Protein AF-0000000086184237 (afdb_homodimer)

InterPro domains:
  IPR004839 Aminotransferase, class I/classII, large domain [PF00155] (95-454)
  IPR015421 Pyridoxal phosphate-dependent transferase, major domain [G3DSA:3.40.640.10] (57-465)
  IPR015424 Pyridoxal phosphate-dependent transferase [SSF53383] (72-460)
  IPR050596 Aspartate/prephenate aminotransferase-like [PTHR46383] (60-462)

Organism: Rhodotorula mucilaginosa (NCBI:txid5537)

Foldseek 3Di:
DPAFLLLVQQVLQVVLDDPDDPPPPVPVPPPFQNDDPDDDPPDDDDPPDDDNGDFLLRVLVVVLVVLPDDVVDPQFFEQADQFFDQADFPQADHDDDDFDQVVLCVVLVHRLVDAAQQQARQLLLQLVQVLLCVQANPPAPAGDHSLQKGKFLALLRVVLLLLQLDAQFEEEEEPLADLSVQVSQQVHDRYDYDYDYQDVVVLSDDDLVVVLVVCVVVVGQEYEAEAVGPPALHHQADPRLLSVQVVQLVRHAYEYEDAFQLFFAPPDFLHGGDSSNNDRHQARRRYKYKYACCHLVRCVVQSIIMIGGHSVSSVSSSVSSVVPPSHGRRSSSSVCSVCSPNVSSSSSSNSVNVQLNVLQVVLQVLCSVLRFHQPNRRRTRFKGWGFLCSHHPPCLFQVLVQVLLSVLNYHWGQSLSSQRDRVVPDPCPPRVRGRIIMGGSSYDPVSSVSSSVSSSVSSVVSSVCSVVSHNCVVPTPVPVPD/DPAFLLLVQQVLQVVLDDPDDPPPPVPVPVPFQNDDPDDDPPDDDPPPDDDNGDFLLRVLVVVLVVVPDDVVDPQFFEQADQFFDQADFPQADHHDDDFDQVVLCVVLVHRLVDAAQQQARQLLLQLVQVLLCVQANPPAPAGDHSLQKGKFLALLRVVLLLLQLDAQFEEEEEPLADLSVQVSQQVHDRYDYDYDYQDVVVLSDDDLVVVLVVCVVVVGQEYEAEAVGPPALHHDADPRLLSVQVVQLVRHAYEYEDAFQLFFAPPDFLHGGDSSNNDRHQARRRYKYKYACCHLVVCVVQSIIMIGGHSVSSVSSSVSSVVPPSHGRRSSSSVCSVCSPNVSSSSSSNSVNVQLNVLQVVLQVLCSVLRFHQPNRRRTRFKGWGFSCSHHPPCQFQVLVQVLLSVLNYHWGQSQSSQRDRVVPDPCPPRVRGRIIMGGSSYDPVSSVSSSVSSSVSSVVSSVCSVVSHNCVVPTPVPPPD

Structure (mmCIF, N/CA/C/O backbone):
data_AF-0000000086184237-model_v1
#
loop_
_entity.id
_entity.type
_entity.pdbx_description
1 polymer 'Aminotransferase class I/classII large domain-containing protein'
#
loop_
_atom_site.group_PDB
_atom_site.id
_atom_site.type_symbol
_atom_site.label_atom_id
_atom_site.label_alt_id
_atom_site.label_comp_id
_atom_site.label_asym_id
_atom_site.label_entity_id
_atom_site.label_seq_id
_atom_site.pdbx_PDB_ins_code
_atom_site.Cartn_x
_atom_site.Cartn_y
_atom_site.Cartn_z
_atom_site.occupancy
_atom_site.B_iso_or_equiv
_atom_site.auth_seq_id
_atom_site.auth_comp_id
_atom_site.auth_asym_id
_atom_site.auth_atom_id
_atom_site.pdbx_PDB_model_num
ATOM 1 N N . MET A 1 1 ? 4.203 -46.688 -27.906 1 30.36 1 MET A N 1
ATOM 2 C CA . MET A 1 1 ? 3.965 -45.312 -27.484 1 30.36 1 MET A CA 1
ATOM 3 C C . MET A 1 1 ? 2.539 -45.156 -26.969 1 30.36 1 MET A C 1
ATOM 5 O O . MET A 1 1 ? 1.587 -45.156 -27.75 1 30.36 1 MET A O 1
ATOM 9 N N . THR A 1 2 ? 2.268 -45.656 -25.828 1 37.66 2 THR A N 1
ATOM 10 C CA . THR A 1 2 ? 0.937 -45.781 -25.25 1 37.66 2 THR A CA 1
ATOM 11 C C . THR A 1 2 ? 0.27 -44.406 -25.141 1 37.66 2 THR A C 1
ATOM 13 O O . THR A 1 2 ? 0.876 -43.438 -24.656 1 37.66 2 THR A O 1
ATOM 16 N N . GLU A 1 3 ? -0.614 -44.125 -25.891 1 50.34 3 GLU A N 1
ATOM 17 C CA . GLU A 1 3 ? -1.402 -42.906 -25.984 1 50.34 3 GLU A CA 1
ATOM 18 C C . GLU A 1 3 ? -1.898 -42.469 -24.625 1 50.34 3 GLU A C 1
ATOM 20 O O . GLU A 1 3 ? -2.396 -43.281 -23.828 1 50.34 3 GLU A O 1
ATOM 25 N N . SER A 1 4 ? -1.482 -41.344 -24.219 1 60.62 4 SER A N 1
ATOM 26 C CA . SER A 1 4 ? -1.931 -40.781 -22.953 1 60.62 4 SER A CA 1
ATOM 27 C C . SER A 1 4 ? -3.453 -40.75 -22.875 1 60.62 4 SER A C 1
ATOM 29 O O . SER A 1 4 ? -4.129 -40.656 -23.891 1 60.62 4 SER A O 1
ATOM 31 N N . PRO A 1 5 ? -3.969 -41.031 -21.766 1 59.41 5 PRO A N 1
ATOM 32 C CA . PRO A 1 5 ? -5.426 -41 -21.625 1 59.41 5 PRO A CA 1
ATOM 33 C C . PRO A 1 5 ? -6.055 -39.75 -22.203 1 59.41 5 PRO A C 1
ATOM 35 O O . PRO A 1 5 ? -7.109 -39.812 -22.844 1 59.41 5 PRO A O 1
ATOM 38 N N . ALA A 1 6 ? -5.41 -38.688 -22.078 1 67.38 6 ALA A N 1
ATOM 39 C CA . ALA A 1 6 ? -5.938 -37.438 -22.656 1 67.38 6 ALA A CA 1
ATOM 40 C C . ALA A 1 6 ? -5.957 -37.5 -24.172 1 67.38 6 ALA A C 1
ATOM 42 O O . ALA A 1 6 ? -6.941 -37.094 -24.812 1 67.38 6 ALA A O 1
ATOM 43 N N . SER A 1 7 ? -4.895 -38 -24.688 1 68.06 7 SER A N 1
ATOM 44 C CA . SER A 1 7 ? -4.828 -38.156 -26.141 1 68.06 7 SER A CA 1
ATOM 45 C C . SER A 1 7 ? -5.867 -39.156 -26.641 1 68.06 7 SER A C 1
ATOM 47 O O . SER A 1 7 ? -6.453 -38.969 -27.703 1 68.06 7 SER A O 1
ATOM 49 N N . HIS A 1 8 ? -6.023 -40.125 -25.781 1 68.31 8 HIS A N 1
ATOM 50 C CA . HIS A 1 8 ? -7.027 -41.125 -26.109 1 68.31 8 HIS A CA 1
ATOM 51 C C . HIS A 1 8 ? -8.43 -40.531 -26.125 1 68.31 8 HIS A C 1
ATOM 53 O O . HIS A 1 8 ? -9.227 -40.844 -27.016 1 68.31 8 HIS A O 1
ATOM 59 N N . LEU A 1 9 ? -8.57 -39.656 -25.219 1 69.06 9 LEU A N 1
ATOM 60 C CA . LEU A 1 9 ? -9.867 -39 -25.125 1 69.06 9 LEU A CA 1
ATOM 61 C C . LEU A 1 9 ? -10.125 -38.156 -26.359 1 69.06 9 LEU A C 1
ATOM 63 O O . LEU A 1 9 ? -11.234 -38.156 -26.906 1 69.06 9 LEU A O 1
ATOM 67 N N . LYS A 1 10 ? -9.195 -37.531 -26.703 1 72.75 10 LYS A N 1
ATOM 68 C CA . LYS A 1 10 ? -9.312 -36.688 -27.906 1 72.75 10 LYS A CA 1
ATOM 69 C C . LYS A 1 10 ? -9.578 -37.562 -29.141 1 72.75 10 LYS A C 1
ATOM 71 O O . LYS A 1 10 ? -10.438 -37.25 -29.953 1 72.75 10 LYS A O 1
ATOM 76 N N . ALA A 1 11 ? -8.852 -38.594 -29.25 1 68 11 ALA A N 1
ATOM 77 C CA . ALA A 1 11 ? -9.016 -39.5 -30.375 1 68 11 ALA A CA 1
ATOM 78 C C . ALA A 1 11 ? -10.422 -40.094 -30.406 1 68 11 ALA A C 1
ATOM 80 O O . ALA A 1 11 ? -11.031 -40.25 -31.469 1 68 11 ALA A O 1
ATOM 81 N N . LEU A 1 12 ? -10.867 -40.312 -29.312 1 66.12 12 LEU A N 1
ATOM 82 C CA . LEU A 1 12 ? -12.211 -40.875 -29.203 1 66.12 12 LEU A CA 1
ATOM 83 C C . LEU A 1 12 ? -13.258 -39.875 -29.641 1 66.12 12 LEU A C 1
ATOM 85 O O . LEU A 1 12 ? -14.211 -40.219 -30.344 1 66.12 12 LEU A O 1
ATOM 89 N N . ALA A 1 13 ? -13 -38.688 -29.281 1 67.19 13 ALA A N 1
ATOM 90 C CA . ALA A 1 13 ? -13.938 -37.625 -29.625 1 67.19 13 ALA A CA 1
ATOM 91 C C . ALA A 1 13 ? -13.922 -37.344 -31.125 1 67.19 13 ALA A C 1
ATOM 93 O O . ALA A 1 13 ? -14.969 -37.125 -31.734 1 67.19 13 ALA A O 1
ATOM 94 N N . GLU A 1 14 ? -12.773 -37.312 -31.688 1 67 14 GLU A N 1
ATOM 95 C CA . GLU A 1 14 ? -12.625 -37.062 -33.125 1 67 14 GLU A CA 1
ATOM 96 C C . GLU A 1 14 ? -13.273 -38.156 -33.938 1 67 14 GLU A C 1
ATOM 98 O O . GLU A 1 14 ? -13.781 -37.906 -35.031 1 67 14 GLU A O 1
ATOM 103 N N . ARG A 1 15 ? -13.258 -39.219 -33.5 1 58.56 15 ARG A N 1
ATOM 104 C CA . ARG A 1 15 ? -13.875 -40.344 -34.219 1 58.56 15 ARG A CA 1
ATOM 105 C C . ARG A 1 15 ? -15.398 -40.25 -34.156 1 58.56 15 ARG A C 1
ATOM 107 O O . ARG A 1 15 ? -16.078 -40.719 -35.062 1 58.56 15 ARG A O 1
ATOM 114 N N . ALA A 1 16 ? -15.875 -39.594 -33.125 1 54.66 16 ALA A N 1
ATOM 115 C CA . ALA A 1 16 ? -17.312 -39.5 -32.938 1 54.66 16 ALA A CA 1
ATOM 116 C C . ALA A 1 16 ? -17.891 -38.312 -33.75 1 54.66 16 ALA A C 1
ATOM 118 O O . ALA A 1 16 ? -19.109 -38.188 -33.906 1 54.66 16 ALA A O 1
ATOM 119 N N . GLU A 1 17 ? -17.109 -37.344 -34.25 1 52.19 17 GLU A N 1
ATOM 120 C CA . GLU A 1 17 ? -17.625 -36.188 -35 1 52.19 17 GLU A CA 1
ATOM 121 C C . GLU A 1 17 ? -17.938 -36.594 -36.438 1 52.19 17 GLU A C 1
ATOM 123 O O . GLU A 1 17 ? -17.109 -37.156 -37.125 1 52.19 17 GLU A O 1
ATOM 128 N N . PRO A 1 18 ? -19.234 -36.406 -36.938 1 45.25 18 PRO A N 1
ATOM 129 C CA . PRO A 1 18 ? -19.5 -36.562 -38.344 1 45.25 18 PRO A CA 1
ATOM 130 C C . PRO A 1 18 ? -18.797 -35.5 -39.219 1 45.25 18 PRO A C 1
ATOM 132 O O . PRO A 1 18 ? -18.516 -34.406 -38.75 1 45.25 18 PRO A O 1
ATOM 135 N N . LYS A 1 19 ? -18.141 -35.688 -40.438 1 42.28 19 LYS A N 1
ATOM 136 C CA . LYS A 1 19 ? -17.297 -34.938 -41.375 1 42.28 19 LYS A CA 1
ATOM 137 C C . LYS A 1 19 ? -17.938 -33.594 -41.719 1 42.28 19 LYS A C 1
ATOM 139 O O . LYS A 1 19 ? -17.375 -32.812 -42.5 1 42.28 19 LYS A O 1
ATOM 144 N N . GLY A 1 20 ? -19.234 -33.25 -41.688 1 34.75 20 GLY A N 1
ATOM 145 C CA . GLY A 1 20 ? -19.734 -32.156 -42.5 1 34.75 20 GLY A CA 1
ATOM 146 C C . GLY A 1 20 ? -19.328 -30.797 -41.969 1 34.75 20 GLY A C 1
ATOM 147 O O . GLY A 1 20 ? -18.797 -29.969 -42.719 1 34.75 20 GLY A O 1
ATOM 148 N N . SER A 1 21 ? -20.203 -30 -41.156 1 31.36 21 SER A N 1
ATOM 149 C CA . SER A 1 21 ? -20.422 -28.562 -41.125 1 31.36 21 SER A CA 1
ATOM 150 C C . SER A 1 21 ? -19.375 -27.859 -40.281 1 31.36 21 SER A C 1
ATOM 152 O O . SER A 1 21 ? -19.391 -27.938 -39.031 1 31.36 21 SER A O 1
ATOM 154 N N . LYS A 1 22 ? -18.172 -27.672 -40.719 1 33.09 22 LYS A N 1
ATOM 155 C CA . LYS A 1 22 ? -17.141 -26.844 -40.094 1 33.09 22 LYS A CA 1
ATOM 156 C C . LYS A 1 22 ? -17.609 -25.391 -39.969 1 33.09 22 LYS A C 1
ATOM 158 O O . LYS A 1 22 ? -16.984 -24.484 -40.531 1 33.09 22 LYS A O 1
ATOM 163 N N . ARG A 1 23 ? -18.875 -25.047 -40 1 28.34 23 ARG A N 1
ATOM 164 C CA . ARG A 1 23 ? -18.922 -23.594 -39.812 1 28.34 23 ARG A CA 1
ATOM 165 C C . ARG A 1 23 ? -18.391 -23.203 -38.438 1 28.34 23 ARG A C 1
ATOM 167 O O . ARG A 1 23 ? -18.922 -23.625 -37.406 1 28.34 23 ARG A O 1
ATOM 174 N N . ARG A 1 24 ? -17.109 -22.906 -38.406 1 30.88 24 ARG A N 1
ATOM 175 C CA . ARG A 1 24 ? -16.438 -22.188 -37.312 1 30.88 24 ARG A CA 1
ATOM 176 C C . ARG A 1 24 ? -17.266 -20.984 -36.844 1 30.88 24 ARG A C 1
ATOM 178 O O . ARG A 1 24 ? -17.25 -19.938 -37.5 1 30.88 24 ARG A O 1
ATOM 185 N N . GLU A 1 25 ? -18.547 -21.141 -36.594 1 28.45 25 GLU A N 1
ATOM 186 C CA . GLU A 1 25 ? -19.094 -19.953 -35.938 1 28.45 25 GLU A CA 1
ATOM 187 C C . GLU A 1 25 ? -18.25 -19.531 -34.75 1 28.45 25 GLU A C 1
ATOM 189 O O . GLU A 1 25 ? -18.125 -20.281 -33.781 1 28.45 25 GLU A O 1
ATOM 194 N N . GLN A 1 26 ? -17.125 -18.906 -35.031 1 27.17 26 GLN A N 1
ATOM 195 C CA . GLN A 1 26 ? -16.359 -18.094 -34.094 1 27.17 26 GLN A CA 1
ATOM 196 C C . GLN A 1 26 ? -17.297 -17.266 -33.188 1 27.17 26 GLN A C 1
ATOM 198 O O . GLN A 1 26 ? -17.75 -16.188 -33.594 1 27.17 26 GLN A O 1
ATOM 203 N N . ARG A 1 27 ? -18.281 -17.844 -32.531 1 30.69 27 ARG A N 1
ATOM 204 C CA . ARG A 1 27 ? -18.875 -17 -31.516 1 30.69 27 ARG A CA 1
ATOM 205 C C . ARG A 1 27 ? -17.812 -16.359 -30.625 1 30.69 27 ARG A C 1
ATOM 207 O O . ARG A 1 27 ? -16.953 -17.047 -30.078 1 30.69 27 ARG A O 1
ATOM 214 N N . GLY A 1 28 ? -17.453 -15.102 -30.938 1 30.94 28 GLY A N 1
ATOM 215 C CA . GLY A 1 28 ? -16.656 -14.18 -30.141 1 30.94 28 GLY A CA 1
ATOM 216 C C . GLY A 1 28 ? -16.953 -14.281 -28.656 1 30.94 28 GLY A C 1
ATOM 217 O O . GLY A 1 28 ? -17.984 -13.812 -28.188 1 30.94 28 GLY A O 1
ATOM 218 N N . THR A 1 29 ? -16.75 -15.375 -28.156 1 32.03 29 THR A N 1
ATOM 219 C CA . THR A 1 29 ? -16.828 -15.43 -26.703 1 32.03 29 THR A CA 1
ATOM 220 C C . THR A 1 29 ? -16.109 -14.242 -26.062 1 32.03 29 THR A C 1
ATOM 222 O O . THR A 1 29 ? -14.953 -13.977 -26.391 1 32.03 29 THR A O 1
ATOM 225 N N . GLN A 1 30 ? -16.859 -13.234 -25.688 1 36.09 30 GLN A N 1
ATOM 226 C CA . GLN A 1 30 ? -16.328 -12.102 -24.953 1 36.09 30 GLN A CA 1
ATOM 227 C C . GLN A 1 30 ? -15.398 -12.562 -23.828 1 36.09 30 GLN A C 1
ATOM 229 O O . GLN A 1 30 ? -15.805 -13.336 -22.953 1 36.09 30 GLN A O 1
ATOM 234 N N . ILE A 1 31 ? -14.258 -12.727 -24.234 1 38.78 31 ILE A N 1
ATOM 235 C CA . ILE A 1 31 ? -13.219 -13.016 -23.25 1 38.78 31 ILE A CA 1
ATOM 236 C C . ILE A 1 31 ? -13.414 -12.125 -22.031 1 38.78 31 ILE A C 1
ATOM 238 O O . ILE A 1 31 ? -13.461 -10.898 -22.141 1 38.78 31 ILE A O 1
ATOM 242 N N . PRO A 1 32 ? -13.82 -12.609 -20.953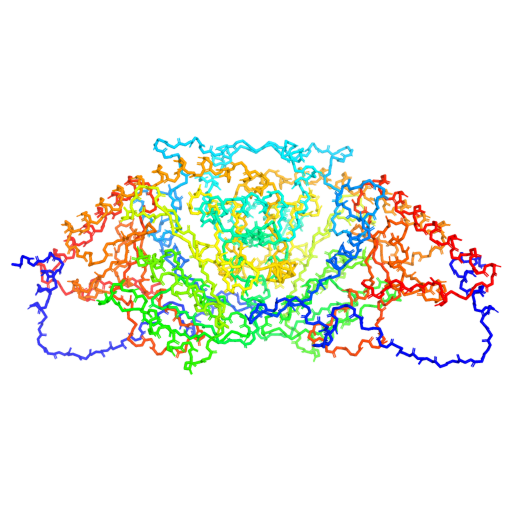 1 36.59 32 PRO A N 1
ATOM 243 C CA . PRO A 1 32 ? -13.906 -11.797 -19.734 1 36.59 32 PRO A CA 1
ATOM 244 C C . PRO A 1 32 ? -12.594 -11.086 -19.406 1 36.59 32 PRO A C 1
ATOM 246 O O . PRO A 1 32 ? -11.516 -11.68 -19.547 1 36.59 32 PRO A O 1
ATOM 249 N N . GLY A 1 33 ? -12.625 -9.672 -19.312 1 40.44 33 GLY A N 1
ATOM 250 C CA . GLY A 1 33 ? -11.531 -8.734 -19.109 1 40.44 33 GLY A CA 1
ATOM 251 C C . GLY A 1 33 ? -11.305 -7.812 -20.297 1 40.44 33 GLY A C 1
ATOM 252 O O . GLY A 1 33 ? -10.586 -6.816 -20.172 1 40.44 33 GLY A O 1
ATOM 253 N N . HIS A 1 34 ? -11.594 -8.445 -21.516 1 37.41 34 HIS A N 1
ATOM 254 C CA . HIS A 1 34 ? -11.57 -7.605 -22.703 1 37.41 34 HIS A CA 1
ATOM 255 C C . HIS A 1 34 ? -12.961 -7.074 -23.031 1 37.41 34 HIS A C 1
ATOM 257 O O . HIS A 1 34 ? -13.297 -6.906 -24.203 1 37.41 34 HIS A O 1
ATOM 263 N N . GLU A 1 35 ? -13.891 -7.117 -22.219 1 35.88 35 GLU A N 1
ATOM 264 C CA . GLU A 1 35 ? -15.227 -6.68 -22.609 1 35.88 35 GLU A CA 1
ATOM 265 C C . GLU A 1 35 ? -15.203 -5.27 -23.188 1 35.88 35 GLU A C 1
ATOM 267 O O . GLU A 1 35 ? -14.5 -4.395 -22.672 1 35.88 35 GLU A O 1
ATOM 272 N N . GLN A 1 36 ? -15.641 -5.246 -24.391 1 31.16 36 GLN A N 1
ATOM 273 C CA . GLN A 1 36 ? -16.109 -3.979 -24.953 1 31.16 36 GLN A CA 1
ATOM 274 C C . GLN A 1 36 ? -17.125 -3.314 -24.031 1 31.16 36 GLN A C 1
ATOM 276 O O . GLN A 1 36 ? -17.828 -3.994 -23.266 1 31.16 36 GLN A O 1
ATOM 281 N N . LYS A 1 37 ? -17.328 -1.988 -24.094 1 34.88 37 LYS A N 1
ATOM 282 C CA . LYS A 1 37 ? -18.141 -1.016 -23.375 1 34.88 37 LYS A CA 1
ATOM 283 C C . LYS A 1 37 ? -19.594 -1.471 -23.281 1 34.88 37 LYS A C 1
ATOM 285 O O . LYS A 1 37 ? -20.453 -0.725 -22.812 1 34.88 37 LYS A O 1
ATOM 290 N N . GLY A 1 38 ? -20.016 -2.539 -23.828 1 30.58 38 GLY A N 1
ATOM 291 C CA . GLY A 1 38 ? -21.453 -2.654 -23.938 1 30.58 38 GLY A CA 1
ATOM 292 C C . GLY A 1 38 ? -22.094 -3.348 -22.75 1 30.58 38 GLY A C 1
ATOM 293 O O . GLY A 1 38 ? -23.234 -3.805 -22.828 1 30.58 38 GLY A O 1
ATOM 294 N N . GLY A 1 39 ? -21.5 -4.016 -21.859 1 32.5 39 GLY A N 1
ATOM 295 C CA . GLY A 1 39 ? -22.375 -4.84 -21.031 1 32.5 39 GLY A CA 1
ATOM 296 C C . GLY A 1 39 ? -23.422 -4.035 -20.281 1 32.5 39 GLY A C 1
ATOM 297 O O . GLY A 1 39 ? -23.297 -2.814 -20.156 1 32.5 39 GLY A O 1
ATOM 298 N N . LYS A 1 40 ? -24.656 -4.73 -19.75 1 33.22 40 LYS A N 1
ATOM 299 C CA . LYS A 1 40 ? -25.891 -4.254 -19.141 1 33.22 40 LYS A CA 1
ATOM 300 C C . LYS A 1 40 ? -25.594 -3.422 -17.891 1 33.22 40 LYS A C 1
ATOM 302 O O . LYS A 1 40 ? -24.812 -3.838 -17.031 1 33.22 40 LYS A O 1
ATOM 307 N N . LYS A 1 41 ? -26.078 -2.242 -17.781 1 37.25 41 LYS A N 1
ATOM 308 C CA . LYS A 1 41 ? -26.25 -1.051 -16.953 1 37.25 41 LYS A CA 1
ATOM 309 C C . LYS A 1 41 ? -26.844 -1.406 -15.594 1 37.25 41 LYS A C 1
ATOM 311 O O . LYS A 1 41 ? -27.562 -0.598 -14.992 1 37.25 41 LYS A O 1
ATOM 316 N N . SER A 1 42 ? -26.844 -2.557 -15.109 1 36.81 42 SER A N 1
ATOM 317 C CA . SER A 1 42 ? -27.75 -2.619 -13.961 1 36.81 42 SER A CA 1
ATOM 318 C C . SER A 1 42 ? -27.203 -1.811 -12.789 1 36.81 42 SER A C 1
ATOM 320 O O . SER A 1 42 ? -27.906 -1.596 -11.797 1 36.81 42 SER A O 1
ATOM 322 N N . GLN A 1 43 ? -25.859 -1.936 -12.5 1 43.84 43 GLN A N 1
ATOM 323 C CA . GLN A 1 43 ? -25.453 -1.345 -11.227 1 43.84 43 GLN A CA 1
ATOM 324 C C . GLN A 1 43 ? -25.172 0.149 -11.375 1 43.84 43 GLN A C 1
ATOM 326 O O . GLN A 1 43 ? -24.812 0.611 -12.461 1 43.84 43 GLN A O 1
ATOM 331 N N . HIS A 1 44 ? -25.672 0.895 -10.43 1 46.97 44 HIS A N 1
ATOM 332 C CA . HIS A 1 44 ? -25.484 2.34 -10.359 1 46.97 44 HIS A CA 1
ATOM 333 C C . HIS A 1 44 ? -24.047 2.729 -10.648 1 46.97 44 HIS A C 1
ATOM 335 O O . HIS A 1 44 ? -23.125 2.232 -10 1 46.97 44 HIS A O 1
ATOM 341 N N . ASP A 1 45 ? -23.828 3.322 -11.766 1 58.62 45 ASP A N 1
ATOM 342 C CA . ASP A 1 45 ? -22.547 3.869 -12.18 1 58.62 45 ASP A CA 1
ATOM 343 C C . ASP A 1 45 ? -22.219 5.148 -11.414 1 58.62 45 ASP A C 1
ATOM 345 O O . ASP A 1 45 ? -22.953 6.129 -11.477 1 58.62 45 ASP A O 1
ATOM 349 N N . VAL A 1 46 ? -21.516 5.004 -10.359 1 60.88 46 VAL A N 1
ATOM 350 C CA . VAL A 1 46 ? -21.031 6.227 -9.727 1 60.88 46 VAL A CA 1
ATOM 351 C C . VAL A 1 46 ? -20.422 7.145 -10.789 1 60.88 46 VAL A C 1
ATOM 353 O O . VAL A 1 46 ? -19.594 6.707 -11.594 1 60.88 46 VAL A O 1
ATOM 356 N N . ALA A 1 47 ? -20.953 8.227 -10.875 1 61.88 47 ALA A N 1
ATOM 357 C CA . ALA A 1 47 ? -20.516 9.195 -11.883 1 61.88 47 ALA A CA 1
ATOM 358 C C . ALA A 1 47 ? -19 9.352 -11.852 1 61.88 47 ALA A C 1
ATOM 360 O O . ALA A 1 47 ? -18.406 9.555 -10.789 1 61.88 47 ALA A O 1
ATOM 361 N N . GLY A 1 48 ? -18.422 9.086 -12.938 1 57.69 48 GLY A N 1
ATOM 362 C CA . GLY A 1 48 ? -17 9.32 -13.102 1 57.69 48 GLY A CA 1
ATOM 363 C C . GLY A 1 48 ? -16.156 8.094 -12.812 1 57.69 48 GLY A C 1
ATOM 364 O O . GLY A 1 48 ? -14.938 8.125 -12.984 1 57.69 48 GLY A O 1
ATOM 365 N N . ILE A 1 49 ? -16.859 7.043 -12.492 1 60.31 49 ILE A N 1
ATOM 366 C CA . ILE A 1 49 ? -16.094 5.859 -12.117 1 60.31 49 ILE A CA 1
ATOM 367 C C . ILE A 1 49 ? -16.125 4.84 -13.25 1 60.31 49 ILE A C 1
ATOM 369 O O . ILE A 1 49 ? -17.172 4.59 -13.844 1 60.31 49 ILE A O 1
ATOM 373 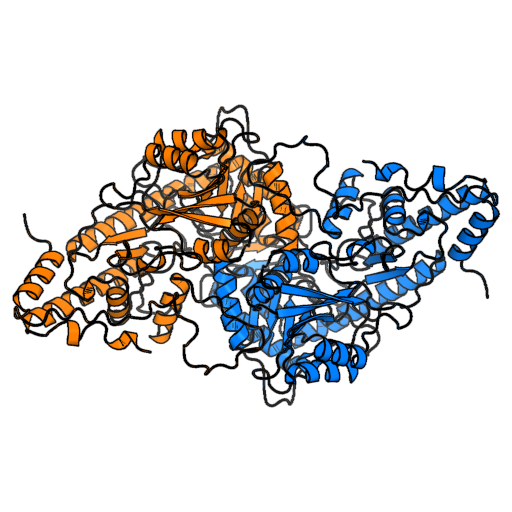N N . SER A 1 50 ? -14.945 4.414 -13.688 1 60.44 50 SER A N 1
ATOM 374 C CA . SER A 1 50 ? -14.781 3.363 -14.688 1 60.44 50 SER A CA 1
ATOM 375 C C . SER A 1 50 ? -14 2.182 -14.125 1 60.44 50 SER A C 1
ATOM 377 O O . SER A 1 50 ? -12.781 2.271 -13.922 1 60.44 50 SER A O 1
ATOM 379 N N . PRO A 1 51 ? -14.664 1.104 -13.891 1 59.75 51 PRO A N 1
ATOM 380 C CA . PRO A 1 51 ? -13.953 -0.056 -13.344 1 59.75 51 PRO A CA 1
ATOM 381 C C . PRO A 1 51 ? -12.93 -0.637 -14.328 1 59.75 51 PRO A C 1
ATOM 383 O O . PRO A 1 51 ? -13.227 -0.777 -15.516 1 59.75 51 PRO A O 1
ATOM 386 N N . PRO A 1 52 ? -11.727 -0.884 -13.898 1 58.12 52 PRO A N 1
ATOM 387 C CA . PRO A 1 52 ? -10.688 -1.372 -14.805 1 58.12 52 PRO A CA 1
ATOM 388 C C . PRO A 1 52 ? -10.883 -2.836 -15.195 1 58.12 52 PRO A C 1
ATOM 390 O O . PRO A 1 52 ? -10.266 -3.309 -16.156 1 58.12 52 PRO A O 1
ATOM 393 N N . GLY A 1 53 ? -11.75 -3.578 -14.664 1 57.88 53 GLY A N 1
ATOM 394 C CA . GLY A 1 53 ? -11.906 -4.992 -14.961 1 57.88 53 GLY A CA 1
ATOM 395 C C . GLY A 1 53 ? -11.148 -5.891 -14.008 1 57.88 53 GLY A C 1
ATOM 396 O O . GLY A 1 53 ? -10.234 -5.438 -13.312 1 57.88 53 GLY A O 1
ATOM 397 N N . ALA A 1 54 ? -11.562 -7.133 -13.938 1 56.41 54 ALA A N 1
ATOM 398 C CA . ALA A 1 54 ? -11 -8.078 -12.977 1 56.41 54 ALA A CA 1
ATOM 399 C C . ALA A 1 54 ? -9.742 -8.75 -13.539 1 56.41 54 ALA A C 1
ATOM 401 O O . ALA A 1 54 ? -9.688 -9.078 -14.727 1 56.41 54 ALA A O 1
ATOM 402 N N . THR A 1 55 ? -8.688 -8.867 -12.656 1 61.88 55 THR A N 1
ATOM 403 C CA . THR A 1 55 ? -7.523 -9.68 -12.984 1 61.88 55 THR A CA 1
ATOM 404 C C . THR A 1 55 ? -7.891 -11.164 -12.992 1 61.88 55 THR A C 1
ATOM 406 O O . THR A 1 55 ? -9 -11.539 -12.609 1 61.88 55 THR A O 1
ATOM 409 N N . GLY A 1 56 ? -6.969 -12.008 -13.531 1 66.69 56 GLY A N 1
ATOM 410 C CA . GLY A 1 56 ? -7.195 -13.438 -13.641 1 66.69 56 GLY A CA 1
ATOM 411 C C . GLY A 1 56 ? -7.582 -14.086 -12.32 1 66.69 56 GLY A C 1
ATOM 412 O O . GLY A 1 56 ? -8.602 -14.766 -12.234 1 66.69 56 GLY A O 1
ATOM 413 N N . VAL A 1 57 ? -6.836 -13.773 -11.25 1 70 57 VAL A N 1
ATOM 414 C CA . VAL A 1 57 ? -7.082 -14.406 -9.961 1 70 57 VAL A CA 1
ATOM 415 C C . VAL A 1 57 ? -8.406 -13.914 -9.383 1 70 57 VAL A C 1
ATOM 417 O O . VAL A 1 57 ? -9.164 -14.695 -8.797 1 70 57 VAL A O 1
ATOM 420 N N . ILE A 1 58 ? -8.656 -12.727 -9.641 1 71.75 58 ILE A N 1
ATOM 421 C CA . ILE A 1 58 ? -9.906 -12.172 -9.141 1 71.75 58 ILE A CA 1
ATOM 422 C C . ILE A 1 58 ? -11.086 -12.789 -9.898 1 71.75 58 ILE A C 1
ATOM 424 O O . ILE A 1 58 ? -12.094 -13.156 -9.289 1 71.75 58 ILE A O 1
ATOM 428 N N . TYR A 1 59 ? -10.906 -12.93 -11.109 1 75.81 59 TYR A N 1
ATOM 429 C CA . TYR A 1 59 ? -11.961 -13.516 -11.93 1 75.81 59 TYR A CA 1
ATOM 430 C C . TYR A 1 59 ? -12.297 -14.93 -11.469 1 75.81 59 TYR A C 1
ATOM 432 O O . TYR A 1 59 ? -13.461 -15.258 -11.25 1 75.81 59 TYR A O 1
ATOM 440 N N . VAL A 1 60 ? -11.289 -15.688 -11.297 1 85.31 60 VAL A N 1
ATOM 441 C CA . VAL A 1 60 ? -11.523 -17.094 -10.992 1 85.31 60 VAL A CA 1
ATOM 442 C C . VAL A 1 60 ? -12.094 -17.234 -9.578 1 85.31 60 VAL A C 1
ATOM 444 O O . VAL A 1 60 ? -12.906 -18.109 -9.312 1 85.31 60 VAL A O 1
ATOM 447 N N . THR A 1 61 ? -11.625 -16.359 -8.703 1 82.06 61 THR A N 1
ATOM 448 C CA . THR A 1 61 ? -12.148 -16.375 -7.34 1 82.06 61 THR A CA 1
ATOM 449 C C . THR A 1 61 ? -13.617 -15.961 -7.316 1 82.06 61 THR A C 1
ATOM 451 O O . THR A 1 61 ? -14.422 -16.562 -6.602 1 82.06 61 THR A O 1
ATOM 454 N N . ASP A 1 62 ? -13.914 -15.016 -8.117 1 77.62 62 ASP A N 1
ATOM 455 C CA . ASP A 1 62 ? -15.297 -14.555 -8.195 1 77.62 62 ASP A CA 1
ATOM 456 C C . ASP A 1 62 ? -16.203 -15.648 -8.75 1 77.62 62 ASP A C 1
ATOM 458 O O . ASP A 1 62 ? -17.312 -15.875 -8.234 1 77.62 62 ASP A O 1
ATOM 462 N N . ARG A 1 63 ? -15.727 -16.25 -9.758 1 84.38 63 ARG A N 1
ATOM 463 C CA . ARG A 1 63 ? -16.5 -17.328 -10.367 1 84.38 63 ARG A CA 1
ATOM 464 C C . ARG A 1 63 ? -16.672 -18.484 -9.391 1 84.38 63 ARG A C 1
ATOM 466 O O . ARG A 1 63 ? -17.75 -19.078 -9.32 1 84.38 63 ARG A O 1
ATOM 473 N N . ALA A 1 64 ? -15.625 -18.797 -8.711 1 89.19 64 ALA A N 1
ATOM 474 C CA . ALA A 1 64 ? -15.688 -19.859 -7.715 1 89.19 64 ALA A CA 1
ATOM 475 C C . ALA A 1 64 ? -16.672 -19.516 -6.598 1 89.19 64 ALA A C 1
ATOM 477 O O . ALA A 1 64 ? -17.438 -20.359 -6.152 1 89.19 64 ALA A O 1
ATOM 478 N N . THR A 1 65 ? -16.609 -18.297 -6.199 1 82.81 65 THR A N 1
ATOM 479 C CA . THR A 1 65 ? -17.5 -17.828 -5.141 1 82.81 65 THR A CA 1
ATOM 480 C C . THR A 1 65 ? -18.969 -17.922 -5.594 1 82.81 65 THR A C 1
ATOM 482 O O . THR A 1 65 ? -19.828 -18.312 -4.82 1 82.81 65 THR A O 1
ATOM 485 N N . ALA A 1 66 ? -19.203 -17.547 -6.797 1 82.31 66 ALA A N 1
ATOM 486 C CA . ALA A 1 66 ? -20.547 -17.641 -7.371 1 82.31 66 ALA A CA 1
ATOM 487 C C . ALA A 1 66 ? -21.031 -19.094 -7.391 1 82.31 66 ALA A C 1
ATOM 489 O O . ALA A 1 66 ? -22.234 -19.344 -7.414 1 82.31 66 ALA A O 1
ATOM 490 N N . ASN A 1 67 ? -20.062 -19.969 -7.289 1 85.69 67 ASN A N 1
ATOM 491 C CA . ASN A 1 67 ? -20.406 -21.391 -7.32 1 85.69 67 ASN A CA 1
ATOM 492 C C . ASN A 1 67 ? -20.297 -22.016 -5.934 1 85.69 67 ASN A C 1
ATOM 494 O O . ASN A 1 67 ? -20.188 -23.234 -5.805 1 85.69 67 ASN A O 1
ATOM 498 N N . GLY A 1 68 ? -20.141 -21.172 -4.898 1 83.62 68 GLY A N 1
ATOM 499 C CA . GLY A 1 68 ? -20.25 -21.672 -3.535 1 83.62 68 GLY A CA 1
ATOM 500 C C . GLY A 1 68 ? -18.906 -21.734 -2.818 1 83.62 68 GLY A C 1
ATOM 501 O O . GLY A 1 68 ? -18.828 -22.188 -1.678 1 83.62 68 GLY A O 1
ATOM 502 N N . PHE A 1 69 ? -17.906 -21.328 -3.408 1 87.81 69 PHE A N 1
ATOM 503 C CA . PHE A 1 69 ? -16.594 -21.328 -2.779 1 87.81 69 PHE A CA 1
ATOM 504 C C . PHE A 1 69 ? -16.531 -20.281 -1.666 1 87.81 69 PHE A C 1
ATOM 506 O O . PHE A 1 69 ? -17 -19.156 -1.829 1 87.81 69 PHE A O 1
ATOM 513 N N . LYS A 1 70 ? -16.031 -20.672 -0.528 1 77.31 70 LYS A N 1
ATOM 514 C CA . LYS A 1 70 ? -15.656 -19.797 0.58 1 77.31 70 LYS A CA 1
ATOM 515 C C . LYS A 1 70 ? -14.25 -20.109 1.08 1 77.31 70 LYS A C 1
ATOM 517 O O . LYS A 1 70 ? -13.883 -21.281 1.204 1 77.31 70 LYS A O 1
ATOM 522 N N . PRO A 1 71 ? -13.57 -18.953 1.244 1 71.81 71 PRO A N 1
ATOM 523 C CA . PRO A 1 71 ? -12.242 -19.234 1.799 1 71.81 71 PRO A CA 1
ATOM 524 C C . PRO A 1 71 ? -12.305 -20.078 3.072 1 71.81 71 PRO A C 1
ATOM 526 O O . PRO A 1 71 ? -13.109 -19.797 3.963 1 71.81 71 PRO A O 1
ATOM 529 N N . GLY A 1 72 ? -11.656 -21.109 3.066 1 65.38 72 GLY A N 1
ATOM 530 C CA . GLY A 1 72 ? -11.656 -21.984 4.227 1 65.38 72 GLY A CA 1
ATOM 531 C C . GLY A 1 72 ? -12.75 -23.047 4.18 1 65.38 72 GLY A C 1
ATOM 532 O O . GLY A 1 72 ? -12.852 -23.875 5.078 1 65.38 72 GLY A O 1
ATOM 533 N N . GLY A 1 73 ? -13.586 -22.906 3.158 1 67.44 73 GLY A N 1
ATOM 534 C CA . GLY A 1 73 ? -14.688 -23.844 3.068 1 67.44 73 GLY A CA 1
ATOM 535 C C . GLY A 1 73 ? -14.242 -25.266 2.746 1 67.44 73 GLY A C 1
ATOM 536 O O . GLY A 1 73 ? -13.211 -25.469 2.109 1 67.44 73 GLY A O 1
ATOM 537 N N . ASP A 1 74 ? -15.047 -26.047 3.299 1 75.44 74 ASP A N 1
ATOM 538 C CA . ASP A 1 74 ? -14.727 -27.469 3.172 1 75.44 74 ASP A CA 1
ATOM 539 C C . ASP A 1 74 ? -15.008 -27.969 1.758 1 75.44 74 ASP A C 1
ATOM 541 O O . ASP A 1 74 ? -15.906 -27.469 1.081 1 75.44 74 ASP A O 1
ATOM 545 N N . GLY A 1 75 ? -14.07 -28.719 1.209 1 88.81 75 GLY A N 1
ATOM 546 C CA . GLY A 1 75 ? -14.32 -29.516 0.02 1 88.81 75 GLY A CA 1
ATOM 547 C C . GLY A 1 75 ? -13.727 -28.906 -1.239 1 88.81 75 GLY A C 1
ATOM 548 O O . GLY A 1 75 ? -13.711 -29.547 -2.293 1 88.81 75 GLY A O 1
ATOM 549 N N . TRP A 1 76 ? -13.32 -27.656 -1.15 1 93.38 76 TRP A N 1
ATOM 550 C CA . TRP A 1 76 ? -12.75 -27.016 -2.334 1 93.38 76 TRP A CA 1
ATOM 551 C C . TRP A 1 76 ? -11.234 -27.141 -2.348 1 93.38 76 TRP A C 1
ATOM 553 O O . TRP A 1 76 ? -10.609 -27.328 -1.299 1 93.38 76 TRP A O 1
ATOM 563 N N . ALA A 1 77 ? -10.695 -27.219 -3.473 1 95.38 77 ALA A N 1
ATOM 564 C CA . ALA A 1 77 ? -9.258 -27.094 -3.691 1 95.38 77 ALA A CA 1
ATOM 565 C C . ALA A 1 77 ? -8.938 -25.859 -4.531 1 95.38 77 ALA A C 1
ATOM 567 O O . ALA A 1 77 ? -9.352 -25.766 -5.688 1 95.38 77 ALA A O 1
ATOM 568 N N . ASN A 1 78 ? -8.219 -24.953 -3.951 1 93.88 78 ASN A N 1
ATOM 569 C CA . ASN A 1 78 ? -7.875 -23.719 -4.645 1 93.88 78 ASN A CA 1
ATOM 570 C C . ASN A 1 78 ? -6.469 -23.766 -5.234 1 93.88 78 ASN A C 1
ATOM 572 O O . ASN A 1 78 ? -5.512 -23.312 -4.605 1 93.88 78 ASN A O 1
ATOM 576 N N . PHE A 1 79 ? -6.367 -24.188 -6.496 1 96 79 PHE A N 1
ATOM 577 C CA . PHE A 1 79 ? -5.098 -24.188 -7.215 1 96 79 PHE A CA 1
ATOM 578 C C . PHE A 1 79 ? -4.879 -22.875 -7.941 1 96 79 PHE A C 1
ATOM 580 O O . PHE A 1 79 ? -3.928 -22.734 -8.711 1 96 79 PHE A O 1
ATOM 587 N N . GLY A 1 80 ? -5.809 -21.984 -7.754 1 91.56 80 GLY A N 1
ATOM 588 C CA . GLY A 1 80 ? -5.727 -20.719 -8.453 1 91.56 80 GLY A CA 1
ATOM 589 C C . GLY A 1 80 ? -4.961 -19.656 -7.676 1 91.56 80 GLY A C 1
ATOM 590 O O . GLY A 1 80 ? -4.484 -18.688 -8.258 1 91.56 80 GLY A O 1
ATOM 591 N N . GLN A 1 81 ? -4.844 -19.891 -6.402 1 83.06 81 GLN A N 1
ATOM 592 C CA . GLN A 1 81 ? -4.184 -18.891 -5.566 1 83.06 81 GLN A CA 1
ATOM 593 C C . GLN A 1 81 ? -2.674 -18.891 -5.793 1 83.06 81 GLN A C 1
ATOM 595 O O . GLN A 1 81 ? -2.061 -19.953 -5.918 1 83.06 81 GLN A O 1
ATOM 600 N N . GLY A 1 82 ? -2.078 -17.75 -5.957 1 85.19 82 GLY A N 1
ATOM 601 C CA . GLY A 1 82 ? -0.639 -17.625 -6.121 1 85.19 82 GLY A CA 1
ATOM 602 C C . GLY A 1 82 ? 0.099 -17.453 -4.809 1 85.19 82 GLY A C 1
ATOM 603 O O . GLY A 1 82 ? 0.973 -16.594 -4.688 1 85.19 82 GLY A O 1
ATOM 604 N N . ALA A 1 83 ? -0.304 -18.234 -3.801 1 89.38 83 ALA A N 1
ATOM 605 C CA . ALA A 1 83 ? 0.364 -18.156 -2.504 1 89.38 83 ALA A CA 1
ATOM 606 C C . ALA A 1 83 ? 0.604 -19.547 -1.921 1 89.38 83 ALA A C 1
ATOM 608 O O . ALA A 1 83 ? -0.233 -20.438 -2.068 1 89.38 83 ALA A O 1
ATOM 609 N N . PRO A 1 84 ? 1.719 -19.734 -1.285 1 95.94 84 PRO A N 1
ATOM 610 C CA . PRO A 1 84 ? 1.986 -21 -0.582 1 95.94 84 PRO A CA 1
ATOM 611 C C . PRO A 1 84 ? 1.208 -21.125 0.726 1 95.94 84 PRO A C 1
ATOM 613 O O . PRO A 1 84 ? 0.678 -20.125 1.228 1 95.94 84 PRO A O 1
ATOM 616 N N . GLU A 1 85 ? 1.067 -22.328 1.177 1 95.38 85 GLU A N 1
ATOM 617 C CA . GLU A 1 85 ? 0.495 -22.5 2.51 1 95.38 85 GLU A CA 1
ATOM 618 C C . GLU A 1 85 ? 1.298 -21.734 3.557 1 95.38 85 GLU A C 1
ATOM 620 O O . GLU A 1 85 ? 2.523 -21.641 3.461 1 95.38 85 GLU A O 1
ATOM 625 N N . THR A 1 86 ? 0.651 -21.203 4.562 1 95.38 86 THR A N 1
ATOM 626 C CA . THR A 1 86 ? 1.292 -20.297 5.508 1 95.38 86 THR A CA 1
ATOM 627 C C . THR A 1 86 ? 1.475 -20.969 6.863 1 95.38 86 THR A C 1
ATOM 629 O O . THR A 1 86 ? 2.125 -20.422 7.754 1 95.38 86 THR A O 1
ATOM 632 N N . GLY A 1 87 ? 0.976 -22.172 7.027 1 93.94 87 GLY A N 1
ATOM 633 C CA . GLY A 1 87 ? 1.098 -22.891 8.289 1 93.94 87 GLY A CA 1
ATOM 634 C C . GLY A 1 87 ? 2.486 -23.453 8.531 1 93.94 87 GLY A C 1
ATOM 635 O O . GLY A 1 87 ? 3.396 -23.219 7.727 1 93.94 87 GLY A O 1
ATOM 636 N N . HIS A 1 88 ? 2.633 -24.078 9.648 1 95.19 88 HIS A N 1
ATOM 637 C CA . HIS A 1 88 ? 3.904 -24.688 10.023 1 95.19 88 HIS A CA 1
ATOM 638 C C . HIS A 1 88 ? 4.297 -25.797 9.055 1 95.19 88 HIS A C 1
ATOM 640 O O . HIS A 1 88 ? 3.451 -26.594 8.641 1 95.19 88 HIS A O 1
ATOM 646 N N . LEU A 1 89 ? 5.543 -25.844 8.609 1 96.56 89 LEU A N 1
ATOM 647 C CA . LEU A 1 89 ? 6.09 -26.938 7.801 1 96.56 89 LEU A CA 1
ATOM 648 C C . LEU A 1 89 ? 6.902 -27.891 8.664 1 96.56 89 LEU A C 1
ATOM 650 O O . LEU A 1 89 ? 7.668 -27.453 9.531 1 96.56 89 LEU A O 1
ATOM 654 N N . PRO A 1 90 ? 6.73 -29.156 8.422 1 95.25 90 PRO A N 1
ATOM 655 C CA . PRO A 1 90 ? 7.535 -30.125 9.18 1 95.25 90 PRO A CA 1
ATOM 656 C C . PRO A 1 90 ? 9.039 -29.891 9.016 1 95.25 90 PRO A C 1
ATOM 658 O O . PRO A 1 90 ? 9.531 -29.797 7.891 1 95.25 90 PRO A O 1
ATOM 661 N N . GLY A 1 91 ? 9.711 -29.875 10.086 1 95.62 91 GLY A N 1
ATOM 662 C CA . GLY A 1 91 ? 11.156 -29.672 10.07 1 95.62 91 GLY A CA 1
ATOM 663 C C . GLY A 1 91 ? 11.555 -28.219 10.094 1 95.62 91 GLY A C 1
ATOM 664 O O . GLY A 1 91 ? 12.742 -27.891 10.203 1 95.62 91 GLY A O 1
ATOM 665 N N . GLY A 1 92 ? 10.578 -27.375 9.977 1 96.19 92 GLY A N 1
ATOM 666 C CA . GLY A 1 92 ? 10.852 -25.953 9.984 1 96.19 92 GLY A CA 1
ATOM 667 C C . GLY A 1 92 ? 10.664 -25.312 11.352 1 96.19 92 GLY A C 1
ATOM 668 O O . GLY A 1 92 ? 10.242 -25.984 12.297 1 96.19 92 GLY A O 1
ATOM 669 N N . ALA A 1 93 ? 11.062 -24.062 11.547 1 95.62 93 ALA A N 1
ATOM 670 C CA . ALA A 1 93 ? 10.852 -23.297 12.766 1 95.62 93 ALA A CA 1
ATOM 671 C C . ALA A 1 93 ? 9.375 -22.984 12.977 1 95.62 93 ALA A C 1
ATOM 673 O O . ALA A 1 93 ? 8.602 -22.953 12.016 1 95.62 93 ALA A O 1
ATOM 674 N N . PRO A 1 94 ? 9.008 -22.797 14.242 1 94.5 94 PRO A N 1
ATOM 675 C CA . PRO A 1 94 ? 7.641 -22.328 14.469 1 94.5 94 PRO A CA 1
ATOM 676 C C . PRO A 1 94 ? 7.34 -21.016 13.758 1 94.5 94 PRO A C 1
ATOM 678 O O . PRO A 1 94 ? 8.211 -20.156 13.656 1 94.5 94 PRO A O 1
ATOM 681 N N . ARG A 1 95 ? 6.09 -20.953 13.266 1 94.75 95 ARG A N 1
ATOM 682 C CA . ARG A 1 95 ? 5.668 -19.703 12.625 1 94.75 95 ARG A CA 1
ATOM 683 C C . ARG A 1 95 ? 5.668 -18.547 13.625 1 94.75 95 ARG A C 1
ATOM 685 O O . ARG A 1 95 ? 5.426 -18.75 14.812 1 94.75 95 ARG A O 1
ATOM 692 N N . PRO A 1 96 ? 5.953 -17.234 13.164 1 93.56 96 PRO A N 1
ATOM 693 C CA . PRO A 1 96 ? 5.812 -16.094 14.078 1 93.56 96 PRO A CA 1
ATOM 694 C C . PRO A 1 96 ? 4.406 -15.992 14.664 1 93.56 96 PRO A C 1
ATOM 696 O O . PRO A 1 96 ? 3.42 -16.25 13.969 1 93.56 96 PRO A O 1
ATOM 699 N N . ASP A 1 97 ? 4.277 -15.641 15.922 1 95 97 ASP A N 1
ATOM 700 C CA . ASP A 1 97 ? 2.947 -15.602 16.516 1 95 97 ASP A CA 1
ATOM 701 C C . ASP A 1 97 ? 2.775 -14.359 17.391 1 95 97 ASP A C 1
ATOM 703 O O . ASP A 1 97 ? 1.818 -13.602 17.219 1 95 97 ASP A O 1
ATOM 707 N N . ASN A 1 98 ? 3.699 -14.086 18.297 1 94.25 98 ASN A N 1
ATOM 708 C CA . ASN A 1 98 ? 3.52 -13.016 19.281 1 94.25 98 ASN A CA 1
ATOM 709 C C . ASN A 1 98 ? 4.266 -11.75 18.859 1 94.25 98 ASN A C 1
ATOM 711 O O . ASN A 1 98 ? 5.488 -11.758 18.734 1 94.25 98 ASN A O 1
ATOM 715 N N . ILE A 1 99 ? 3.504 -10.695 18.734 1 95.12 99 ILE A N 1
ATOM 716 C CA . ILE A 1 99 ? 4.043 -9.383 18.406 1 95.12 99 ILE A CA 1
ATOM 717 C C . ILE A 1 99 ? 3.707 -8.398 19.531 1 95.12 99 ILE A C 1
ATOM 719 O O . ILE A 1 99 ? 2.533 -8.172 19.828 1 95.12 99 ILE A O 1
ATOM 723 N N . SER A 1 100 ? 4.707 -7.91 20.219 1 97 100 SER A N 1
ATOM 724 C CA . SER A 1 100 ? 4.547 -6.844 21.203 1 97 100 SER A CA 1
ATOM 725 C C . SER A 1 100 ? 4.957 -5.496 20.625 1 97 100 SER A C 1
ATOM 727 O O . SER A 1 100 ? 6.129 -5.277 20.312 1 97 100 SER A O 1
ATOM 729 N N . LEU A 1 101 ? 4.027 -4.598 20.547 1 96.81 101 LEU A N 1
ATOM 730 C CA . LEU A 1 101 ? 4.297 -3.297 19.938 1 96.81 101 LEU A CA 1
ATOM 731 C C . LEU A 1 101 ? 5.285 -2.5 20.781 1 96.81 101 LEU A C 1
ATOM 733 O O . LEU A 1 101 ? 6.145 -1.799 20.25 1 96.81 101 LEU A O 1
ATOM 737 N N . SER A 1 102 ? 5.188 -2.613 22.094 1 95.75 102 SER A N 1
ATOM 738 C CA . SER A 1 102 ? 6.125 -1.926 22.984 1 95.75 102 SER A CA 1
ATOM 739 C C . SER A 1 102 ? 7.535 -2.48 22.828 1 95.75 102 SER A C 1
ATOM 741 O O . SER A 1 102 ? 8.508 -1.722 22.812 1 95.75 102 SER A O 1
ATOM 743 N N . GLU A 1 103 ? 7.633 -3.826 22.719 1 95.62 103 GLU A N 1
ATOM 744 C CA . GLU A 1 103 ? 8.945 -4.438 22.516 1 95.62 103 GLU A CA 1
ATOM 745 C C . GLU A 1 103 ? 9.539 -4.059 21.172 1 95.62 103 GLU A C 1
ATOM 747 O O . GLU A 1 103 ? 10.734 -3.793 21.062 1 95.62 103 GLU A O 1
ATOM 752 N N . LEU A 1 104 ? 8.68 -4.074 20.188 1 96.31 104 LEU A N 1
ATOM 753 C CA . LEU A 1 104 ? 9.133 -3.691 18.859 1 96.31 104 LEU A CA 1
ATOM 754 C C . LEU A 1 104 ? 9.602 -2.238 18.844 1 96.31 104 LEU A C 1
ATOM 756 O O . LEU A 1 104 ? 10.602 -1.909 18.203 1 96.31 104 LEU A O 1
ATOM 760 N N . SER A 1 105 ? 8.898 -1.387 19.5 1 94.25 105 SER A N 1
ATOM 761 C CA . SER A 1 105 ? 9.266 0.022 19.594 1 94.25 105 SER A CA 1
ATOM 762 C C . SER A 1 105 ? 10.633 0.193 20.25 1 94.25 105 SER A C 1
ATOM 764 O O . SER A 1 105 ? 11.453 0.99 19.781 1 94.25 105 SER A O 1
ATOM 766 N N . ALA A 1 106 ? 10.859 -0.55 21.281 1 92.25 106 ALA A N 1
ATOM 767 C CA . ALA A 1 106 ? 12.148 -0.517 21.969 1 92.25 106 ALA A CA 1
ATOM 768 C C . ALA A 1 106 ? 13.273 -0.97 21.031 1 92.25 106 ALA A C 1
ATOM 770 O O . ALA A 1 106 ? 14.344 -0.36 21 1 92.25 106 ALA A O 1
ATOM 771 N N . LEU A 1 107 ? 12.984 -1.982 20.281 1 90.06 107 LEU A N 1
ATOM 772 C CA . LEU A 1 107 ? 13.961 -2.529 19.359 1 90.06 107 LEU A CA 1
ATOM 773 C C . LEU A 1 107 ? 14.281 -1.528 18.25 1 90.06 107 LEU A C 1
ATOM 775 O O . LEU A 1 107 ? 15.438 -1.387 17.844 1 90.06 107 LEU A O 1
ATOM 779 N N . ALA A 1 108 ? 13.25 -0.86 17.797 1 88.81 108 ALA A N 1
ATOM 780 C CA . ALA A 1 108 ? 13.398 0.061 16.672 1 88.81 108 ALA A CA 1
ATOM 781 C C . ALA A 1 108 ? 13.969 1.4 17.141 1 88.81 108 ALA A C 1
ATOM 783 O O . ALA A 1 108 ? 14.508 2.158 16.328 1 88.81 108 ALA A O 1
ATOM 784 N N . GLY A 1 109 ? 13.828 1.72 18.438 1 85.62 109 GLY A N 1
ATOM 785 C CA . GLY A 1 109 ? 14.234 3.021 18.953 1 85.62 109 GLY A CA 1
ATOM 786 C C . GLY A 1 109 ? 13.227 4.117 18.641 1 85.62 109 GLY A C 1
ATOM 787 O O . GLY A 1 109 ? 13.539 5.305 18.781 1 85.62 109 GLY A O 1
ATOM 788 N N . GLU A 1 110 ? 12.125 3.742 18.125 1 87.06 110 GLU A N 1
ATOM 789 C CA . GLU A 1 110 ? 11.008 4.641 17.844 1 87.06 110 GLU A CA 1
ATOM 790 C C . GLU A 1 110 ? 9.672 3.92 17.969 1 87.06 110 GLU A C 1
ATOM 792 O O . GLU A 1 110 ? 9.609 2.689 17.906 1 87.06 110 GLU A O 1
ATOM 797 N N . ASP A 1 111 ? 8.609 4.656 18.203 1 92.56 111 ASP A N 1
ATOM 798 C CA . ASP A 1 111 ? 7.281 4.074 18.359 1 92.56 111 ASP A CA 1
ATOM 799 C C . ASP A 1 111 ? 6.773 3.49 17.047 1 92.56 111 ASP A C 1
ATOM 801 O O . ASP A 1 111 ? 6.559 4.223 16.078 1 92.56 111 ASP A O 1
ATOM 805 N N . VAL A 1 112 ? 6.484 2.227 17.016 1 96.06 112 VAL A N 1
ATOM 806 C CA . VAL A 1 112 ? 6.109 1.539 15.781 1 96.06 112 VAL A CA 1
ATOM 807 C C . VAL A 1 112 ? 4.68 1.909 15.398 1 96.06 112 VAL A C 1
ATOM 809 O O . VAL A 1 112 ? 4.23 1.608 14.289 1 96.06 112 VAL A O 1
ATOM 812 N N . ASN A 1 113 ? 3.967 2.518 16.312 1 95.69 113 ASN A N 1
ATOM 813 C CA . ASN A 1 113 ? 2.639 3.014 15.977 1 95.69 113 ASN A CA 1
ATOM 814 C C . ASN A 1 113 ? 2.713 4.246 15.078 1 95.69 113 ASN A C 1
ATOM 816 O O . ASN A 1 113 ? 1.717 4.633 14.461 1 95.69 113 ASN A O 1
ATOM 820 N N . GLU A 1 114 ? 3.844 4.863 14.984 1 94.06 114 GLU A N 1
ATOM 821 C CA . GLU A 1 114 ? 4.066 6.016 14.117 1 94.06 114 GLU A CA 1
ATOM 822 C C . GLU A 1 114 ? 4.398 5.574 12.695 1 94.06 114 GLU A C 1
ATOM 824 O O . GLU A 1 114 ? 4.738 4.414 12.461 1 94.06 114 GLU A O 1
ATOM 829 N N . TYR A 1 115 ? 4.289 6.52 11.82 1 91.69 115 TYR A N 1
ATOM 830 C CA . TYR A 1 115 ? 4.703 6.238 10.445 1 91.69 115 TYR A CA 1
ATOM 831 C C . TYR A 1 115 ? 6.152 5.773 10.398 1 91.69 115 TYR A C 1
ATOM 833 O O . TYR A 1 115 ? 7 6.289 11.133 1 91.69 115 TYR A O 1
ATOM 841 N N . ALA A 1 116 ? 6.418 4.789 9.586 1 92.94 116 ALA A N 1
ATOM 842 C CA . ALA A 1 116 ? 7.789 4.531 9.148 1 92.94 116 ALA A CA 1
ATOM 843 C C . ALA A 1 116 ? 8.148 5.387 7.938 1 92.94 116 ALA A C 1
ATOM 845 O O . ALA A 1 116 ? 7.266 5.902 7.25 1 92.94 116 ALA A O 1
ATOM 846 N N . PRO A 1 117 ? 9.453 5.586 7.754 1 90 117 PRO A N 1
ATOM 847 C CA . PRO A 1 117 ? 9.82 6.246 6.5 1 90 117 PRO A CA 1
ATOM 848 C C . PRO A 1 117 ? 9.227 5.555 5.273 1 90 117 PRO A C 1
ATOM 850 O O . PRO A 1 117 ? 9.008 4.34 5.289 1 90 117 PRO A O 1
ATOM 853 N N . THR A 1 118 ? 9.031 6.293 4.246 1 90.5 118 THR A N 1
ATOM 854 C CA . THR A 1 118 ? 8.43 5.75 3.035 1 90.5 118 THR A CA 1
ATOM 855 C C . THR A 1 118 ? 9.32 4.672 2.424 1 90.5 118 THR A C 1
ATOM 857 O O . THR A 1 118 ? 8.828 3.76 1.753 1 90.5 118 THR A O 1
ATOM 860 N N . THR A 1 119 ? 10.641 4.773 2.654 1 94.44 119 THR A N 1
ATOM 861 C CA . THR A 1 119 ? 11.555 3.762 2.15 1 94.44 119 THR A CA 1
ATOM 862 C C . THR A 1 119 ? 11.641 2.578 3.109 1 94.44 119 THR A C 1
ATOM 864 O O . THR A 1 119 ? 12.219 1.542 2.777 1 94.44 119 THR A O 1
ATOM 867 N N . GLY A 1 120 ? 11.117 2.738 4.27 1 95.88 120 GLY A N 1
ATOM 868 C CA . GLY A 1 120 ? 11.102 1.654 5.238 1 95.88 120 GLY A CA 1
ATOM 869 C C . GLY A 1 120 ? 12.055 1.881 6.398 1 95.88 120 GLY A C 1
ATOM 870 O O . GLY A 1 120 ? 12.922 2.756 6.336 1 95.88 120 GLY A O 1
ATOM 871 N N . VAL A 1 121 ? 11.898 1.115 7.445 1 96.19 121 VAL A N 1
ATOM 872 C CA . VAL A 1 121 ? 12.727 1.143 8.648 1 96.19 121 VAL A CA 1
ATOM 873 C C . VAL A 1 121 ? 14.172 0.816 8.289 1 96.19 121 VAL A C 1
ATOM 875 O O . VAL A 1 121 ? 14.445 -0.176 7.602 1 96.19 121 VAL A O 1
ATOM 878 N N . LYS A 1 122 ? 15.117 1.646 8.711 1 95.31 122 LYS A N 1
ATOM 879 C CA . LYS A 1 122 ? 16.531 1.499 8.352 1 95.31 122 LYS A CA 1
ATOM 880 C C . LYS A 1 122 ? 17.047 0.116 8.727 1 95.31 122 LYS A C 1
ATOM 882 O O . LYS A 1 122 ? 17.75 -0.527 7.941 1 95.31 122 LYS A O 1
ATOM 887 N N . ALA A 1 123 ? 16.719 -0.336 9.922 1 97 123 ALA A N 1
ATOM 888 C CA . ALA A 1 123 ? 17.203 -1.628 10.391 1 97 123 ALA A CA 1
ATOM 889 C C . ALA A 1 123 ? 16.734 -2.76 9.484 1 97 123 ALA A C 1
ATOM 891 O O . ALA A 1 123 ? 17.469 -3.727 9.258 1 97 123 ALA A O 1
ATOM 892 N N . LEU A 1 124 ? 15.492 -2.691 9 1 98.12 124 LEU A N 1
ATOM 893 C CA . LEU A 1 124 ? 15.008 -3.711 8.078 1 98.12 124 LEU A CA 1
ATOM 894 C C . LEU A 1 124 ? 15.734 -3.621 6.742 1 98.12 124 LEU A C 1
ATOM 896 O O . LEU A 1 124 ? 16.078 -4.645 6.145 1 98.12 124 LEU A O 1
ATOM 900 N N . ARG A 1 125 ? 15.906 -2.402 6.254 1 98.56 125 ARG A N 1
ATOM 901 C CA . ARG A 1 125 ? 16.656 -2.203 5.023 1 98.56 125 ARG A CA 1
ATOM 902 C C . ARG A 1 125 ? 18.062 -2.795 5.137 1 98.56 125 ARG A C 1
ATOM 904 O O . ARG A 1 125 ? 18.562 -3.418 4.195 1 98.56 125 ARG A O 1
ATOM 911 N N . GLU A 1 126 ? 18.688 -2.621 6.285 1 98.5 126 GLU A N 1
ATOM 912 C CA . GLU A 1 126 ? 20 -3.203 6.547 1 98.5 126 GLU A CA 1
ATOM 913 C C . GLU A 1 126 ? 19.938 -4.727 6.551 1 98.5 126 GLU A C 1
ATOM 915 O O . GLU A 1 126 ? 20.828 -5.395 6.012 1 98.5 126 GLU A O 1
ATOM 920 N N . ALA A 1 127 ? 18.922 -5.258 7.156 1 98.56 127 ALA A N 1
ATOM 921 C CA . ALA A 1 127 ? 18.766 -6.711 7.215 1 98.56 127 ALA A CA 1
ATOM 922 C C . ALA A 1 127 ? 18.609 -7.301 5.816 1 98.56 127 ALA A C 1
ATOM 924 O O . ALA A 1 127 ? 19.188 -8.352 5.512 1 98.56 127 ALA A O 1
ATOM 925 N N . VAL A 1 128 ? 17.859 -6.625 4.977 1 98.75 128 VAL A N 1
ATOM 926 C CA . VAL A 1 128 ? 17.656 -7.082 3.605 1 98.75 128 VAL A CA 1
ATOM 927 C C . VAL A 1 128 ? 18.984 -7.02 2.846 1 98.75 128 VAL A C 1
ATOM 929 O O . VAL A 1 128 ? 19.344 -7.961 2.141 1 98.75 128 VAL A O 1
ATOM 932 N N . ALA A 1 129 ? 19.672 -5.879 2.975 1 98.75 129 ALA A N 1
ATOM 933 C CA . ALA A 1 129 ? 20.984 -5.75 2.332 1 98.75 129 ALA A CA 1
ATOM 934 C C . ALA A 1 129 ? 21.922 -6.875 2.762 1 98.75 129 ALA A C 1
ATOM 936 O O . ALA A 1 129 ? 22.594 -7.484 1.928 1 98.75 129 ALA A O 1
ATOM 937 N N . LYS A 1 130 ? 21.953 -7.137 4.031 1 98.56 130 LYS A N 1
ATOM 938 C CA . LYS A 1 130 ? 22.797 -8.203 4.574 1 98.56 130 LYS A CA 1
ATOM 939 C C . LYS A 1 130 ? 22.406 -9.555 3.992 1 98.56 130 LYS A C 1
ATOM 941 O O . LYS A 1 130 ? 23.266 -10.359 3.635 1 98.56 130 LYS A O 1
ATOM 946 N N . TYR A 1 131 ? 21.156 -9.82 3.922 1 98 131 TYR A N 1
ATOM 947 C CA . TYR A 1 131 ? 20.656 -11.07 3.346 1 98 131 TYR A CA 1
ATOM 948 C C . TYR A 1 131 ? 21.188 -11.266 1.933 1 98 131 TYR A C 1
ATOM 950 O O . TYR A 1 131 ? 21.719 -12.328 1.604 1 98 131 TYR A O 1
ATOM 958 N N . TYR A 1 132 ? 21.047 -10.242 1.073 1 98.19 132 TYR A N 1
ATOM 959 C CA . TYR A 1 132 ? 21.516 -10.352 -0.308 1 98.19 132 TYR A CA 1
ATOM 960 C C . TYR A 1 132 ? 23.016 -10.508 -0.372 1 98.19 132 TYR A C 1
ATOM 962 O O . TYR A 1 132 ? 23.531 -11.312 -1.155 1 98.19 132 TYR A O 1
ATOM 970 N N . ASN A 1 133 ? 23.75 -9.734 0.459 1 98.31 133 ASN A N 1
ATOM 971 C CA . ASN A 1 133 ? 25.203 -9.781 0.446 1 98.31 133 ASN A CA 1
ATOM 972 C C . ASN A 1 133 ? 25.734 -11.148 0.89 1 98.31 133 ASN A C 1
ATOM 974 O O . ASN A 1 133 ? 26.609 -11.711 0.249 1 98.31 133 ASN A O 1
ATOM 978 N N . GLU A 1 134 ? 25.156 -11.688 1.93 1 97.31 134 GLU A N 1
ATOM 979 C CA . GLU A 1 134 ? 25.625 -12.961 2.48 1 97.31 134 GLU A CA 1
ATOM 980 C C . GLU A 1 134 ? 25.203 -14.125 1.59 1 97.31 134 GLU A C 1
ATOM 982 O O . GLU A 1 134 ? 25.906 -15.141 1.52 1 97.31 134 GLU A O 1
ATOM 987 N N . THR A 1 135 ? 24.172 -13.984 0.927 1 96.19 135 THR A N 1
ATOM 988 C CA . THR A 1 135 ? 23.609 -15.102 0.172 1 96.19 135 THR A CA 1
ATOM 989 C C . THR A 1 135 ? 24.172 -15.133 -1.247 1 96.19 135 THR A C 1
ATOM 991 O O . THR A 1 135 ? 24.453 -16.203 -1.79 1 96.19 135 THR A O 1
ATOM 994 N N . TYR A 1 136 ? 24.344 -13.898 -1.859 1 97 136 TYR A N 1
ATOM 995 C CA . TYR A 1 136 ? 24.594 -13.898 -3.295 1 97 136 TYR A CA 1
ATOM 996 C C . TYR A 1 136 ? 25.906 -13.18 -3.617 1 97 136 TYR A C 1
ATOM 998 O O . TYR A 1 136 ? 26.453 -13.328 -4.715 1 97 136 TYR A O 1
ATOM 1006 N N . ARG A 1 137 ? 26.438 -12.438 -2.672 1 97.62 137 ARG A N 1
ATOM 1007 C CA . ARG A 1 137 ? 27.469 -11.5 -3.119 1 97.62 137 ARG A CA 1
ATOM 1008 C C . ARG A 1 137 ? 28.734 -11.625 -2.266 1 97.62 137 ARG A C 1
ATOM 1010 O O . ARG A 1 137 ? 29.453 -10.641 -2.066 1 97.62 137 ARG A O 1
ATOM 1017 N N . GLN A 1 138 ? 28.891 -12.719 -1.658 1 96.12 138 GLN A N 1
ATOM 1018 C CA . GLN A 1 138 ? 30.125 -12.953 -0.916 1 96.12 138 GLN A CA 1
ATOM 1019 C C . GLN A 1 138 ? 31.344 -12.773 -1.811 1 96.12 138 GLN A C 1
ATOM 1021 O O . GLN A 1 138 ? 31.375 -13.273 -2.939 1 96.12 138 GLN A O 1
ATOM 1026 N N . GLY A 1 139 ? 32.312 -12.016 -1.343 1 95.31 139 GLY A N 1
ATOM 1027 C CA . GLY A 1 139 ? 33.562 -11.844 -2.07 1 95.31 139 GLY A CA 1
ATOM 1028 C C . GLY A 1 139 ? 33.531 -10.695 -3.059 1 95.31 139 GLY A C 1
ATOM 1029 O O . GLY A 1 139 ? 34.562 -10.352 -3.66 1 95.31 139 GLY A O 1
ATOM 1030 N N . LYS A 1 140 ? 32.406 -10.148 -3.242 1 96.75 140 LYS A N 1
ATOM 1031 C CA . LYS A 1 140 ? 32.312 -9.016 -4.156 1 96.75 140 LYS A CA 1
ATOM 1032 C C . LYS A 1 140 ? 32.75 -7.719 -3.477 1 96.75 140 LYS A C 1
ATOM 1034 O O . LYS A 1 140 ? 32.469 -7.52 -2.287 1 96.75 140 LYS A O 1
ATOM 1039 N N . ASP A 1 141 ? 33.281 -6.773 -4.258 1 96.81 141 ASP A N 1
ATOM 1040 C CA . ASP A 1 141 ? 33.781 -5.508 -3.732 1 96.81 141 ASP A CA 1
ATOM 1041 C C . ASP A 1 141 ? 32.625 -4.559 -3.406 1 96.81 141 ASP A C 1
ATOM 1043 O O . ASP A 1 141 ? 32.656 -3.867 -2.387 1 96.81 141 ASP A O 1
ATOM 1047 N N . SER A 1 142 ? 31.719 -4.531 -4.305 1 97.75 142 SER A N 1
ATOM 1048 C CA . SER A 1 142 ? 30.547 -3.668 -4.141 1 97.75 142 SER A CA 1
ATOM 1049 C C . SER A 1 142 ? 29.406 -4.41 -3.455 1 97.75 142 SER A C 1
ATOM 1051 O O . SER A 1 142 ? 28.922 -5.414 -3.975 1 97.75 142 SER A O 1
ATOM 1053 N N . GLN A 1 143 ? 29 -3.9 -2.275 1 98.5 143 GLN A N 1
ATOM 1054 C CA . GLN A 1 143 ? 27.969 -4.551 -1.478 1 98.5 143 GLN A CA 1
ATOM 1055 C C . GLN A 1 143 ? 26.734 -3.658 -1.331 1 98.5 143 GLN A C 1
ATOM 1057 O O . GLN A 1 143 ? 26.844 -2.432 -1.385 1 98.5 143 GLN A O 1
ATOM 1062 N N . TYR A 1 144 ? 25.625 -4.281 -1.238 1 98.69 144 TYR A N 1
ATOM 1063 C CA . TYR A 1 144 ? 24.406 -3.52 -0.956 1 98.69 144 TYR A CA 1
ATOM 1064 C C . TYR A 1 144 ? 24.438 -2.943 0.455 1 98.69 144 TYR A C 1
ATOM 1066 O O . TYR A 1 144 ? 24.969 -3.568 1.375 1 98.69 144 TYR A O 1
ATOM 1074 N N . THR A 1 145 ? 23.938 -1.786 0.646 1 98.62 145 THR A N 1
ATOM 1075 C CA . THR A 1 145 ? 23.672 -1.155 1.934 1 98.62 145 THR A CA 1
ATOM 1076 C C . THR A 1 145 ? 22.188 -0.807 2.066 1 98.62 145 THR A C 1
ATOM 1078 O O . THR A 1 145 ? 21.406 -1.048 1.148 1 98.62 145 THR A O 1
ATOM 1081 N N . TYR A 1 146 ? 21.844 -0.3 3.242 1 98.12 146 TYR A N 1
ATOM 1082 C CA . TYR A 1 146 ? 20.453 0.096 3.434 1 98.12 146 TYR A CA 1
ATOM 1083 C C . TYR A 1 146 ? 20.031 1.111 2.381 1 98.12 146 TYR A C 1
ATOM 1085 O O . TYR A 1 146 ? 18.844 1.202 2.043 1 98.12 146 TYR A O 1
ATOM 1093 N N . ARG A 1 147 ? 20.938 1.835 1.741 1 97.44 147 ARG A N 1
ATOM 1094 C CA . ARG A 1 147 ? 20.656 2.865 0.747 1 97.44 147 ARG A CA 1
ATOM 1095 C C . ARG A 1 147 ? 20.234 2.246 -0.58 1 97.44 147 ARG A C 1
ATOM 1097 O O . ARG A 1 147 ? 19.688 2.936 -1.448 1 97.44 147 ARG A O 1
ATOM 1104 N N . ASN A 1 148 ? 20.391 0.929 -0.701 1 98.5 148 ASN A N 1
ATOM 1105 C CA . ASN A 1 148 ? 20.031 0.216 -1.921 1 98.5 148 ASN A CA 1
ATOM 1106 C C . ASN A 1 148 ? 18.719 -0.544 -1.758 1 98.5 148 ASN A C 1
ATOM 1108 O O . ASN A 1 148 ? 18.344 -1.34 -2.621 1 98.5 148 ASN A O 1
ATOM 1112 N N . VAL A 1 149 ? 18.094 -0.336 -0.628 1 98.81 149 VAL A N 1
ATOM 1113 C CA . VAL A 1 149 ? 16.906 -1.13 -0.321 1 98.81 149 VAL A CA 1
ATOM 1114 C C . VAL A 1 149 ? 15.734 -0.207 -0.021 1 98.81 149 VAL A C 1
ATOM 1116 O O . VAL A 1 149 ? 15.852 0.727 0.776 1 98.81 149 VAL A O 1
ATOM 1119 N N . CYS A 1 150 ? 14.609 -0.434 -0.663 1 98.38 150 CYS A N 1
ATOM 1120 C CA . CYS A 1 150 ? 13.344 0.224 -0.363 1 98.38 150 CYS A CA 1
ATOM 1121 C C . CYS A 1 150 ? 12.297 -0.787 0.091 1 98.38 150 CYS A C 1
ATOM 1123 O O . CYS A 1 150 ? 11.914 -1.68 -0.669 1 98.38 150 CYS A O 1
ATOM 1125 N N . ILE A 1 151 ? 11.875 -0.659 1.345 1 98.69 151 ILE A N 1
ATOM 1126 C CA . ILE A 1 151 ? 10.789 -1.504 1.826 1 98.69 151 ILE A CA 1
ATOM 1127 C C . ILE A 1 151 ? 9.461 -1.016 1.252 1 98.69 151 ILE A C 1
ATOM 1129 O O . ILE A 1 151 ? 9.188 0.187 1.234 1 98.69 151 ILE A O 1
ATOM 1133 N N . VAL A 1 152 ? 8.641 -1.926 0.746 1 97.62 152 VAL A N 1
ATOM 1134 C CA . VAL A 1 152 ? 7.387 -1.57 0.095 1 97.62 152 VAL A CA 1
ATOM 1135 C C . VAL A 1 152 ? 6.254 -2.424 0.659 1 97.62 152 VAL A C 1
ATOM 1137 O O . VAL A 1 152 ? 6.48 -3.543 1.122 1 97.62 152 VAL A O 1
ATOM 1140 N N . PRO A 1 153 ? 5.039 -1.916 0.642 1 97.19 153 PRO A N 1
ATOM 1141 C CA . PRO A 1 153 ? 3.902 -2.65 1.206 1 97.19 153 PRO A CA 1
ATOM 1142 C C . PRO A 1 153 ? 3.348 -3.703 0.249 1 97.19 153 PRO A C 1
ATOM 1144 O O . PRO A 1 153 ? 2.16 -3.672 -0.087 1 97.19 153 PRO A O 1
ATOM 1147 N N . GLY A 1 154 ? 4.109 -4.695 -0.096 1 95.69 154 GLY A N 1
ATOM 1148 C CA . GLY A 1 154 ? 3.748 -5.738 -1.046 1 95.69 154 GLY A CA 1
ATOM 1149 C C . GLY A 1 154 ? 4.5 -5.633 -2.359 1 95.69 154 GLY A C 1
ATOM 1150 O O . GLY A 1 154 ? 4.965 -4.555 -2.73 1 95.69 154 GLY A O 1
ATOM 1151 N N . GLY A 1 155 ? 4.566 -6.719 -3.033 1 92.5 155 GLY A N 1
ATOM 1152 C CA . GLY A 1 155 ? 5.273 -6.758 -4.305 1 92.5 155 GLY A CA 1
ATOM 1153 C C . GLY A 1 155 ? 4.621 -5.902 -5.375 1 92.5 155 GLY A C 1
ATOM 1154 O O . GLY A 1 155 ? 5.309 -5.25 -6.16 1 92.5 155 GLY A O 1
ATOM 1155 N N . ARG A 1 156 ? 3.35 -5.898 -5.414 1 87.75 156 ARG A N 1
ATOM 1156 C CA . ARG A 1 156 ? 2.609 -5.102 -6.391 1 87.75 156 ARG A CA 1
ATOM 1157 C C . ARG A 1 156 ? 2.865 -3.613 -6.191 1 87.75 156 ARG A C 1
ATOM 1159 O O . ARG A 1 156 ? 3.035 -2.871 -7.164 1 87.75 156 ARG A O 1
ATOM 1166 N N . ALA A 1 157 ? 2.83 -3.236 -4.93 1 91.81 157 ALA A N 1
ATOM 1167 C CA . ALA A 1 157 ? 3.141 -1.839 -4.637 1 91.81 157 ALA A CA 1
ATOM 1168 C C . ALA A 1 157 ? 4.555 -1.484 -5.09 1 91.81 157 ALA A C 1
ATOM 1170 O O . ALA A 1 157 ? 4.793 -0.38 -5.586 1 91.81 157 ALA A O 1
ATOM 1171 N N . GLY A 1 158 ? 5.492 -2.375 -4.867 1 92.56 158 GLY A N 1
ATOM 1172 C CA . GLY A 1 158 ? 6.844 -2.17 -5.355 1 92.56 158 GLY A CA 1
ATOM 1173 C C . GLY A 1 158 ? 6.914 -1.993 -6.863 1 92.56 158 GLY A C 1
ATOM 1174 O O . GLY A 1 158 ? 7.574 -1.077 -7.355 1 92.56 158 GLY A O 1
ATOM 1175 N N . LEU A 1 159 ? 6.23 -2.844 -7.547 1 86.31 159 LEU A N 1
ATOM 1176 C CA . LEU A 1 159 ? 6.18 -2.768 -9 1 86.31 159 LEU A CA 1
ATOM 1177 C C . LEU A 1 159 ? 5.547 -1.457 -9.453 1 86.31 159 LEU A C 1
ATOM 1179 O O . LEU A 1 159 ? 6.012 -0.839 -10.414 1 86.31 159 LEU A O 1
ATOM 1183 N N . THR A 1 160 ? 4.516 -1.099 -8.797 1 84.06 160 THR A N 1
ATOM 1184 C CA . THR A 1 160 ? 3.832 0.149 -9.117 1 84.06 160 THR A CA 1
ATOM 1185 C C . THR A 1 160 ? 4.762 1.343 -8.914 1 84.06 160 THR A C 1
ATOM 1187 O O . THR A 1 160 ? 4.785 2.26 -9.742 1 84.06 160 THR A O 1
ATOM 1190 N N . ARG A 1 161 ? 5.469 1.39 -7.785 1 87.38 161 ARG A N 1
ATOM 1191 C CA . ARG A 1 161 ? 6.422 2.469 -7.559 1 87.38 161 ARG A CA 1
ATOM 1192 C C . ARG A 1 161 ? 7.465 2.52 -8.672 1 87.38 161 ARG A C 1
ATOM 1194 O O . ARG A 1 161 ? 7.812 3.6 -9.156 1 87.38 161 ARG A O 1
ATOM 1201 N N . VAL A 1 162 ? 7.98 1.362 -9.039 1 86 162 VAL A N 1
ATOM 1202 C CA . VAL A 1 162 ? 9 1.288 -10.086 1 86 162 VAL A CA 1
ATOM 1203 C C . VAL A 1 162 ? 8.422 1.813 -11.398 1 86 162 VAL A C 1
ATOM 1205 O O . VAL A 1 162 ? 9.062 2.611 -12.086 1 86 162 VAL A O 1
ATOM 1208 N N . ALA A 1 163 ? 7.242 1.391 -11.703 1 77.44 163 ALA A N 1
ATOM 1209 C CA . ALA A 1 163 ? 6.594 1.828 -12.938 1 77.44 163 ALA A CA 1
ATOM 1210 C C . ALA A 1 163 ? 6.398 3.342 -12.953 1 77.44 163 ALA A C 1
ATOM 1212 O O . ALA A 1 163 ? 6.5 3.98 -14 1 77.44 163 ALA A O 1
ATOM 1213 N N . ALA A 1 164 ? 6.117 3.887 -11.836 1 77.06 164 ALA A N 1
ATOM 1214 C CA . ALA A 1 164 ? 5.832 5.312 -11.719 1 77.06 164 ALA A CA 1
ATOM 1215 C C . ALA A 1 164 ? 7.086 6.148 -11.961 1 77.06 164 ALA A C 1
ATOM 1217 O O . ALA A 1 164 ? 6.996 7.332 -12.297 1 77.06 164 ALA A O 1
ATOM 1218 N N . VAL A 1 165 ? 8.195 5.566 -11.781 1 77.44 165 VAL A N 1
ATOM 1219 C CA . VAL A 1 165 ? 9.414 6.363 -11.883 1 77.44 165 VAL A CA 1
ATOM 1220 C C . VAL A 1 165 ? 10.117 6.062 -13.211 1 77.44 165 VAL A C 1
ATOM 1222 O O . VAL A 1 165 ? 11.148 6.652 -13.516 1 77.44 165 VAL A O 1
ATOM 1225 N N . ILE A 1 166 ? 9.602 5.121 -13.914 1 71.44 166 ILE A N 1
ATOM 1226 C CA . ILE A 1 166 ? 10.148 4.84 -15.242 1 71.44 166 ILE A CA 1
ATOM 1227 C C . ILE A 1 166 ? 9.68 5.914 -16.219 1 71.44 166 ILE A C 1
ATOM 1229 O O . ILE A 1 166 ? 8.492 6.25 -16.266 1 71.44 166 ILE A O 1
ATOM 1233 N N . GLY A 1 167 ? 10.539 6.637 -16.812 1 61.94 167 GLY A N 1
ATOM 1234 C CA . GLY A 1 167 ? 10.242 7.68 -17.781 1 61.94 167 GLY A CA 1
ATOM 1235 C C . GLY A 1 167 ? 9.562 7.156 -19.031 1 61.94 167 GLY A C 1
ATOM 1236 O O . GLY A 1 167 ? 8.977 6.074 -19.031 1 61.94 167 GLY A O 1
ATOM 1237 N N . ASP A 1 168 ? 9.414 7.918 -19.953 1 56.91 168 ASP A N 1
ATOM 1238 C CA . ASP A 1 168 ? 8.859 7.574 -21.266 1 56.91 168 ASP A CA 1
ATOM 1239 C C . ASP A 1 168 ? 9.742 6.57 -21.984 1 56.91 168 ASP A C 1
ATOM 1241 O O . ASP A 1 168 ? 10.742 6.949 -22.609 1 56.91 168 ASP A O 1
ATOM 1245 N N . VAL A 1 169 ? 9.484 5.281 -21.594 1 53.72 169 VAL A N 1
ATOM 1246 C CA . VAL A 1 169 ? 10.398 4.297 -22.172 1 53.72 169 VAL A CA 1
ATOM 1247 C C . VAL A 1 169 ? 9.602 3.098 -22.672 1 53.72 169 VAL A C 1
ATOM 1249 O O . VAL A 1 169 ? 8.453 2.891 -22.281 1 53.72 169 VAL A O 1
ATOM 1252 N N . PHE A 1 170 ? 10.164 2.441 -23.609 1 46.75 170 PHE A N 1
ATOM 1253 C CA . PHE A 1 170 ? 9.672 1.131 -24.031 1 46.75 170 PHE A CA 1
ATOM 1254 C C . PHE A 1 170 ? 10.023 0.072 -22.984 1 46.75 170 PHE A C 1
ATOM 1256 O O . PHE A 1 170 ? 11.156 0.011 -22.516 1 46.75 170 PHE A O 1
ATOM 1263 N N . VAL A 1 171 ? 8.938 -0.548 -22.516 1 48.59 171 VAL A N 1
ATOM 1264 C CA . VAL A 1 171 ? 9.125 -1.602 -21.531 1 48.59 171 VAL A CA 1
ATOM 1265 C C . VAL A 1 171 ? 8.742 -2.951 -22.125 1 48.59 171 VAL A C 1
ATOM 1267 O O . VAL A 1 171 ? 7.625 -3.123 -22.625 1 48.59 171 VAL A O 1
ATOM 1270 N N . ALA A 1 172 ? 9.648 -3.859 -22.219 1 54.72 172 ALA A N 1
ATOM 1271 C CA . ALA A 1 172 ? 9.359 -5.203 -22.719 1 54.72 172 ALA A CA 1
ATOM 1272 C C . ALA A 1 172 ? 8.938 -6.133 -21.578 1 54.72 172 ALA A C 1
ATOM 1274 O O . ALA A 1 172 ? 9.352 -5.949 -20.438 1 54.72 172 ALA A O 1
ATOM 1275 N N . TYR A 1 173 ? 7.965 -6.945 -21.984 1 50.75 173 TYR A N 1
ATOM 1276 C CA . TYR A 1 173 ? 7.547 -7.996 -21.062 1 50.75 173 TYR A CA 1
ATOM 1277 C C . TYR A 1 173 ? 7.355 -9.32 -21.797 1 50.75 173 TYR A C 1
ATOM 1279 O O . TYR A 1 173 ? 7.348 -9.352 -23.031 1 50.75 173 TYR A O 1
ATOM 1287 N N . THR A 1 174 ? 7.332 -10.367 -21.062 1 50.81 174 THR A N 1
ATOM 1288 C CA . THR A 1 174 ? 7.191 -11.68 -21.688 1 50.81 174 THR A CA 1
ATOM 1289 C C . THR A 1 174 ? 5.738 -12.148 -21.625 1 50.81 174 THR A C 1
ATOM 1291 O O . THR A 1 174 ? 4.953 -11.672 -20.812 1 50.81 174 THR A O 1
ATOM 1294 N N . ILE A 1 175 ? 5.277 -12.93 -22.609 1 45.28 175 ILE A N 1
ATOM 1295 C CA . ILE A 1 175 ? 4.02 -13.672 -22.609 1 45.28 175 ILE A CA 1
ATOM 1296 C C . ILE A 1 175 ? 4.305 -15.172 -22.609 1 45.28 175 ILE A C 1
ATOM 1298 O O . ILE A 1 175 ? 5.094 -15.664 -23.422 1 45.28 175 ILE A O 1
ATOM 1302 N N . PRO A 1 176 ? 3.859 -15.836 -21.641 1 59.81 176 PRO A N 1
ATOM 1303 C CA . PRO A 1 176 ? 2.939 -15.438 -20.578 1 59.81 176 PRO A CA 1
ATOM 1304 C C . PRO A 1 176 ? 3.65 -14.75 -19.406 1 59.81 176 PRO A C 1
ATOM 1306 O O . PRO A 1 176 ? 4.867 -14.875 -19.266 1 59.81 176 PRO A O 1
ATOM 1309 N N . GLU A 1 177 ? 2.908 -13.914 -18.828 1 50.28 177 GLU A N 1
ATOM 1310 C CA . GLU A 1 177 ? 3.477 -13.195 -17.703 1 50.28 177 GLU A CA 1
ATOM 1311 C C . GLU A 1 177 ? 2.408 -12.883 -16.656 1 50.28 177 GLU A C 1
ATOM 1313 O O . GLU A 1 177 ? 1.212 -13.008 -16.922 1 50.28 177 GLU A O 1
ATOM 1318 N N . TYR A 1 178 ? 2.893 -12.516 -15.508 1 50.78 178 TYR A N 1
ATOM 1319 C CA . TYR A 1 178 ? 2.064 -12.211 -14.344 1 50.78 178 TYR A CA 1
ATOM 1320 C C . TYR A 1 178 ? 1.023 -11.148 -14.68 1 50.78 178 TYR A C 1
ATOM 1322 O O . TYR A 1 178 ? 1.362 -10.078 -15.188 1 50.78 178 TYR A O 1
ATOM 1330 N N . THR A 1 179 ? -0.285 -11.398 -14.438 1 42.88 179 THR A N 1
ATOM 1331 C CA . THR A 1 179 ? -1.474 -10.672 -14.875 1 42.88 179 THR A CA 1
ATOM 1332 C C . THR A 1 179 ? -1.451 -9.234 -14.359 1 42.88 179 THR A C 1
ATOM 1334 O O . THR A 1 179 ? -1.92 -8.32 -15.047 1 42.88 179 THR A O 1
ATOM 1337 N N . SER A 1 180 ? -0.93 -9.023 -13.227 1 45.12 180 SER A N 1
ATOM 1338 C CA . SER A 1 180 ? -1.022 -7.711 -12.602 1 45.12 180 SER A CA 1
ATOM 1339 C C . SER A 1 180 ? -0.174 -6.684 -13.344 1 45.12 180 SER A C 1
ATOM 1341 O O . SER A 1 180 ? -0.42 -5.48 -13.242 1 45.12 180 SER A O 1
ATOM 1343 N N . TYR A 1 181 ? 0.755 -7.203 -14.156 1 44.91 181 TYR A N 1
ATOM 1344 C CA . TYR A 1 181 ? 1.591 -6.277 -14.914 1 44.91 181 TYR A CA 1
ATOM 1345 C C . TYR A 1 181 ? 0.761 -5.492 -15.922 1 44.91 181 TYR A C 1
ATOM 1347 O O . TYR A 1 181 ? 1.026 -4.316 -16.172 1 44.91 181 TYR A O 1
ATOM 1355 N N . ASP A 1 182 ? -0.265 -6.16 -16.375 1 45.78 182 ASP A N 1
ATOM 1356 C CA . ASP A 1 182 ? -1.068 -5.57 -17.438 1 45.78 182 ASP A CA 1
ATOM 1357 C C . ASP A 1 182 ? -1.719 -4.266 -16.984 1 45.78 182 ASP A C 1
ATOM 1359 O O . ASP A 1 182 ? -1.548 -3.225 -17.609 1 45.78 182 ASP A O 1
ATOM 1363 N N . GLN A 1 183 ? -2.291 -4.34 -15.914 1 51 183 GLN A N 1
ATOM 1364 C CA . GLN A 1 183 ? -3.051 -3.188 -15.43 1 51 183 GLN A CA 1
ATOM 1365 C C . GLN A 1 183 ? -2.121 -2.074 -14.961 1 51 183 GLN A C 1
ATOM 1367 O O . GLN A 1 183 ? -2.391 -0.893 -15.188 1 51 183 GLN A O 1
ATOM 1372 N N . MET A 1 184 ? -1.062 -2.492 -14.352 1 50.09 184 MET A N 1
ATOM 1373 C CA . MET A 1 184 ? -0.087 -1.512 -13.883 1 50.09 184 MET A CA 1
ATOM 1374 C C . MET A 1 184 ? 0.53 -0.756 -15.055 1 50.09 184 MET A C 1
ATOM 1376 O O . MET A 1 184 ? 0.615 0.473 -15.031 1 50.09 184 MET A O 1
ATOM 1380 N N . LEU A 1 185 ? 0.871 -1.524 -16.109 1 49.47 185 LEU A N 1
ATOM 1381 C CA . LEU A 1 185 ? 1.528 -0.938 -17.281 1 49.47 185 LEU A CA 1
ATOM 1382 C C . LEU A 1 185 ? 0.574 -0.025 -18.031 1 49.47 185 LEU A C 1
ATOM 1384 O O . LEU A 1 185 ? 1.005 0.941 -18.672 1 49.47 185 LEU A O 1
ATOM 1388 N N . ALA A 1 186 ? -0.707 -0.341 -17.797 1 51.19 186 ALA A N 1
ATOM 1389 C CA . ALA A 1 186 ? -1.718 0.449 -18.484 1 51.19 186 ALA A CA 1
ATOM 1390 C C . ALA A 1 186 ? -2.027 1.737 -17.734 1 51.19 186 ALA A C 1
ATOM 1392 O O . ALA A 1 186 ? -2.518 2.707 -18.312 1 51.19 186 ALA A O 1
ATOM 1393 N N . ALA A 1 187 ? -1.771 1.727 -16.547 1 56.28 187 ALA A N 1
ATOM 1394 C CA . ALA A 1 187 ? -2.225 2.816 -15.68 1 56.28 187 ALA A CA 1
ATOM 1395 C C . ALA A 1 187 ? -1.311 4.031 -15.805 1 56.28 187 ALA A C 1
ATOM 1397 O O . ALA A 1 187 ? -1.747 5.168 -15.609 1 56.28 187 ALA A O 1
ATOM 1398 N N . PHE A 1 188 ? -0.128 3.75 -16.234 1 57.53 188 PHE A N 1
ATOM 1399 C CA . PHE A 1 188 ? 0.819 4.859 -16.219 1 57.53 188 PHE A CA 1
ATOM 1400 C C . PHE A 1 188 ? 1.087 5.363 -17.641 1 57.53 188 PHE A C 1
ATOM 1402 O O . PHE A 1 188 ? 1.321 4.566 -18.547 1 57.53 188 PHE A O 1
ATOM 1409 N N . LYS A 1 189 ? 1.021 6.52 -17.859 1 52.97 189 LYS A N 1
ATOM 1410 C CA . LYS A 1 189 ? 1.058 7.195 -19.156 1 52.97 189 LYS A CA 1
ATOM 1411 C C . LYS A 1 189 ? 2.379 6.941 -19.875 1 52.97 189 LYS A C 1
ATOM 1413 O O . LYS A 1 189 ? 2.408 6.789 -21.094 1 52.97 189 LYS A O 1
ATOM 1418 N N . ARG A 1 190 ? 3.398 6.715 -19.219 1 51.34 190 ARG A N 1
ATOM 1419 C CA . ARG A 1 190 ? 4.707 6.848 -19.844 1 51.34 190 ARG A CA 1
ATOM 1420 C C . ARG A 1 190 ? 5.258 5.484 -20.266 1 51.34 190 ARG A C 1
ATOM 1422 O O . ARG A 1 190 ? 6.363 5.395 -20.797 1 51.34 190 ARG A O 1
ATOM 1429 N N . ILE A 1 191 ? 4.492 4.383 -20.172 1 50.53 191 ILE A N 1
ATOM 1430 C CA . ILE A 1 191 ? 5.008 3.047 -20.453 1 50.53 191 ILE A CA 1
ATOM 1431 C C . ILE A 1 191 ? 4.402 2.523 -21.75 1 50.53 191 ILE A C 1
ATOM 1433 O O . ILE A 1 191 ? 3.18 2.535 -21.922 1 50.53 191 ILE A O 1
ATOM 1437 N N . VAL A 1 192 ? 5.328 2.205 -22.75 1 49.78 192 VAL A N 1
ATOM 1438 C CA . VAL A 1 192 ? 4.906 1.496 -23.953 1 49.78 192 VAL A CA 1
ATOM 1439 C C . VAL A 1 192 ? 5.289 0.022 -23.859 1 49.78 192 VAL A C 1
ATOM 1441 O O . VAL A 1 192 ? 6.465 -0.332 -23.984 1 49.78 192 VAL A O 1
ATOM 1444 N N . PRO A 1 193 ? 4.367 -0.872 -23.562 1 49.66 193 PRO A N 1
ATOM 1445 C CA . PRO A 1 193 ? 4.684 -2.289 -23.375 1 49.66 193 PRO A CA 1
ATOM 1446 C C . PRO A 1 193 ? 4.945 -3.021 -24.688 1 49.66 193 PRO A C 1
ATOM 1448 O O . PRO A 1 193 ? 4.23 -2.812 -25.672 1 49.66 193 PRO A O 1
ATOM 1451 N N . VAL A 1 194 ? 6.094 -3.791 -24.766 1 55.19 194 VAL A N 1
ATOM 1452 C CA . VAL A 1 194 ? 6.461 -4.617 -25.922 1 55.19 194 VAL A CA 1
ATOM 1453 C C . VAL A 1 194 ? 6.508 -6.086 -25.5 1 55.19 194 VAL A C 1
ATOM 1455 O O . VAL A 1 194 ? 7.355 -6.484 -24.703 1 55.19 194 VAL A O 1
ATOM 1458 N N . PRO A 1 195 ? 5.582 -6.895 -26.047 1 54.91 195 PRO A N 1
ATOM 1459 C CA . PRO A 1 195 ? 5.535 -8.297 -25.625 1 54.91 195 PRO A CA 1
ATOM 1460 C C . PRO A 1 195 ? 6.617 -9.148 -26.297 1 54.91 195 PRO A C 1
ATOM 1462 O O . PRO A 1 195 ? 7 -8.875 -27.438 1 54.91 195 PRO A O 1
ATOM 1465 N N . SER A 1 196 ? 7.23 -10.039 -25.516 1 59.25 196 SER A N 1
ATOM 1466 C CA . SER A 1 196 ? 8.062 -11.117 -26.031 1 59.25 196 SER A CA 1
ATOM 1467 C C . SER A 1 196 ? 7.453 -12.484 -25.719 1 59.25 196 SER A C 1
ATOM 1469 O O . SER A 1 196 ? 7.375 -12.883 -24.562 1 59.25 196 SER A O 1
ATOM 1471 N N . VAL A 1 197 ? 7.07 -13.164 -26.75 1 54.91 197 VAL A N 1
ATOM 1472 C CA . VAL A 1 197 ? 6.355 -14.422 -26.547 1 54.91 197 VAL A CA 1
ATOM 1473 C C . VAL A 1 197 ? 7.348 -15.555 -26.312 1 54.91 197 VAL A C 1
ATOM 1475 O O . VAL A 1 197 ? 8.289 -15.742 -27.078 1 54.91 197 VAL A O 1
ATOM 1478 N N . LEU A 1 198 ? 7.168 -16.203 -25.188 1 61.66 198 LEU A N 1
ATOM 1479 C CA . LEU A 1 198 ? 7.934 -17.406 -24.891 1 61.66 198 LEU A CA 1
ATOM 1480 C C . LEU A 1 198 ? 7.25 -18.641 -25.469 1 61.66 198 LEU A C 1
ATOM 1482 O O . LEU A 1 198 ? 6.023 -18.75 -25.422 1 61.66 198 LEU A O 1
ATOM 1486 N N . LYS A 1 199 ? 8.039 -19.453 -26.094 1 62.31 199 LYS A N 1
ATOM 1487 C CA . LYS A 1 199 ? 7.469 -20.594 -26.797 1 62.31 199 LYS A CA 1
ATOM 1488 C C . LYS A 1 199 ? 7.672 -21.875 -25.984 1 62.31 199 LYS A C 1
ATOM 1490 O O . LYS A 1 199 ? 8.734 -22.094 -25.391 1 62.31 199 LYS A O 1
ATOM 1495 N N . PRO A 1 200 ? 6.645 -22.672 -25.953 1 61.75 200 PRO A N 1
ATOM 1496 C CA . PRO A 1 200 ? 6.742 -23.953 -25.234 1 61.75 200 PRO A CA 1
ATOM 1497 C C . PRO A 1 200 ? 7.824 -24.859 -25.797 1 61.75 200 PRO A C 1
ATOM 1499 O O . PRO A 1 200 ? 8.477 -25.594 -25.062 1 61.75 200 PRO A O 1
ATOM 1502 N N . GLU A 1 201 ? 8 -24.859 -27.031 1 65.81 201 GLU A N 1
ATOM 1503 C CA . GLU A 1 201 ? 8.945 -25.75 -27.703 1 65.81 201 GLU A CA 1
ATOM 1504 C C . GLU A 1 201 ? 10.367 -25.547 -27.172 1 65.81 201 GLU A C 1
ATOM 1506 O O . GLU A 1 201 ? 11.188 -26.469 -27.234 1 65.81 201 GLU A O 1
ATOM 1511 N N . HIS A 1 202 ? 10.531 -24.422 -26.641 1 63.41 202 HIS A N 1
ATOM 1512 C CA . HIS A 1 202 ? 11.852 -24.141 -26.078 1 63.41 202 HIS A CA 1
ATOM 1513 C C . HIS A 1 202 ? 11.812 -24.109 -24.562 1 63.41 202 HIS A C 1
ATOM 1515 O O . HIS A 1 202 ? 12.664 -23.484 -23.922 1 63.41 202 HIS A O 1
ATOM 1521 N N . GLY A 1 203 ? 10.734 -24.703 -24.031 1 60.16 203 GLY A N 1
ATOM 1522 C CA . GLY A 1 203 ? 10.609 -24.781 -22.594 1 60.16 203 GLY A CA 1
ATOM 1523 C C . GLY A 1 203 ? 10.352 -23.422 -21.953 1 60.16 203 GLY A C 1
ATOM 1524 O O . GLY A 1 203 ? 10.742 -23.188 -20.797 1 60.16 203 GLY A O 1
ATOM 1525 N N . TYR A 1 204 ? 9.906 -22.578 -22.859 1 59.84 204 TYR A N 1
ATOM 1526 C CA . TYR A 1 204 ? 9.609 -21.219 -22.422 1 59.84 204 TYR A CA 1
ATOM 1527 C C . TYR A 1 204 ? 10.883 -20.484 -22 1 59.84 204 TYR A C 1
ATOM 1529 O O . TYR A 1 204 ? 10.844 -19.562 -21.188 1 59.84 204 TYR A O 1
ATOM 1537 N N . HIS A 1 205 ? 11.938 -20.984 -22.453 1 65.94 205 HIS A N 1
ATOM 1538 C CA . HIS A 1 205 ? 13.203 -20.328 -22.141 1 65.94 205 HIS A CA 1
ATOM 1539 C C . HIS A 1 205 ? 13.414 -19.094 -23 1 65.94 205 HIS A C 1
ATOM 1541 O O . HIS A 1 205 ? 13.094 -19.094 -24.188 1 65.94 205 HIS A O 1
ATOM 1547 N N . LEU A 1 206 ? 13.703 -18.078 -22.266 1 63.31 206 LEU A N 1
ATOM 1548 C CA . LEU A 1 206 ? 14.055 -16.844 -22.953 1 63.31 206 LEU A CA 1
ATOM 1549 C C . LEU A 1 206 ? 15.445 -16.922 -23.562 1 63.31 206 LEU A C 1
ATOM 1551 O O . LEU A 1 206 ? 16.422 -17.234 -22.859 1 63.31 206 LEU A O 1
ATOM 1555 N N . SER A 1 207 ? 15.453 -16.906 -24.875 1 69.12 207 SER A N 1
ATOM 1556 C CA . SER A 1 207 ? 16.766 -16.812 -25.516 1 69.12 207 SER A CA 1
ATOM 1557 C C . SER A 1 207 ? 17.391 -15.438 -25.266 1 69.12 207 SER A C 1
ATOM 1559 O O . SER A 1 207 ? 16.859 -14.414 -25.703 1 69.12 207 SER A O 1
ATOM 1561 N N . VAL A 1 208 ? 18.484 -15.469 -24.578 1 74.06 208 VAL A N 1
ATOM 1562 C CA . VAL A 1 208 ? 19.172 -14.227 -24.25 1 74.06 208 VAL A CA 1
ATOM 1563 C C . VAL A 1 208 ? 19.594 -13.5 -25.516 1 74.06 208 VAL A C 1
ATOM 1565 O O . VAL A 1 208 ? 19.5 -12.273 -25.609 1 74.06 208 VAL A O 1
ATOM 1568 N N . ASP A 1 209 ? 19.969 -14.344 -26.469 1 71.5 209 ASP A N 1
ATOM 1569 C CA . ASP A 1 209 ? 20.375 -13.75 -27.75 1 71.5 209 ASP A CA 1
ATOM 1570 C C . ASP A 1 209 ? 19.188 -13.062 -28.422 1 71.5 209 ASP A C 1
ATOM 1572 O O . ASP A 1 209 ? 19.344 -11.969 -28.969 1 71.5 209 ASP A O 1
ATOM 1576 N N . GLY A 1 210 ? 18.188 -13.758 -28.359 1 72.19 210 GLY A N 1
ATOM 1577 C CA . GLY A 1 210 ? 16.984 -13.156 -28.938 1 72.19 210 GLY A CA 1
ATOM 1578 C C . GLY A 1 210 ? 16.547 -11.898 -28.203 1 72.19 210 GLY A C 1
ATOM 1579 O O . GLY A 1 210 ? 16.125 -10.93 -28.844 1 72.19 210 GLY A O 1
ATOM 1580 N N . LEU A 1 211 ? 16.766 -11.93 -27.016 1 75.81 211 LEU A N 1
ATOM 1581 C CA . LEU A 1 211 ? 16.406 -10.781 -26.188 1 75.81 211 LEU A CA 1
ATOM 1582 C C . LEU A 1 211 ? 17.312 -9.602 -26.484 1 75.81 211 LEU A C 1
ATOM 1584 O O . LEU A 1 211 ? 16.859 -8.461 -26.578 1 75.81 211 LEU A O 1
ATOM 1588 N N . GLU A 1 212 ? 18.562 -9.828 -26.562 1 77.88 212 GLU A N 1
ATOM 1589 C CA . GLU A 1 212 ? 19.516 -8.766 -26.844 1 77.88 212 GLU A CA 1
ATOM 1590 C C . GLU A 1 212 ? 19.203 -8.086 -28.172 1 77.88 212 GLU A C 1
ATOM 1592 O O . GLU A 1 212 ? 19.281 -6.859 -28.281 1 77.88 212 GLU A O 1
ATOM 1597 N N . GLN A 1 213 ? 18.859 -8.914 -29.078 1 74.31 213 GLN A N 1
ATOM 1598 C CA . GLN A 1 213 ? 18.531 -8.383 -30.406 1 74.31 213 GLN A CA 1
ATOM 1599 C C . GLN A 1 213 ? 17.266 -7.512 -30.344 1 74.31 213 GLN A C 1
ATOM 1601 O O . GLN A 1 213 ? 17.219 -6.445 -30.953 1 74.31 213 GLN A O 1
ATOM 1606 N N . MET A 1 214 ? 16.391 -8 -29.625 1 70.88 214 MET A N 1
ATOM 1607 C CA . MET A 1 214 ? 15.148 -7.258 -29.484 1 70.88 214 MET A CA 1
ATOM 1608 C C . MET A 1 214 ? 15.383 -5.918 -28.797 1 70.88 214 MET A C 1
ATOM 1610 O O . MET A 1 214 ? 14.828 -4.898 -29.203 1 70.88 214 MET A O 1
ATOM 1614 N N . ILE A 1 215 ? 16.156 -5.898 -27.797 1 75.31 215 ILE A N 1
ATOM 1615 C CA . ILE A 1 215 ? 16.469 -4.695 -27.031 1 75.31 215 ILE A CA 1
ATOM 1616 C C . ILE A 1 215 ? 17.141 -3.674 -27.953 1 75.31 215 ILE A C 1
ATOM 1618 O O . ILE A 1 215 ? 16.781 -2.494 -27.938 1 75.31 215 ILE A O 1
ATOM 1622 N N . HIS A 1 216 ? 18 -4.156 -28.719 1 71.31 216 HIS A N 1
ATOM 1623 C CA . HIS A 1 216 ? 18.734 -3.285 -29.625 1 71.31 216 HIS A CA 1
ATOM 1624 C C . HIS A 1 216 ? 17.828 -2.748 -30.719 1 71.31 216 HIS A C 1
ATOM 1626 O O . HIS A 1 216 ? 17.828 -1.547 -31 1 71.31 216 HIS A O 1
ATOM 1632 N N . ASP A 1 217 ? 17.062 -3.629 -31.266 1 67.56 217 ASP A N 1
ATOM 1633 C CA . ASP A 1 217 ? 16.25 -3.285 -32.438 1 67.56 217 ASP A CA 1
ATOM 1634 C C . ASP A 1 217 ? 15.117 -2.336 -32.062 1 67.56 217 ASP A C 1
ATOM 1636 O O . ASP A 1 217 ? 14.758 -1.447 -32.844 1 67.56 217 ASP A O 1
ATOM 1640 N N . MET A 1 218 ? 14.68 -2.508 -30.875 1 68.06 218 MET A N 1
ATOM 1641 C CA . MET A 1 218 ? 13.484 -1.76 -30.5 1 68.06 218 MET A CA 1
ATOM 1642 C C . MET A 1 218 ? 13.836 -0.625 -29.547 1 68.06 218 MET A C 1
ATOM 1644 O O . MET A 1 218 ? 12.984 0.199 -29.203 1 68.06 218 MET A O 1
ATOM 1648 N N . GLY A 1 219 ? 15.047 -0.559 -29.125 1 70.75 219 GLY A N 1
ATOM 1649 C CA . GLY A 1 219 ? 15.445 0.49 -28.203 1 70.75 219 GLY A CA 1
ATOM 1650 C C . GLY A 1 219 ? 14.789 0.371 -26.844 1 70.75 219 GLY A C 1
ATOM 1651 O O . GLY A 1 219 ? 14.289 1.359 -26.297 1 70.75 219 GLY A O 1
ATOM 1652 N N . ILE A 1 220 ? 14.719 -0.874 -26.359 1 72.88 220 ILE A N 1
ATOM 1653 C CA . ILE A 1 220 ? 14.086 -1.147 -25.078 1 72.88 220 ILE A CA 1
ATOM 1654 C C . ILE A 1 220 ? 14.977 -0.625 -23.938 1 72.88 220 ILE A C 1
ATOM 1656 O O . ILE A 1 220 ? 16.172 -0.937 -23.891 1 72.88 220 ILE A O 1
ATOM 1660 N N . SER A 1 221 ? 14.375 0.179 -23.078 1 75.44 221 SER A N 1
ATOM 1661 C CA . SER A 1 221 ? 15.148 0.776 -22 1 75.44 221 SER A CA 1
ATOM 1662 C C . SER A 1 221 ? 14.914 0.043 -20.672 1 75.44 221 SER A C 1
ATOM 1664 O O . SER A 1 221 ? 15.688 0.192 -19.734 1 75.44 221 SER A O 1
ATOM 1666 N N . ALA A 1 222 ? 13.875 -0.746 -20.641 1 79.06 222 ALA A N 1
ATOM 1667 C CA . ALA A 1 222 ? 13.594 -1.5 -19.422 1 79.06 222 ALA A CA 1
ATOM 1668 C C . ALA A 1 222 ? 12.938 -2.84 -19.734 1 79.06 222 ALA A C 1
ATOM 1670 O O . ALA A 1 222 ? 12.141 -2.938 -20.672 1 79.06 222 ALA A O 1
ATOM 1671 N N . LEU A 1 223 ? 13.328 -3.834 -18.984 1 77.06 223 LEU A N 1
ATOM 1672 C CA . LEU A 1 223 ? 12.781 -5.18 -19.156 1 77.06 223 LEU A CA 1
ATOM 1673 C C . LEU A 1 223 ? 12.234 -5.703 -17.828 1 77.06 223 LEU A C 1
ATOM 1675 O O . LEU A 1 223 ? 12.922 -5.656 -16.797 1 77.06 223 LEU A O 1
ATOM 1679 N N . PHE A 1 224 ? 10.945 -6.148 -17.875 1 78.62 224 PHE A N 1
ATOM 1680 C CA . PHE A 1 224 ? 10.32 -6.793 -16.734 1 78.62 224 PHE A CA 1
ATOM 1681 C C . PHE A 1 224 ? 10.305 -8.305 -16.906 1 78.62 224 PHE A C 1
ATOM 1683 O O . PHE A 1 224 ? 9.836 -8.812 -17.922 1 78.62 224 PHE A O 1
ATOM 1690 N N . LEU A 1 225 ? 10.828 -9 -15.906 1 79.94 225 LEU A N 1
ATOM 1691 C CA . LEU A 1 225 ? 10.828 -10.461 -15.953 1 79.94 225 LEU A CA 1
ATOM 1692 C C . LEU A 1 225 ? 10.625 -11.047 -14.562 1 79.94 225 LEU A C 1
ATOM 1694 O O . LEU A 1 225 ? 11.195 -10.547 -13.586 1 79.94 225 LEU A O 1
ATOM 1698 N N . SER A 1 226 ? 9.789 -12 -14.523 1 86.69 226 SER A N 1
ATOM 1699 C CA . SER A 1 226 ? 9.766 -12.812 -13.312 1 86.69 226 SER A CA 1
ATOM 1700 C C . SER A 1 226 ? 10.742 -13.984 -13.414 1 86.69 226 SER A C 1
ATOM 1702 O O . SER A 1 226 ? 10.711 -14.734 -14.391 1 86.69 226 SER A O 1
ATOM 1704 N N . ASN A 1 227 ? 11.578 -14.086 -12.5 1 89.62 227 ASN A N 1
ATOM 1705 C CA . ASN A 1 227 ? 12.555 -15.164 -12.461 1 89.62 227 ASN A CA 1
ATOM 1706 C C . ASN A 1 227 ? 12.875 -15.578 -11.031 1 89.62 227 ASN A C 1
ATOM 1708 O O . ASN A 1 227 ? 13.578 -14.859 -10.312 1 89.62 227 ASN A O 1
ATOM 1712 N N . PRO A 1 228 ? 12.508 -16.719 -10.602 1 92.94 228 PRO A N 1
ATOM 1713 C CA . PRO A 1 228 ? 11.812 -17.797 -11.312 1 92.94 228 PRO A CA 1
ATOM 1714 C C . PRO A 1 228 ? 10.469 -17.344 -11.883 1 92.94 228 PRO A C 1
ATOM 1716 O O . PRO A 1 228 ? 9.844 -16.422 -11.352 1 92.94 228 PRO A O 1
ATOM 1719 N N . HIS A 1 229 ? 10.055 -18.062 -12.898 1 87.12 229 HIS A N 1
ATOM 1720 C CA . HIS A 1 229 ? 9.023 -17.547 -13.781 1 87.12 229 HIS A CA 1
ATOM 1721 C C . HIS A 1 229 ? 7.648 -18.078 -13.406 1 87.12 229 HIS A C 1
ATOM 1723 O O . HIS A 1 229 ? 7.43 -19.281 -13.383 1 87.12 229 HIS A O 1
ATOM 1729 N N . ASN A 1 230 ? 6.73 -17.297 -13.016 1 86.62 230 ASN A N 1
ATOM 1730 C CA . ASN A 1 230 ? 5.289 -17.516 -12.969 1 86.62 230 ASN A CA 1
ATOM 1731 C C . ASN A 1 230 ? 4.621 -17.156 -14.289 1 86.62 230 ASN A C 1
ATOM 1733 O O . ASN A 1 230 ? 4.73 -16.031 -14.758 1 86.62 230 ASN A O 1
ATOM 1737 N N . PRO A 1 231 ? 4.066 -18.047 -15.031 1 87.75 231 PRO A N 1
ATOM 1738 C CA . PRO A 1 231 ? 3.4 -19.234 -14.5 1 87.75 231 PRO A CA 1
ATOM 1739 C C . PRO A 1 231 ? 4.129 -20.531 -14.859 1 87.75 231 PRO A C 1
ATOM 1741 O O . PRO A 1 231 ? 3.742 -21.609 -14.406 1 87.75 231 PRO A O 1
ATOM 1744 N N . THR A 1 232 ? 5.219 -20.5 -15.539 1 86.69 232 THR A N 1
ATOM 1745 C CA . THR A 1 232 ? 5.719 -21.688 -16.203 1 86.69 232 THR A CA 1
ATOM 1746 C C . THR A 1 232 ? 6.512 -22.562 -15.234 1 86.69 232 THR A C 1
ATOM 1748 O O . THR A 1 232 ? 6.754 -23.734 -15.508 1 86.69 232 THR A O 1
ATOM 1751 N N . GLY A 1 233 ? 6.965 -21.938 -14.172 1 91 233 GLY A N 1
ATOM 1752 C CA . GLY A 1 233 ? 7.746 -22.688 -13.203 1 91 233 GLY A CA 1
ATOM 1753 C C . GLY A 1 233 ? 9.18 -22.906 -13.641 1 91 233 GLY A C 1
ATOM 1754 O O . GLY A 1 233 ? 9.906 -23.703 -13.023 1 91 233 GLY A O 1
ATOM 1755 N N . GLN A 1 234 ? 9.555 -22.234 -14.672 1 88.94 234 GLN A N 1
ATOM 1756 C CA . GLN A 1 234 ? 10.938 -22.328 -15.133 1 88.94 234 GLN A CA 1
ATOM 1757 C C . GLN A 1 234 ? 11.812 -21.266 -14.477 1 88.94 234 GLN A C 1
ATOM 1759 O O . GLN A 1 234 ? 11.297 -20.344 -13.828 1 88.94 234 GLN A O 1
ATOM 1764 N N . VAL A 1 235 ? 13.156 -21.438 -14.609 1 91.69 235 VAL A N 1
ATOM 1765 C CA . VAL A 1 235 ? 14.07 -20.484 -13.961 1 91.69 235 VAL A CA 1
ATOM 1766 C C . VAL A 1 235 ? 15.297 -20.266 -14.844 1 91.69 235 VAL A C 1
ATOM 1768 O O . VAL A 1 235 ? 15.82 -21.219 -15.438 1 91.69 235 VAL A O 1
ATOM 1771 N N . ILE A 1 236 ? 15.602 -19.047 -15.117 1 89 236 ILE A N 1
ATOM 1772 C CA . ILE A 1 236 ? 16.859 -18.672 -15.75 1 89 236 ILE A CA 1
ATOM 1773 C C . ILE A 1 236 ? 17.969 -18.609 -14.711 1 89 236 ILE A C 1
ATOM 1775 O O . ILE A 1 236 ? 17.844 -17.938 -13.688 1 89 236 ILE A O 1
ATOM 1779 N N . HIS A 1 237 ? 19.062 -19.359 -14.875 1 93.19 237 HIS A N 1
ATOM 1780 C CA . HIS A 1 237 ? 20.141 -19.422 -13.891 1 93.19 237 HIS A CA 1
ATOM 1781 C C . HIS A 1 237 ? 21.5 -19.578 -14.57 1 93.19 237 HIS A C 1
ATOM 1783 O O . HIS A 1 237 ? 21.578 -19.703 -15.797 1 93.19 237 HIS A O 1
ATOM 1789 N N . GLY A 1 238 ? 22.562 -19.484 -13.789 1 93.75 238 GLY A N 1
ATOM 1790 C CA . GLY A 1 238 ? 23.906 -19.703 -14.297 1 93.75 238 GLY A CA 1
ATOM 1791 C C . GLY A 1 238 ? 24.328 -18.688 -15.344 1 93.75 238 GLY A C 1
ATOM 1792 O O . GLY A 1 238 ? 24.094 -17.484 -15.188 1 93.75 238 GLY A O 1
ATOM 1793 N N . GLU A 1 239 ? 24.891 -19.203 -16.438 1 93.19 239 GLU A N 1
ATOM 1794 C CA . GLU A 1 239 ? 25.469 -18.359 -17.484 1 93.19 239 GLU A CA 1
ATOM 1795 C C . GLU A 1 239 ? 24.391 -17.516 -18.172 1 93.19 239 GLU A C 1
ATOM 1797 O O . GLU A 1 239 ? 24.641 -16.375 -18.547 1 93.19 239 GLU A O 1
ATOM 1802 N N . ASP A 1 240 ? 23.25 -18.109 -18.312 1 88.88 240 ASP A N 1
ATOM 1803 C CA . ASP A 1 240 ? 22.156 -17.391 -18.953 1 88.88 240 ASP A CA 1
ATOM 1804 C C . ASP A 1 240 ? 21.75 -16.172 -18.125 1 88.88 240 ASP A C 1
ATOM 1806 O O . ASP A 1 240 ? 21.484 -15.094 -18.672 1 88.88 240 ASP A O 1
ATOM 1810 N N . LEU A 1 241 ? 21.641 -16.344 -16.859 1 93.69 241 LEU A N 1
ATOM 1811 C CA . LEU A 1 241 ? 21.312 -15.227 -15.977 1 93.69 241 LEU A CA 1
ATOM 1812 C C . LEU A 1 241 ? 22.422 -14.188 -15.953 1 93.69 241 LEU A C 1
ATOM 1814 O O . LEU A 1 241 ? 22.156 -12.984 -15.914 1 93.69 241 LEU A O 1
ATOM 1818 N N . LYS A 1 242 ? 23.641 -14.633 -15.969 1 95.12 242 LYS A N 1
ATOM 1819 C CA . LYS A 1 242 ? 24.781 -13.734 -16.047 1 95.12 242 LYS A CA 1
ATOM 1820 C C . LYS A 1 242 ? 24.719 -12.844 -17.281 1 95.12 242 LYS A C 1
ATOM 1822 O O . LYS A 1 242 ? 24.938 -11.633 -17.188 1 95.12 242 LYS A O 1
ATOM 1827 N N . LEU A 1 243 ? 24.391 -13.438 -18.391 1 89.12 243 LEU A N 1
ATOM 1828 C CA . LEU A 1 243 ? 24.297 -12.703 -19.641 1 89.12 243 LEU A CA 1
ATOM 1829 C C . LEU A 1 243 ? 23.172 -11.664 -19.578 1 89.12 243 LEU A C 1
ATOM 1831 O O . LEU A 1 243 ? 23.312 -10.562 -20.109 1 89.12 243 LEU A O 1
ATOM 1835 N N . LEU A 1 244 ? 22.109 -12.078 -18.938 1 85.62 244 LEU A N 1
ATOM 1836 C CA . LEU A 1 244 ? 21.016 -11.133 -18.75 1 85.62 244 LEU A CA 1
ATOM 1837 C C . LEU A 1 244 ? 21.484 -9.922 -17.953 1 85.62 244 LEU A C 1
ATOM 1839 O O . LEU A 1 244 ? 21.156 -8.781 -18.297 1 85.62 244 LEU A O 1
ATOM 1843 N N . VAL A 1 245 ? 22.188 -10.094 -16.859 1 93.31 245 VAL A N 1
ATOM 1844 C CA . VAL A 1 245 ? 22.672 -9.023 -16 1 93.31 245 VAL A CA 1
ATOM 1845 C C . VAL A 1 245 ? 23.672 -8.148 -16.781 1 93.31 245 VAL A C 1
ATOM 1847 O O . VAL A 1 245 ? 23.719 -6.934 -16.578 1 93.31 245 VAL A O 1
ATOM 1850 N N . GLU A 1 246 ? 24.422 -8.734 -17.656 1 91.81 246 GLU A N 1
ATOM 1851 C CA . GLU A 1 246 ? 25.375 -7.988 -18.469 1 91.81 246 GLU A CA 1
ATOM 1852 C C . GLU A 1 246 ? 24.656 -6.984 -19.375 1 91.81 246 GLU A C 1
ATOM 1854 O O . GLU A 1 246 ? 25.203 -5.906 -19.656 1 91.81 246 GLU A O 1
ATOM 1859 N N . LEU A 1 247 ? 23.5 -7.379 -19.812 1 84.62 247 LEU A N 1
ATOM 1860 C CA . LEU A 1 247 ? 22.703 -6.465 -20.625 1 84.62 247 LEU A CA 1
ATOM 1861 C C . LEU A 1 247 ? 22.375 -5.195 -19.859 1 84.62 247 LEU A C 1
ATOM 1863 O O . LEU A 1 247 ? 22.188 -4.129 -20.453 1 84.62 247 LEU A O 1
ATOM 1867 N N . SER A 1 248 ? 22.266 -5.281 -18.547 1 87.38 248 SER A N 1
ATOM 1868 C CA . SER A 1 248 ? 21.953 -4.129 -17.703 1 87.38 248 SER A CA 1
ATOM 1869 C C . SER A 1 248 ? 23.078 -3.098 -17.734 1 87.38 248 SER A C 1
ATOM 1871 O O . SER A 1 248 ? 22.844 -1.925 -17.422 1 87.38 248 SER A O 1
ATOM 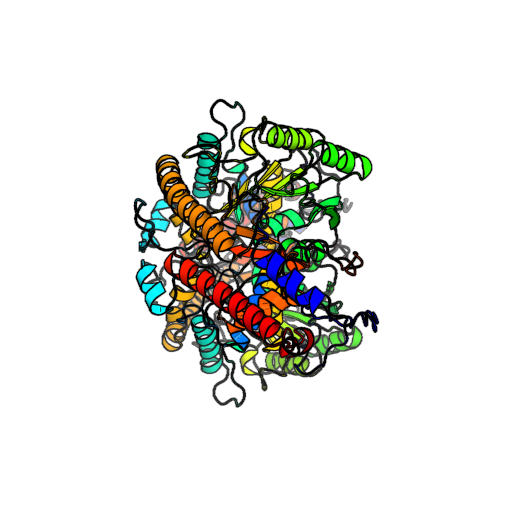1873 N N . ARG A 1 249 ? 24.234 -3.49 -18.109 1 90.44 249 ARG A N 1
ATOM 1874 C CA . ARG A 1 249 ? 25.375 -2.598 -18.172 1 90.44 249 ARG A CA 1
ATOM 1875 C C . ARG A 1 249 ? 25.438 -1.874 -19.516 1 90.44 249 ARG A C 1
ATOM 1877 O O . ARG A 1 249 ? 26.188 -0.921 -19.688 1 90.44 249 ARG A O 1
ATOM 1884 N N . LYS A 1 250 ? 24.578 -2.322 -20.391 1 84.75 250 LYS A N 1
ATOM 1885 C CA . LYS A 1 250 ? 24.562 -1.74 -21.734 1 84.75 250 LYS A CA 1
ATOM 1886 C C . LYS A 1 250 ? 23.391 -0.779 -21.891 1 84.75 250 LYS A C 1
ATOM 1888 O O . LYS A 1 250 ? 22.891 -0.577 -23 1 84.75 250 LYS A O 1
ATOM 1893 N N . GLY A 1 251 ? 22.797 -0.314 -20.781 1 79.75 251 GLY A N 1
ATOM 1894 C CA . GLY A 1 251 ? 21.828 0.763 -20.859 1 79.75 251 GLY A CA 1
ATOM 1895 C C . GLY A 1 251 ? 20.391 0.288 -20.688 1 79.75 251 GLY A C 1
ATOM 1896 O O . GLY A 1 251 ? 19.453 1.064 -20.859 1 79.75 251 GLY A O 1
ATOM 1897 N N . THR A 1 252 ? 20.188 -0.941 -20.453 1 81.44 252 THR A N 1
ATOM 1898 C CA . THR A 1 252 ? 18.844 -1.461 -20.219 1 81.44 252 THR A CA 1
ATOM 1899 C C . THR A 1 252 ? 18.656 -1.792 -18.734 1 81.44 252 THR A C 1
ATOM 1901 O O . THR A 1 252 ? 19.453 -2.512 -18.141 1 81.44 252 THR A O 1
ATOM 1904 N N . THR A 1 253 ? 17.625 -1.206 -18.156 1 86.69 253 THR A N 1
ATOM 1905 C CA . THR A 1 253 ? 17.312 -1.537 -16.781 1 86.69 253 THR A CA 1
ATOM 1906 C C . THR A 1 253 ? 16.578 -2.873 -16.688 1 86.69 253 THR A C 1
ATOM 1908 O O . THR A 1 253 ? 15.547 -3.066 -17.344 1 86.69 253 THR A O 1
ATOM 1911 N N . MET A 1 254 ? 17.172 -3.758 -15.977 1 87.62 254 MET A N 1
ATOM 1912 C CA . MET A 1 254 ? 16.547 -5.066 -15.773 1 87.62 254 MET A CA 1
ATOM 1913 C C . MET A 1 254 ? 15.742 -5.09 -14.477 1 87.62 254 MET A C 1
ATOM 1915 O O . MET A 1 254 ? 16.297 -4.938 -13.391 1 87.62 254 MET A O 1
ATOM 1919 N N . ILE A 1 255 ? 14.453 -5.281 -14.586 1 88.75 255 ILE A N 1
ATOM 1920 C CA . ILE A 1 255 ? 13.57 -5.387 -13.43 1 88.75 255 ILE A CA 1
ATOM 1921 C C . ILE A 1 255 ? 13.141 -6.84 -13.234 1 88.75 255 ILE A C 1
ATOM 1923 O O . ILE A 1 255 ? 12.359 -7.371 -14.031 1 88.75 255 ILE A O 1
ATOM 1927 N N . LEU A 1 256 ? 13.609 -7.434 -12.203 1 91.38 256 LEU A N 1
ATOM 1928 C CA . LEU A 1 256 ? 13.383 -8.859 -11.984 1 91.38 256 LEU A CA 1
ATOM 1929 C C . LEU A 1 256 ? 12.516 -9.094 -10.75 1 91.38 256 LEU A C 1
ATOM 1931 O O . LEU A 1 256 ? 12.883 -8.688 -9.648 1 91.38 256 LEU A O 1
ATOM 1935 N N . ASP A 1 257 ? 11.352 -9.648 -11 1 91.62 257 ASP A N 1
ATOM 1936 C CA . ASP A 1 257 ? 10.523 -10.172 -9.922 1 91.62 257 ASP A CA 1
ATOM 1937 C C . ASP A 1 257 ? 11.039 -11.523 -9.438 1 91.62 257 ASP A C 1
ATOM 1939 O O . ASP A 1 257 ? 10.875 -12.531 -10.125 1 91.62 257 ASP A O 1
ATOM 1943 N N . GLU A 1 258 ? 11.594 -11.539 -8.172 1 97 258 GLU A N 1
ATOM 1944 C CA . GLU A 1 258 ? 12.297 -12.734 -7.723 1 97 258 GLU A CA 1
ATOM 1945 C C . GLU A 1 258 ? 11.656 -13.312 -6.465 1 97 258 GLU A C 1
ATOM 1947 O O . GLU A 1 258 ? 12.359 -13.789 -5.566 1 97 258 GLU A O 1
ATOM 1952 N N . PHE A 1 259 ? 10.359 -13.281 -6.398 1 95.81 259 PHE A N 1
ATOM 1953 C CA . PHE A 1 259 ? 9.625 -13.727 -5.223 1 95.81 259 PHE A CA 1
ATOM 1954 C C . PHE A 1 259 ? 9.828 -15.219 -4.992 1 95.81 259 PHE A C 1
ATOM 1956 O O . PHE A 1 259 ? 9.633 -15.719 -3.883 1 95.81 259 PHE A O 1
ATOM 1963 N N . TYR A 1 260 ? 10.25 -15.945 -6.008 1 97.06 260 TYR A N 1
ATOM 1964 C CA . TYR A 1 260 ? 10.352 -17.391 -5.895 1 97.06 260 TYR A CA 1
ATOM 1965 C C . TYR A 1 260 ? 11.812 -17.844 -5.855 1 97.06 260 TYR A C 1
ATOM 1967 O O . TYR A 1 260 ? 12.125 -19 -6.16 1 97.06 260 TYR A O 1
ATOM 1975 N N . GLU A 1 261 ? 12.719 -17 -5.445 1 97.69 261 GLU A N 1
ATOM 1976 C CA . GLU A 1 261 ? 14.156 -17.219 -5.535 1 97.69 261 GLU A CA 1
ATOM 1977 C C . GLU A 1 261 ? 14.586 -18.453 -4.754 1 97.69 261 GLU A C 1
ATOM 1979 O O . GLU A 1 261 ? 15.602 -19.078 -5.07 1 97.69 261 GLU A O 1
ATOM 1984 N N . GLN A 1 262 ? 13.781 -18.875 -3.756 1 98 262 GLN A N 1
ATOM 1985 C CA . GLN A 1 262 ? 14.172 -20 -2.914 1 98 262 GLN A CA 1
ATOM 1986 C C . GLN A 1 262 ? 13.469 -21.281 -3.35 1 98 262 GLN A C 1
ATOM 1988 O O . GLN A 1 262 ? 13.828 -22.375 -2.908 1 98 262 GLN A O 1
ATOM 1993 N N . TYR A 1 263 ? 12.461 -21.109 -4.152 1 98.06 263 TYR A N 1
ATOM 1994 C CA . TYR A 1 263 ? 11.727 -22.266 -4.641 1 98.06 263 TYR A CA 1
ATOM 1995 C C . TYR A 1 263 ? 12.445 -22.922 -5.824 1 98.06 263 TYR A C 1
ATOM 1997 O O . TYR A 1 263 ? 11.93 -22.906 -6.945 1 98.06 263 TYR A O 1
ATOM 2005 N N . ILE A 1 264 ? 13.586 -23.531 -5.531 1 97.75 264 ILE A N 1
ATOM 2006 C CA . ILE A 1 264 ? 14.422 -24.188 -6.539 1 97.75 264 ILE A CA 1
ATOM 2007 C C . ILE A 1 264 ? 14.531 -25.672 -6.238 1 97.75 264 ILE A C 1
ATOM 2009 O O . ILE A 1 264 ? 14.883 -26.062 -5.125 1 97.75 264 ILE A O 1
ATOM 2013 N N . TYR A 1 265 ? 14.352 -26.516 -7.254 1 96.38 265 TYR A N 1
ATOM 2014 C CA . TYR A 1 265 ? 14.195 -27.938 -6.938 1 96.38 265 TYR A CA 1
ATOM 2015 C C . TYR A 1 265 ? 15.312 -28.766 -7.566 1 96.38 265 TYR A C 1
ATOM 2017 O O . TYR A 1 265 ? 15.641 -29.844 -7.078 1 96.38 265 TYR A O 1
ATOM 2025 N N . ASP A 1 266 ? 15.922 -28.266 -8.617 1 93.88 266 ASP A N 1
ATOM 2026 C CA . ASP A 1 266 ? 16.766 -29.156 -9.398 1 93.88 266 ASP A CA 1
ATOM 2027 C C . ASP A 1 266 ? 18.188 -28.609 -9.516 1 93.88 266 ASP A C 1
ATOM 2029 O O . ASP A 1 266 ? 18.953 -29.031 -10.398 1 93.88 266 ASP A O 1
ATOM 2033 N N . LEU A 1 267 ? 18.578 -27.688 -8.758 1 94.75 267 LEU A N 1
ATOM 2034 C CA . LEU A 1 267 ? 19.922 -27.109 -8.828 1 94.75 267 LEU A CA 1
ATOM 2035 C C . LEU A 1 267 ? 20.734 -27.469 -7.582 1 94.75 267 LEU A C 1
ATOM 2037 O O . LEU A 1 267 ? 21.766 -26.859 -7.316 1 94.75 267 LEU A O 1
ATOM 2041 N N . GLY A 1 268 ? 20.234 -28.406 -6.809 1 93.19 268 GLY A N 1
ATOM 2042 C CA . GLY A 1 268 ? 20.906 -28.812 -5.582 1 93.19 268 GLY A CA 1
ATOM 2043 C C . GLY A 1 268 ? 20.219 -28.312 -4.332 1 93.19 268 GLY A C 1
ATOM 2044 O O . GLY A 1 268 ? 19.484 -27.312 -4.379 1 93.19 268 GLY A O 1
ATOM 2045 N N . GLU A 1 269 ? 20.516 -29 -3.283 1 92.25 269 GLU A N 1
ATOM 2046 C CA . GLU A 1 269 ? 19.891 -28.656 -2.014 1 92.25 269 GLU A CA 1
ATOM 2047 C C . GLU A 1 269 ? 20.328 -27.281 -1.536 1 92.25 269 GLU A C 1
ATOM 2049 O O . GLU A 1 269 ? 21.531 -27 -1.471 1 92.25 269 GLU A O 1
ATOM 2054 N N . GLY A 1 270 ? 19.359 -26.5 -1.223 1 93.81 270 GLY A N 1
ATOM 2055 C CA . GLY A 1 270 ? 19.656 -25.188 -0.685 1 93.81 270 GLY A CA 1
ATOM 2056 C C . GLY A 1 270 ? 19.953 -24.156 -1.759 1 93.81 270 GLY A C 1
ATOM 2057 O O . GLY A 1 270 ? 20.203 -23 -1.456 1 93.81 270 GLY A O 1
ATOM 2058 N N . ALA A 1 271 ? 19.891 -24.562 -2.979 1 95.06 271 ALA A N 1
ATOM 2059 C CA . ALA A 1 271 ? 20.203 -23.641 -4.07 1 95.06 271 ALA A CA 1
ATOM 2060 C C . ALA A 1 271 ? 19.172 -22.516 -4.141 1 95.06 271 ALA A C 1
ATOM 2062 O O . ALA A 1 271 ? 18 -22.719 -3.83 1 95.06 271 ALA A O 1
ATOM 2063 N N . GLN A 1 272 ? 19.609 -21.344 -4.445 1 96.12 272 GLN A N 1
ATOM 2064 C CA . GLN A 1 272 ? 18.766 -20.188 -4.727 1 96.12 272 GLN A CA 1
ATOM 2065 C C . GLN A 1 272 ? 19.312 -19.406 -5.914 1 96.12 272 GLN A C 1
ATOM 2067 O O . GLN A 1 272 ? 20.469 -19.531 -6.285 1 96.12 272 GLN A O 1
ATOM 2072 N N . VAL A 1 273 ? 18.422 -18.688 -6.594 1 96.81 273 VAL A N 1
ATOM 2073 C CA . VAL A 1 273 ? 18.797 -17.984 -7.816 1 96.81 273 VAL A CA 1
ATOM 2074 C C . VAL A 1 273 ? 18.391 -16.516 -7.711 1 96.81 273 VAL A C 1
ATOM 2076 O O . VAL A 1 273 ? 17.25 -16.203 -7.363 1 96.81 273 VAL A O 1
ATOM 2079 N N . SER A 1 274 ? 19.297 -15.602 -7.949 1 98.06 274 SER A N 1
ATOM 2080 C CA . SER A 1 274 ? 19.062 -14.156 -8.031 1 98.06 274 SER A CA 1
ATOM 2081 C C . SER A 1 274 ? 20.062 -13.492 -8.961 1 98.06 274 SER A C 1
ATOM 2083 O O . SER A 1 274 ? 21.234 -13.898 -9.023 1 98.06 274 SER A O 1
ATOM 2085 N N . ALA A 1 275 ? 19.656 -12.516 -9.656 1 97.62 275 ALA A N 1
ATOM 2086 C CA . ALA A 1 275 ? 20.547 -11.711 -10.484 1 97.62 275 ALA A CA 1
ATOM 2087 C C . ALA A 1 275 ? 21.625 -11.023 -9.641 1 97.62 275 ALA A C 1
ATOM 2089 O O . ALA A 1 275 ? 22.672 -10.641 -10.156 1 97.62 275 ALA A O 1
ATOM 2090 N N . ALA A 1 276 ? 21.359 -10.852 -8.328 1 98.31 276 ALA A N 1
ATOM 2091 C CA . ALA A 1 276 ? 22.297 -10.203 -7.422 1 98.31 276 ALA A CA 1
ATOM 2092 C C . ALA A 1 276 ? 23.656 -10.891 -7.457 1 98.31 276 ALA A C 1
ATOM 2094 O O . ALA A 1 276 ? 24.688 -10.258 -7.234 1 98.31 276 ALA A O 1
ATOM 2095 N N . GLU A 1 277 ? 23.641 -12.148 -7.734 1 97.81 277 GLU A N 1
ATOM 2096 C CA . GLU A 1 277 ? 24.859 -12.945 -7.797 1 97.81 277 GLU A CA 1
ATOM 2097 C C . GLU A 1 277 ? 25.828 -12.398 -8.844 1 97.81 277 GLU A C 1
ATOM 2099 O O . GLU A 1 277 ? 27.047 -12.484 -8.688 1 97.81 277 GLU A O 1
ATOM 2104 N N . PHE A 1 278 ? 25.297 -11.789 -9.859 1 97.75 278 PHE A N 1
ATOM 2105 C CA . PHE A 1 278 ? 26.125 -11.43 -11 1 97.75 278 PHE A CA 1
ATOM 2106 C C . PHE A 1 278 ? 26.281 -9.914 -11.102 1 97.75 278 PHE A C 1
ATOM 2108 O O . PHE A 1 278 ? 26.953 -9.414 -12.016 1 97.75 278 PHE A O 1
ATOM 2115 N N . VAL A 1 279 ? 25.609 -9.195 -10.242 1 97.81 279 VAL A N 1
ATOM 2116 C CA . VAL A 1 279 ? 25.828 -7.754 -10.18 1 97.81 279 VAL A CA 1
ATOM 2117 C C . VAL A 1 279 ? 27.266 -7.465 -9.75 1 97.81 279 VAL A C 1
ATOM 2119 O O . VAL A 1 279 ? 27.75 -8.039 -8.773 1 97.81 279 VAL A O 1
ATOM 2122 N N . GLU A 1 280 ? 27.969 -6.66 -10.461 1 97.12 280 GLU A N 1
ATOM 2123 C CA . GLU A 1 280 ? 29.344 -6.309 -10.109 1 97.12 280 GLU A CA 1
ATOM 2124 C C . GLU A 1 280 ? 29.391 -5.043 -9.266 1 97.12 280 GLU A C 1
ATOM 2126 O O . GLU A 1 280 ? 30.031 -5.02 -8.211 1 97.12 280 GLU A O 1
ATOM 2131 N N . ASP A 1 281 ? 28.766 -4.051 -9.719 1 97.56 281 ASP A N 1
ATOM 2132 C CA . ASP A 1 281 ? 28.641 -2.795 -8.984 1 97.56 281 ASP A CA 1
ATOM 2133 C C . ASP A 1 281 ? 27.188 -2.469 -8.695 1 97.56 281 ASP A C 1
ATOM 2135 O O . ASP A 1 281 ? 26.391 -2.238 -9.609 1 97.56 281 ASP A O 1
ATOM 2139 N N . VAL A 1 282 ? 26.828 -2.34 -7.402 1 97.69 282 VAL A N 1
ATOM 2140 C CA . VAL A 1 282 ? 25.438 -2.227 -6.984 1 97.69 282 VAL A CA 1
ATOM 2141 C C . VAL A 1 282 ? 24.891 -0.851 -7.363 1 97.69 282 VAL A C 1
ATOM 2143 O O . VAL A 1 282 ? 23.672 -0.636 -7.371 1 97.69 282 VAL A O 1
ATOM 2146 N N . GLU A 1 283 ? 25.766 0.124 -7.703 1 95.75 283 GLU A N 1
ATOM 2147 C CA . GLU A 1 283 ? 25.328 1.476 -8.039 1 95.75 283 GLU A CA 1
ATOM 2148 C C . GLU A 1 283 ? 25.25 1.666 -9.555 1 95.75 283 GLU A C 1
ATOM 2150 O O . GLU A 1 283 ? 24.422 2.441 -10.047 1 95.75 283 GLU A O 1
ATOM 2155 N N . SER A 1 284 ? 26.094 0.97 -10.32 1 93.94 284 SER A N 1
ATOM 2156 C CA . SER A 1 284 ? 26.203 1.275 -11.742 1 93.94 284 SER A CA 1
ATOM 2157 C C . SER A 1 284 ? 25.484 0.236 -12.594 1 93.94 284 SER A C 1
ATOM 2159 O O . SER A 1 284 ? 25.078 0.523 -13.719 1 93.94 284 SER A O 1
ATOM 2161 N N . ASP A 1 285 ? 25.375 -1.051 -12.117 1 94.88 285 ASP A N 1
ATOM 2162 C CA . ASP A 1 285 ? 24.578 -2.035 -12.836 1 94.88 285 ASP A CA 1
ATOM 2163 C C . ASP A 1 285 ? 23.078 -1.741 -12.688 1 94.88 285 ASP A C 1
ATOM 2165 O O . ASP A 1 285 ? 22.562 -1.689 -11.57 1 94.88 285 ASP A O 1
ATOM 2169 N N . ASN A 1 286 ? 22.359 -1.575 -13.781 1 92.5 286 ASN A N 1
ATOM 2170 C CA . ASN A 1 286 ? 20.953 -1.222 -13.766 1 92.5 286 ASN A CA 1
ATOM 2171 C C . ASN A 1 286 ? 20.062 -2.443 -13.516 1 92.5 286 ASN A C 1
ATOM 2173 O O . ASN A 1 286 ? 19.266 -2.811 -14.367 1 92.5 286 ASN A O 1
ATOM 2177 N N . VAL A 1 287 ? 20.203 -3.021 -12.375 1 95.12 287 VAL A N 1
ATOM 2178 C CA . VAL A 1 287 ? 19.422 -4.195 -11.984 1 95.12 287 VAL A CA 1
ATOM 2179 C C . VAL A 1 287 ? 18.516 -3.85 -10.812 1 95.12 287 VAL A C 1
ATOM 2181 O O . VAL A 1 287 ? 18.969 -3.324 -9.797 1 95.12 287 VAL A O 1
ATOM 2184 N N . VAL A 1 288 ? 17.266 -4.066 -10.984 1 95.12 288 VAL A N 1
ATOM 2185 C CA . VAL A 1 288 ? 16.25 -3.857 -9.961 1 95.12 288 VAL A CA 1
ATOM 2186 C C . VAL A 1 288 ? 15.633 -5.195 -9.562 1 95.12 288 VAL A C 1
ATOM 2188 O O . VAL A 1 288 ? 15.109 -5.926 -10.406 1 95.12 288 VAL A O 1
ATOM 2191 N N . LEU A 1 289 ? 15.75 -5.551 -8.305 1 97.94 289 LEU A N 1
ATOM 2192 C CA . LEU A 1 289 ? 15.234 -6.816 -7.793 1 97.94 289 LEU A CA 1
ATOM 2193 C C . LEU A 1 289 ? 14.031 -6.586 -6.879 1 97.94 289 LEU A C 1
ATOM 2195 O O . LEU A 1 289 ? 14.078 -5.734 -5.992 1 97.94 289 LEU A O 1
ATOM 2199 N N . ILE A 1 290 ? 12.969 -7.285 -7.125 1 96.31 290 ILE A N 1
ATOM 2200 C CA . ILE A 1 290 ? 11.789 -7.203 -6.277 1 96.31 290 ILE A CA 1
ATOM 2201 C C . ILE A 1 290 ? 11.578 -8.531 -5.551 1 96.31 290 ILE A C 1
ATOM 2203 O O . ILE A 1 290 ? 11.547 -9.586 -6.18 1 96.31 290 ILE A O 1
ATOM 2207 N N . GLY A 1 291 ? 11.492 -8.516 -4.242 1 97.44 291 GLY A N 1
ATOM 2208 C CA . GLY A 1 291 ? 11.258 -9.664 -3.385 1 97.44 291 GLY A CA 1
ATOM 2209 C C . GLY A 1 291 ? 10.5 -9.312 -2.119 1 97.44 291 GLY A C 1
ATOM 2210 O O . GLY A 1 291 ? 9.945 -8.219 -2 1 97.44 291 GLY A O 1
ATOM 2211 N N . GLY A 1 292 ? 10.422 -10.297 -1.257 1 98 292 GLY A N 1
ATOM 2212 C CA . GLY A 1 292 ? 9.703 -10.008 -0.023 1 98 292 GLY A CA 1
ATOM 2213 C C . GLY A 1 292 ? 9.359 -11.25 0.771 1 98 292 GLY A C 1
ATOM 2214 O O . GLY A 1 292 ? 9.766 -12.352 0.414 1 98 292 GLY A O 1
ATOM 2215 N N . LEU A 1 293 ? 8.625 -11.031 1.86 1 98.25 293 LEU A N 1
ATOM 2216 C CA . LEU A 1 293 ? 8.305 -12.102 2.805 1 98.25 293 LEU A CA 1
ATOM 2217 C C . LEU A 1 293 ? 7.141 -12.945 2.299 1 98.25 293 LEU A C 1
ATOM 2219 O O . LEU A 1 293 ? 6.812 -13.977 2.893 1 98.25 293 LEU A O 1
ATOM 2223 N N . THR A 1 294 ? 6.562 -12.633 1.193 1 96.88 294 THR A N 1
ATOM 2224 C CA . THR A 1 294 ? 5.273 -13.148 0.75 1 96.88 294 THR A CA 1
ATOM 2225 C C . THR A 1 294 ? 5.371 -14.633 0.405 1 96.88 294 THR A C 1
ATOM 2227 O O . THR A 1 294 ? 4.453 -15.406 0.695 1 96.88 294 THR A O 1
ATOM 2230 N N . LYS A 1 295 ? 6.457 -14.984 -0.312 1 97.19 295 LYS A N 1
ATOM 2231 C CA . LYS A 1 295 ? 6.496 -16.344 -0.832 1 97.19 295 LYS A CA 1
ATOM 2232 C C . LYS A 1 295 ? 7.516 -17.203 -0.076 1 97.19 295 LYS A C 1
ATOM 2234 O O . LYS A 1 295 ? 7.148 -18.125 0.639 1 97.19 295 LYS A O 1
ATOM 2239 N N . CYS A 1 296 ? 8.75 -16.781 -0.02 1 97.69 296 CYS A N 1
ATOM 2240 C CA . CYS A 1 296 ? 9.82 -17.578 0.583 1 97.69 296 CYS A CA 1
ATOM 2241 C C . CYS A 1 296 ? 9.617 -17.703 2.088 1 97.69 296 CYS A C 1
ATOM 2243 O O . CYS A 1 296 ? 9.875 -18.766 2.666 1 97.69 296 CYS A O 1
ATOM 2245 N N . TRP A 1 297 ? 9.211 -16.672 2.766 1 98.06 297 TRP A N 1
ATOM 2246 C CA . TRP A 1 297 ? 8.938 -16.688 4.199 1 98.06 297 TRP A CA 1
ATOM 2247 C C . TRP A 1 297 ? 7.477 -17.047 4.465 1 98.06 297 TRP A C 1
ATOM 2249 O O . TRP A 1 297 ? 7.09 -17.281 5.613 1 98.06 297 TRP A O 1
ATOM 2259 N N . ARG A 1 298 ? 6.668 -17.062 3.42 1 97.75 298 ARG A N 1
ATOM 2260 C CA . ARG A 1 298 ? 5.27 -17.484 3.439 1 97.75 298 ARG A CA 1
ATOM 2261 C C . ARG A 1 298 ? 4.457 -16.625 4.402 1 97.75 298 ARG A C 1
ATOM 2263 O O . ARG A 1 298 ? 3.721 -17.156 5.238 1 97.75 298 ARG A O 1
ATOM 2270 N N . LEU A 1 299 ? 4.652 -15.352 4.32 1 97.81 299 LEU A N 1
ATOM 2271 C CA . LEU A 1 299 ? 3.918 -14.352 5.094 1 97.81 299 LEU A CA 1
ATOM 2272 C C . LEU A 1 299 ? 3.295 -13.305 4.18 1 97.81 299 LEU A C 1
ATOM 2274 O O . LEU A 1 299 ? 3.52 -12.109 4.355 1 97.81 299 LEU A O 1
ATOM 2278 N N . PRO A 1 300 ? 2.439 -13.742 3.238 1 96.75 300 PRO A N 1
ATOM 2279 C CA . PRO A 1 300 ? 1.852 -12.781 2.301 1 96.75 300 PRO A CA 1
ATOM 2280 C C . PRO A 1 300 ? 0.972 -11.75 2.992 1 96.75 300 PRO A C 1
ATOM 2282 O O . PRO A 1 300 ? 0.896 -10.602 2.545 1 96.75 300 PRO A O 1
ATOM 2285 N N . GLY A 1 301 ? 0.35 -12.086 4.086 1 96.94 301 GLY A N 1
ATOM 2286 C CA . GLY A 1 301 ? -0.559 -11.188 4.777 1 96.94 301 GLY A CA 1
ATOM 2287 C C . GLY A 1 301 ? 0.146 -10.016 5.434 1 96.94 301 GLY A C 1
ATOM 2288 O O . GLY A 1 301 ? -0.491 -9.023 5.793 1 96.94 301 GLY A O 1
ATOM 2289 N N . TRP A 1 302 ? 1.441 -10.086 5.629 1 98.06 302 TRP A N 1
ATOM 2290 C CA . TRP A 1 302 ? 2.191 -9.055 6.332 1 98.06 302 TRP A CA 1
ATOM 2291 C C . TRP A 1 302 ? 2.406 -7.836 5.438 1 98.06 302 TRP A C 1
ATOM 2293 O O . TRP A 1 302 ? 2.656 -6.734 5.93 1 98.06 302 TRP A O 1
ATOM 2303 N N . ARG A 1 303 ? 2.418 -8.078 4.145 1 97.75 303 ARG A N 1
ATOM 2304 C CA . ARG A 1 303 ? 2.609 -7.031 3.146 1 97.75 303 ARG A CA 1
ATOM 2305 C C . ARG A 1 303 ? 3.947 -6.324 3.344 1 97.75 303 ARG A C 1
ATOM 2307 O O . ARG A 1 303 ? 4.027 -5.102 3.242 1 97.75 303 ARG A O 1
ATOM 2314 N N . VAL A 1 304 ? 4.945 -7.062 3.699 1 98.62 304 VAL A N 1
ATOM 2315 C CA . VAL A 1 304 ? 6.301 -6.535 3.826 1 98.62 304 VAL A CA 1
ATOM 2316 C C . VAL A 1 304 ? 7.184 -7.109 2.721 1 98.62 304 VAL A C 1
ATOM 2318 O O . VAL A 1 304 ? 7.488 -8.305 2.719 1 98.62 304 VAL A O 1
ATOM 2321 N N . CYS A 1 305 ? 7.523 -6.305 1.771 1 98.56 305 CYS A N 1
ATOM 2322 C CA . CYS A 1 305 ? 8.352 -6.645 0.618 1 98.56 305 CYS A CA 1
ATOM 2323 C C . CYS A 1 305 ? 9.438 -5.602 0.401 1 98.56 305 CYS A C 1
ATOM 2325 O O . CYS A 1 305 ? 9.586 -4.676 1.201 1 98.56 305 CYS A O 1
ATOM 2327 N N . TRP A 1 306 ? 10.305 -5.762 -0.603 1 98.81 306 TRP A N 1
ATOM 2328 C CA . TRP A 1 306 ? 11.375 -4.797 -0.823 1 98.81 306 TRP A CA 1
ATOM 2329 C C . TRP A 1 306 ? 11.742 -4.723 -2.301 1 98.81 306 TRP A C 1
ATOM 2331 O O . TRP A 1 306 ? 11.453 -5.645 -3.066 1 98.81 306 TRP A O 1
ATOM 2341 N N . VAL A 1 307 ? 12.281 -3.645 -2.695 1 98.19 307 VAL A N 1
ATOM 2342 C CA . VAL A 1 307 ? 12.969 -3.414 -3.963 1 98.19 307 VAL A CA 1
ATOM 2343 C C . VAL A 1 307 ? 14.453 -3.129 -3.703 1 98.19 307 VAL A C 1
ATOM 2345 O O . VAL A 1 307 ? 14.789 -2.303 -2.854 1 98.19 307 VAL A O 1
ATOM 2348 N N . VAL A 1 308 ? 15.305 -3.826 -4.328 1 98.62 308 VAL A N 1
ATOM 2349 C CA . VAL A 1 308 ? 16.75 -3.648 -4.215 1 98.62 308 VAL A CA 1
ATOM 2350 C C . VAL A 1 308 ? 17.312 -3.119 -5.531 1 98.62 308 VAL A C 1
ATOM 2352 O O . VAL A 1 308 ? 16.969 -3.623 -6.605 1 98.62 308 VAL A O 1
ATOM 2355 N N . GLY A 1 309 ? 18.094 -2.111 -5.52 1 97.75 309 GLY A N 1
ATOM 2356 C CA . GLY A 1 309 ? 18.703 -1.503 -6.691 1 97.75 309 GLY A CA 1
ATOM 2357 C C . GLY A 1 309 ? 19.625 -0.342 -6.355 1 97.75 309 GLY A C 1
ATOM 2358 O O . GLY A 1 309 ? 19.969 -0.14 -5.191 1 97.75 309 GLY A O 1
ATOM 2359 N N . PRO A 1 310 ? 20.078 0.368 -7.332 1 96.38 310 PRO A N 1
ATOM 2360 C CA . PRO A 1 310 ? 20.969 1.513 -7.098 1 96.38 310 PRO A CA 1
ATOM 2361 C C . PRO A 1 310 ? 20.328 2.574 -6.203 1 96.38 310 PRO A C 1
ATOM 2363 O O . PRO A 1 310 ? 19.109 2.723 -6.188 1 96.38 310 PRO A O 1
ATOM 2366 N N . GLU A 1 311 ? 21.172 3.291 -5.531 1 95.5 311 GLU A N 1
ATOM 2367 C CA . GLU A 1 311 ? 20.734 4.289 -4.555 1 95.5 311 GLU A CA 1
ATOM 2368 C C . GLU A 1 311 ? 19.828 5.336 -5.207 1 95.5 311 GLU A C 1
ATOM 2370 O O . GLU A 1 311 ? 18.859 5.789 -4.605 1 95.5 311 GLU A O 1
ATOM 2375 N N . SER A 1 312 ? 20.125 5.738 -6.355 1 90.38 312 SER A N 1
ATOM 2376 C CA . SER A 1 312 ? 19.344 6.75 -7.051 1 90.38 312 SER A CA 1
ATOM 2377 C C . SER A 1 312 ? 17.922 6.273 -7.289 1 90.38 312 SER A C 1
ATOM 2379 O O . SER A 1 312 ? 16.969 7.055 -7.188 1 90.38 312 SER A O 1
ATOM 2381 N N . LEU A 1 313 ? 17.766 5.008 -7.629 1 91.31 313 LEU A N 1
ATOM 2382 C CA . LEU A 1 313 ? 16.438 4.426 -7.785 1 91.31 313 LEU A CA 1
ATOM 2383 C C . LEU A 1 313 ? 15.672 4.449 -6.469 1 91.31 313 LEU A C 1
ATOM 2385 O O . LEU A 1 313 ? 14.484 4.777 -6.438 1 91.31 313 LEU A O 1
ATOM 2389 N N . ILE A 1 314 ? 16.391 4.113 -5.414 1 94.25 314 ILE A N 1
ATOM 2390 C CA . ILE A 1 314 ? 15.75 4.031 -4.102 1 94.25 314 ILE A CA 1
ATOM 2391 C C . ILE A 1 314 ? 15.234 5.41 -3.691 1 94.25 314 ILE A C 1
ATOM 2393 O O . ILE A 1 314 ? 14.133 5.527 -3.145 1 94.25 314 ILE A O 1
ATOM 2397 N N . THR A 1 315 ? 15.977 6.402 -3.969 1 88 315 THR A N 1
ATOM 2398 C CA . THR A 1 315 ? 15.547 7.773 -3.701 1 88 315 THR A CA 1
ATOM 2399 C C . THR A 1 315 ? 14.273 8.102 -4.469 1 88 315 THR A C 1
ATOM 2401 O O . THR A 1 315 ? 13.32 8.648 -3.906 1 88 315 THR A O 1
ATOM 2404 N N . ALA A 1 316 ? 14.234 7.703 -5.691 1 86 316 ALA A N 1
ATOM 2405 C CA . ALA A 1 316 ? 13.062 7.934 -6.527 1 86 316 ALA A CA 1
ATOM 2406 C C . ALA A 1 316 ? 11.852 7.156 -6.008 1 86 316 ALA A C 1
ATOM 2408 O O . ALA A 1 316 ? 10.727 7.66 -6.016 1 86 316 ALA A O 1
ATOM 2409 N N . LEU A 1 317 ? 12.148 5.965 -5.551 1 90.88 317 LEU A N 1
ATOM 2410 C CA . LEU A 1 317 ? 11.07 5.137 -5.02 1 90.88 317 LEU A CA 1
ATOM 2411 C C . LEU A 1 317 ? 10.508 5.734 -3.734 1 90.88 317 LEU A C 1
ATOM 2413 O O . LEU A 1 317 ? 9.305 5.625 -3.469 1 90.88 317 LEU A O 1
ATOM 2417 N N . GLY A 1 318 ? 11.375 6.246 -2.939 1 89.12 318 GLY A N 1
ATOM 2418 C CA . GLY A 1 318 ? 10.914 6.949 -1.751 1 89.12 318 GLY A CA 1
ATOM 2419 C C . GLY A 1 318 ? 9.961 8.086 -2.062 1 89.12 318 GLY A C 1
ATOM 2420 O O . GLY A 1 318 ? 8.938 8.242 -1.398 1 89.12 318 GLY A O 1
ATOM 2421 N N . GLN A 1 319 ? 10.258 8.797 -3.037 1 80.88 319 GLN A N 1
ATOM 2422 C CA . GLN A 1 319 ? 9.43 9.922 -3.459 1 80.88 319 GLN A CA 1
ATOM 2423 C C . GLN A 1 319 ? 8.078 9.438 -3.99 1 80.88 319 GLN A C 1
ATOM 2425 O O . GLN A 1 319 ? 7.035 9.977 -3.621 1 80.88 319 GLN A O 1
ATOM 2430 N N . SER A 1 320 ? 8.094 8.43 -4.801 1 81.88 320 SER A N 1
ATOM 2431 C CA . SER A 1 320 ? 6.848 7.906 -5.352 1 81.88 320 SER A CA 1
ATOM 2432 C C . SER A 1 320 ? 5.996 7.258 -4.27 1 81.88 320 SER A C 1
ATOM 2434 O O . SER A 1 320 ? 4.766 7.363 -4.289 1 81.88 320 SER A O 1
ATOM 2436 N N . GLY A 1 321 ? 6.637 6.59 -3.4 1 87 321 GLY A N 1
ATOM 2437 C CA . GLY A 1 321 ? 5.914 5.988 -2.289 1 87 321 GLY A CA 1
ATOM 2438 C C . GLY A 1 321 ? 5.188 7.008 -1.432 1 87 321 GLY A C 1
ATOM 2439 O O . GLY A 1 321 ? 4.133 6.711 -0.866 1 87 321 GLY A O 1
ATOM 2440 N N . SER A 1 322 ? 5.703 8.141 -1.385 1 82 322 SER A N 1
ATOM 2441 C CA . SER A 1 322 ? 5.129 9.195 -0.554 1 82 322 SER A CA 1
ATOM 2442 C C . SER A 1 322 ? 3.76 9.625 -1.071 1 82 322 SER A C 1
ATOM 2444 O O . SER A 1 322 ? 2.896 10.031 -0.293 1 82 322 SER A O 1
ATOM 2446 N N . PHE A 1 323 ? 3.521 9.461 -2.326 1 75.12 323 PHE A N 1
ATOM 2447 C CA . PHE A 1 323 ? 2.236 9.945 -2.814 1 75.12 323 PHE A CA 1
ATOM 2448 C C . PHE A 1 323 ? 1.36 8.781 -3.27 1 75.12 323 PHE A C 1
ATOM 2450 O O . PHE A 1 323 ? 0.144 8.93 -3.402 1 75.12 323 PHE A O 1
ATOM 2457 N N . LEU A 1 324 ? 1.957 7.598 -3.451 1 80.5 324 LEU A N 1
ATOM 2458 C CA . LEU A 1 324 ? 1.177 6.477 -3.961 1 80.5 324 LEU A CA 1
ATOM 2459 C C . LEU A 1 324 ? 0.567 5.672 -2.816 1 80.5 324 LEU A C 1
ATOM 2461 O O . LEU A 1 324 ? -0.573 5.211 -2.914 1 80.5 324 LEU A O 1
ATOM 2465 N N . ASP A 1 325 ? 1.374 5.492 -1.765 1 88.94 325 ASP A N 1
ATOM 2466 C CA . ASP A 1 325 ? 0.853 4.551 -0.778 1 88.94 325 ASP A CA 1
ATOM 2467 C C . ASP A 1 325 ? 1.27 4.949 0.636 1 88.94 325 ASP A C 1
ATOM 2469 O O . ASP A 1 325 ? 0.648 4.527 1.613 1 88.94 325 ASP A O 1
ATOM 2473 N N . GLY A 1 326 ? 2.303 5.602 0.781 1 88.62 326 GLY A N 1
ATOM 2474 C CA . GLY A 1 326 ? 2.686 6.086 2.098 1 88.62 326 GLY A CA 1
ATOM 2475 C C . GLY A 1 326 ? 3.602 5.137 2.842 1 88.62 326 GLY A C 1
ATOM 2476 O O . GLY A 1 326 ? 4.07 5.445 3.939 1 88.62 326 GLY A O 1
ATOM 2477 N N . GLY A 1 327 ? 3.857 3.93 2.352 1 93.81 327 GLY A N 1
ATOM 2478 C CA . GLY A 1 327 ? 4.848 3.043 2.943 1 93.81 327 GLY A CA 1
ATOM 2479 C C . GLY A 1 327 ? 4.238 1.794 3.553 1 93.81 327 GLY A C 1
ATOM 2480 O O . GLY A 1 327 ? 3.016 1.671 3.641 1 93.81 327 GLY A O 1
ATOM 2481 N N . ALA A 1 328 ? 5.105 0.875 4.012 1 97.5 328 ALA A N 1
ATOM 2482 C CA . ALA A 1 328 ? 4.719 -0.414 4.578 1 97.5 328 ALA A CA 1
ATOM 2483 C C . ALA A 1 328 ? 4.375 -0.283 6.059 1 97.5 328 ALA A C 1
ATOM 2485 O O . ALA A 1 328 ? 4.801 0.667 6.719 1 97.5 328 ALA A O 1
ATOM 2486 N N . PRO A 1 329 ? 3.588 -1.21 6.59 1 98 329 PRO A N 1
ATOM 2487 C CA . PRO A 1 329 ? 3.223 -1.131 8.008 1 98 329 PRO A CA 1
ATOM 2488 C C . PRO A 1 329 ? 4.434 -1.193 8.93 1 98 329 PRO A C 1
ATOM 2490 O O . PRO A 1 329 ? 5.23 -2.133 8.852 1 98 329 PRO A O 1
ATOM 2493 N N . HIS A 1 330 ? 4.531 -0.271 9.82 1 97.69 330 HIS A N 1
ATOM 2494 C CA . HIS A 1 330 ? 5.707 -0.057 10.656 1 97.69 330 HIS A CA 1
ATOM 2495 C C . HIS A 1 330 ? 5.934 -1.231 11.602 1 97.69 330 HIS A C 1
ATOM 2497 O O . HIS A 1 330 ? 7.035 -1.778 11.672 1 97.69 330 HIS A O 1
ATOM 2503 N N . PRO A 1 331 ? 4.914 -1.729 12.367 1 98 331 PRO A N 1
ATOM 2504 C CA . PRO A 1 331 ? 5.168 -2.812 13.32 1 98 331 PRO A CA 1
ATOM 2505 C C . PRO A 1 331 ? 5.648 -4.094 12.641 1 98 331 PRO A C 1
ATOM 2507 O O . PRO A 1 331 ? 6.539 -4.773 13.156 1 98 331 PRO A O 1
ATOM 2510 N N . LEU A 1 332 ? 5.047 -4.391 11.484 1 98.31 332 LEU A N 1
ATOM 2511 C CA . LEU A 1 332 ? 5.375 -5.652 10.828 1 98.31 332 LEU A CA 1
ATOM 2512 C C . LEU A 1 332 ? 6.754 -5.586 10.18 1 98.31 332 LEU A C 1
ATOM 2514 O O . LEU A 1 332 ? 7.414 -6.613 10.016 1 98.31 332 LEU A O 1
ATOM 2518 N N . GLN A 1 333 ? 7.195 -4.348 9.758 1 98.5 333 GLN A N 1
ATOM 2519 C CA . GLN A 1 333 ? 8.57 -4.188 9.297 1 98.5 333 GLN A CA 1
ATOM 2520 C C . GLN A 1 333 ? 9.57 -4.582 10.383 1 98.5 333 GLN A C 1
ATOM 2522 O O . GLN A 1 333 ? 10.5 -5.352 10.133 1 98.5 333 GLN A O 1
ATOM 2527 N N . VAL A 1 334 ? 9.352 -4.043 11.586 1 98.19 334 VAL A N 1
ATOM 2528 C CA . VAL A 1 334 ? 10.281 -4.305 12.68 1 98.19 334 VAL A CA 1
ATOM 2529 C C . VAL A 1 334 ? 10.195 -5.773 13.094 1 98.19 334 VAL A C 1
ATOM 2531 O O . VAL A 1 334 ? 11.219 -6.406 13.367 1 98.19 334 VAL A O 1
ATOM 2534 N N . ALA A 1 335 ? 9.008 -6.309 13.094 1 97.88 335 ALA A N 1
ATOM 2535 C CA . ALA A 1 335 ? 8.82 -7.715 13.445 1 97.88 335 ALA A CA 1
ATOM 2536 C C . ALA A 1 335 ? 9.523 -8.633 12.453 1 97.88 335 ALA A C 1
ATOM 2538 O O . ALA A 1 335 ? 9.852 -9.773 12.773 1 97.88 335 ALA A O 1
ATOM 2539 N N . ALA A 1 336 ? 9.75 -8.156 11.242 1 98.06 336 ALA A N 1
ATOM 2540 C CA . ALA A 1 336 ? 10.305 -8.969 10.164 1 98.06 336 ALA A CA 1
ATOM 2541 C C . ALA A 1 336 ? 11.82 -9.086 10.289 1 98.06 336 ALA A C 1
ATOM 2543 O O . ALA A 1 336 ? 12.438 -9.961 9.688 1 98.06 336 ALA A O 1
ATOM 2544 N N . ILE A 1 337 ? 12.477 -8.211 11.039 1 97.75 337 ILE A N 1
ATOM 2545 C CA . ILE A 1 337 ? 13.93 -8.062 11.062 1 97.75 337 ILE A CA 1
ATOM 2546 C C . ILE A 1 337 ? 14.578 -9.391 11.445 1 97.75 337 ILE A C 1
ATOM 2548 O O . ILE A 1 337 ? 15.453 -9.891 10.734 1 97.75 337 ILE A O 1
ATOM 2552 N N . PRO A 1 338 ? 14.102 -10.117 12.516 1 96.19 338 PRO A N 1
ATOM 2553 C CA . PRO A 1 338 ? 14.758 -11.367 12.891 1 96.19 338 PRO A CA 1
ATOM 2554 C C . PRO A 1 338 ? 14.562 -12.469 11.852 1 96.19 338 PRO A C 1
ATOM 2556 O O . PRO A 1 338 ? 15.359 -13.406 11.781 1 96.19 338 PRO A O 1
ATOM 2559 N N . LEU A 1 339 ? 13.547 -12.398 11.062 1 97.5 339 LEU A N 1
ATOM 2560 C CA . LEU A 1 339 ? 13.242 -13.422 10.062 1 97.5 339 LEU A CA 1
ATOM 2561 C C . LEU A 1 339 ? 14.25 -13.383 8.922 1 97.5 339 LEU A C 1
ATOM 2563 O O . LEU A 1 339 ? 14.32 -14.312 8.117 1 97.5 339 LEU A O 1
ATOM 2567 N N . LEU A 1 340 ? 15.062 -12.305 8.852 1 98.12 340 LEU A N 1
ATOM 2568 C CA . LEU A 1 340 ? 16 -12.141 7.746 1 98.12 340 LEU A CA 1
ATOM 2569 C C . LEU A 1 340 ? 17.406 -12.516 8.172 1 98.12 340 LEU A C 1
ATOM 2571 O O . LEU A 1 340 ? 18.359 -12.359 7.402 1 98.12 340 LEU A O 1
ATOM 2575 N N . ASP A 1 341 ? 17.516 -13.008 9.375 1 96.38 341 ASP A N 1
ATOM 2576 C CA . ASP A 1 341 ? 18.828 -13.539 9.781 1 96.38 341 ASP A CA 1
ATOM 2577 C C . ASP A 1 341 ? 19.297 -14.617 8.812 1 96.38 341 ASP A C 1
ATOM 2579 O O . ASP A 1 341 ? 18.578 -15.586 8.547 1 96.38 341 ASP A O 1
ATOM 2583 N N . PRO A 1 342 ? 20.484 -14.477 8.312 1 93.56 342 PRO A N 1
ATOM 2584 C CA . PRO A 1 342 ? 20.938 -15.375 7.25 1 93.56 342 PRO A CA 1
ATOM 2585 C C . PRO A 1 342 ? 20.906 -16.844 7.664 1 93.56 342 PRO A C 1
ATOM 2587 O O . PRO A 1 342 ? 20.547 -17.703 6.855 1 93.56 342 PRO A O 1
ATOM 2590 N N . SER A 1 343 ? 21.312 -17.156 8.875 1 94.69 343 SER A N 1
ATOM 2591 C CA . SER A 1 343 ? 21.281 -18.547 9.328 1 94.69 343 SER A CA 1
ATOM 2592 C C . SER A 1 343 ? 19.859 -19.078 9.398 1 94.69 343 SER A C 1
ATOM 2594 O O . SER A 1 343 ? 19.609 -20.234 9.055 1 94.69 343 SER A O 1
ATOM 2596 N N . PHE A 1 344 ? 19 -18.266 9.875 1 96.19 344 PHE A N 1
ATOM 2597 C CA . PHE A 1 344 ? 17.578 -18.641 9.914 1 96.19 344 PHE A CA 1
ATOM 2598 C C . PHE A 1 344 ? 17.031 -18.875 8.516 1 96.19 344 PHE A C 1
ATOM 2600 O O . PHE A 1 344 ? 16.359 -19.875 8.258 1 96.19 344 PHE A O 1
ATOM 2607 N N . VAL A 1 345 ? 17.359 -17.984 7.594 1 96.88 345 VAL A N 1
ATOM 2608 C CA . VAL A 1 345 ? 16.859 -18.062 6.223 1 96.88 345 VAL A CA 1
ATOM 2609 C C . VAL A 1 345 ? 17.375 -19.328 5.555 1 96.88 345 VAL A C 1
ATOM 2611 O O . VAL A 1 345 ? 16.625 -20.016 4.844 1 96.88 345 VAL A O 1
ATOM 2614 N N . HIS A 1 346 ? 18.594 -19.625 5.781 1 96.06 346 HIS A N 1
ATOM 2615 C CA . HIS A 1 346 ? 19.188 -20.828 5.184 1 96.06 346 HIS A CA 1
ATOM 2616 C C . HIS A 1 346 ? 18.484 -22.094 5.66 1 96.06 346 HIS A C 1
ATOM 2618 O O . HIS A 1 346 ? 18.125 -22.953 4.848 1 96.06 346 HIS A O 1
ATOM 2624 N N . SER A 1 347 ? 18.266 -22.234 6.938 1 97.06 347 SER A N 1
ATOM 2625 C CA . SER A 1 347 ? 17.609 -23.406 7.5 1 97.06 347 SER A CA 1
ATOM 2626 C C . SER A 1 347 ? 16.172 -23.531 6.988 1 97.06 347 SER A C 1
ATOM 2628 O O . SER A 1 347 ? 15.734 -24.625 6.645 1 97.06 347 SER A O 1
ATOM 2630 N N . GLU A 1 348 ? 15.484 -22.438 6.965 1 97.38 348 GLU A N 1
ATOM 2631 C CA . GLU A 1 348 ? 14.102 -22.453 6.512 1 97.38 348 GLU A CA 1
ATOM 2632 C C . GLU A 1 348 ? 14.008 -22.766 5.02 1 97.38 348 GLU A C 1
ATOM 2634 O O . GLU A 1 348 ? 13.055 -23.391 4.566 1 97.38 348 GLU A O 1
ATOM 2639 N N . ARG A 1 349 ? 14.992 -22.312 4.254 1 97.5 349 ARG A N 1
ATOM 2640 C CA . ARG A 1 349 ? 15.039 -22.594 2.822 1 97.5 349 ARG A CA 1
ATOM 2641 C C . ARG A 1 349 ? 15.141 -24.094 2.561 1 97.5 349 ARG A C 1
ATOM 2643 O O . ARG A 1 349 ? 14.469 -24.609 1.665 1 97.5 349 ARG A O 1
ATOM 2650 N N . LEU A 1 350 ? 15.969 -24.766 3.273 1 97.88 350 LEU A N 1
ATOM 2651 C CA . LEU A 1 350 ? 16.125 -26.203 3.113 1 97.88 350 LEU A CA 1
ATOM 2652 C C . LEU A 1 350 ? 14.789 -26.922 3.346 1 97.88 350 LEU A C 1
ATOM 2654 O O . LEU A 1 350 ? 14.422 -27.812 2.584 1 97.88 350 LEU A O 1
ATOM 2658 N N . VAL A 1 351 ? 14.094 -26.531 4.383 1 97.81 351 VAL A N 1
ATOM 2659 C CA . VAL A 1 351 ? 12.797 -27.109 4.715 1 97.81 351 VAL A CA 1
ATOM 2660 C C . VAL A 1 351 ? 11.797 -26.812 3.594 1 97.81 351 VAL A C 1
ATOM 2662 O O . VAL A 1 351 ? 11.078 -27.719 3.146 1 97.81 351 VAL A O 1
ATOM 2665 N N . LEU A 1 352 ? 11.812 -25.578 3.191 1 98.12 352 LEU A N 1
ATOM 2666 C CA . LEU A 1 352 ? 10.914 -25.125 2.135 1 98.12 352 LEU A CA 1
ATOM 2667 C C . LEU A 1 352 ? 11.109 -25.953 0.868 1 98.12 352 LEU A C 1
ATOM 2669 O O . LEU A 1 352 ? 10.141 -26.438 0.287 1 98.12 352 LEU A O 1
ATOM 2673 N N . GLN A 1 353 ? 12.312 -26.109 0.434 1 97.94 353 GLN A N 1
ATOM 2674 C CA . GLN A 1 353 ? 12.633 -26.828 -0.798 1 97.94 353 GLN A CA 1
ATOM 2675 C C . GLN A 1 353 ? 12.273 -28.297 -0.688 1 97.94 353 GLN A C 1
ATOM 2677 O O . GLN A 1 353 ? 11.766 -28.891 -1.646 1 97.94 353 GLN A O 1
ATOM 2682 N N . ARG A 1 354 ? 12.5 -28.875 0.42 1 97.38 354 ARG A N 1
ATOM 2683 C CA . ARG A 1 354 ? 12.156 -30.266 0.617 1 97.38 354 ARG A CA 1
ATOM 2684 C C . ARG A 1 354 ? 10.648 -30.484 0.499 1 97.38 354 ARG A C 1
ATOM 2686 O O . ARG A 1 354 ? 10.195 -31.375 -0.232 1 97.38 354 ARG A O 1
ATOM 2693 N N . VAL A 1 355 ? 9.883 -29.688 1.204 1 97.81 355 VAL A N 1
ATOM 2694 C CA . VAL A 1 355 ? 8.43 -29.844 1.254 1 97.81 355 VAL A CA 1
ATOM 2695 C C . VAL A 1 355 ? 7.832 -29.578 -0.126 1 97.81 355 VAL A C 1
ATOM 2697 O O . VAL A 1 355 ? 7 -30.344 -0.608 1 97.81 355 VAL A O 1
ATOM 2700 N N . PHE A 1 356 ? 8.25 -28.547 -0.796 1 98.19 356 PHE A N 1
ATOM 2701 C CA . PHE A 1 356 ? 7.629 -28.172 -2.055 1 98.19 356 PHE A CA 1
ATOM 2702 C C . PHE A 1 356 ? 8.141 -29.031 -3.203 1 98.19 356 PHE A C 1
ATOM 2704 O O . PHE A 1 356 ? 7.453 -29.203 -4.207 1 98.19 356 PHE A O 1
ATOM 2711 N N . ARG A 1 357 ? 9.367 -29.578 -3.074 1 97.75 357 ARG A N 1
ATOM 2712 C CA . ARG A 1 357 ? 9.812 -30.578 -4.039 1 97.75 357 ARG A CA 1
ATOM 2713 C C . ARG A 1 357 ? 8.938 -31.828 -3.98 1 97.75 357 ARG A C 1
ATOM 2715 O O . ARG A 1 357 ? 8.578 -32.375 -5.016 1 97.75 357 ARG A O 1
ATOM 2722 N N . GLU A 1 358 ? 8.641 -32.25 -2.803 1 97.75 358 GLU A N 1
ATOM 2723 C CA . GLU A 1 358 ? 7.754 -33.375 -2.627 1 97.75 358 GLU A CA 1
ATOM 2724 C C . GLU A 1 358 ? 6.387 -33.125 -3.252 1 97.75 358 GLU A C 1
ATOM 2726 O O . GLU A 1 358 ? 5.82 -34 -3.918 1 97.75 358 GLU A O 1
ATOM 2731 N N . LYS A 1 359 ? 5.848 -31.953 -2.982 1 98.19 359 LYS A N 1
ATOM 2732 C CA . LYS A 1 359 ? 4.566 -31.578 -3.574 1 98.19 359 LYS A CA 1
ATOM 2733 C C . LYS A 1 359 ? 4.641 -31.578 -5.098 1 98.19 359 LYS A C 1
ATOM 2735 O O . LYS A 1 359 ? 3.748 -32.094 -5.766 1 98.19 359 LYS A O 1
ATOM 2740 N N . ARG A 1 360 ? 5.707 -30.938 -5.598 1 97.94 360 ARG A N 1
ATOM 2741 C CA . ARG A 1 360 ? 5.926 -30.891 -7.039 1 97.94 360 ARG A CA 1
ATOM 2742 C C . ARG A 1 360 ? 5.941 -32.281 -7.645 1 97.94 360 ARG A C 1
ATOM 2744 O O . ARG A 1 360 ? 5.23 -32.562 -8.617 1 97.94 360 ARG A O 1
ATOM 2751 N N . ASP A 1 361 ? 6.711 -33.156 -7.102 1 98 361 ASP A N 1
ATOM 2752 C CA . ASP A 1 361 ? 6.844 -34.531 -7.613 1 98 361 ASP A CA 1
ATOM 2753 C C . ASP A 1 361 ? 5.512 -35.281 -7.555 1 98 361 ASP A C 1
ATOM 2755 O O . ASP A 1 361 ? 5.148 -35.969 -8.492 1 98 361 ASP A O 1
ATOM 2759 N N . PHE A 1 362 ? 4.828 -35.125 -6.492 1 98.38 362 PHE A N 1
ATOM 2760 C CA . PHE A 1 362 ? 3.525 -35.75 -6.324 1 98.38 362 PHE A CA 1
ATOM 2761 C C . PHE A 1 362 ? 2.547 -35.281 -7.387 1 98.38 362 PHE A C 1
ATOM 2763 O O . PHE A 1 362 ? 1.861 -36.094 -8.016 1 98.38 362 PHE A O 1
ATOM 2770 N N . VAL A 1 363 ? 2.424 -33.938 -7.57 1 98.44 363 VAL A N 1
ATOM 2771 C CA . VAL A 1 363 ? 1.469 -33.344 -8.5 1 98.44 363 VAL A CA 1
ATOM 2772 C C . VAL A 1 363 ? 1.788 -33.781 -9.93 1 98.44 363 VAL A C 1
ATOM 2774 O O . VAL A 1 363 ? 0.89 -34.188 -10.68 1 98.44 363 VAL A O 1
ATOM 2777 N N . VAL A 1 364 ? 3.047 -33.75 -10.336 1 97.75 364 VAL A N 1
ATOM 2778 C CA . VAL A 1 364 ? 3.457 -34.125 -11.68 1 97.75 364 VAL A CA 1
ATOM 2779 C C . VAL A 1 364 ? 3.127 -35.594 -11.922 1 97.75 364 VAL A C 1
ATOM 2781 O O . VAL A 1 364 ? 2.592 -35.938 -12.977 1 97.75 364 VAL A O 1
ATOM 2784 N N . GLN A 1 365 ? 3.426 -36.406 -10.961 1 97.94 365 GLN A N 1
ATOM 2785 C CA . GLN A 1 365 ? 3.145 -37.812 -11.078 1 97.94 365 GLN A CA 1
ATOM 2786 C C . GLN A 1 365 ? 1.643 -38.094 -11.172 1 97.94 365 GLN A C 1
ATOM 2788 O O . GLN A 1 365 ? 1.196 -38.875 -12.008 1 97.94 365 GLN A O 1
ATOM 2793 N N . ARG A 1 366 ? 0.887 -37.469 -10.305 1 98.19 366 ARG A N 1
ATOM 2794 C CA . ARG A 1 366 ? -0.56 -37.656 -10.289 1 98.19 366 ARG A CA 1
ATOM 2795 C C . ARG A 1 366 ? -1.188 -37.188 -11.594 1 98.19 366 ARG A C 1
ATOM 2797 O O . ARG A 1 366 ? -2.131 -37.781 -12.094 1 98.19 366 ARG A O 1
ATOM 2804 N N . LEU A 1 367 ? -0.729 -36.031 -12.086 1 97.81 367 LEU A N 1
ATOM 2805 C CA . LEU A 1 367 ? -1.229 -35.531 -13.359 1 97.81 367 LEU A CA 1
ATOM 2806 C C . LEU A 1 367 ? -0.956 -36.531 -14.477 1 97.81 367 LEU A C 1
ATOM 2808 O O . LEU A 1 367 ? -1.812 -36.781 -15.336 1 97.81 367 LEU A O 1
ATOM 2812 N N . LYS A 1 368 ? 0.194 -37.156 -14.484 1 96.06 368 LYS A N 1
ATOM 2813 C CA . LYS A 1 368 ? 0.527 -38.188 -15.461 1 96.06 368 LYS A CA 1
ATOM 2814 C C . LYS A 1 368 ? -0.43 -39.375 -15.352 1 96.06 368 LYS A C 1
ATOM 2816 O O . LYS A 1 368 ? -0.899 -39.906 -16.359 1 96.06 368 LYS A O 1
ATOM 2821 N N . GLU A 1 369 ? -0.711 -39.719 -14.172 1 96.25 369 GLU A N 1
ATOM 2822 C CA . GLU A 1 369 ? -1.623 -40.844 -13.93 1 96.25 369 GLU A CA 1
ATOM 2823 C C . GLU A 1 369 ? -3.027 -40.531 -14.438 1 96.25 369 GLU A C 1
ATOM 2825 O O . GLU A 1 369 ? -3.742 -41.438 -14.898 1 96.25 369 GLU A O 1
ATOM 2830 N N . ILE A 1 370 ? -3.426 -39.312 -14.289 1 95.56 370 ILE A N 1
ATOM 2831 C CA . ILE A 1 370 ? -4.742 -38.875 -14.742 1 95.56 370 ILE A CA 1
ATOM 2832 C C . ILE A 1 370 ? -4.789 -38.875 -16.266 1 95.56 370 ILE A C 1
ATOM 2834 O O . ILE A 1 370 ? -5.855 -39.031 -16.859 1 95.56 370 ILE A O 1
ATOM 2838 N N . GLY A 1 371 ? -3.602 -38.594 -16.891 1 93.12 371 GLY A N 1
ATOM 2839 C CA . GLY A 1 371 ? -3.564 -38.625 -18.344 1 93.12 371 GLY A CA 1
ATOM 2840 C C . GLY A 1 371 ? -2.955 -37.406 -18.953 1 93.12 371 GLY A C 1
ATOM 2841 O O . GLY A 1 371 ? -2.979 -37.219 -20.188 1 93.12 371 GLY A O 1
ATOM 2842 N N . PHE A 1 372 ? -2.473 -36.562 -18.125 1 94.5 372 PHE A N 1
ATOM 2843 C CA . PHE A 1 372 ? -1.83 -35.375 -18.641 1 94.5 372 PHE A CA 1
ATOM 2844 C C . PHE A 1 372 ? -0.331 -35.594 -18.812 1 94.5 372 PHE A C 1
ATOM 2846 O O . PHE A 1 372 ? 0.29 -36.312 -18.031 1 94.5 372 PHE A O 1
ATOM 2853 N N . GLU A 1 373 ? 0.195 -35 -19.844 1 89.56 373 GLU A N 1
ATOM 2854 C CA . GLU A 1 373 ? 1.646 -34.906 -19.984 1 89.56 373 GLU A CA 1
ATOM 2855 C C . GLU A 1 373 ? 2.168 -33.531 -19.594 1 89.56 373 GLU A C 1
ATOM 2857 O O . GLU A 1 373 ? 1.745 -32.531 -20.156 1 89.56 373 GLU A O 1
ATOM 2862 N N . VAL A 1 374 ? 2.943 -33.562 -18.625 1 91.44 374 VAL A N 1
ATOM 2863 C CA . VAL A 1 374 ? 3.609 -32.344 -18.234 1 91.44 374 VAL A CA 1
ATOM 2864 C C . VAL A 1 374 ? 4.953 -32.219 -18.953 1 91.44 374 VAL A C 1
ATOM 2866 O O . VAL A 1 374 ? 5.973 -32.688 -18.453 1 91.44 374 VAL A O 1
ATOM 2869 N N . TRP A 1 375 ? 5.039 -31.531 -20.047 1 86.75 375 TRP A N 1
ATOM 2870 C CA . TRP A 1 375 ? 6.211 -31.484 -20.922 1 86.75 375 TRP A CA 1
ATOM 2871 C C . TRP A 1 375 ? 7.367 -30.766 -20.234 1 86.75 375 TRP A C 1
ATOM 2873 O O . TRP A 1 375 ? 8.531 -31.125 -20.422 1 86.75 375 TRP A O 1
ATOM 2883 N N . ASN A 1 376 ? 7.043 -29.766 -19.484 1 88.25 376 ASN A N 1
ATOM 2884 C CA . ASN A 1 376 ? 8.039 -28.984 -18.75 1 88.25 376 ASN A CA 1
ATOM 2885 C C . ASN A 1 376 ? 7.734 -28.938 -17.266 1 88.25 376 ASN A C 1
ATOM 2887 O O . ASN A 1 376 ? 7.203 -27.938 -16.766 1 88.25 376 ASN A O 1
ATOM 2891 N N . PRO A 1 377 ? 8.086 -30.016 -16.594 1 94 377 PRO A N 1
ATOM 2892 C CA . PRO A 1 377 ? 7.848 -29.969 -15.141 1 94 377 PRO A CA 1
ATOM 2893 C C . PRO A 1 377 ? 8.492 -28.766 -14.469 1 94 377 PRO A C 1
ATOM 2895 O O . PRO A 1 377 ? 9.594 -28.344 -14.859 1 94 377 PRO A O 1
ATOM 2898 N N . PRO A 1 378 ? 7.844 -28.234 -13.5 1 95.25 378 PRO A N 1
ATOM 2899 C CA . PRO A 1 378 ? 8.406 -27.047 -12.844 1 95.25 378 PRO A CA 1
ATOM 2900 C C . PRO A 1 378 ? 9.766 -27.312 -12.203 1 95.25 378 PRO A C 1
ATOM 2902 O O . PRO A 1 378 ? 9.93 -28.312 -11.492 1 95.25 378 PRO A O 1
ATOM 2905 N N . GLN A 1 379 ? 10.688 -26.438 -12.484 1 95.38 379 GLN A N 1
ATOM 2906 C CA . GLN A 1 379 ? 12.008 -26.469 -11.867 1 95.38 379 GLN A CA 1
ATOM 2907 C C . GLN A 1 379 ? 12.086 -25.516 -10.68 1 95.38 379 GLN A C 1
ATOM 2909 O O . GLN A 1 379 ? 13.008 -25.594 -9.867 1 95.38 379 GLN A O 1
ATOM 2914 N N . ALA A 1 380 ? 11.133 -24.641 -10.625 1 96.19 380 ALA A N 1
ATOM 2915 C CA . ALA A 1 380 ? 11.078 -23.594 -9.602 1 96.19 380 ALA A CA 1
ATOM 2916 C C . ALA A 1 380 ? 9.641 -23.156 -9.359 1 96.19 380 ALA A C 1
ATOM 2918 O O . ALA A 1 380 ? 8.703 -23.703 -9.953 1 96.19 380 ALA A O 1
ATOM 2919 N N . THR A 1 381 ? 9.406 -22.203 -8.445 1 96.38 381 THR A N 1
ATOM 2920 C CA . THR A 1 381 ? 8.102 -21.703 -8.031 1 96.38 381 THR A CA 1
ATOM 2921 C C . THR A 1 381 ? 7.25 -22.828 -7.449 1 96.38 381 THR A C 1
ATOM 2923 O O . THR A 1 381 ? 7.777 -23.75 -6.828 1 96.38 381 THR A O 1
ATOM 2926 N N . PHE A 1 382 ? 6 -22.797 -7.434 1 98.19 382 PHE A N 1
ATOM 2927 C CA . PHE A 1 382 ? 5.078 -23.844 -7.031 1 98.19 382 PHE A CA 1
ATOM 2928 C C . PHE A 1 382 ? 3.881 -23.906 -7.977 1 98.19 382 PHE A C 1
ATOM 2930 O O . PHE A 1 382 ? 2.74 -24.047 -7.531 1 98.19 382 PHE A O 1
ATOM 2937 N N . TYR A 1 383 ? 4.176 -23.75 -9.32 1 95.88 383 TYR A N 1
ATOM 2938 C CA . TYR A 1 383 ? 3.131 -23.766 -10.336 1 95.88 383 TYR A CA 1
ATOM 2939 C C . TYR A 1 383 ? 3.412 -24.828 -11.391 1 95.88 383 TYR A C 1
ATOM 2941 O O . TYR A 1 383 ? 4.566 -25.062 -11.758 1 95.88 383 TYR A O 1
ATOM 2949 N N . VAL A 1 384 ? 2.379 -25.438 -11.883 1 96.44 384 VAL A N 1
ATOM 2950 C CA . VAL A 1 384 ? 2.424 -26.266 -13.078 1 96.44 384 VAL A CA 1
ATOM 2951 C C . VAL A 1 384 ? 1.675 -25.562 -14.219 1 96.44 384 VAL A C 1
ATOM 2953 O O . VAL A 1 384 ? 0.516 -25.172 -14.055 1 96.44 384 VAL A O 1
ATOM 2956 N N . TRP A 1 385 ? 2.414 -25.281 -15.25 1 93.12 385 TRP A N 1
ATOM 2957 C CA . TRP A 1 385 ? 1.809 -24.781 -16.484 1 93.12 385 TRP A CA 1
ATOM 2958 C C . TRP A 1 385 ? 1.332 -25.922 -17.359 1 93.12 385 TRP A C 1
ATOM 2960 O O . TRP A 1 385 ? 2.115 -26.5 -18.125 1 93.12 385 TRP A O 1
ATOM 2970 N N . LEU A 1 386 ? 0.066 -26.266 -17.25 1 95.5 386 LEU A N 1
ATOM 2971 C CA . LEU A 1 386 ? -0.458 -27.5 -17.812 1 95.5 386 LEU A CA 1
ATOM 2972 C C . LEU A 1 386 ? -1.061 -27.281 -19.188 1 95.5 386 LEU A C 1
ATOM 2974 O O . LEU A 1 386 ? -1.953 -26.438 -19.344 1 95.5 386 LEU A O 1
ATOM 2978 N N . ASP A 1 387 ? -0.581 -27.938 -20.156 1 92.38 387 ASP A N 1
ATOM 2979 C CA . ASP A 1 387 ? -1.097 -27.922 -21.516 1 92.38 387 ASP A CA 1
ATOM 2980 C C . ASP A 1 387 ? -2.297 -28.859 -21.672 1 92.38 387 ASP A C 1
ATOM 2982 O O . ASP A 1 387 ? -2.197 -30.047 -21.391 1 92.38 387 ASP A O 1
ATOM 2986 N N . LEU A 1 388 ? -3.402 -28.344 -22.156 1 94.31 388 LEU A N 1
ATOM 2987 C CA . LEU A 1 388 ? -4.645 -29.094 -22.25 1 94.31 388 LEU A CA 1
ATOM 2988 C C . LEU A 1 388 ? -4.879 -29.562 -23.688 1 94.31 388 LEU A C 1
ATOM 2990 O O . LEU A 1 388 ? -5.918 -30.141 -24 1 94.31 388 LEU A O 1
ATOM 2994 N N . SER A 1 389 ? -3.984 -29.359 -24.562 1 90.25 389 SER A N 1
ATOM 2995 C CA . SER A 1 389 ? -4.168 -29.594 -26 1 90.25 389 SER A CA 1
ATOM 2996 C C . SER A 1 389 ? -4.527 -31.047 -26.281 1 90.25 389 SER A C 1
ATOM 2998 O O . SER A 1 389 ? -5.176 -31.359 -27.281 1 90.25 389 SER A O 1
ATOM 3000 N N . ALA A 1 390 ? -4.195 -31.922 -25.406 1 89.56 390 ALA A N 1
ATOM 3001 C CA . ALA A 1 390 ? -4.438 -33.344 -25.609 1 89.56 390 ALA A CA 1
ATOM 3002 C C . ALA A 1 390 ? -5.895 -33.719 -25.312 1 89.56 390 ALA A C 1
ATOM 3004 O O . ALA A 1 390 ? -6.363 -34.781 -25.672 1 89.56 390 ALA A O 1
ATOM 3005 N N . LEU A 1 391 ? -6.609 -32.812 -24.703 1 93.12 391 LEU A N 1
ATOM 3006 C CA . LEU A 1 391 ? -8.008 -33.062 -24.375 1 93.12 391 LEU A CA 1
ATOM 3007 C C . LEU A 1 391 ? -8.906 -32.75 -25.562 1 93.12 391 LEU A C 1
ATOM 3009 O O . LEU A 1 391 ? -8.531 -31.953 -26.438 1 93.12 391 LEU A O 1
ATOM 3013 N N . PRO A 1 392 ? -10.031 -33.344 -25.594 1 91.62 392 PRO A N 1
ATOM 3014 C CA . PRO A 1 392 ? -10.969 -33.031 -26.672 1 91.62 392 PRO A CA 1
ATOM 3015 C C . PRO A 1 392 ? -11.602 -31.641 -26.516 1 91.62 392 PRO A C 1
ATOM 3017 O O . PRO A 1 392 ? -11.859 -31.203 -25.391 1 91.62 392 PRO A O 1
ATOM 3020 N N . ALA A 1 393 ? -11.898 -31.031 -27.641 1 89.38 393 ALA A N 1
ATOM 3021 C CA . ALA A 1 393 ? -12.656 -29.781 -27.625 1 89.38 393 ALA A CA 1
ATOM 3022 C C . ALA A 1 393 ? -14.086 -30.016 -27.141 1 89.38 393 ALA A C 1
ATOM 3024 O O . ALA A 1 393 ? -14.68 -31.047 -27.406 1 89.38 393 ALA A O 1
ATOM 3025 N N . PRO A 1 394 ? -14.523 -29.094 -26.438 1 91.06 394 PRO A N 1
ATOM 3026 C CA . PRO A 1 394 ? -13.992 -27.781 -26.078 1 91.06 394 PRO A CA 1
ATOM 3027 C C . PRO A 1 394 ? -13.203 -27.797 -24.766 1 91.06 394 PRO A C 1
ATOM 3029 O O . PRO A 1 394 ? -12.789 -26.75 -24.281 1 91.06 394 PRO A O 1
ATOM 3032 N N . LEU A 1 395 ? -12.992 -28.938 -24.188 1 93.06 395 LEU A N 1
ATOM 3033 C CA . LEU A 1 395 ? -12.359 -29.078 -22.875 1 93.06 395 LEU A CA 1
ATOM 3034 C C . LEU A 1 395 ? -10.891 -28.688 -22.938 1 93.06 395 LEU A C 1
ATOM 3036 O O . LEU A 1 395 ? -10.25 -28.484 -21.906 1 93.06 395 LEU A O 1
ATOM 3040 N N . ASN A 1 396 ? -10.375 -28.562 -24.172 1 92.62 396 ASN A N 1
ATOM 3041 C CA . ASN A 1 396 ? -8.977 -28.188 -24.359 1 92.62 396 ASN A CA 1
ATOM 3042 C C . ASN A 1 396 ? -8.781 -26.688 -24.234 1 92.62 396 ASN A C 1
ATOM 3044 O O . ASN A 1 396 ? -7.656 -26.188 -24.344 1 92.62 396 ASN A O 1
ATOM 3048 N N . SER A 1 397 ? -9.812 -25.969 -23.984 1 90.62 397 SER A N 1
ATOM 3049 C CA . SER A 1 397 ? -9.742 -24.547 -23.656 1 90.62 397 SER A CA 1
ATOM 3050 C C . SER A 1 397 ? -9.555 -24.328 -22.172 1 90.62 397 SER A C 1
ATOM 3052 O O . SER A 1 397 ? -10.266 -24.922 -21.359 1 90.62 397 SER A O 1
ATOM 3054 N N . GLY A 1 398 ? -8.594 -23.438 -21.859 1 92.75 398 GLY A N 1
ATOM 3055 C CA . GLY A 1 398 ? -8.344 -23.156 -20.453 1 92.75 398 GLY A CA 1
ATOM 3056 C C . GLY A 1 398 ? -9.578 -22.672 -19.719 1 92.75 398 GLY A C 1
ATOM 3057 O O . GLY A 1 398 ? -9.82 -23.062 -18.562 1 92.75 398 GLY A O 1
ATOM 3058 N N . LEU A 1 399 ? -10.336 -21.859 -20.375 1 89.94 399 LEU A N 1
ATOM 3059 C CA . LEU A 1 399 ? -11.539 -21.297 -19.766 1 89.94 399 LEU A CA 1
ATOM 3060 C C . LEU A 1 399 ? -12.594 -22.375 -19.531 1 89.94 399 LEU A C 1
ATOM 3062 O O . LEU A 1 399 ? -13.234 -22.406 -18.484 1 89.94 399 LEU A O 1
ATOM 3066 N N . VAL A 1 400 ? -12.797 -23.219 -20.531 1 92.12 400 VAL A N 1
ATOM 3067 C CA . VAL A 1 400 ? -13.789 -24.281 -20.438 1 92.12 400 VAL A CA 1
ATOM 3068 C C . VAL A 1 400 ? -13.367 -25.281 -19.359 1 92.12 400 VAL A C 1
ATOM 3070 O O . VAL A 1 400 ? -14.195 -25.719 -18.547 1 92.12 400 VAL A O 1
ATOM 3073 N N . PHE A 1 401 ? -12.148 -25.625 -19.406 1 95 401 PHE A N 1
ATOM 3074 C CA . PHE A 1 401 ? -11.625 -26.547 -18.391 1 95 401 PHE A CA 1
ATOM 3075 C C . PHE A 1 401 ? -11.844 -26 -17 1 95 401 PHE A C 1
ATOM 3077 O O . PHE A 1 401 ? -12.258 -26.734 -16.094 1 95 401 PHE A O 1
ATOM 3084 N N . PHE A 1 402 ? -11.57 -24.734 -16.797 1 95.31 402 PHE A N 1
ATOM 3085 C CA . PHE A 1 402 ? -11.758 -24.062 -15.523 1 95.31 402 PHE A CA 1
ATOM 3086 C C . PHE A 1 402 ? -13.211 -24.172 -15.062 1 95.31 402 PHE A C 1
ATOM 3088 O O . PHE A 1 402 ? -13.469 -24.562 -13.914 1 95.31 402 PHE A O 1
ATOM 3095 N N . GLU A 1 403 ? -14.086 -23.875 -15.883 1 93 403 GLU A N 1
ATOM 3096 C CA . GLU A 1 403 ? -15.508 -23.938 -15.539 1 93 403 GLU A CA 1
ATOM 3097 C C . GLU A 1 403 ? -15.922 -25.344 -15.141 1 93 403 GLU A C 1
ATOM 3099 O O . GLU A 1 403 ? -16.672 -25.531 -14.188 1 93 403 GLU A O 1
ATOM 3104 N N . GLU A 1 404 ? -15.469 -26.281 -15.922 1 94.56 404 GLU A N 1
ATOM 3105 C CA . GLU A 1 404 ? -15.812 -27.672 -15.617 1 94.56 404 GLU A CA 1
ATOM 3106 C C . GLU A 1 404 ? -15.156 -28.125 -14.32 1 94.56 404 GLU A C 1
ATOM 3108 O O . GLU A 1 404 ? -15.734 -28.938 -13.578 1 94.56 404 GLU A O 1
ATOM 3113 N N . ALA A 1 405 ? -13.945 -27.672 -14.086 1 96.25 405 ALA A N 1
ATOM 3114 C CA . ALA A 1 405 ? -13.25 -28.016 -12.852 1 96.25 405 ALA A CA 1
ATOM 3115 C C . ALA A 1 405 ? -13.984 -27.453 -11.633 1 96.25 405 ALA A C 1
ATOM 3117 O O . ALA A 1 405 ? -13.992 -28.062 -10.562 1 96.25 405 ALA A O 1
ATOM 3118 N N . LEU A 1 406 ? -14.609 -26.297 -11.789 1 94.31 406 LEU A N 1
ATOM 3119 C CA . LEU A 1 406 ? -15.375 -25.688 -10.703 1 94.31 406 LEU A CA 1
ATOM 3120 C C . LEU A 1 406 ? -16.484 -26.625 -10.234 1 94.31 406 LEU A C 1
ATOM 3122 O O . LEU A 1 406 ? -16.797 -26.672 -9.039 1 94.31 406 LEU A O 1
ATOM 3126 N N . LYS A 1 407 ? -17.031 -27.312 -11.188 1 92.5 407 LYS A N 1
ATOM 3127 C CA . LYS A 1 407 ? -18.094 -28.25 -10.852 1 92.5 407 LYS A CA 1
ATOM 3128 C C . LYS A 1 407 ? -17.578 -29.375 -9.969 1 92.5 407 LYS A C 1
ATOM 3130 O O . LYS A 1 407 ? -18.359 -30.047 -9.273 1 92.5 407 LYS A O 1
ATOM 3135 N N . GLU A 1 408 ? -16.297 -29.609 -10.078 1 95.38 408 GLU A N 1
ATOM 3136 C CA . GLU A 1 408 ? -15.641 -30.609 -9.227 1 95.38 408 GLU A CA 1
ATOM 3137 C C . GLU A 1 408 ? -14.953 -29.938 -8.031 1 95.38 408 GLU A C 1
ATOM 3139 O O . GLU A 1 408 ? -14.094 -30.531 -7.391 1 95.38 408 GLU A O 1
ATOM 3144 N N . LYS A 1 409 ? -15.203 -28.625 -7.812 1 95.06 409 LYS A N 1
ATOM 3145 C CA . LYS A 1 409 ? -14.727 -27.828 -6.672 1 95.06 409 LYS A CA 1
ATOM 3146 C C . LYS A 1 409 ? -13.219 -27.641 -6.727 1 95.06 409 LYS A C 1
ATOM 3148 O O . LYS A 1 409 ? -12.539 -27.719 -5.699 1 95.06 409 LYS A O 1
ATOM 3153 N N . VAL A 1 410 ? -12.766 -27.484 -7.906 1 96.69 410 VAL A N 1
ATOM 3154 C CA . VAL A 1 410 ? -11.352 -27.203 -8.117 1 96.69 410 VAL A CA 1
ATOM 3155 C C . VAL A 1 410 ? -11.195 -25.875 -8.844 1 96.69 410 VAL A C 1
ATOM 3157 O O . VAL A 1 410 ? -11.812 -25.656 -9.891 1 96.69 410 VAL A O 1
ATOM 3160 N N . ILE A 1 411 ? -10.391 -25.031 -8.266 1 95.62 411 ILE A N 1
ATOM 3161 C CA . ILE A 1 411 ? -10.133 -23.734 -8.883 1 95.62 411 ILE A CA 1
ATOM 3162 C C . ILE A 1 411 ? -8.766 -23.75 -9.57 1 95.62 411 ILE A C 1
ATOM 3164 O O . ILE A 1 411 ? -7.762 -24.109 -8.961 1 95.62 411 ILE A O 1
ATOM 3168 N N . VAL A 1 412 ? -8.711 -23.438 -10.82 1 96.19 412 VAL A N 1
ATOM 3169 C CA . VAL A 1 412 ? -7.477 -23.25 -11.578 1 96.19 412 VAL A CA 1
ATOM 3170 C C . VAL A 1 412 ? -7.512 -21.922 -12.312 1 96.19 412 VAL A C 1
ATOM 3172 O O . VAL A 1 412 ? -8.547 -21.25 -12.352 1 96.19 412 VAL A O 1
ATOM 3175 N N . VAL A 1 413 ? -6.395 -21.484 -12.867 1 91.62 413 VAL A N 1
ATOM 3176 C CA . VAL A 1 413 ? -6.371 -20.203 -13.578 1 91.62 413 VAL A CA 1
ATOM 3177 C C . VAL A 1 413 ? -6.16 -20.453 -15.07 1 91.62 413 VAL A C 1
ATOM 3179 O O . VAL A 1 413 ? -5.145 -21.031 -15.477 1 91.62 413 VAL A O 1
ATOM 3182 N N . PRO A 1 414 ? -7.094 -20 -15.906 1 90.56 414 PRO A N 1
ATOM 3183 C CA . PRO A 1 414 ? -6.938 -20.172 -17.359 1 90.56 414 PRO A CA 1
ATOM 3184 C C . PRO A 1 414 ? -5.707 -19.438 -17.906 1 90.56 414 PRO A C 1
ATOM 3186 O O . PRO A 1 414 ? -5.391 -18.328 -17.453 1 90.56 414 PRO A O 1
ATOM 3189 N N . GLY A 1 415 ? -5.066 -20.031 -18.844 1 86.31 415 GLY A N 1
ATOM 3190 C CA . GLY A 1 415 ? -3.85 -19.484 -19.422 1 86.31 415 GLY A CA 1
ATOM 3191 C C . GLY A 1 415 ? -4.059 -18.141 -20.094 1 86.31 415 GLY A C 1
ATOM 3192 O O . GLY A 1 415 ? -3.139 -17.328 -20.156 1 86.31 415 GLY A O 1
ATOM 3193 N N . GLN A 1 416 ? -5.211 -17.875 -20.516 1 77.75 416 GLN A N 1
ATOM 3194 C CA . GLN A 1 416 ? -5.527 -16.641 -21.219 1 77.75 416 GLN A CA 1
ATOM 3195 C C . GLN A 1 416 ? -5.238 -15.422 -20.344 1 77.75 416 GLN A C 1
ATOM 3197 O O . GLN A 1 416 ? -4.914 -14.344 -20.844 1 77.75 416 GLN A O 1
ATOM 3202 N N . PHE A 1 417 ? -5.281 -15.57 -19.062 1 77.31 417 PHE A N 1
ATOM 3203 C CA . PHE A 1 417 ? -5.055 -14.461 -18.156 1 77.31 417 PHE A CA 1
ATOM 3204 C C . PHE A 1 417 ? -3.574 -14.117 -18.062 1 77.31 417 PHE A C 1
ATOM 3206 O O . PHE A 1 417 ? -3.205 -13.047 -17.578 1 77.31 417 PHE A O 1
ATOM 3213 N N . PHE A 1 418 ? -2.82 -15.023 -18.516 1 78.31 418 PHE A N 1
ATOM 3214 C CA . PHE A 1 418 ? -1.38 -14.789 -18.5 1 78.31 418 PHE A CA 1
ATOM 3215 C C . PHE A 1 418 ? -0.907 -14.289 -19.859 1 78.31 418 PHE A C 1
ATOM 3217 O O . PHE A 1 418 ? 0.282 -14.023 -20.047 1 78.31 418 PHE A O 1
ATOM 3224 N N . ASP A 1 419 ? -1.817 -14.242 -20.75 1 69.69 419 ASP A N 1
ATOM 3225 C CA . ASP A 1 419 ? -1.554 -13.664 -22.062 1 69.69 419 ASP A CA 1
ATOM 3226 C C . ASP A 1 419 ? -1.745 -12.148 -22.047 1 69.69 419 ASP A C 1
ATOM 3228 O O . ASP A 1 419 ? -2.785 -11.648 -22.469 1 69.69 419 ASP A O 1
ATOM 3232 N N . LEU A 1 420 ? -0.782 -11.406 -21.609 1 58.81 420 LEU A N 1
ATOM 3233 C CA . LEU A 1 420 ? -0.871 -9.977 -21.328 1 58.81 420 LEU A CA 1
ATOM 3234 C C . LEU A 1 420 ? -1.108 -9.195 -22.625 1 58.81 420 LEU A C 1
ATOM 3236 O O . LEU A 1 420 ? -0.5 -9.492 -23.656 1 58.81 420 LEU A O 1
ATOM 3240 N N . ASN A 1 421 ? -2.115 -8.453 -22.578 1 54.72 421 ASN A N 1
ATOM 3241 C CA . ASN A 1 421 ? -2.436 -7.551 -23.672 1 54.72 421 ASN A CA 1
ATOM 3242 C C . ASN A 1 421 ? -2.789 -6.152 -23.172 1 54.72 421 ASN A C 1
ATOM 3244 O O . ASN A 1 421 ? -3.914 -5.688 -23.375 1 54.72 421 ASN A O 1
ATOM 3248 N N . PRO A 1 422 ? -1.675 -5.621 -22.609 1 48.41 422 PRO A N 1
ATOM 3249 C CA . PRO A 1 422 ? -1.975 -4.281 -22.109 1 48.41 422 PRO A CA 1
ATOM 3250 C C . PRO A 1 422 ? -2.463 -3.334 -23.203 1 48.41 422 PRO A C 1
ATOM 3252 O O . PRO A 1 422 ? -1.983 -3.396 -24.344 1 48.41 422 PRO A O 1
ATOM 3255 N N . SER A 1 423 ? -3.467 -2.582 -22.906 1 46.44 423 SER A N 1
ATOM 3256 C CA . SER A 1 423 ? -4.059 -1.575 -23.781 1 46.44 423 SER A CA 1
ATOM 3257 C C . SER A 1 423 ? -4.738 -2.221 -24.984 1 46.44 423 SER A C 1
ATOM 3259 O O . SER A 1 423 ? -5.035 -1.545 -25.969 1 46.44 423 SER A O 1
ATOM 3261 N N . HIS A 1 424 ? -4.891 -3.654 -24.906 1 48.47 424 HIS A N 1
ATOM 3262 C CA . HIS A 1 424 ? -5.645 -4.41 -25.891 1 48.47 424 HIS A CA 1
ATOM 3263 C C . HIS A 1 424 ? -5.059 -4.223 -27.297 1 48.47 424 HIS A C 1
ATOM 3265 O O . HIS A 1 424 ? -5.793 -3.949 -28.25 1 48.47 424 HIS A O 1
ATOM 3271 N N . ARG A 1 425 ? -3.896 -4.277 -27.328 1 44.53 425 ARG A N 1
ATOM 3272 C CA . ARG A 1 425 ? -3.236 -3.967 -28.594 1 44.53 425 ARG A CA 1
ATOM 3273 C C . ARG A 1 425 ? -3.105 -5.211 -29.469 1 44.53 425 ARG A C 1
ATOM 3275 O O . ARG A 1 425 ? -2.965 -5.113 -30.688 1 44.53 425 ARG A O 1
ATOM 3282 N N . ARG A 1 426 ? -3.225 -6.359 -28.859 1 50.81 426 ARG A N 1
ATOM 3283 C CA . ARG A 1 426 ? -3.012 -7.574 -29.641 1 50.81 426 ARG A CA 1
ATOM 3284 C C . ARG A 1 426 ? -4.34 -8.203 -30.062 1 50.81 426 ARG A C 1
ATOM 3286 O O . ARG A 1 426 ? -5.34 -8.07 -29.344 1 50.81 426 ARG A O 1
ATOM 3293 N N . ASN A 1 427 ? -4.426 -8.523 -31.406 1 42.91 427 ASN A N 1
ATOM 3294 C CA . ASN A 1 427 ? -5.562 -9.328 -31.859 1 42.91 427 ASN A CA 1
ATOM 3295 C C . ASN A 1 427 ? -5.586 -10.695 -31.172 1 42.91 427 ASN A C 1
ATOM 3297 O O . ASN A 1 427 ? -4.617 -11.453 -31.266 1 42.91 427 ASN A O 1
ATOM 3301 N N . LEU A 1 428 ? -6.434 -10.859 -30.234 1 45.5 428 LEU A N 1
ATOM 3302 C CA . LEU A 1 428 ? -6.488 -12.055 -29.406 1 45.5 428 LEU A CA 1
ATOM 3303 C C . LEU A 1 428 ? -7.004 -13.25 -30.203 1 45.5 428 LEU A C 1
ATOM 3305 O O . LEU A 1 428 ? -7.328 -14.289 -29.625 1 45.5 428 LEU A O 1
ATOM 3309 N N . LEU A 1 429 ? -7.258 -13.305 -31.469 1 44.41 429 LEU A N 1
ATOM 3310 C CA . LEU A 1 429 ? -7.824 -14.453 -32.188 1 44.41 429 LEU A CA 1
ATOM 3311 C C . LEU A 1 429 ? -7.008 -15.711 -31.891 1 44.41 429 LEU A C 1
ATOM 3313 O O . LEU A 1 429 ? -7.57 -16.812 -31.797 1 44.41 429 LEU A O 1
ATOM 3317 N N . ASP A 1 430 ? -5.766 -15.625 -31.859 1 53.25 430 ASP A N 1
ATOM 3318 C CA . ASP A 1 430 ? -4.957 -16.812 -31.562 1 53.25 430 ASP A CA 1
ATOM 3319 C C . ASP A 1 430 ? -4.145 -16.625 -30.297 1 53.25 430 ASP A C 1
ATOM 3321 O O . ASP A 1 430 ? -2.967 -16.25 -30.344 1 53.25 430 ASP A O 1
ATOM 3325 N N . ALA A 1 431 ? -4.863 -16.75 -29.156 1 62.09 431 ALA A N 1
ATOM 3326 C CA . ALA A 1 431 ? -4.172 -16.562 -27.875 1 62.09 431 ALA A CA 1
ATOM 3327 C C . ALA A 1 431 ? -3.309 -17.781 -27.547 1 62.09 431 ALA A C 1
ATOM 3329 O O . ALA A 1 431 ? -3.824 -18.891 -27.375 1 62.09 431 ALA A O 1
ATOM 3330 N N . PRO A 1 432 ? -1.915 -17.609 -27.625 1 71.75 432 PRO A N 1
ATOM 3331 C CA . PRO A 1 432 ? -0.989 -18.734 -27.453 1 71.75 432 PRO A CA 1
ATOM 3332 C C . PRO A 1 432 ? -1.188 -19.469 -26.125 1 71.75 432 PRO A C 1
ATOM 3334 O O . PRO A 1 432 ? -0.77 -20.625 -26 1 71.75 432 PRO A O 1
ATOM 3337 N N . CYS A 1 433 ? -1.949 -18.938 -25.234 1 81.19 433 CYS A N 1
ATOM 3338 C CA . CYS A 1 433 ? -2.039 -19.547 -23.922 1 81.19 433 CYS A CA 1
ATOM 3339 C C . CYS A 1 433 ? -3.449 -20.062 -23.656 1 81.19 433 CYS A C 1
ATOM 3341 O O . CYS A 1 433 ? -3.752 -20.5 -22.547 1 81.19 433 CYS A O 1
ATOM 3343 N N . ASP A 1 434 ? -4.285 -20.172 -24.672 1 83.06 434 ASP A N 1
ATOM 3344 C CA . ASP A 1 434 ? -5.691 -20.531 -24.516 1 83.06 434 ASP A CA 1
ATOM 3345 C C . ASP A 1 434 ? -5.844 -21.969 -24.047 1 83.06 434 ASP A C 1
ATOM 3347 O O . ASP A 1 434 ? -6.801 -22.312 -23.344 1 83.06 434 ASP A O 1
ATOM 3351 N N . HIS A 1 435 ? -4.949 -22.797 -24.469 1 90.81 435 HIS A N 1
ATOM 3352 C CA . HIS A 1 435 ? -5.066 -24.219 -24.141 1 90.81 435 HIS A CA 1
ATOM 3353 C C . HIS A 1 435 ? -4.234 -24.578 -22.922 1 90.81 435 HIS A C 1
ATOM 3355 O O . HIS A 1 435 ? -3.818 -25.734 -22.766 1 90.81 435 HIS A O 1
ATOM 3361 N N . PHE A 1 436 ? -3.986 -23.609 -22.078 1 90.31 436 PHE A N 1
ATOM 3362 C CA . PHE A 1 436 ? -3.227 -23.844 -20.859 1 90.31 436 PHE A CA 1
ATOM 3363 C C . PHE A 1 436 ? -4.043 -23.469 -19.625 1 90.31 436 PHE A C 1
ATOM 3365 O O . PHE A 1 436 ? -4.969 -22.672 -19.703 1 90.31 436 PHE A O 1
ATOM 3372 N N . VAL A 1 437 ? -3.703 -24.062 -18.516 1 94.25 437 VAL A N 1
ATOM 3373 C CA . VAL A 1 437 ? -4.094 -23.609 -17.188 1 94.25 437 VAL A CA 1
ATOM 3374 C C . VAL A 1 437 ? -2.883 -23.625 -16.25 1 94.25 437 VAL A C 1
ATOM 3376 O O . VAL A 1 437 ? -1.957 -24.422 -16.438 1 94.25 437 VAL A O 1
ATOM 3379 N N . ARG A 1 438 ? -2.859 -22.719 -15.312 1 93.75 438 ARG A N 1
ATOM 3380 C CA . ARG A 1 438 ? -1.874 -22.766 -14.234 1 93.75 438 ARG A CA 1
ATOM 3381 C C . ARG A 1 438 ? -2.455 -23.438 -12.992 1 93.75 438 ARG A C 1
ATOM 3383 O O . ARG A 1 438 ? -3.525 -23.047 -12.516 1 93.75 438 ARG A O 1
ATOM 3390 N N . LEU A 1 439 ? -1.775 -24.422 -12.492 1 96.69 439 LEU A N 1
ATOM 3391 C CA . LEU A 1 439 ? -2.109 -25.078 -11.234 1 96.69 439 LEU A CA 1
ATOM 3392 C C . LEU A 1 439 ? -1.059 -24.781 -10.172 1 96.69 439 LEU A C 1
ATOM 3394 O O . LEU A 1 439 ? 0.135 -25 -10.391 1 96.69 439 LEU A O 1
ATOM 3398 N N . SER A 1 440 ? -1.522 -24.328 -9.07 1 97.12 440 SER A N 1
ATOM 3399 C CA . SER A 1 440 ? -0.611 -24.078 -7.957 1 97.12 440 SER A CA 1
ATOM 3400 C C . SER A 1 440 ? -0.556 -25.266 -7.004 1 97.12 440 SER A C 1
ATOM 3402 O O . SER A 1 440 ? -1.592 -25.828 -6.648 1 97.12 440 SER A O 1
ATOM 3404 N N . PHE A 1 441 ? 0.61 -25.672 -6.609 1 98.06 441 PHE A N 1
ATOM 3405 C CA . PHE A 1 441 ? 0.735 -26.641 -5.535 1 98.06 441 PHE A CA 1
ATOM 3406 C C . PHE A 1 441 ? 1.207 -25.969 -4.25 1 98.06 441 PHE A C 1
ATOM 3408 O O . PHE A 1 441 ? 1.932 -26.578 -3.457 1 98.06 441 PHE A O 1
ATOM 3415 N N . GLY A 1 442 ? 0.873 -24.75 -4.078 1 97 442 GLY A N 1
ATOM 3416 C CA . GLY A 1 442 ? 1.121 -23.953 -2.887 1 97 442 GLY A CA 1
ATOM 3417 C C . GLY A 1 442 ? 0.309 -24.406 -1.688 1 97 442 GLY A C 1
ATOM 3418 O O . GLY A 1 442 ? 0.764 -24.312 -0.547 1 97 442 GLY A O 1
ATOM 3419 N N . PRO A 1 443 ? -0.903 -24.906 -1.887 1 95.5 443 PRO A N 1
ATOM 3420 C CA . PRO A 1 443 ? -1.751 -25.328 -0.772 1 95.5 443 PRO A CA 1
ATOM 3421 C C . PRO A 1 443 ? -1.19 -26.547 -0.039 1 95.5 443 PRO A C 1
ATOM 3423 O O . PRO A 1 443 ? -0.251 -27.188 -0.522 1 95.5 443 PRO A O 1
ATOM 3426 N N . PRO A 1 444 ? -1.745 -26.828 1.13 1 94.88 444 PRO A N 1
ATOM 3427 C CA . PRO A 1 444 ? -1.329 -28.031 1.858 1 94.88 444 PRO A CA 1
ATOM 3428 C C . PRO A 1 444 ? -1.562 -29.312 1.062 1 94.88 444 PRO A C 1
ATOM 3430 O O . PRO A 1 444 ? -2.455 -29.375 0.213 1 94.88 444 PRO A O 1
ATOM 3433 N N . MET A 1 445 ? -0.846 -30.328 1.381 1 97.06 445 MET A N 1
ATOM 3434 C CA . MET A 1 445 ? -0.848 -31.594 0.64 1 97.06 445 MET A CA 1
ATOM 3435 C C . MET A 1 445 ? -2.252 -32.188 0.575 1 97.06 445 MET A C 1
ATOM 3437 O O . MET A 1 445 ? -2.662 -32.719 -0.461 1 97.06 445 MET A O 1
ATOM 3441 N N . GLU A 1 446 ? -3.014 -32.094 1.637 1 95.81 446 GLU A N 1
ATOM 3442 C CA . GLU A 1 446 ? -4.371 -32.625 1.66 1 95.81 446 GLU A CA 1
ATOM 3443 C C . GLU A 1 446 ? -5.254 -31.938 0.622 1 95.81 446 GLU A C 1
ATOM 3445 O O . GLU A 1 446 ? -6.07 -32.594 -0.032 1 95.81 446 GLU A O 1
ATOM 3450 N N . GLU A 1 447 ? -5.082 -30.672 0.527 1 95.44 447 GLU A N 1
ATOM 3451 C CA . GLU A 1 447 ? -5.844 -29.922 -0.46 1 95.44 447 GLU A CA 1
ATOM 3452 C C . GLU A 1 447 ? -5.383 -30.25 -1.879 1 95.44 447 GLU A C 1
ATOM 3454 O O . GLU A 1 447 ? -6.199 -30.312 -2.799 1 95.44 447 GLU A O 1
ATOM 3459 N N . ILE A 1 448 ? -4.105 -30.422 -2.062 1 97.56 448 ILE A N 1
ATOM 3460 C CA . ILE A 1 448 ? -3.551 -30.812 -3.355 1 97.56 448 ILE A CA 1
ATOM 3461 C C . ILE A 1 448 ? -4.152 -32.125 -3.801 1 97.56 448 ILE A C 1
ATOM 3463 O O . ILE A 1 448 ? -4.613 -32.281 -4.938 1 97.56 448 ILE A O 1
ATOM 3467 N N . LYS A 1 449 ? -4.18 -33.094 -2.928 1 98.19 449 LYS A N 1
ATOM 3468 C CA . LYS A 1 449 ? -4.75 -34.406 -3.227 1 98.19 449 LYS A CA 1
ATOM 3469 C C . LYS A 1 449 ? -6.223 -34.281 -3.605 1 98.19 449 LYS A C 1
ATOM 3471 O O . LYS A 1 449 ? -6.66 -34.875 -4.598 1 98.19 449 LYS A O 1
ATOM 3476 N N . ARG A 1 450 ? -6.934 -33.5 -2.836 1 97.31 450 ARG A N 1
ATOM 3477 C CA . ARG A 1 450 ? -8.359 -33.312 -3.094 1 97.31 450 ARG A CA 1
ATOM 3478 C C . ARG A 1 450 ? -8.586 -32.688 -4.465 1 97.31 450 ARG A C 1
ATOM 3480 O O . ARG A 1 450 ? -9.5 -33.094 -5.191 1 97.31 450 ARG A O 1
ATOM 3487 N N . GLY A 1 451 ? -7.777 -31.688 -4.781 1 97.81 451 GLY A N 1
ATOM 3488 C CA . GLY A 1 451 ? -7.914 -31.031 -6.07 1 97.81 451 GLY A CA 1
ATOM 3489 C C . GLY A 1 451 ? -7.625 -31.938 -7.246 1 97.81 451 GLY A C 1
ATOM 3490 O O . GLY A 1 451 ? -8.352 -31.938 -8.242 1 97.81 451 GLY A O 1
ATOM 3491 N N . LEU A 1 452 ? -6.582 -32.719 -7.172 1 98.44 452 LEU A N 1
ATOM 3492 C CA . LEU A 1 452 ? -6.223 -33.625 -8.242 1 98.44 452 LEU A CA 1
ATOM 3493 C C . LEU A 1 452 ? -7.27 -34.719 -8.398 1 98.44 452 LEU A C 1
ATOM 3495 O O . LEU A 1 452 ? -7.551 -35.188 -9.508 1 98.44 452 LEU A O 1
ATOM 3499 N N . ASP A 1 453 ? -7.848 -35.156 -7.273 1 98.44 453 ASP A N 1
ATOM 3500 C CA . ASP A 1 453 ? -8.969 -36.094 -7.348 1 98.44 453 ASP A CA 1
ATOM 3501 C C . ASP A 1 453 ? -10.141 -35.469 -8.117 1 98.44 453 ASP A C 1
ATOM 3503 O O . ASP A 1 453 ? -10.812 -36.156 -8.883 1 98.44 453 ASP A O 1
ATOM 3507 N N . GLY A 1 454 ? -10.391 -34.219 -7.844 1 97.88 454 GLY A N 1
ATOM 3508 C CA . GLY A 1 454 ? -11.438 -33.531 -8.57 1 97.88 454 GLY A CA 1
ATOM 3509 C C . GLY A 1 454 ? -11.18 -33.438 -10.07 1 97.88 454 GLY A C 1
ATOM 3510 O O . GLY A 1 454 ? -12.094 -33.656 -10.867 1 97.88 454 GLY A O 1
ATOM 3511 N N . ILE A 1 455 ? -10.008 -33.188 -10.43 1 98 455 ILE A N 1
ATOM 3512 C CA . ILE A 1 455 ? -9.625 -33.156 -11.836 1 98 455 ILE A CA 1
ATOM 3513 C C . ILE A 1 455 ? -9.797 -34.531 -12.461 1 98 455 ILE A C 1
ATOM 3515 O O . ILE A 1 455 ? -10.281 -34.656 -13.586 1 98 455 ILE A O 1
ATOM 3519 N N . GLU A 1 456 ? -9.383 -35.531 -11.734 1 98.06 456 GLU A N 1
ATOM 3520 C CA . GLU A 1 456 ? -9.562 -36.906 -12.211 1 98.06 456 GLU A CA 1
ATOM 3521 C C . GLU A 1 456 ? -11.039 -37.219 -12.453 1 98.06 456 GLU A C 1
ATOM 3523 O O . GLU A 1 456 ? -11.391 -37.844 -13.453 1 98.06 456 GLU A O 1
ATOM 3528 N N . ARG A 1 457 ? -11.875 -36.844 -11.523 1 97.69 457 ARG A N 1
ATOM 3529 C CA . ARG A 1 457 ? -13.305 -37.062 -11.688 1 97.69 457 ARG A CA 1
ATOM 3530 C C . ARG A 1 457 ? -13.828 -36.375 -12.938 1 97.69 457 ARG A C 1
ATOM 3532 O O . ARG A 1 457 ? -14.672 -36.906 -13.648 1 97.69 457 ARG A O 1
ATOM 3539 N N . LEU A 1 458 ? -13.336 -35.188 -13.148 1 96.38 458 LEU A N 1
ATOM 3540 C CA . LEU A 1 458 ? -13.727 -34.438 -14.344 1 96.38 458 LEU A CA 1
ATOM 3541 C C . LEU A 1 458 ? -13.375 -35.219 -15.602 1 96.38 458 LEU A C 1
ATOM 3543 O O . LEU A 1 458 ? -14.219 -35.375 -16.5 1 96.38 458 LEU A O 1
ATOM 3547 N N . ILE A 1 459 ? -12.18 -35.719 -15.688 1 96 459 ILE A N 1
ATOM 3548 C CA . ILE A 1 459 ? -11.711 -36.438 -16.859 1 96 459 ILE A CA 1
ATOM 3549 C C . ILE A 1 459 ? -12.516 -37.719 -17.031 1 96 459 ILE A C 1
ATOM 3551 O O . ILE A 1 459 ? -12.898 -38.094 -18.141 1 96 459 ILE A O 1
ATOM 3555 N N . LYS A 1 460 ? -12.805 -38.375 -15.984 1 95.5 460 LYS A N 1
ATOM 3556 C CA . LYS A 1 460 ? -13.602 -39.594 -16.031 1 95.5 460 LYS A CA 1
ATOM 3557 C C . LYS A 1 460 ? -15.023 -39.312 -16.5 1 95.5 460 LYS A C 1
ATOM 3559 O O . LYS A 1 460 ? -15.594 -40.094 -17.266 1 95.5 460 LYS A O 1
ATOM 3564 N N . ARG A 1 461 ? -15.523 -38.25 -15.977 1 93.5 461 ARG A N 1
ATOM 3565 C CA . ARG A 1 461 ? -16.859 -37.875 -16.391 1 93.5 461 ARG A CA 1
ATOM 3566 C C . ARG A 1 461 ? -16.922 -37.625 -17.891 1 93.5 461 ARG A C 1
ATOM 3568 O O . ARG A 1 461 ? -17.844 -38.094 -18.562 1 93.5 461 ARG A O 1
ATOM 3575 N N . VAL A 1 462 ? -16.016 -36.906 -18.391 1 92.31 462 VAL A N 1
ATOM 3576 C CA . VAL A 1 462 ? -15.984 -36.594 -19.812 1 92.31 462 VAL A CA 1
ATOM 3577 C C . VAL A 1 462 ? -15.75 -37.875 -20.625 1 92.31 462 VAL A C 1
ATOM 3579 O O . VAL A 1 462 ? -16.359 -38.031 -21.688 1 92.31 462 VAL A O 1
ATOM 3582 N N . SER A 1 463 ? -14.891 -38.719 -20.172 1 91.38 463 SER A N 1
ATOM 3583 C CA . SER A 1 463 ? -14.641 -40 -20.828 1 91.38 463 SER A CA 1
ATOM 3584 C C . SER A 1 463 ? -15.914 -40.844 -20.938 1 91.38 463 SER A C 1
ATOM 3586 O O . SER A 1 463 ? -16.172 -41.469 -21.969 1 91.38 463 SER A O 1
ATOM 3588 N N . LYS A 1 464 ? -16.672 -40.812 -19.938 1 91.81 464 LYS A N 1
ATOM 3589 C CA . LYS A 1 464 ? -17.938 -41.531 -19.922 1 91.81 464 LYS A CA 1
ATOM 3590 C C . LYS A 1 464 ? -18.922 -40.938 -20.938 1 91.81 464 LYS A C 1
ATOM 3592 O O . LYS A 1 464 ? -19.609 -41.688 -21.641 1 91.81 464 LYS A O 1
ATOM 3597 N N . LEU A 1 465 ? -18.969 -39.688 -20.969 1 90.12 465 LEU A N 1
ATOM 3598 C CA . LEU A 1 465 ? -19.844 -39 -21.906 1 90.12 465 LEU A CA 1
ATOM 3599 C C . LEU A 1 465 ? -19.484 -39.375 -23.344 1 90.12 465 LEU A C 1
ATOM 3601 O O . LEU A 1 465 ? -20.359 -39.594 -24.172 1 90.12 465 LEU A O 1
ATOM 3605 N N . ILE A 1 466 ? -18.234 -39.375 -23.609 1 88.69 466 ILE A N 1
ATOM 3606 C CA . ILE A 1 466 ? -17.75 -39.719 -24.953 1 88.69 466 ILE A CA 1
ATOM 3607 C C . ILE A 1 466 ? -18.094 -41.156 -25.266 1 88.69 466 ILE A C 1
ATOM 3609 O O . ILE A 1 466 ? -18.562 -41.469 -26.375 1 88.69 466 ILE A O 1
ATOM 3613 N N . ALA A 1 467 ? -17.891 -42.062 -24.312 1 88.56 467 ALA A N 1
ATOM 3614 C CA . ALA A 1 467 ? -18.188 -43.469 -24.484 1 88.56 467 ALA A CA 1
ATOM 3615 C C . ALA A 1 467 ? -19.672 -43.688 -24.75 1 88.56 467 ALA A C 1
ATOM 3617 O O . ALA A 1 467 ? -20.047 -44.625 -25.484 1 88.56 467 ALA A O 1
ATOM 3618 N N . GLU A 1 468 ? -20.453 -42.844 -24.219 1 90.44 468 GLU A N 1
ATOM 3619 C CA . GLU A 1 468 ? -21.906 -42.938 -24.391 1 90.44 468 GLU A CA 1
ATOM 3620 C C . GLU A 1 468 ? -22.375 -42.25 -25.672 1 90.44 468 GLU A C 1
ATOM 3622 O O . GLU A 1 468 ? -23.562 -42.281 -26 1 90.44 468 GLU A O 1
ATOM 3627 N N . GLY A 1 469 ? -21.531 -41.625 -26.406 1 85.81 469 GLY A N 1
ATOM 3628 C CA . GLY A 1 469 ? -21.844 -41.031 -27.703 1 85.81 469 GLY A CA 1
ATOM 3629 C C . GLY A 1 469 ? -22.344 -39.594 -27.578 1 85.81 469 GLY A C 1
ATOM 3630 O O . GLY A 1 469 ? -22.922 -39.062 -28.531 1 85.81 469 GLY A O 1
ATOM 3631 N N . THR A 1 470 ? -22.156 -39.031 -26.438 1 86 470 THR A N 1
ATOM 3632 C CA . THR A 1 470 ? -22.609 -37.656 -26.219 1 86 470 THR A CA 1
ATOM 3633 C C . THR A 1 470 ? -21.672 -36.656 -26.906 1 86 470 THR A C 1
ATOM 3635 O O . THR A 1 470 ? -20.453 -36.812 -26.828 1 86 470 THR A O 1
ATOM 3638 N N . ARG A 1 471 ? -22.234 -35.656 -27.594 1 82.88 471 ARG A N 1
ATOM 3639 C CA . ARG A 1 471 ? -21.438 -34.562 -28.156 1 82.88 471 ARG A CA 1
ATOM 3640 C C . ARG A 1 471 ? -21.047 -33.562 -27.062 1 82.88 471 ARG A C 1
ATOM 3642 O O . ARG A 1 471 ? -21.891 -32.906 -26.469 1 82.88 471 ARG A O 1
ATOM 3649 N N . LEU A 1 472 ? -19.766 -33.5 -26.859 1 86.56 472 LEU A N 1
ATOM 3650 C CA . LEU A 1 472 ? -19.25 -32.719 -25.734 1 86.56 472 LEU A CA 1
ATOM 3651 C C . LEU A 1 472 ? -19.672 -31.25 -25.875 1 86.56 472 LEU A C 1
ATOM 3653 O O . LEU A 1 472 ? -19.922 -30.578 -24.859 1 86.56 472 LEU A O 1
ATOM 3657 N N . GLU A 1 473 ? -19.75 -30.734 -27.078 1 84 473 GLU A N 1
ATOM 3658 C CA . GLU A 1 473 ? -20.109 -29.344 -27.328 1 84 473 GLU A CA 1
ATOM 3659 C C . GLU A 1 473 ? -21.5 -29.031 -26.75 1 84 473 GLU A C 1
ATOM 3661 O O . GLU A 1 473 ? -21.797 -27.859 -26.469 1 84 473 GLU A O 1
ATOM 3666 N N . GLU A 1 474 ? -22.266 -30.062 -26.531 1 79.69 474 GLU A N 1
ATOM 3667 C CA . GLU A 1 474 ? -23.625 -29.875 -26.062 1 79.69 474 GLU A CA 1
ATOM 3668 C C . GLU A 1 474 ? -23.703 -29.859 -24.547 1 79.69 474 GLU A C 1
ATOM 3670 O O . GLU A 1 474 ? -24.672 -29.344 -23.969 1 79.69 474 GLU A O 1
ATOM 3675 N N . VAL A 1 475 ? -22.688 -30.375 -23.969 1 80.31 475 VAL A N 1
ATOM 3676 C CA . VAL A 1 475 ? -22.828 -30.594 -22.531 1 80.31 475 VAL A CA 1
ATOM 3677 C C . VAL A 1 475 ? -21.719 -29.844 -21.797 1 80.31 475 VAL A C 1
ATOM 3679 O O . VAL A 1 475 ? -21.859 -29.516 -20.609 1 80.31 475 VAL A O 1
ATOM 3682 N N . ILE A 1 476 ? -20.688 -29.578 -22.422 1 81.94 476 ILE A N 1
ATOM 3683 C CA . ILE A 1 476 ? -19.516 -28.969 -21.797 1 81.94 476 ILE A CA 1
ATOM 3684 C C . ILE A 1 476 ? -19.469 -27.484 -22.141 1 81.94 476 ILE A C 1
ATOM 3686 O O . ILE A 1 476 ? -19.766 -27.094 -23.266 1 81.94 476 ILE A O 1
ATOM 3690 N N . GLY A 1 477 ? -19.156 -26.578 -21.188 1 68.5 477 GLY A N 1
ATOM 3691 C CA . GLY A 1 477 ? -18.969 -25.156 -21.406 1 68.5 477 GLY A CA 1
ATOM 3692 C C . GLY A 1 477 ? -20.266 -24.359 -21.281 1 68.5 477 GLY A C 1
ATOM 3693 O O . GLY A 1 477 ? -20.297 -23.156 -21.578 1 68.5 477 GLY A O 1
ATOM 3694 N N . ARG A 1 478 ? -21.5 -24.875 -21.141 1 59.66 478 ARG A N 1
ATOM 3695 C CA . ARG A 1 478 ? -22.797 -24.203 -21.078 1 59.66 478 ARG A CA 1
ATOM 3696 C C . ARG A 1 478 ? -22.828 -23.172 -19.953 1 59.66 478 ARG A C 1
ATOM 3698 O O . ARG A 1 478 ? -23.516 -22.156 -20.062 1 59.66 478 ARG A O 1
ATOM 3705 N N . ASP A 1 479 ? -22.406 -23.062 -18.891 1 54.19 479 ASP A N 1
ATOM 3706 C CA . ASP A 1 479 ? -22.516 -22.047 -17.859 1 54.19 479 ASP A CA 1
ATOM 3707 C C . ASP A 1 479 ? -21.562 -20.891 -18.109 1 54.19 479 ASP A C 1
ATOM 3709 O O . ASP A 1 479 ? -21.375 -20.016 -17.266 1 54.19 479 ASP A O 1
ATOM 3713 N N . LEU A 1 480 ? -20.828 -20.922 -19.031 1 46.19 480 LEU A N 1
ATOM 3714 C CA . LEU A 1 480 ? -20.016 -19.734 -19.297 1 46.19 480 LEU A CA 1
ATOM 3715 C C . LEU A 1 480 ? -20.906 -18.516 -19.547 1 46.19 480 LEU A C 1
ATOM 3717 O O . LEU A 1 480 ? -20.391 -17.391 -19.672 1 46.19 480 LEU A O 1
ATOM 3721 N N . LYS A 1 481 ? -22.188 -18.531 -19.766 1 36.88 481 LYS A N 1
ATOM 3722 C CA . LYS A 1 481 ? -23.062 -17.391 -20.016 1 36.88 481 LYS A CA 1
ATOM 3723 C C . LYS A 1 481 ? -23.234 -16.547 -18.75 1 36.88 481 LYS A C 1
ATOM 3725 O O . LYS A 1 481 ? -23.688 -15.406 -18.828 1 36.88 481 LYS A O 1
ATOM 3730 N N . ARG A 1 482 ? -23.359 -17.078 -17.5 1 33.84 482 ARG A N 1
ATOM 3731 C CA . ARG A 1 482 ? -23.688 -16.109 -16.453 1 33.84 482 ARG A CA 1
ATOM 3732 C C . ARG A 1 482 ? -22.438 -15.414 -15.938 1 33.84 482 ARG A C 1
ATOM 3734 O O . ARG A 1 482 ? -21.359 -16.031 -15.859 1 33.84 482 ARG A O 1
ATOM 3741 N N . MET B 1 1 ? -4.613 50.438 19.453 1 30.77 1 MET B N 1
ATOM 3742 C CA . MET B 1 1 ? -4.414 49.25 18.625 1 30.77 1 MET B CA 1
ATOM 3743 C C . MET B 1 1 ? -2.961 48.781 18.688 1 30.77 1 MET B C 1
ATOM 3745 O O . MET B 1 1 ? -2.084 49.438 18.094 1 30.77 1 MET B O 1
ATOM 3749 N N . THR B 1 2 ? -2.586 48.219 19.734 1 38.22 2 THR B N 1
ATOM 3750 C CA . THR B 1 2 ? -1.205 47.875 20.062 1 38.22 2 THR B CA 1
ATOM 3751 C C . THR B 1 2 ? -0.605 46.969 18.984 1 38.22 2 THR B C 1
ATOM 3753 O O . THR B 1 2 ? -1.208 45.969 18.594 1 38.22 2 THR B O 1
ATOM 3756 N N . GLU B 1 3 ? 0.178 47.438 18.219 1 50.94 3 GLU B N 1
ATOM 3757 C CA . GLU B 1 3 ? 0.889 46.781 17.109 1 50.94 3 GLU B CA 1
ATOM 3758 C C . GLU B 1 3 ? 1.529 45.5 17.562 1 50.94 3 GLU B C 1
ATOM 3760 O O . GLU B 1 3 ? 2.156 45.438 18.625 1 50.94 3 GLU B O 1
ATOM 3765 N N . SER B 1 4 ? 1.116 44.438 16.984 1 61.12 4 SER B N 1
ATOM 3766 C CA . SER B 1 4 ? 1.697 43.156 17.312 1 61.12 4 SER B CA 1
ATOM 3767 C C . SER B 1 4 ? 3.213 43.156 17.141 1 61.12 4 SER B C 1
ATOM 3769 O O . SER B 1 4 ? 3.746 43.938 16.344 1 61.12 4 SER B O 1
ATOM 3771 N N . PRO B 1 5 ? 3.877 42.5 17.969 1 60.19 5 PRO B N 1
ATOM 3772 C CA . PRO B 1 5 ? 5.336 42.469 17.859 1 60.19 5 PRO B CA 1
ATOM 3773 C C . PRO B 1 5 ? 5.816 42.188 16.438 1 60.19 5 PRO B C 1
ATOM 3775 O O . PRO B 1 5 ? 6.785 42.781 15.969 1 60.19 5 PRO B O 1
ATOM 3778 N N . ALA B 1 6 ? 5.105 41.375 15.773 1 67.69 6 ALA B N 1
ATOM 3779 C CA . ALA B 1 6 ? 5.484 41.062 14.398 1 67.69 6 ALA B CA 1
ATOM 3780 C C . ALA B 1 6 ? 5.316 42.281 13.5 1 67.69 6 ALA B C 1
ATOM 3782 O O . ALA B 1 6 ? 6.191 42.594 12.68 1 67.69 6 ALA B O 1
ATOM 3783 N N . SER B 1 7 ? 4.242 42.938 13.703 1 68.56 7 SER B N 1
ATOM 3784 C CA . SER B 1 7 ? 4.004 44.156 12.938 1 68.56 7 SER B CA 1
ATOM 3785 C C . SER B 1 7 ? 5.031 45.25 13.289 1 68.56 7 SER B C 1
ATOM 3787 O O . SER B 1 7 ? 5.473 46 12.414 1 68.56 7 SER B O 1
ATOM 3789 N N . HIS B 1 8 ? 5.348 45.219 14.547 1 69 8 HIS B N 1
ATOM 3790 C CA . HIS B 1 8 ? 6.355 46.156 15.016 1 69 8 HIS B CA 1
ATOM 3791 C C . HIS B 1 8 ? 7.707 45.875 14.359 1 69 8 HIS B C 1
ATOM 3793 O O . HIS B 1 8 ? 8.398 46.812 13.945 1 69 8 HIS B O 1
ATOM 3799 N N . LEU B 1 9 ? 7.902 44.625 14.25 1 69.56 9 LEU B N 1
ATOM 3800 C CA . LEU B 1 9 ? 9.164 44.219 13.633 1 69.56 9 LEU B CA 1
ATOM 3801 C C . LEU B 1 9 ? 9.219 44.656 12.172 1 69.56 9 LEU B C 1
ATOM 3803 O O . LEU B 1 9 ? 10.25 45.156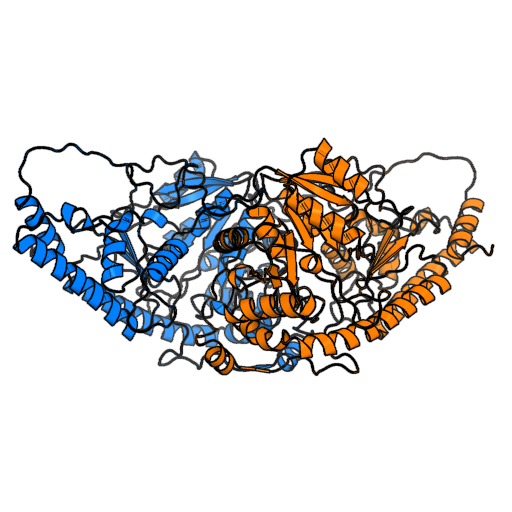 11.711 1 69.56 9 LEU B O 1
ATOM 3807 N N . LYS B 1 10 ? 8.219 44.5 11.562 1 73.19 10 LYS B N 1
ATOM 3808 C CA . LYS B 1 10 ? 8.141 44.906 10.172 1 73.19 10 LYS B CA 1
ATOM 3809 C C . LYS B 1 10 ? 8.297 46.438 10.047 1 73.19 10 LYS B C 1
ATOM 3811 O O . LYS B 1 10 ? 9.023 46.906 9.18 1 73.19 10 LYS B O 1
ATOM 3816 N N . ALA B 1 11 ? 7.621 47.125 10.867 1 68.31 11 ALA B N 1
ATOM 3817 C CA . ALA B 1 11 ? 7.699 48.562 10.867 1 68.31 11 ALA B CA 1
ATOM 3818 C C . ALA B 1 11 ? 9.125 49.062 11.141 1 68.31 11 ALA B C 1
ATOM 3820 O O . ALA B 1 11 ? 9.602 50 10.516 1 68.31 11 ALA B O 1
ATOM 3821 N N . LEU B 1 12 ? 9.703 48.375 11.945 1 66.31 12 LEU B N 1
ATOM 3822 C CA . LEU B 1 12 ? 11.078 48.719 12.273 1 66.31 12 LEU B CA 1
ATOM 3823 C C . LEU B 1 12 ? 12 48.5 11.086 1 66.31 12 LEU B C 1
ATOM 3825 O O . LEU B 1 12 ? 12.883 49.312 10.805 1 66.31 12 LEU B O 1
ATOM 3829 N N . ALA B 1 13 ? 11.734 47.469 10.438 1 67.19 13 ALA B N 1
ATOM 3830 C CA . ALA B 1 13 ? 12.555 47.125 9.281 1 67.19 13 ALA B CA 1
ATOM 3831 C C . ALA B 1 13 ? 12.328 48.125 8.141 1 67.19 13 ALA B C 1
ATOM 3833 O O . ALA B 1 13 ? 13.281 48.5 7.457 1 67.19 13 ALA B O 1
ATOM 3834 N N . GLU B 1 14 ? 11.125 48.438 7.891 1 67.38 14 GLU B N 1
ATOM 3835 C CA . GLU B 1 14 ? 10.773 49.406 6.836 1 67.38 14 GLU B CA 1
ATOM 3836 C C . GLU B 1 14 ? 11.383 50.781 7.109 1 67.38 14 GLU B C 1
ATOM 3838 O O . GLU B 1 14 ? 11.734 51.5 6.176 1 67.38 14 GLU B O 1
ATOM 3843 N N . ARG B 1 15 ? 11.477 51.094 8.211 1 58.28 15 ARG B N 1
ATOM 3844 C CA . ARG B 1 15 ? 12.055 52.375 8.586 1 58.28 15 ARG B CA 1
ATOM 3845 C C . ARG B 1 15 ? 13.57 52.375 8.375 1 58.28 15 ARG B C 1
ATOM 3847 O O . ARG B 1 15 ? 14.164 53.406 8.102 1 58.28 15 ARG B O 1
ATOM 3854 N N . ALA B 1 16 ? 14.133 51.188 8.438 1 54.69 16 ALA B N 1
ATOM 3855 C CA . ALA B 1 16 ? 15.586 51.062 8.297 1 54.69 16 ALA B CA 1
ATOM 3856 C C . ALA B 1 16 ? 15.992 51 6.832 1 54.69 16 ALA B C 1
ATOM 3858 O O . ALA B 1 16 ? 17.172 51.125 6.504 1 54.69 16 ALA B O 1
ATOM 3859 N N . GLU B 1 17 ? 15.102 50.688 5.867 1 52.12 17 GLU B N 1
ATOM 3860 C CA . GLU B 1 17 ? 15.438 50.625 4.449 1 52.12 17 GLU B CA 1
ATOM 3861 C C . GLU B 1 17 ? 15.602 52 3.84 1 52.12 17 GLU B C 1
ATOM 3863 O O . GLU B 1 17 ? 14.719 52.844 3.969 1 52.12 17 GLU B O 1
ATOM 3868 N N . PRO B 1 18 ? 16.812 52.375 3.287 1 45.03 18 PRO B N 1
ATOM 3869 C CA . PRO B 1 18 ? 16.906 53.594 2.514 1 45.03 18 PRO B CA 1
ATOM 3870 C C . PRO B 1 18 ? 16.031 53.594 1.262 1 45.03 18 PRO B C 1
ATOM 3872 O O . PRO B 1 18 ? 15.75 52.531 0.713 1 45.03 18 PRO B O 1
ATOM 3875 N N . LYS B 1 19 ? 15.203 54.625 0.708 1 40.88 19 LYS B N 1
ATOM 3876 C CA . LYS B 1 19 ? 14.227 54.844 -0.35 1 40.88 19 LYS B CA 1
ATOM 3877 C C . LYS B 1 19 ? 14.727 54.344 -1.691 1 40.88 19 LYS B C 1
ATOM 3879 O O . LYS B 1 19 ? 14.031 54.406 -2.701 1 40.88 19 LYS B O 1
ATOM 3884 N N . GLY B 1 20 ? 16 54.156 -2.068 1 35.22 20 GLY B N 1
ATOM 3885 C CA . GLY B 1 20 ? 16.344 54.156 -3.48 1 35.22 20 GLY B CA 1
ATOM 3886 C C . GLY B 1 20 ? 15.977 52.875 -4.188 1 35.22 20 GLY B C 1
ATOM 3887 O O . GLY B 1 20 ? 15.367 52.906 -5.262 1 35.22 20 GLY B O 1
ATOM 3888 N N . SER B 1 21 ? 16.797 51.719 -4.242 1 32.47 21 SER B N 1
ATOM 3889 C CA . SER B 1 21 ? 17 50.781 -5.332 1 32.47 21 SER B CA 1
ATOM 3890 C C . SER B 1 21 ? 15.961 49.656 -5.273 1 32.47 21 SER B C 1
ATOM 3892 O O . SER B 1 21 ? 16.047 48.781 -4.422 1 32.47 21 SER B O 1
ATOM 3894 N N . LYS B 1 22 ? 14.719 49.875 -5.668 1 33.31 22 LYS B N 1
ATOM 3895 C CA . LYS B 1 22 ? 13.648 48.906 -5.871 1 33.31 22 LYS B CA 1
ATOM 3896 C C . LYS B 1 22 ? 14.031 47.875 -6.938 1 33.31 22 LYS B C 1
ATOM 3898 O O . LYS B 1 22 ? 13.234 47.562 -7.824 1 33.31 22 LYS B O 1
ATOM 3903 N N . ARG B 1 23 ? 15.297 47.625 -7.332 1 28.75 23 ARG B N 1
ATOM 3904 C CA . ARG B 1 23 ? 15.352 46.562 -8.352 1 28.75 23 ARG B CA 1
ATOM 3905 C C . ARG B 1 23 ? 14.922 45.219 -7.773 1 28.75 23 ARG B C 1
ATOM 3907 O O . ARG B 1 23 ? 15.562 44.719 -6.863 1 28.75 23 ARG B O 1
ATOM 3914 N N . ARG B 1 24 ? 13.578 44.938 -7.926 1 30.66 24 ARG B N 1
ATOM 3915 C CA . ARG B 1 24 ? 13.008 43.594 -7.773 1 30.66 24 ARG B CA 1
ATOM 3916 C C . ARG B 1 24 ? 13.859 42.562 -8.477 1 30.66 24 ARG B C 1
ATOM 3918 O O . ARG B 1 24 ? 13.758 42.375 -9.695 1 30.66 24 ARG B O 1
ATOM 3925 N N . GLU B 1 25 ? 15.133 42.531 -8.32 1 28.48 25 GLU B N 1
ATOM 3926 C CA . GLU B 1 25 ? 15.727 41.312 -8.891 1 28.48 25 GLU B CA 1
ATOM 3927 C C . GLU B 1 25 ? 15.023 40.062 -8.391 1 28.48 25 GLU B C 1
ATOM 3929 O O . GLU B 1 25 ? 15.078 39.75 -7.203 1 28.48 25 GLU B O 1
ATOM 3934 N N . GLN B 1 26 ? 13.859 39.781 -8.969 1 26.98 26 GLN B N 1
ATOM 3935 C CA . GLN B 1 26 ? 13.203 38.5 -8.93 1 26.98 26 GLN B CA 1
ATOM 3936 C C . GLN B 1 26 ? 14.211 37.375 -9.133 1 26.98 26 GLN B C 1
ATOM 3938 O O . GLN B 1 26 ? 14.562 37.031 -10.266 1 26.98 26 GLN B O 1
ATOM 3943 N N . ARG B 1 27 ? 15.281 37.281 -8.398 1 31.17 27 ARG B N 1
ATOM 3944 C CA . ARG B 1 27 ? 15.977 36 -8.5 1 31.17 27 ARG B CA 1
ATOM 3945 C C . ARG B 1 27 ? 15 34.812 -8.359 1 31.17 27 ARG B C 1
ATOM 3947 O O . ARG B 1 27 ? 14.25 34.75 -7.387 1 31.17 27 ARG B O 1
ATOM 3954 N N . GLY B 1 28 ? 14.555 34.312 -9.5 1 30.91 28 GLY B N 1
ATOM 3955 C CA . GLY B 1 28 ? 13.836 33.031 -9.641 1 30.91 28 GLY B CA 1
ATOM 3956 C C . GLY B 1 28 ? 14.305 31.969 -8.672 1 30.91 28 GLY B C 1
ATOM 3957 O O . GLY B 1 28 ? 15.359 31.359 -8.867 1 30.91 28 GLY B O 1
ATOM 3958 N N . THR B 1 29 ? 14.227 32.281 -7.48 1 32.22 29 THR B N 1
ATOM 3959 C CA . THR B 1 29 ? 14.492 31.188 -6.566 1 32.22 29 THR B CA 1
ATOM 3960 C C . THR B 1 29 ? 13.758 29.922 -7.02 1 32.22 29 THR B C 1
ATOM 3962 O O . THR B 1 29 ? 12.547 29.953 -7.246 1 32.22 29 THR B O 1
ATOM 3965 N N . GLN B 1 30 ? 14.453 29.062 -7.703 1 36.56 30 GLN B N 1
ATOM 3966 C CA . GLN B 1 30 ? 13.93 27.75 -8.062 1 36.56 30 GLN B CA 1
ATOM 3967 C C . GLN B 1 30 ? 13.188 27.109 -6.895 1 36.56 30 GLN B C 1
ATOM 3969 O O . GLN B 1 30 ? 13.758 26.938 -5.812 1 36.56 30 GLN B O 1
ATOM 3974 N N . ILE B 1 31 ? 12.023 27.484 -6.848 1 38.66 31 ILE B N 1
ATOM 3975 C CA . ILE B 1 31 ? 11.148 26.828 -5.875 1 38.66 31 ILE B CA 1
ATOM 3976 C C . ILE B 1 31 ? 11.422 25.328 -5.852 1 38.66 31 ILE B C 1
ATOM 3978 O O . ILE B 1 31 ? 11.367 24.672 -6.891 1 38.66 31 ILE B O 1
ATOM 3982 N N . PRO B 1 32 ? 11.977 24.812 -4.871 1 36.41 32 PRO B N 1
ATOM 3983 C CA . PRO B 1 32 ? 12.141 23.359 -4.77 1 36.41 32 PRO B CA 1
ATOM 3984 C C . PRO B 1 32 ? 10.828 22.594 -4.938 1 36.41 32 PRO B C 1
ATOM 3986 O O . PRO B 1 32 ? 9.797 23.016 -4.402 1 36.41 32 PRO B O 1
ATOM 3989 N N . GLY B 1 33 ? 10.758 21.656 -6.012 1 40.66 33 GLY B N 1
ATOM 3990 C CA . GLY B 1 33 ? 9.625 20.859 -6.453 1 40.66 33 GLY B CA 1
ATOM 3991 C C . GLY B 1 33 ? 9.18 21.188 -7.863 1 40.66 33 GLY B C 1
ATOM 3992 O O . GLY B 1 33 ? 8.406 20.438 -8.461 1 40.66 33 GLY B O 1
ATOM 3993 N N . HIS B 1 34 ? 9.391 22.547 -8.195 1 37.56 34 HIS B N 1
ATOM 3994 C CA . HIS B 1 34 ? 9.148 22.953 -9.578 1 37.56 34 HIS B CA 1
ATOM 3995 C C . HIS B 1 34 ? 10.445 22.953 -10.383 1 37.56 34 HIS B C 1
ATOM 3997 O O . HIS B 1 34 ? 10.648 23.812 -11.242 1 37.56 34 HIS B O 1
ATOM 4003 N N . GLU B 1 35 ? 11.484 22.359 -10.008 1 35.59 35 GLU B N 1
ATOM 4004 C CA . GLU B 1 35 ? 12.734 22.453 -10.758 1 35.59 35 GLU B CA 1
ATOM 4005 C C . GLU B 1 35 ? 12.523 22.062 -12.227 1 35.59 35 GLU B C 1
ATOM 4007 O O . GLU B 1 35 ? 11.812 21.094 -12.523 1 35.59 35 GLU B O 1
ATOM 4012 N N . GLN B 1 36 ? 12.805 23.016 -13.039 1 30.73 36 GLN B N 1
ATOM 4013 C CA . GLN B 1 36 ? 13.109 22.703 -14.43 1 30.73 36 GLN B CA 1
ATOM 4014 C C . GLN B 1 36 ? 14.188 21.625 -14.531 1 30.73 36 GLN B C 1
ATOM 4016 O O . GLN B 1 36 ? 15.016 21.484 -13.633 1 30.73 36 GLN B O 1
ATOM 4021 N N . LYS B 1 37 ? 14.25 20.844 -15.625 1 36.22 37 LYS B N 1
ATOM 4022 C CA . LYS B 1 37 ? 15.055 19.703 -16.047 1 36.22 37 LYS B CA 1
ATOM 4023 C C . LYS B 1 37 ? 16.547 19.969 -15.859 1 36.22 37 LYS B C 1
ATOM 4025 O O . LYS B 1 37 ? 17.391 19.156 -16.25 1 36.22 37 LYS B O 1
ATOM 4030 N N . GLY B 1 38 ? 17.016 21.109 -15.461 1 29.91 38 GLY B N 1
ATOM 4031 C CA . GLY B 1 38 ? 18.438 21.328 -15.664 1 29.91 38 GLY B CA 1
ATOM 4032 C C . GLY B 1 38 ? 19.281 20.906 -14.484 1 29.91 38 GLY B C 1
ATOM 4033 O O . GLY B 1 38 ? 20.453 21.312 -14.375 1 29.91 38 GLY B O 1
ATOM 4034 N N . GLY B 1 39 ? 18.875 20.734 -13.266 1 32.81 39 GLY B N 1
ATOM 4035 C CA . GLY B 1 39 ? 19.922 20.703 -12.258 1 32.81 39 GLY B CA 1
ATOM 4036 C C . GLY B 1 39 ? 20.969 19.641 -12.508 1 32.81 39 GLY B C 1
ATOM 4037 O O . GLY B 1 39 ? 20.75 18.719 -13.305 1 32.81 39 GLY B O 1
ATOM 4038 N N . LYS B 1 40 ? 22.328 19.781 -11.773 1 34.59 40 LYS B N 1
ATOM 4039 C CA . LYS B 1 40 ? 23.578 19.031 -11.883 1 34.59 40 LYS B CA 1
ATOM 4040 C C . LYS B 1 40 ? 23.328 17.547 -11.695 1 34.59 40 LYS B C 1
ATOM 4042 O O . LYS B 1 40 ? 22.734 17.125 -10.711 1 34.59 40 LYS B O 1
ATOM 4047 N N . LYS B 1 41 ? 23.641 16.656 -12.602 1 38.22 41 LYS B N 1
ATOM 4048 C CA . LYS B 1 41 ? 23.75 15.266 -13.008 1 38.22 41 LYS B CA 1
ATOM 4049 C C . LYS B 1 41 ? 24.594 14.461 -12.008 1 38.22 41 LYS B C 1
ATOM 4051 O O . LYS B 1 41 ? 25.297 13.531 -12.391 1 38.22 41 LYS B O 1
ATOM 4056 N N . SER B 1 42 ? 24.766 14.82 -10.828 1 36.06 42 SER B N 1
ATOM 4057 C CA . SER B 1 42 ? 25.828 14.031 -10.203 1 36.06 42 SER B CA 1
ATOM 4058 C C . SER B 1 42 ? 25.422 12.57 -10.055 1 36.06 42 SER B C 1
ATOM 4060 O O . SER B 1 42 ? 26.25 11.719 -9.742 1 36.06 42 SER B O 1
ATOM 4062 N N . GLN B 1 43 ? 24.188 12.281 -9.602 1 42.59 43 GLN B N 1
ATOM 4063 C CA . GLN B 1 43 ? 23.953 10.898 -9.219 1 42.59 43 GLN B CA 1
ATOM 4064 C C . GLN B 1 43 ? 23.578 10.047 -10.43 1 42.59 43 GLN B C 1
ATOM 4066 O O . GLN B 1 43 ? 23.016 10.562 -11.406 1 42.59 43 GLN B O 1
ATOM 4071 N N . HIS B 1 44 ? 24.172 8.906 -10.477 1 46.53 44 HIS B N 1
ATOM 4072 C CA . HIS B 1 44 ? 23.938 7.926 -11.531 1 46.53 44 HIS B CA 1
ATOM 4073 C C . HIS B 1 44 ? 22.438 7.809 -11.844 1 46.53 44 HIS B C 1
ATOM 4075 O O . HIS B 1 44 ? 21.641 7.555 -10.945 1 46.53 44 HIS B O 1
ATOM 4081 N N . ASP B 1 45 ? 22.047 8.312 -12.969 1 58.88 45 ASP B N 1
ATOM 4082 C CA . ASP B 1 45 ? 20.688 8.211 -13.5 1 58.88 45 ASP B CA 1
ATOM 4083 C C . ASP B 1 45 ? 20.391 6.789 -13.969 1 58.88 45 ASP B C 1
ATOM 4085 O O . ASP B 1 45 ? 21.062 6.27 -14.859 1 58.88 45 ASP B O 1
ATOM 4089 N N . VAL B 1 46 ? 19.875 6.035 -13.102 1 60.91 46 VAL B N 1
ATOM 4090 C CA . VAL B 1 46 ? 19.406 4.754 -13.609 1 60.91 46 VAL B CA 1
ATOM 4091 C C . VAL B 1 46 ? 18.609 4.969 -14.891 1 60.91 46 VAL B C 1
ATOM 4093 O O . VAL B 1 46 ? 17.719 5.82 -14.945 1 60.91 46 VAL B O 1
ATOM 4096 N N . ALA B 1 47 ? 19.062 4.402 -15.867 1 61.72 47 ALA B N 1
ATOM 4097 C CA . ALA B 1 47 ? 18.453 4.562 -17.188 1 61.72 47 ALA B CA 1
ATOM 4098 C C . ALA B 1 47 ? 16.938 4.359 -17.109 1 61.72 47 ALA B C 1
ATOM 4100 O O . ALA B 1 47 ? 16.469 3.367 -16.547 1 61.72 47 ALA B O 1
ATOM 4101 N N . GLY B 1 48 ? 16.266 5.328 -17.5 1 57.97 48 GLY B N 1
ATOM 4102 C CA . GLY B 1 48 ? 14.82 5.23 -17.609 1 57.97 48 GLY B CA 1
ATOM 4103 C C . GLY B 1 48 ? 14.094 5.711 -16.359 1 57.97 48 GLY B C 1
ATOM 4104 O O . GLY B 1 48 ? 12.859 5.754 -16.344 1 57.97 48 GLY B O 1
ATOM 4105 N N . ILE B 1 49 ? 14.883 6.148 -15.43 1 60.59 49 ILE B N 1
ATOM 4106 C CA . ILE B 1 49 ? 14.234 6.539 -14.18 1 60.59 49 ILE B CA 1
ATOM 4107 C C . ILE B 1 49 ? 14.188 8.062 -14.078 1 60.59 49 ILE B C 1
ATOM 4109 O O . ILE B 1 49 ? 15.172 8.742 -14.375 1 60.59 49 ILE B O 1
ATOM 4113 N N . SER B 1 50 ? 12.984 8.602 -13.859 1 60.81 50 SER B N 1
ATOM 4114 C CA . SER B 1 50 ? 12.758 10.023 -13.633 1 60.81 50 SER B CA 1
ATOM 4115 C C . SER B 1 50 ? 12.133 10.273 -12.266 1 60.81 50 SER B C 1
ATOM 4117 O O . SER B 1 50 ? 10.953 9.977 -12.055 1 60.81 50 SER B O 1
ATOM 4119 N N . PRO B 1 51 ? 12.891 10.805 -11.375 1 59.97 51 PRO B N 1
ATOM 4120 C CA . PRO B 1 51 ? 12.328 11.062 -10.047 1 59.97 51 PRO B CA 1
ATOM 4121 C C . PRO B 1 51 ? 11.227 12.125 -10.07 1 59.97 51 PRO B C 1
ATOM 4123 O O . PRO B 1 51 ? 11.367 13.148 -10.734 1 59.97 51 PRO B O 1
ATOM 4126 N N . PRO B 1 52 ? 10.094 11.867 -9.469 1 58.59 52 PRO B N 1
ATOM 4127 C CA . PRO B 1 52 ? 8.977 12.805 -9.516 1 58.59 52 PRO B CA 1
ATOM 4128 C C . PRO B 1 52 ? 9.203 14.039 -8.641 1 58.59 52 PRO B C 1
ATOM 4130 O O . PRO B 1 52 ? 8.508 15.047 -8.789 1 58.59 52 PRO B O 1
ATOM 4133 N N . GLY B 1 53 ? 10.172 14.133 -7.816 1 57.84 53 GLY B N 1
ATOM 4134 C CA . GLY B 1 53 ? 10.375 15.258 -6.914 1 57.84 53 GLY B CA 1
ATOM 4135 C C . GLY B 1 53 ? 9.789 15.031 -5.535 1 57.84 53 GLY B C 1
ATOM 4136 O O . GLY B 1 53 ? 8.93 14.156 -5.355 1 57.84 53 GLY B O 1
ATOM 4137 N N . ALA B 1 54 ? 10.281 15.758 -4.574 1 56.44 54 ALA B N 1
ATOM 4138 C CA . ALA B 1 54 ? 9.906 15.562 -3.18 1 56.44 54 ALA B CA 1
ATOM 4139 C C . ALA B 1 54 ? 8.633 16.344 -2.842 1 56.44 54 ALA B C 1
ATOM 4141 O O . ALA B 1 54 ? 8.453 17.469 -3.299 1 56.44 54 ALA B O 1
ATOM 4142 N N . THR B 1 55 ? 7.703 15.664 -2.082 1 62.22 55 THR B N 1
ATOM 4143 C CA . THR B 1 55 ? 6.562 16.359 -1.494 1 62.22 55 THR B CA 1
ATOM 4144 C C . THR B 1 55 ? 7.023 17.312 -0.395 1 62.22 55 THR B C 1
ATOM 4146 O O . THR B 1 55 ? 8.195 17.312 -0.01 1 62.22 55 THR B O 1
ATOM 4149 N N . GLY B 1 56 ? 6.102 18.203 0.054 1 66.81 56 GLY B N 1
ATOM 4150 C CA . GLY B 1 56 ? 6.41 19.188 1.076 1 66.81 56 GLY B CA 1
ATOM 4151 C C . GLY B 1 56 ? 7 18.594 2.334 1 66.81 56 GLY B C 1
ATOM 4152 O O . GLY B 1 56 ? 8.07 19 2.789 1 66.81 56 GLY B O 1
ATOM 4153 N N . VAL B 1 57 ? 6.363 17.516 2.836 1 70.38 57 VAL B N 1
ATOM 4154 C CA . VAL B 1 57 ? 6.812 16.922 4.09 1 70.38 57 VAL B CA 1
ATOM 4155 C C . VAL B 1 57 ? 8.164 16.234 3.885 1 70.38 57 VAL B C 1
ATOM 4157 O O . VAL B 1 57 ? 9.039 16.312 4.75 1 70.38 57 VAL B O 1
ATOM 4160 N N . ILE B 1 58 ? 8.297 15.719 2.768 1 72.12 58 ILE B N 1
ATOM 4161 C CA . ILE B 1 58 ? 9.562 15.055 2.475 1 72.12 58 ILE B CA 1
ATOM 4162 C C . ILE B 1 58 ? 10.68 16.094 2.342 1 72.12 58 ILE B C 1
ATOM 4164 O O . ILE B 1 58 ? 11.773 15.914 2.875 1 72.12 58 ILE B O 1
ATOM 4168 N N . TYR B 1 59 ? 10.367 17.125 1.733 1 76 59 TYR B N 1
ATOM 4169 C CA . TYR B 1 59 ? 11.344 18.188 1.549 1 76 59 TYR B CA 1
ATOM 4170 C C . TYR B 1 59 ? 11.82 18.719 2.891 1 76 59 TYR B C 1
ATOM 4172 O O . TYR B 1 59 ? 13.031 18.828 3.135 1 76 59 TYR B O 1
ATOM 4180 N N . VAL B 1 60 ? 10.898 19 3.725 1 85.56 60 VAL B N 1
ATOM 4181 C CA . VAL B 1 60 ? 11.266 19.641 4.98 1 85.56 60 VAL B CA 1
ATOM 4182 C C . VAL B 1 60 ? 12.008 18.656 5.879 1 85.56 60 VAL B C 1
ATOM 4184 O O . VAL B 1 60 ? 12.906 19.047 6.625 1 85.56 60 VAL B O 1
ATOM 4187 N N . THR B 1 61 ? 11.594 17.406 5.789 1 82.38 61 THR B N 1
ATOM 4188 C CA . THR B 1 61 ? 12.281 16.391 6.574 1 82.38 61 THR B CA 1
ATOM 4189 C C . THR B 1 61 ? 13.711 16.203 6.078 1 82.38 61 THR B C 1
ATOM 4191 O O . THR B 1 61 ? 14.641 16.062 6.879 1 82.38 61 THR B O 1
ATOM 4194 N N . ASP B 1 62 ? 13.852 16.25 4.812 1 77.81 62 ASP B N 1
ATOM 4195 C CA . ASP B 1 62 ? 15.18 16.109 4.227 1 77.81 62 ASP B CA 1
ATOM 4196 C C . ASP B 1 62 ? 16.078 17.266 4.621 1 77.81 62 ASP B C 1
ATOM 4198 O O . ASP B 1 62 ? 17.25 17.062 4.977 1 77.81 62 ASP B O 1
ATOM 4202 N N . ARG B 1 63 ? 15.523 18.406 4.535 1 84.44 63 ARG B N 1
ATOM 4203 C CA . ARG B 1 63 ? 16.281 19.594 4.91 1 84.44 63 ARG B CA 1
ATOM 4204 C C . ARG B 1 63 ? 16.656 19.562 6.387 1 84.44 63 ARG B C 1
ATOM 4206 O O . ARG B 1 63 ? 17.766 19.938 6.754 1 84.44 63 ARG B O 1
ATOM 4213 N N . ALA B 1 64 ? 15.719 19.172 7.18 1 89.38 64 ALA B N 1
ATOM 4214 C CA . ALA B 1 64 ? 15.969 19.062 8.609 1 89.38 64 ALA B CA 1
ATOM 4215 C C . ALA B 1 64 ? 17.062 18.031 8.898 1 89.38 64 ALA B C 1
ATOM 4217 O O . ALA B 1 64 ? 17.938 18.25 9.734 1 89.38 64 ALA B O 1
ATOM 4218 N N . THR B 1 65 ? 16.969 16.953 8.195 1 83.12 65 THR B N 1
ATOM 4219 C CA . THR B 1 65 ? 17.953 15.898 8.375 1 83.12 65 THR B CA 1
ATOM 4220 C C . THR B 1 65 ? 19.344 16.375 7.977 1 83.12 65 THR B C 1
ATOM 4222 O O . THR B 1 65 ? 20.344 16.078 8.648 1 83.12 65 THR B O 1
ATOM 4225 N N . ALA B 1 66 ? 19.406 17.078 6.91 1 82.69 66 ALA B N 1
ATOM 4226 C CA . ALA B 1 66 ? 20.672 17.672 6.457 1 82.69 66 ALA B CA 1
ATOM 4227 C C . ALA B 1 66 ? 21.234 18.609 7.508 1 82.69 66 ALA B C 1
ATOM 4229 O O . ALA B 1 66 ? 22.453 18.859 7.527 1 82.69 66 ALA B O 1
ATOM 4230 N N . ASN B 1 67 ? 20.359 19.016 8.391 1 85.81 67 ASN B N 1
ATOM 4231 C CA . ASN B 1 67 ? 20.797 19.953 9.43 1 85.81 67 ASN B CA 1
ATOM 4232 C C . ASN B 1 67 ? 20.891 19.266 10.789 1 85.81 67 ASN B C 1
ATOM 4234 O O . ASN B 1 67 ? 20.844 19.922 11.828 1 85.81 67 ASN B O 1
ATOM 4238 N N . GLY B 1 68 ? 20.812 17.938 10.797 1 83.38 68 GLY B N 1
ATOM 4239 C CA . GLY B 1 68 ? 21.125 17.188 12.008 1 83.38 68 GLY B CA 1
ATOM 4240 C C . GLY B 1 68 ? 19.891 16.594 12.672 1 83.38 68 GLY B C 1
ATOM 4241 O O . GLY B 1 68 ? 19.984 15.992 13.742 1 83.38 68 GLY B O 1
ATOM 4242 N N . PHE B 1 69 ? 18.797 16.734 12.109 1 87.94 69 PHE B N 1
ATOM 4243 C CA . PHE B 1 69 ? 17.578 16.172 12.664 1 87.94 69 PHE B CA 1
ATOM 4244 C C . PHE B 1 69 ? 17.578 14.656 12.547 1 87.94 69 PHE B C 1
ATOM 4246 O O . PHE B 1 69 ? 17.953 14.109 11.508 1 87.94 69 PHE B O 1
ATOM 4253 N N . LYS B 1 70 ? 17.266 13.977 13.617 1 77.31 70 LYS B N 1
ATOM 4254 C CA . LYS B 1 70 ? 16.984 12.547 13.656 1 77.31 70 LYS B CA 1
ATOM 4255 C C . LYS B 1 70 ? 15.672 12.273 14.391 1 77.31 70 LYS B C 1
ATOM 4257 O O . LYS B 1 70 ? 15.398 12.875 15.43 1 77.31 70 LYS B O 1
ATOM 4262 N N . PRO B 1 71 ? 14.938 11.383 13.672 1 71.94 71 PRO B N 1
ATOM 4263 C CA . PRO B 1 71 ? 13.719 11.047 14.406 1 71.94 71 PRO B CA 1
ATOM 4264 C C . PRO B 1 71 ? 13.992 10.57 15.828 1 71.94 71 PRO B C 1
ATOM 4266 O O . PRO B 1 71 ? 14.891 9.758 16.047 1 71.94 71 PRO B O 1
ATOM 4269 N N . GLY B 1 72 ? 13.43 11.18 16.734 1 65.19 72 GLY B N 1
ATOM 4270 C CA . GLY B 1 72 ? 13.633 10.812 18.125 1 65.19 72 GLY B CA 1
ATOM 4271 C C . GLY B 1 72 ? 14.773 11.57 18.781 1 65.19 72 GLY B C 1
ATOM 4272 O O . GLY B 1 72 ? 15.039 11.391 19.969 1 65.19 72 GLY B O 1
ATOM 4273 N N . GLY B 1 73 ? 15.461 12.336 17.938 1 67.25 73 GLY B N 1
ATOM 4274 C CA . GLY B 1 73 ? 16.609 13.055 18.484 1 67.25 73 GLY B CA 1
ATOM 4275 C C . GLY B 1 73 ? 16.203 14.164 19.438 1 67.25 73 GLY B C 1
ATOM 4276 O O . GLY B 1 73 ? 15.109 14.719 19.344 1 67.25 73 GLY B O 1
ATOM 4277 N N . ASP B 1 74 ? 17.141 14.281 20.281 1 75.19 74 ASP B N 1
ATOM 4278 C CA . ASP B 1 74 ? 16.891 15.242 21.344 1 75.19 74 ASP B CA 1
ATOM 4279 C C . ASP B 1 74 ? 17.016 16.672 20.844 1 75.19 74 ASP B C 1
ATOM 4281 O O . ASP B 1 74 ? 17.781 16.953 19.922 1 75.19 74 ASP B O 1
ATOM 4285 N N . GLY B 1 75 ? 16.062 17.516 21.203 1 88.38 75 GLY B N 1
ATOM 4286 C CA . GLY B 1 75 ? 16.203 18.969 21.078 1 88.38 75 GLY B CA 1
ATOM 4287 C C . GLY B 1 75 ? 15.422 19.531 19.906 1 88.38 75 GLY B C 1
ATOM 4288 O O . GLY B 1 75 ? 15.305 20.75 19.766 1 88.38 75 GLY B O 1
ATOM 4289 N N . TRP B 1 76 ? 14.938 18.656 19.016 1 93.25 76 TRP B N 1
ATOM 4290 C CA . TRP B 1 76 ? 14.188 19.156 17.875 1 93.25 76 TRP B CA 1
ATOM 4291 C C . TRP B 1 76 ? 12.688 19.156 18.156 1 93.25 76 TRP B C 1
ATOM 4293 O O . TRP B 1 76 ? 12.219 18.422 19.016 1 93.25 76 TRP B O 1
ATOM 4303 N N . ALA B 1 77 ? 12.031 20.062 17.594 1 95.38 77 ALA B N 1
ATOM 4304 C CA . ALA B 1 77 ? 10.57 20.062 17.547 1 95.38 77 ALA B CA 1
ATOM 4305 C C . ALA B 1 77 ? 10.07 19.938 16.109 1 95.38 77 ALA B C 1
ATOM 4307 O O . ALA B 1 77 ? 10.328 20.797 15.273 1 95.38 77 ALA B O 1
ATOM 4308 N N . ASN B 1 78 ? 9.367 18.859 15.852 1 93.94 78 ASN B N 1
ATOM 4309 C CA . ASN B 1 78 ? 8.867 18.609 14.508 1 93.94 78 ASN B CA 1
ATOM 4310 C C . ASN B 1 78 ? 7.402 19.016 14.367 1 93.94 78 ASN B C 1
ATOM 4312 O O . ASN B 1 78 ? 6.508 18.188 14.531 1 93.94 78 ASN B O 1
ATOM 4316 N N . PHE B 1 79 ? 7.172 20.266 13.93 1 96.06 79 PHE B N 1
ATOM 4317 C CA . PHE B 1 79 ? 5.824 20.75 13.656 1 96.06 79 PHE B CA 1
ATOM 4318 C C . PHE B 1 79 ? 5.434 20.469 12.211 1 96.06 79 PHE B C 1
ATOM 4320 O O . PHE B 1 79 ? 4.387 20.938 11.75 1 96.06 79 PHE B O 1
ATOM 4327 N N . GLY B 1 80 ? 6.316 19.828 11.516 1 91.62 80 GLY B N 1
ATOM 4328 C CA . GLY B 1 80 ? 6.066 19.578 10.102 1 91.62 80 GLY B CA 1
ATOM 4329 C C . GLY B 1 80 ? 5.336 18.266 9.852 1 91.62 80 GLY B C 1
ATOM 4330 O O . GLY B 1 80 ? 4.723 18.078 8.797 1 91.62 80 GLY B O 1
ATOM 4331 N N . GLN B 1 81 ? 5.402 17.422 10.828 1 83.06 81 GLN B N 1
ATOM 4332 C CA . GLN B 1 81 ? 4.793 16.109 10.648 1 83.06 81 GLN B CA 1
ATOM 4333 C C . GLN B 1 81 ? 3.27 16.188 10.711 1 83.06 81 GLN B C 1
ATOM 4335 O O . GLN B 1 81 ? 2.717 16.922 11.539 1 83.06 81 GLN B O 1
ATOM 4340 N N . GLY B 1 82 ? 2.586 15.57 9.797 1 85.19 82 GLY B N 1
ATOM 4341 C CA . GLY B 1 82 ? 1.133 15.531 9.781 1 85.19 82 GLY B CA 1
ATOM 4342 C C . GLY B 1 82 ? 0.561 14.352 10.555 1 85.19 82 GLY B C 1
ATOM 4343 O O . GLY B 1 82 ? -0.35 13.68 10.07 1 85.19 82 GLY B O 1
ATOM 4344 N N . ALA B 1 83 ? 1.142 14.078 11.727 1 89.38 83 ALA B N 1
ATOM 4345 C CA . ALA B 1 83 ? 0.641 12.977 12.547 1 89.38 83 ALA B CA 1
ATOM 4346 C C . ALA B 1 83 ? 0.559 13.375 14.016 1 89.38 83 ALA B C 1
ATOM 4348 O O . ALA B 1 83 ? 1.42 14.102 14.516 1 89.38 83 ALA B O 1
ATOM 4349 N N . PRO B 1 84 ? -0.447 12.93 14.703 1 95.94 84 PRO B N 1
ATOM 4350 C CA . PRO B 1 84 ? -0.546 13.148 16.141 1 95.94 84 PRO B CA 1
ATOM 4351 C C . PRO B 1 84 ? 0.396 12.25 16.938 1 95.94 84 PRO B C 1
ATOM 4353 O O . PRO B 1 84 ? 0.92 11.266 16.406 1 95.94 84 PRO B O 1
ATOM 4356 N N . GLU B 1 85 ? 0.666 12.664 18.156 1 95.38 85 GLU B N 1
ATOM 4357 C CA . GLU B 1 85 ? 1.412 11.758 19.031 1 95.38 85 GLU B CA 1
ATOM 4358 C C . GLU B 1 85 ? 0.701 10.422 19.172 1 95.38 85 GLU B C 1
ATOM 4360 O O . GLU B 1 85 ? -0.53 10.359 19.203 1 95.38 85 GLU B O 1
ATOM 4365 N N . THR B 1 86 ? 1.44 9.344 19.297 1 95.38 86 THR B N 1
ATOM 4366 C CA . THR B 1 86 ? 0.869 8 19.25 1 95.38 86 THR B CA 1
ATOM 4367 C C . THR B 1 86 ? 0.902 7.352 20.625 1 95.38 86 THR B C 1
ATOM 4369 O O . THR B 1 86 ? 0.334 6.273 20.828 1 95.38 86 THR B O 1
ATOM 4372 N N . GLY B 1 87 ? 1.486 8.008 21.594 1 94 87 GLY B N 1
ATOM 4373 C CA . GLY B 1 87 ? 1.57 7.457 22.938 1 94 87 GLY B CA 1
ATOM 4374 C C . GLY B 1 87 ? 0.261 7.539 23.703 1 94 87 GLY B C 1
ATOM 4375 O O . GLY B 1 87 ? -0.754 7.977 23.156 1 94 87 GLY B O 1
ATOM 4376 N N . HIS B 1 88 ? 0.302 7.035 24.891 1 95.25 88 HIS B N 1
ATOM 4377 C CA . HIS B 1 88 ? -0.871 7.047 25.766 1 95.25 88 HIS B CA 1
ATOM 4378 C C . HIS B 1 88 ? -1.314 8.469 26.078 1 95.25 88 HIS B C 1
ATOM 4380 O O . HIS B 1 88 ? -0.481 9.344 26.344 1 95.25 88 HIS B O 1
ATOM 4386 N N . LEU B 1 89 ? -2.607 8.766 26 1 96.56 89 LEU B N 1
ATOM 4387 C CA . LEU B 1 89 ? -3.184 10.039 26.438 1 96.56 89 LEU B CA 1
ATOM 4388 C C . LEU B 1 89 ? -3.822 9.914 27.812 1 96.56 89 LEU B C 1
ATOM 4390 O O . LEU B 1 89 ? -4.492 8.922 28.094 1 96.56 89 LEU B O 1
ATOM 4394 N N . PRO B 1 90 ? -3.594 10.906 28.625 1 95.19 90 PRO B N 1
ATOM 4395 C CA . PRO B 1 90 ? -4.234 10.867 29.938 1 95.19 90 PRO B CA 1
ATOM 4396 C C . PRO B 1 90 ? -5.754 10.758 29.859 1 95.19 90 PRO B C 1
ATOM 4398 O O . PRO B 1 90 ? -6.395 11.547 29.156 1 95.19 90 PRO B O 1
ATOM 4401 N N . GLY B 1 91 ? -6.301 9.867 30.578 1 95.5 91 GLY B N 1
ATOM 4402 C CA . GLY B 1 91 ? -7.738 9.672 30.594 1 95.5 91 GLY B CA 1
ATOM 4403 C C . GLY B 1 91 ? -8.227 8.719 29.516 1 95.5 91 GLY B C 1
ATOM 4404 O O . GLY B 1 91 ? -9.406 8.359 29.484 1 95.5 91 GLY B O 1
ATOM 4405 N N . GLY B 1 92 ? -7.316 8.352 28.672 1 96.12 92 GLY B N 1
ATOM 4406 C CA . GLY B 1 92 ? -7.672 7.441 27.609 1 96.12 92 GLY B CA 1
ATOM 4407 C C . GLY B 1 92 ? -7.355 5.992 27.922 1 96.12 92 GLY B C 1
ATOM 4408 O O . GLY B 1 92 ? -6.762 5.695 28.969 1 96.12 92 GLY B O 1
ATOM 4409 N N . ALA B 1 93 ? -7.793 5.039 27.125 1 95.69 93 ALA B N 1
ATOM 4410 C CA . ALA B 1 93 ? -7.484 3.615 27.25 1 95.69 93 ALA B CA 1
ATOM 4411 C C . ALA B 1 93 ? -6.016 3.346 26.922 1 95.69 93 ALA B C 1
ATOM 4413 O O . ALA B 1 93 ? -5.371 4.125 26.219 1 95.69 93 ALA B O 1
ATOM 4414 N N . PRO B 1 94 ? -5.5 2.268 27.516 1 94.44 94 PRO B N 1
ATOM 4415 C CA . PRO B 1 94 ? -4.145 1.884 27.125 1 94.44 94 PRO B CA 1
ATOM 4416 C C . PRO B 1 94 ? -4.02 1.638 25.609 1 94.44 94 PRO B C 1
ATOM 4418 O O . PRO B 1 94 ? -4.949 1.129 24.984 1 94.44 94 PRO B O 1
ATOM 4421 N N . ARG B 1 95 ? -2.852 2.062 25.109 1 94.75 95 ARG B N 1
ATOM 4422 C CA . ARG B 1 95 ? -2.592 1.808 23.688 1 94.75 95 ARG B CA 1
ATOM 4423 C C . ARG B 1 95 ? -2.537 0.311 23.406 1 94.75 95 ARG B C 1
ATOM 4425 O O . ARG B 1 95 ? -2.133 -0.476 24.266 1 94.75 95 ARG B O 1
ATOM 4432 N N . PRO B 1 96 ? -2.957 -0.161 22.141 1 93.62 96 PRO B N 1
ATOM 4433 C CA . PRO B 1 96 ? -2.77 -1.572 21.797 1 93.62 96 PRO B CA 1
ATOM 4434 C C . PRO B 1 96 ? -1.311 -2.012 21.891 1 93.62 96 PRO B C 1
ATOM 4436 O O . PRO B 1 96 ? -0.408 -1.249 21.531 1 93.62 96 PRO B O 1
ATOM 4439 N N . ASP B 1 97 ? -1.049 -3.205 22.375 1 95 97 ASP B N 1
ATOM 4440 C CA . ASP B 1 97 ? 0.341 -3.617 22.547 1 95 97 ASP B CA 1
ATOM 4441 C C . ASP B 1 97 ? 0.547 -5.059 22.078 1 95 97 ASP B C 1
ATOM 4443 O O . ASP B 1 97 ? 1.428 -5.336 21.266 1 95 97 ASP B O 1
ATOM 4447 N N . ASN B 1 98 ? -0.275 -5.992 22.547 1 94.38 98 ASN B N 1
ATOM 4448 C CA . ASN B 1 98 ? -0.039 -7.41 22.281 1 94.38 98 ASN B CA 1
ATOM 4449 C C . ASN B 1 98 ? -0.914 -7.922 21.141 1 94.38 98 ASN B C 1
ATOM 4451 O O . ASN B 1 98 ? -2.143 -7.887 21.234 1 94.38 98 ASN B O 1
ATOM 4455 N N . ILE B 1 99 ? -0.242 -8.438 20.141 1 95.12 99 ILE B N 1
ATOM 4456 C CA . ILE B 1 99 ? -0.903 -9.039 18.984 1 95.12 99 ILE B CA 1
ATOM 4457 C C . ILE B 1 99 ? -0.485 -10.508 18.859 1 95.12 99 ILE B C 1
ATOM 4459 O O . ILE B 1 99 ? 0.702 -10.812 18.719 1 95.12 99 ILE B O 1
ATOM 4463 N N . SER B 1 100 ? -1.412 -11.406 19.031 1 97.06 100 SER B N 1
ATOM 4464 C CA . SER B 1 100 ? -1.192 -12.828 18.781 1 97.06 100 SER B CA 1
ATOM 4465 C C . SER B 1 100 ? -1.756 -13.234 17.422 1 97.06 100 SER B C 1
ATOM 4467 O O . SER B 1 100 ? -2.969 -13.195 17.203 1 97.06 100 SER B O 1
ATOM 4469 N N . LEU B 1 101 ? -0.896 -13.68 16.547 1 96.88 101 LEU B N 1
ATOM 4470 C CA . LEU B 1 101 ? -1.322 -14.031 15.203 1 96.88 101 LEU B CA 1
ATOM 4471 C C . LEU B 1 101 ? -2.242 -15.25 15.219 1 96.88 101 LEU B C 1
ATOM 4473 O O . LEU B 1 101 ? -3.203 -15.32 14.453 1 96.88 101 LEU B O 1
ATOM 4477 N N . SER B 1 102 ? -1.978 -16.188 16.109 1 95.88 102 SER B N 1
ATOM 4478 C CA . SER B 1 102 ? -2.832 -17.359 16.234 1 95.88 102 SER B CA 1
ATOM 4479 C C . SER B 1 102 ? -4.219 -16.984 16.75 1 95.88 102 SER B C 1
ATOM 4481 O O . SER B 1 102 ? -5.227 -17.516 16.266 1 95.88 102 SER B O 1
ATOM 4483 N N . GLU B 1 103 ? -4.246 -16.062 17.734 1 95.75 103 GLU B N 1
ATOM 4484 C CA . GLU B 1 103 ? -5.535 -15.617 18.266 1 95.75 103 GLU B CA 1
ATOM 4485 C C . GLU B 1 103 ? -6.312 -14.828 17.203 1 95.75 103 GLU B C 1
ATOM 4487 O O . GLU B 1 103 ? -7.531 -14.992 17.078 1 95.75 103 GLU B O 1
ATOM 4492 N N . LEU B 1 104 ? -5.594 -14.008 16.516 1 96.44 104 LEU B N 1
ATOM 4493 C CA . LEU B 1 104 ? -6.242 -13.234 15.453 1 96.44 104 LEU B CA 1
ATOM 4494 C C . LEU B 1 104 ? -6.793 -14.156 14.375 1 96.44 104 LEU B C 1
ATOM 4496 O O . LEU B 1 104 ? -7.879 -13.914 13.836 1 96.44 104 LEU B O 1
ATOM 4500 N N . SER B 1 105 ? -6.047 -15.148 14.023 1 94.38 105 SER B N 1
ATOM 4501 C CA . SER B 1 105 ? -6.492 -16.109 13.023 1 94.38 105 SER B CA 1
ATOM 4502 C C . SER B 1 105 ? -7.77 -16.828 13.469 1 94.38 105 SER B C 1
ATOM 4504 O O . SER B 1 105 ? -8.688 -17.016 12.664 1 94.38 105 SER B O 1
ATOM 4506 N N . ALA B 1 106 ? -7.816 -17.188 14.711 1 92.38 106 ALA B N 1
ATOM 4507 C CA . ALA B 1 106 ? -9.008 -17.812 15.266 1 92.38 106 ALA B CA 1
ATOM 4508 C C . ALA B 1 106 ? -10.211 -16.875 15.188 1 92.38 106 ALA B C 1
ATOM 4510 O O . ALA B 1 106 ? -11.312 -17.297 14.828 1 92.38 106 ALA B O 1
ATOM 4511 N N . LEU B 1 107 ? -9.961 -15.648 15.484 1 90.19 107 LEU B N 1
ATOM 4512 C CA . LEU B 1 107 ? -11.016 -14.641 15.461 1 90.19 107 LEU B CA 1
ATOM 4513 C C . LEU B 1 107 ? -11.523 -14.422 14.047 1 90.19 107 LEU B C 1
ATOM 4515 O O . LEU B 1 107 ? -12.734 -14.266 13.828 1 90.19 107 LEU B O 1
ATOM 4519 N N . ALA B 1 108 ? -10.602 -14.43 13.117 1 89.06 108 ALA B N 1
ATOM 4520 C CA . ALA B 1 108 ? -10.938 -14.133 11.734 1 89.06 108 ALA B CA 1
ATOM 4521 C C . ALA B 1 108 ? -11.531 -15.352 11.039 1 89.06 108 ALA B C 1
ATOM 4523 O O . ALA B 1 108 ? -12.219 -15.227 10.016 1 89.06 108 ALA B O 1
ATOM 4524 N N . GLY B 1 109 ? -11.266 -16.562 11.578 1 85.94 109 GLY B N 1
ATOM 4525 C CA . GLY B 1 109 ? -11.68 -17.797 10.922 1 85.94 109 GLY B CA 1
ATOM 4526 C C . GLY B 1 109 ? -10.789 -18.172 9.758 1 85.94 109 GLY B C 1
ATOM 4527 O O . GLY B 1 109 ? -11.148 -19.031 8.945 1 85.94 109 GLY B O 1
ATOM 4528 N N . GLU B 1 110 ? -9.734 -17.484 9.594 1 87.38 110 GLU B N 1
ATOM 4529 C CA . GLU B 1 110 ? -8.727 -17.75 8.578 1 87.38 110 GLU B CA 1
ATOM 4530 C C . GLU B 1 110 ? -7.34 -17.312 9.047 1 87.38 110 GLU B C 1
ATOM 4532 O O . GLU B 1 110 ? -7.215 -16.5 9.961 1 87.38 110 GLU B O 1
ATOM 4537 N N . ASP B 1 111 ? -6.301 -17.891 8.484 1 92.81 111 ASP B N 1
ATOM 4538 C CA . ASP B 1 111 ? -4.93 -17.562 8.867 1 92.81 111 ASP B CA 1
ATOM 4539 C C . ASP B 1 111 ? -4.555 -16.141 8.445 1 92.81 111 ASP B C 1
ATOM 4541 O O . ASP B 1 111 ? -4.508 -15.836 7.254 1 92.81 111 ASP B O 1
ATOM 4545 N N . VAL B 1 112 ? -4.203 -15.32 9.375 1 96.25 112 VAL B N 1
ATOM 4546 C CA . VAL B 1 112 ? -3.947 -13.906 9.109 1 96.25 112 VAL B CA 1
ATOM 4547 C C . VAL B 1 112 ? -2.6 -13.75 8.406 1 96.25 112 VAL B C 1
ATOM 4549 O O . VAL B 1 112 ? -2.275 -12.672 7.898 1 96.25 112 VAL B O 1
ATOM 4552 N N . ASN B 1 113 ? -1.81 -14.805 8.398 1 95.88 113 ASN B N 1
ATOM 4553 C CA . ASN B 1 113 ? -0.568 -14.766 7.633 1 95.88 113 ASN B CA 1
ATOM 4554 C C . ASN B 1 113 ? -0.832 -14.844 6.133 1 95.88 113 ASN B C 1
ATOM 4556 O O . ASN B 1 113 ? 0.051 -14.539 5.328 1 95.88 113 ASN B O 1
ATOM 4560 N N . GLU B 1 114 ? -2.008 -15.219 5.742 1 94.19 114 GLU B N 1
ATOM 4561 C CA . GLU B 1 114 ? -2.412 -15.273 4.34 1 94.19 114 GLU B CA 1
ATOM 4562 C C . GLU B 1 114 ? -2.895 -13.906 3.854 1 94.19 114 GLU B C 1
ATOM 4564 O O . GLU B 1 114 ? -3.195 -13.023 4.66 1 94.19 114 GLU B O 1
ATOM 4569 N N . TYR B 1 115 ? -2.953 -13.805 2.557 1 91.81 115 TYR B N 1
ATOM 4570 C CA . TYR B 1 115 ? -3.521 -12.594 1.987 1 91.81 115 TYR B CA 1
ATOM 4571 C C . TYR B 1 115 ? -4.934 -12.352 2.506 1 91.81 115 TYR B C 1
ATOM 4573 O O . TYR B 1 115 ? -5.711 -13.297 2.658 1 91.81 115 TYR B O 1
ATOM 4581 N N . ALA B 1 116 ? -5.242 -11.117 2.809 1 93 116 ALA B N 1
ATOM 4582 C CA . ALA B 1 116 ? -6.637 -10.711 2.918 1 93 116 ALA B CA 1
ATOM 4583 C C . ALA B 1 116 ? -7.199 -10.312 1.555 1 93 116 ALA B C 1
ATOM 4585 O O . ALA B 1 116 ? -6.445 -10.039 0.619 1 93 116 ALA B O 1
ATOM 4586 N N . PRO B 1 117 ? -8.523 -10.375 1.451 1 90.12 117 PRO B N 1
ATOM 4587 C CA . PRO B 1 117 ? -9.094 -9.828 0.215 1 90.12 117 PRO B CA 1
ATOM 4588 C C . PRO B 1 117 ? -8.617 -8.398 -0.068 1 90.12 117 PRO B C 1
ATOM 4590 O O . PRO B 1 117 ? -8.328 -7.645 0.864 1 90.12 117 PRO B O 1
ATOM 4593 N N . THR B 1 118 ? -8.594 -8.047 -1.3 1 90.56 118 THR B N 1
ATOM 4594 C CA . THR B 1 118 ? -8.109 -6.727 -1.692 1 90.56 118 THR B CA 1
ATOM 4595 C C . THR B 1 118 ? -9 -5.633 -1.114 1 90.56 118 THR B C 1
ATOM 4597 O O . THR B 1 118 ? -8.547 -4.512 -0.879 1 90.56 118 THR B O 1
ATOM 4600 N N . THR B 1 119 ? -10.297 -5.953 -0.887 1 94.5 119 THR B N 1
ATOM 4601 C CA . THR B 1 119 ? -11.211 -4.988 -0.292 1 94.5 119 THR B CA 1
ATOM 4602 C C . THR B 1 119 ? -11.102 -5 1.229 1 94.5 119 THR B C 1
ATOM 4604 O O . THR B 1 119 ? -11.656 -4.133 1.905 1 94.5 119 THR B O 1
ATOM 4607 N N . GLY B 1 120 ? -10.445 -5.98 1.747 1 95.88 120 GLY B N 1
ATOM 4608 C CA . GLY B 1 120 ? -10.242 -6.059 3.186 1 95.88 120 GLY B CA 1
ATOM 4609 C C . GLY B 1 120 ? -11.047 -7.168 3.84 1 95.88 120 GLY B C 1
ATOM 4610 O O . GLY B 1 120 ? -11.961 -7.727 3.227 1 95.88 120 GLY B O 1
ATOM 4611 N N . VAL B 1 121 ? -10.711 -7.488 5.062 1 96.25 121 VAL B N 1
ATOM 4612 C CA . VAL B 1 121 ? -11.375 -8.492 5.883 1 96.25 121 VAL B CA 1
ATOM 4613 C C . VAL B 1 121 ? -12.836 -8.102 6.098 1 96.25 121 VAL B C 1
ATOM 4615 O O . VAL B 1 121 ? -13.125 -6.969 6.488 1 96.25 121 VAL B O 1
ATOM 4618 N N . LYS B 1 122 ? -13.758 -9.008 5.832 1 95.38 122 LYS B N 1
ATOM 4619 C CA . LYS B 1 122 ? -15.188 -8.719 5.902 1 95.38 122 LYS B CA 1
ATOM 4620 C C . LYS B 1 122 ? -15.578 -8.188 7.277 1 95.38 122 LYS B C 1
ATOM 4622 O O . LYS B 1 122 ? -16.328 -7.211 7.383 1 95.38 122 LYS B O 1
ATOM 4627 N N . ALA B 1 123 ? -15.07 -8.812 8.32 1 97.06 123 ALA B N 1
ATOM 4628 C CA . ALA B 1 123 ? -15.422 -8.406 9.68 1 97.06 123 ALA B CA 1
ATOM 4629 C C . ALA B 1 123 ? -15 -6.965 9.945 1 97.06 123 ALA B C 1
ATOM 4631 O O . ALA B 1 123 ? -15.695 -6.227 10.648 1 97.06 123 ALA B O 1
ATOM 4632 N N . LEU B 1 124 ? -13.836 -6.559 9.445 1 98.12 124 LEU B N 1
ATOM 4633 C CA . LEU B 1 124 ? -13.414 -5.172 9.609 1 98.12 124 LEU B CA 1
ATOM 4634 C C . LEU B 1 124 ? -14.305 -4.227 8.812 1 98.12 124 LEU B C 1
ATOM 4636 O O . LEU B 1 124 ? -14.656 -3.146 9.289 1 98.12 124 LEU B O 1
ATOM 4640 N N . ARG B 1 125 ? -14.617 -4.621 7.586 1 98.56 125 ARG B N 1
ATOM 4641 C CA . ARG B 1 125 ? -15.531 -3.828 6.773 1 98.56 125 ARG B CA 1
ATOM 4642 C C . ARG B 1 125 ? -16.875 -3.635 7.48 1 98.56 125 ARG B C 1
ATOM 4644 O O . ARG B 1 125 ? -17.438 -2.543 7.453 1 98.56 125 ARG B O 1
ATOM 4651 N N . GLU B 1 126 ? -17.344 -4.672 8.133 1 98.5 126 GLU B N 1
ATOM 4652 C CA . GLU B 1 126 ? -18.578 -4.594 8.914 1 98.5 126 GLU B CA 1
ATOM 4653 C C . GLU B 1 126 ? -18.422 -3.645 10.102 1 98.5 126 GLU B C 1
ATOM 4655 O O . GLU B 1 126 ? -19.328 -2.863 10.398 1 98.5 126 GLU B O 1
ATOM 4660 N N . ALA B 1 127 ? -17.312 -3.732 10.758 1 98.56 127 ALA B N 1
ATOM 4661 C CA . ALA B 1 127 ? -17.062 -2.865 11.906 1 98.56 127 ALA B CA 1
ATOM 4662 C C . ALA B 1 127 ? -17.047 -1.396 11.492 1 98.56 127 ALA B C 1
ATOM 4664 O O . ALA B 1 127 ? -17.578 -0.542 12.195 1 98.56 127 ALA B O 1
ATOM 4665 N N . VAL B 1 128 ? -16.453 -1.114 10.344 1 98.75 128 VAL B N 1
ATOM 4666 C CA . VAL B 1 128 ? -16.406 0.252 9.836 1 98.75 128 VAL B CA 1
ATOM 4667 C C . VAL B 1 128 ? -17.812 0.726 9.492 1 98.75 128 VAL B C 1
ATOM 4669 O O . VAL B 1 128 ? -18.203 1.842 9.844 1 98.75 128 VAL B O 1
ATOM 4672 N N . ALA B 1 129 ? -18.547 -0.127 8.781 1 98.75 129 ALA B N 1
ATOM 4673 C CA . ALA B 1 129 ? -19.938 0.215 8.453 1 98.75 129 ALA B CA 1
ATOM 4674 C C . ALA B 1 129 ? -20.734 0.519 9.711 1 98.75 129 ALA B C 1
ATOM 4676 O O . ALA B 1 129 ? -21.469 1.506 9.766 1 98.75 129 ALA B O 1
ATOM 4677 N N . LYS B 1 130 ? -20.594 -0.311 10.703 1 98.56 130 LYS B N 1
ATOM 4678 C CA . LYS B 1 130 ? -21.281 -0.124 11.969 1 98.56 130 LYS B CA 1
ATOM 4679 C C . LYS B 1 130 ? -20.891 1.2 12.617 1 98.56 130 LYS B C 1
ATOM 4681 O O . LYS B 1 130 ? -21.75 1.921 13.133 1 98.56 130 LYS B O 1
ATOM 4686 N N . TYR B 1 131 ? -19.656 1.504 12.633 1 98 131 TYR B N 1
ATOM 4687 C CA . TYR B 1 131 ? -19.156 2.76 13.188 1 98 131 TYR B CA 1
ATOM 4688 C C . TYR B 1 131 ? -19.859 3.951 12.539 1 98 131 TYR B C 1
ATOM 4690 O O . TYR B 1 131 ? -20.359 4.84 13.234 1 98 131 TYR B O 1
ATOM 4698 N N . TYR B 1 132 ? -19.891 3.984 11.195 1 98.19 132 TYR B N 1
ATOM 4699 C CA . TYR B 1 132 ? -20.5 5.105 10.492 1 98.19 132 TYR B CA 1
ATOM 4700 C C . TYR B 1 132 ? -22 5.16 10.773 1 98.19 132 TYR B C 1
ATOM 4702 O O . TYR B 1 132 ? -22.562 6.238 10.984 1 98.19 132 TYR B O 1
ATOM 4710 N N . ASN B 1 133 ? -22.656 3.992 10.773 1 98.25 133 ASN B N 1
ATOM 4711 C CA . ASN B 1 133 ? -24.109 3.943 10.977 1 98.25 133 ASN B CA 1
ATOM 4712 C C . ASN B 1 133 ? -24.484 4.41 12.383 1 98.25 133 ASN B C 1
ATOM 4714 O O . ASN B 1 133 ? -25.406 5.207 12.547 1 98.25 133 ASN B O 1
ATOM 4718 N N . GLU B 1 134 ? -23.766 3.967 13.367 1 97.25 134 GLU B N 1
ATOM 4719 C CA . GLU B 1 134 ? -24.078 4.301 14.758 1 97.25 134 GLU B CA 1
ATOM 4720 C C . GLU B 1 134 ? -23.703 5.746 15.07 1 97.25 134 GLU B C 1
ATOM 4722 O O . GLU B 1 134 ? -24.344 6.387 15.906 1 97.25 134 GLU B O 1
ATOM 4727 N N . THR B 1 135 ? -22.766 6.246 14.43 1 96.19 135 THR B N 1
ATOM 4728 C CA . THR B 1 135 ? -22.25 7.562 14.766 1 96.19 135 THR B CA 1
ATOM 4729 C C . THR B 1 135 ? -22.984 8.648 13.992 1 96.19 135 THR B C 1
ATOM 4731 O O . THR B 1 135 ? -23.266 9.727 14.531 1 96.19 135 THR B O 1
ATOM 4734 N N . TYR B 1 136 ? -23.297 8.359 12.672 1 97 136 TYR B N 1
ATOM 4735 C CA . TYR B 1 136 ? -23.734 9.461 11.828 1 97 136 TYR B CA 1
ATOM 4736 C C . TYR B 1 136 ? -25.109 9.188 11.234 1 97 136 TYR B C 1
ATOM 4738 O O . TYR B 1 136 ? -25.781 10.102 10.75 1 97 136 TYR B O 1
ATOM 4746 N N . ARG B 1 137 ? -25.562 7.945 11.305 1 97.62 137 ARG B N 1
ATOM 4747 C CA . ARG B 1 137 ? -26.703 7.645 10.43 1 97.62 137 ARG B CA 1
ATOM 4748 C C . ARG B 1 137 ? -27.828 6.973 11.211 1 97.62 137 ARG B C 1
ATOM 4750 O O . ARG B 1 137 ? -28.562 6.164 10.656 1 97.62 137 ARG B O 1
ATOM 4757 N N . GLN B 1 138 ? -27.844 7.172 12.453 1 96.12 138 GLN B N 1
ATOM 4758 C CA . GLN B 1 138 ? -28.953 6.664 13.25 1 96.12 138 GLN B CA 1
ATOM 4759 C C . GLN B 1 138 ? -30.281 7.176 12.719 1 96.12 138 GLN B C 1
ATOM 4761 O O . GLN B 1 138 ? -30.422 8.367 12.422 1 96.12 138 GLN B O 1
ATOM 4766 N N . GLY B 1 139 ? -31.234 6.281 12.531 1 95.19 139 GLY B N 1
ATOM 4767 C CA . GLY B 1 139 ? -32.594 6.664 12.117 1 95.19 139 GLY B CA 1
ATOM 4768 C C . GLY B 1 139 ? -32.75 6.723 10.609 1 95.19 139 GLY B C 1
ATOM 4769 O O . GLY B 1 139 ? -33.844 6.918 10.102 1 95.19 139 GLY B O 1
ATOM 4770 N N . LYS B 1 140 ? -31.688 6.586 9.914 1 96.75 140 LYS B N 1
ATOM 4771 C CA . LYS B 1 140 ? -31.766 6.605 8.461 1 96.75 140 LYS B CA 1
ATOM 4772 C C . LYS B 1 140 ? -32.188 5.242 7.918 1 96.75 140 LYS B C 1
ATOM 4774 O O . LYS B 1 140 ? -31.797 4.203 8.461 1 96.75 140 LYS B O 1
ATOM 4779 N N . ASP B 1 141 ? -32.906 5.223 6.781 1 96.81 141 ASP B N 1
ATOM 4780 C CA . ASP B 1 141 ? -33.406 3.994 6.176 1 96.81 141 ASP B CA 1
ATOM 4781 C C . ASP B 1 141 ? -32.281 3.225 5.484 1 96.81 141 ASP B C 1
ATOM 4783 O O . ASP B 1 141 ? -32.219 1.996 5.574 1 96.81 141 ASP B O 1
ATOM 4787 N N . SER B 1 142 ? -31.484 3.967 4.793 1 97.75 142 SER B N 1
ATOM 4788 C CA . SER B 1 142 ? -30.359 3.375 4.074 1 97.75 142 SER B CA 1
ATOM 4789 C C . SER B 1 142 ? -29.109 3.373 4.93 1 97.75 142 SER B C 1
ATOM 4791 O O . SER B 1 142 ? -28.625 4.434 5.332 1 97.75 142 SER B O 1
ATOM 4793 N N . GLN B 1 143 ? -28.578 2.168 5.191 1 98.5 143 GLN B N 1
ATOM 4794 C CA . GLN B 1 143 ? -27.406 2.016 6.059 1 98.5 143 GLN B CA 1
ATOM 4795 C C . GLN B 1 143 ? -26.234 1.421 5.297 1 98.5 143 GLN B C 1
ATOM 4797 O O . GLN B 1 143 ? -26.422 0.688 4.324 1 98.5 143 GLN B O 1
ATOM 4802 N N . TYR B 1 144 ? -25.062 1.802 5.707 1 98.69 144 TYR B N 1
ATOM 4803 C CA . TYR B 1 144 ? -23.875 1.184 5.133 1 98.69 144 TYR B CA 1
ATOM 4804 C C . TYR B 1 144 ? -23.766 -0.278 5.555 1 98.69 144 TYR B C 1
ATOM 4806 O O . TYR B 1 144 ? -24.141 -0.637 6.676 1 98.69 144 TYR B O 1
ATOM 4814 N N . THR B 1 145 ? -23.328 -1.106 4.699 1 98.62 145 THR B N 1
ATOM 4815 C CA . THR B 1 145 ? -22.938 -2.486 4.965 1 98.62 145 THR B CA 1
ATOM 4816 C C . THR B 1 145 ? -21.469 -2.719 4.586 1 98.62 145 THR B C 1
ATOM 4818 O O . THR B 1 145 ? -20.797 -1.803 4.109 1 98.62 145 THR B O 1
ATOM 4821 N N . TYR B 1 146 ? -21 -3.936 4.863 1 98.12 146 TYR B N 1
ATOM 4822 C CA . TYR B 1 146 ? -19.625 -4.246 4.492 1 98.12 146 TYR B CA 1
ATOM 4823 C C . TYR B 1 146 ? -19.406 -4.035 3 1 98.12 146 TYR B C 1
ATOM 4825 O O . TYR B 1 146 ? -18.281 -3.76 2.568 1 98.12 146 TYR B O 1
ATOM 4833 N N . ARG B 1 147 ? -20.438 -4.035 2.158 1 97.5 147 ARG B N 1
ATOM 4834 C CA . ARG B 1 147 ? -20.344 -3.883 0.71 1 97.5 147 ARG B CA 1
ATOM 4835 C C . ARG B 1 147 ? -20.047 -2.436 0.327 1 97.5 147 ARG B C 1
ATOM 4837 O O . ARG B 1 147 ? -19.672 -2.154 -0.812 1 97.5 147 ARG B O 1
ATOM 4844 N N . ASN B 1 148 ? -20.141 -1.535 1.305 1 98.5 148 ASN B N 1
ATOM 4845 C CA . ASN B 1 148 ? -19.891 -0.117 1.068 1 98.5 148 ASN B CA 1
ATOM 4846 C C . ASN B 1 148 ? -18.531 0.309 1.595 1 98.5 148 ASN B C 1
ATOM 4848 O O . ASN B 1 148 ? -18.219 1.501 1.641 1 98.5 148 ASN B O 1
ATOM 4852 N N . VAL B 1 149 ? -17.781 -0.662 2.043 1 98.81 149 VAL B N 1
ATOM 4853 C CA . VAL B 1 149 ? -16.531 -0.335 2.701 1 98.81 149 VAL B CA 1
ATOM 4854 C C . VAL B 1 149 ? -15.375 -1.072 2.016 1 98.81 149 VAL B C 1
ATOM 4856 O O . VAL B 1 149 ? -15.453 -2.281 1.789 1 98.81 149 VAL B O 1
ATOM 4859 N N . CYS B 1 150 ? -14.336 -0.367 1.655 1 98.44 150 CYS B N 1
ATOM 4860 C CA . CYS B 1 150 ? -13.086 -0.932 1.161 1 98.44 150 CYS B CA 1
ATOM 4861 C C . CYS B 1 150 ? -11.93 -0.592 2.094 1 98.44 150 CYS B C 1
ATOM 4863 O O . CYS B 1 150 ? -11.594 0.581 2.275 1 98.44 150 CYS B O 1
ATOM 4865 N N . ILE B 1 151 ? -11.352 -1.628 2.705 1 98.69 151 ILE B N 1
ATOM 4866 C CA . ILE B 1 151 ? -10.164 -1.411 3.523 1 98.69 151 ILE B CA 1
ATOM 4867 C C . ILE B 1 151 ? -8.953 -1.185 2.621 1 98.69 151 ILE B C 1
ATOM 4869 O O . ILE B 1 151 ? -8.758 -1.903 1.638 1 98.69 151 ILE B O 1
ATOM 4873 N N . VAL B 1 152 ? -8.156 -0.172 2.914 1 97.69 152 VAL B N 1
ATOM 4874 C CA . VAL B 1 152 ? -7.016 0.191 2.078 1 97.69 152 VAL B CA 1
ATOM 4875 C C . VAL B 1 152 ? -5.77 0.354 2.947 1 97.69 152 VAL B C 1
ATOM 4877 O O . VAL B 1 152 ? -5.871 0.678 4.133 1 97.69 152 VAL B O 1
ATOM 4880 N N . PRO B 1 153 ? -4.59 0.127 2.387 1 97.25 153 PRO B N 1
ATOM 4881 C CA . PRO B 1 153 ? -3.35 0.215 3.162 1 97.25 153 PRO B CA 1
ATOM 4882 C C . PRO B 1 153 ? -2.857 1.65 3.326 1 97.25 153 PRO B C 1
ATOM 4884 O O . PRO B 1 153 ? -1.725 1.965 2.955 1 97.25 153 PRO B O 1
ATOM 4887 N N . GLY B 1 154 ? -3.598 2.494 3.977 1 95.62 154 GLY B N 1
ATOM 4888 C CA . GLY B 1 154 ? -3.295 3.904 4.164 1 95.62 154 GLY B CA 1
ATOM 4889 C C . GLY B 1 154 ? -4.211 4.82 3.377 1 95.62 154 GLY B C 1
ATOM 4890 O O . GLY B 1 154 ? -4.793 4.41 2.371 1 95.62 154 GLY B O 1
ATOM 4891 N N . GLY B 1 155 ? -4.297 6.016 3.826 1 92.44 155 GLY B N 1
ATOM 4892 C CA . GLY B 1 155 ? -5.152 6.992 3.17 1 92.44 155 GLY B CA 1
ATOM 4893 C C . GLY B 1 155 ? -4.699 7.332 1.764 1 92.44 155 GLY B C 1
ATOM 4894 O O . GLY B 1 155 ? -5.523 7.492 0.862 1 92.44 155 GLY B O 1
ATOM 4895 N N . ARG B 1 156 ? -3.445 7.445 1.562 1 87.75 156 ARG B N 1
ATOM 4896 C CA . ARG B 1 156 ? -2.893 7.754 0.248 1 87.75 156 ARG B CA 1
ATOM 4897 C C . ARG B 1 156 ? -3.213 6.652 -0.756 1 87.75 156 ARG B C 1
ATOM 4899 O O . ARG B 1 156 ? -3.551 6.934 -1.908 1 87.75 156 ARG B O 1
ATOM 4906 N N . ALA B 1 157 ? -3.041 5.434 -0.279 1 91.81 157 ALA B N 1
ATOM 4907 C CA . ALA B 1 157 ? -3.398 4.316 -1.148 1 91.81 157 ALA B CA 1
ATOM 4908 C C . ALA B 1 157 ? -4.875 4.363 -1.524 1 91.81 157 ALA B C 1
ATOM 4910 O O . ALA B 1 157 ? -5.246 4.047 -2.658 1 91.81 157 ALA B O 1
ATOM 4911 N N . GLY B 1 158 ? -5.727 4.688 -0.567 1 92.56 158 GLY B N 1
ATOM 4912 C CA . GLY B 1 158 ? -7.141 4.863 -0.854 1 92.56 158 GLY B CA 1
ATOM 4913 C C . GLY B 1 158 ? -7.41 5.922 -1.908 1 92.56 158 GLY B C 1
ATOM 4914 O O . GLY B 1 158 ? -8.18 5.691 -2.842 1 92.56 158 GLY B O 1
ATOM 4915 N N . LEU B 1 159 ? -6.766 7.027 -1.749 1 86.31 159 LEU B N 1
ATOM 4916 C CA . LEU B 1 159 ? -6.902 8.117 -2.707 1 86.31 159 LEU B CA 1
ATOM 4917 C C . LEU B 1 159 ? -6.418 7.691 -4.09 1 86.31 159 LEU B C 1
ATOM 4919 O O . LEU B 1 159 ? -7.035 8.023 -5.102 1 86.31 159 LEU B O 1
ATOM 4923 N N . THR B 1 160 ? -5.336 7.016 -4.102 1 84 160 THR B N 1
ATOM 4924 C CA . THR B 1 160 ? -4.773 6.523 -5.355 1 84 160 THR B CA 1
ATOM 4925 C C . THR B 1 160 ? -5.746 5.57 -6.043 1 84 160 THR B C 1
ATOM 4927 O O . THR B 1 160 ? -5.93 5.641 -7.262 1 84 160 THR B O 1
ATOM 4930 N N . ARG B 1 161 ? -6.301 4.613 -5.297 1 87.31 161 ARG B N 1
ATOM 4931 C CA . ARG B 1 161 ? -7.281 3.705 -5.879 1 87.31 161 ARG B CA 1
ATOM 4932 C C . ARG B 1 161 ? -8.461 4.473 -6.465 1 87.31 161 ARG B C 1
ATOM 4934 O O . ARG B 1 161 ? -8.93 4.156 -7.559 1 87.31 161 ARG B O 1
ATOM 4941 N N . VAL B 1 162 ? -8.945 5.457 -5.723 1 85.88 162 VAL B N 1
ATOM 4942 C CA . VAL B 1 162 ? -10.086 6.258 -6.18 1 85.88 162 VAL B CA 1
ATOM 4943 C C . VAL B 1 162 ? -9.719 6.988 -7.469 1 85.88 162 VAL B C 1
ATOM 4945 O O . VAL B 1 162 ? -10.484 6.992 -8.43 1 85.88 162 VAL B O 1
ATOM 4948 N N . ALA B 1 163 ? -8.562 7.566 -7.477 1 77.38 163 ALA B N 1
ATOM 4949 C CA . ALA B 1 163 ? -8.102 8.297 -8.656 1 77.38 163 ALA B CA 1
ATOM 4950 C C . ALA B 1 163 ? -8.008 7.371 -9.867 1 77.38 163 ALA B C 1
ATOM 4952 O O . ALA B 1 163 ? -8.281 7.789 -11 1 77.38 163 ALA B O 1
ATOM 4953 N N . ALA B 1 164 ? -7.613 6.172 -9.648 1 76.94 164 ALA B N 1
ATOM 4954 C CA . ALA B 1 164 ? -7.402 5.211 -10.727 1 76.94 164 ALA B CA 1
ATOM 4955 C C . ALA B 1 164 ? -8.727 4.801 -11.359 1 76.94 164 ALA B C 1
ATOM 4957 O O . ALA B 1 164 ? -8.758 4.324 -12.5 1 76.94 164 ALA B O 1
ATOM 4958 N N . VAL B 1 165 ? -9.766 4.957 -10.656 1 77.38 165 VAL B N 1
ATOM 4959 C CA . VAL B 1 165 ? -11.031 4.469 -11.18 1 77.38 165 VAL B CA 1
ATOM 4960 C C . VAL B 1 165 ? -11.875 5.645 -11.672 1 77.38 165 VAL B C 1
ATOM 4962 O O . VAL B 1 165 ? -12.984 5.453 -12.18 1 77.38 165 VAL B O 1
ATOM 4965 N N . ILE B 1 166 ? -11.391 6.82 -11.445 1 70.81 166 ILE B N 1
ATOM 4966 C CA . ILE B 1 166 ? -12.078 7.992 -11.977 1 70.81 166 ILE B CA 1
ATOM 4967 C C . ILE B 1 166 ? -11.82 8.117 -13.469 1 70.81 166 ILE B C 1
ATOM 4969 O O . ILE B 1 166 ? -10.672 8.008 -13.922 1 70.81 166 ILE B O 1
ATOM 4973 N N . GLY B 1 167 ? -12.797 8.062 -14.281 1 61.91 167 GLY B N 1
ATOM 4974 C CA . GLY B 1 167 ? -12.695 8.195 -15.727 1 61.91 167 GLY B CA 1
ATOM 4975 C C . GLY B 1 167 ? -12.148 9.539 -16.172 1 61.91 167 GLY B C 1
ATOM 4976 O O . GLY B 1 167 ? -11.492 10.234 -15.391 1 61.91 167 GLY B O 1
ATOM 4977 N N . ASP B 1 168 ? -12.156 9.789 -17.359 1 56.25 168 ASP B N 1
ATOM 4978 C CA . ASP B 1 168 ? -11.75 11.055 -17.953 1 56.25 168 ASP B CA 1
ATOM 4979 C C . ASP B 1 168 ? -12.656 12.195 -17.5 1 56.25 168 ASP B C 1
ATOM 4981 O O . ASP B 1 168 ? -13.758 12.367 -18.031 1 56.25 168 ASP B O 1
ATOM 4985 N N . VAL B 1 169 ? -12.266 12.695 -16.281 1 52.91 169 VAL B N 1
ATOM 4986 C CA . VAL B 1 169 ? -13.18 13.703 -15.742 1 52.91 169 VAL B CA 1
ATOM 4987 C C . VAL B 1 169 ? -12.383 14.906 -15.227 1 52.91 169 VAL B C 1
ATOM 4989 O O . VAL B 1 169 ? -11.18 14.797 -14.969 1 52.91 169 VAL B O 1
ATOM 4992 N N . PHE B 1 170 ? -13.008 16.016 -15.227 1 45.97 170 PHE B N 1
ATOM 4993 C CA . PHE B 1 170 ? -12.5 17.188 -14.523 1 45.97 170 PHE B CA 1
ATOM 4994 C C . PHE B 1 170 ? -12.641 17.016 -13.016 1 45.97 170 PHE B C 1
ATOM 4996 O O . PHE B 1 170 ? -13.703 16.609 -12.531 1 45.97 170 PHE B O 1
ATOM 5003 N N . VAL B 1 171 ? -11.461 17.078 -12.383 1 47.03 171 VAL B N 1
ATOM 5004 C CA . VAL B 1 171 ? -11.453 16.953 -10.93 1 47.03 171 VAL B CA 1
ATOM 5005 C C . VAL B 1 171 ? -11.062 18.281 -10.297 1 47.03 171 VAL B C 1
ATOM 5007 O O . VAL B 1 171 ? -10.008 18.844 -10.609 1 47.03 171 VAL B O 1
ATOM 5010 N N . ALA B 1 172 ? -11.93 18.891 -9.523 1 53.47 172 ALA B N 1
ATOM 5011 C CA . ALA B 1 172 ? -11.617 20.125 -8.82 1 53.47 172 ALA B CA 1
ATOM 5012 C C . ALA B 1 172 ? -11 19.844 -7.453 1 53.47 172 ALA B C 1
ATOM 5014 O O . ALA B 1 172 ? -11.281 18.812 -6.84 1 53.47 172 ALA B O 1
ATOM 5015 N N . TYR B 1 173 ? -10.031 20.703 -7.191 1 49.66 173 TYR B N 1
ATOM 5016 C CA . TYR B 1 173 ? -9.438 20.672 -5.859 1 49.66 173 TYR B CA 1
ATOM 5017 C C . TYR B 1 173 ? -9.258 22.078 -5.301 1 49.66 173 TYR B C 1
ATOM 5019 O O . TYR B 1 173 ? -9.406 23.062 -6.027 1 49.66 173 TYR B O 1
ATOM 5027 N N . THR B 1 174 ? -9.086 22.172 -4.035 1 48.97 174 THR B N 1
ATOM 5028 C CA . THR B 1 174 ? -8.945 23.469 -3.406 1 48.97 174 THR B CA 1
ATOM 5029 C C . THR B 1 174 ? -7.469 23.812 -3.191 1 48.97 174 THR B C 1
ATOM 5031 O O . THR B 1 174 ? -6.617 22.922 -3.166 1 48.97 174 THR B O 1
ATOM 5034 N N . ILE B 1 175 ? -7.09 25.078 -3.24 1 44.31 175 ILE B N 1
ATOM 5035 C CA . ILE B 1 175 ? -5.801 25.609 -2.812 1 44.31 175 ILE B CA 1
ATOM 5036 C C . ILE B 1 175 ? -5.996 26.531 -1.605 1 44.31 175 ILE B C 1
ATOM 5038 O O . ILE B 1 175 ? -6.852 27.422 -1.623 1 44.31 175 ILE B O 1
ATOM 5042 N N . PRO B 1 176 ? -5.387 26.219 -0.554 1 58.09 176 PRO B N 1
ATOM 5043 C CA . PRO B 1 176 ? -4.363 25.203 -0.33 1 58.09 176 PRO B CA 1
ATOM 5044 C C . PRO B 1 176 ? -4.957 23.812 -0.064 1 58.09 176 PRO B C 1
ATOM 5046 O O . PRO B 1 176 ? -6.137 23.703 0.277 1 58.09 176 PRO B O 1
ATOM 5049 N N . GLU B 1 177 ? -4.211 22.891 -0.474 1 48.94 177 GLU B N 1
ATOM 5050 C CA . GLU B 1 177 ? -4.672 21.516 -0.267 1 48.94 177 GLU B CA 1
ATOM 5051 C C . GLU B 1 177 ? -3.502 20.578 -0.012 1 48.94 177 GLU B C 1
ATOM 5053 O O . GLU B 1 177 ? -2.344 20.938 -0.235 1 48.94 177 GLU B O 1
ATOM 5058 N N . TYR B 1 178 ? -3.865 19.422 0.469 1 50.38 178 TYR B N 1
ATOM 5059 C CA . TYR B 1 178 ? -2.918 18.375 0.835 1 50.38 178 TYR B CA 1
ATOM 5060 C C . TYR B 1 178 ? -1.997 18.047 -0.331 1 50.38 178 TYR B C 1
ATOM 5062 O O . TYR B 1 178 ? -2.463 17.75 -1.435 1 50.38 178 TYR B O 1
ATOM 5070 N N . THR B 1 179 ? -0.653 18.094 -0.148 1 42.25 179 THR B N 1
ATOM 5071 C CA . THR B 1 179 ? 0.423 18.062 -1.132 1 42.25 179 THR B CA 1
ATOM 5072 C C . THR B 1 179 ? 0.38 16.766 -1.935 1 42.25 179 THR B C 1
ATOM 5074 O O . THR B 1 179 ? 0.708 16.75 -3.123 1 42.25 179 THR B O 1
ATOM 5077 N N . SER B 1 180 ? -0.004 15.711 -1.335 1 44.62 180 SER B N 1
ATOM 5078 C CA . SER B 1 180 ? 0.094 14.406 -1.985 1 44.62 180 SER B CA 1
ATOM 5079 C C . SER B 1 180 ? -0.904 14.289 -3.133 1 44.62 180 SER B C 1
ATOM 5081 O O . SER B 1 180 ? -0.717 13.477 -4.039 1 44.62 180 SER B O 1
ATOM 5083 N N . TYR B 1 181 ? -1.903 15.188 -3.113 1 44.34 181 TYR B N 1
ATOM 5084 C CA . TYR B 1 181 ? -2.885 15.148 -4.191 1 44.34 181 TYR B CA 1
ATOM 5085 C C . TYR B 1 181 ? -2.24 15.5 -5.527 1 44.34 181 TYR B C 1
ATOM 5087 O O . TYR B 1 181 ? -2.611 14.945 -6.566 1 44.34 181 TYR B O 1
ATOM 5095 N N . ASP B 1 182 ? -1.243 16.344 -5.414 1 45.53 182 ASP B N 1
ATOM 5096 C CA . ASP B 1 182 ? -0.622 16.859 -6.629 1 45.53 182 ASP B CA 1
ATOM 5097 C C . ASP B 1 182 ? 0.001 15.727 -7.449 1 45.53 182 ASP B C 1
ATOM 5099 O O . ASP B 1 182 ? -0.311 15.562 -8.633 1 45.53 182 ASP B O 1
ATOM 5103 N N . GLN B 1 183 ? 0.711 14.977 -6.824 1 50.44 183 GLN B N 1
ATOM 5104 C CA . GLN B 1 183 ? 1.452 13.938 -7.527 1 50.44 183 GLN B CA 1
ATOM 5105 C C . GLN B 1 183 ? 0.525 12.812 -7.98 1 50.44 183 GLN B C 1
ATOM 5107 O O . GLN B 1 183 ? 0.687 12.273 -9.078 1 50.44 183 GLN B O 1
ATOM 5112 N N . MET B 1 184 ? -0.417 12.547 -7.137 1 49.25 184 MET B N 1
ATOM 5113 C CA . MET B 1 184 ? -1.381 11.508 -7.488 1 49.25 184 MET B CA 1
ATOM 5114 C C . MET B 1 184 ? -2.188 11.906 -8.719 1 49.25 184 MET B C 1
ATOM 5116 O O . MET B 1 184 ? -2.342 11.109 -9.648 1 49.25 184 MET B O 1
ATOM 5120 N N . LEU B 1 185 ? -2.613 13.18 -8.734 1 48.81 185 LEU B N 1
ATOM 5121 C CA . LEU B 1 185 ? -3.451 13.68 -9.82 1 48.81 185 LEU B CA 1
ATOM 5122 C C . LEU B 1 185 ? -2.658 13.766 -11.117 1 48.81 185 LEU B C 1
ATOM 5124 O O . LEU B 1 185 ? -3.227 13.641 -12.211 1 48.81 185 LEU B O 1
ATOM 5128 N N . ALA B 1 186 ? -1.339 13.844 -10.891 1 50.34 186 ALA B N 1
ATOM 5129 C CA . ALA B 1 186 ? -0.48 13.961 -12.062 1 50.34 186 ALA B CA 1
ATOM 5130 C C . ALA B 1 186 ? -0.154 12.586 -12.648 1 50.34 186 ALA B C 1
ATOM 5132 O O . ALA B 1 186 ? 0.207 12.469 -13.82 1 50.34 186 ALA B O 1
ATOM 5133 N N . ALA B 1 187 ? -0.249 11.648 -11.875 1 55.81 187 ALA B N 1
ATOM 5134 C CA . ALA B 1 187 ? 0.243 10.32 -12.258 1 55.81 187 ALA B CA 1
ATOM 5135 C C . ALA B 1 187 ? -0.751 9.609 -13.164 1 55.81 187 ALA B C 1
ATOM 5137 O O . ALA B 1 187 ? -0.363 8.773 -13.984 1 55.81 187 ALA B O 1
ATOM 5138 N N . PHE B 1 188 ? -1.969 10.055 -13.055 1 57.25 188 PHE B N 1
ATOM 5139 C CA . PHE B 1 188 ? -2.971 9.297 -13.789 1 57.25 188 PHE B CA 1
ATOM 5140 C C . PHE B 1 188 ? -3.451 10.07 -15.016 1 57.25 188 PHE B C 1
ATOM 5142 O O . PHE B 1 188 ? -3.75 11.258 -14.922 1 57.25 188 PHE B O 1
ATOM 5149 N N . LYS B 1 189 ? -3.486 9.539 -16.062 1 52.75 189 LYS B N 1
ATOM 5150 C CA . LYS B 1 189 ? -3.727 10.125 -17.391 1 52.75 189 LYS B CA 1
ATOM 5151 C C . LYS B 1 189 ? -5.105 10.781 -17.453 1 52.75 189 LYS B C 1
ATOM 5153 O O . LYS B 1 189 ? -5.273 11.828 -18.078 1 52.75 189 LYS B O 1
ATOM 5158 N N . ARG B 1 190 ? -6.027 10.344 -16.734 1 51.16 190 ARG B N 1
ATOM 5159 C CA . ARG B 1 190 ? -7.406 10.688 -17.062 1 51.16 190 ARG B CA 1
ATOM 5160 C C . ARG B 1 190 ? -7.914 11.82 -16.172 1 51.16 190 ARG B C 1
ATOM 5162 O O . ARG B 1 190 ? -9.07 12.242 -16.297 1 51.16 190 ARG B O 1
ATOM 5169 N N . ILE B 1 191 ? -7.078 12.484 -15.359 1 50.28 191 ILE B N 1
ATOM 5170 C CA . ILE B 1 191 ? -7.539 13.5 -14.422 1 50.28 191 ILE B CA 1
ATOM 5171 C C . ILE B 1 191 ? -7.078 14.875 -14.891 1 50.28 191 ILE B C 1
ATOM 5173 O O . ILE B 1 191 ? -5.895 15.086 -15.164 1 50.28 191 ILE B O 1
ATOM 5177 N N . VAL B 1 192 ? -8.109 15.82 -15.133 1 49.34 192 VAL B N 1
ATOM 5178 C CA . VAL B 1 192 ? -7.801 17.219 -15.367 1 49.34 192 VAL B CA 1
ATOM 5179 C C . VAL B 1 192 ? -8.07 18.031 -14.102 1 49.34 192 VAL B C 1
ATOM 5181 O O . VAL B 1 192 ? -9.227 18.266 -13.75 1 49.34 192 VAL B O 1
ATOM 5184 N N . PRO B 1 193 ? -7.066 18.422 -13.344 1 49.44 193 PRO B N 1
ATOM 5185 C CA . PRO B 1 193 ? -7.266 19.125 -12.078 1 49.44 193 PRO B CA 1
ATOM 5186 C C . PRO B 1 193 ? -7.648 20.594 -12.281 1 49.44 193 PRO B C 1
ATOM 5188 O O . PRO B 1 193 ? -7.078 21.281 -13.133 1 49.44 193 PRO B O 1
ATOM 5191 N N . VAL B 1 194 ? -8.75 21.062 -11.594 1 54.66 194 VAL B N 1
ATOM 5192 C CA . VAL B 1 194 ? -9.203 22.453 -11.602 1 54.66 194 VAL B CA 1
ATOM 5193 C C . VAL B 1 194 ? -9.102 23.031 -10.195 1 54.66 194 VAL B C 1
ATOM 5195 O O . VAL B 1 194 ? -9.82 22.609 -9.289 1 54.66 194 VAL B O 1
ATOM 5198 N N . PRO B 1 195 ? -8.203 24 -10.016 1 54.28 195 PRO B N 1
ATOM 5199 C CA . PRO B 1 195 ? -8.016 24.562 -8.672 1 54.28 195 PRO B CA 1
ATOM 5200 C C . PRO B 1 195 ? -9.117 25.547 -8.281 1 54.28 195 PRO B C 1
ATOM 5202 O O . PRO B 1 195 ? -9.656 26.25 -9.141 1 54.28 195 PRO B O 1
ATOM 5205 N N . SER B 1 196 ? -9.57 25.453 -7.027 1 58.56 196 SER B N 1
ATOM 5206 C CA . SER B 1 196 ? -10.391 26.469 -6.395 1 58.56 196 SER B CA 1
ATOM 5207 C C . SER B 1 196 ? -9.664 27.109 -5.219 1 58.56 196 SER B C 1
ATOM 5209 O O . SER B 1 196 ? -9.414 26.453 -4.207 1 58.56 196 SER B O 1
ATOM 5211 N N . VAL B 1 197 ? -9.383 28.375 -5.348 1 54.03 197 VAL B N 1
ATOM 5212 C CA . V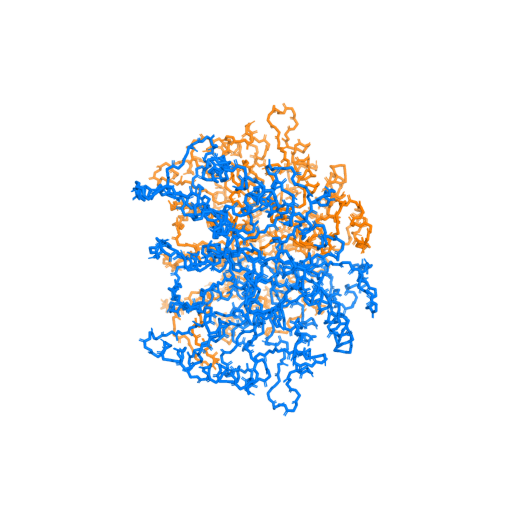AL B 1 197 ? -8.57 29.047 -4.344 1 54.03 197 VAL B CA 1
ATOM 5213 C C . VAL B 1 197 ? -9.453 29.5 -3.182 1 54.03 197 VAL B C 1
ATOM 5215 O O . VAL B 1 197 ? -10.477 30.156 -3.391 1 54.03 197 VAL B O 1
ATOM 5218 N N . LEU B 1 198 ? -9.086 29.031 -2.008 1 61.31 198 LEU B N 1
ATOM 5219 C CA . LEU B 1 198 ? -9.734 29.5 -0.789 1 61.31 198 LEU B CA 1
ATOM 5220 C C . LEU B 1 198 ? -9.062 30.781 -0.277 1 61.31 198 LEU B C 1
ATOM 5222 O O . LEU B 1 198 ? -7.836 30.891 -0.311 1 61.31 198 LEU B O 1
ATOM 5226 N N . LYS B 1 199 ? -9.867 31.734 0.058 1 61.44 199 LYS B N 1
ATOM 5227 C CA . LYS B 1 199 ? -9.328 33.031 0.459 1 61.44 199 LYS B CA 1
ATOM 5228 C C . LYS B 1 199 ? -9.344 33.188 1.977 1 61.44 199 LYS B C 1
ATOM 5230 O O . LYS B 1 199 ? -10.312 32.781 2.635 1 61.44 199 LYS B O 1
ATOM 5235 N N . PRO B 1 200 ? -8.281 33.719 2.494 1 61.03 200 PRO B N 1
ATOM 5236 C CA . PRO B 1 200 ? -8.211 33.938 3.938 1 61.03 200 PRO B CA 1
ATOM 5237 C C . PRO B 1 200 ? -9.305 34.875 4.438 1 61.03 200 PRO B C 1
ATOM 5239 O O . PRO B 1 200 ? -9.805 34.719 5.551 1 61.03 200 PRO B O 1
ATOM 5242 N N . GLU B 1 201 ? -9.633 35.812 3.711 1 65.19 201 GLU B N 1
ATOM 5243 C CA . GLU B 1 201 ? -10.602 36.844 4.109 1 65.19 201 GLU B CA 1
ATOM 5244 C C . GLU B 1 201 ? -11.953 36.219 4.465 1 65.19 201 GLU B C 1
ATOM 5246 O O . GLU B 1 201 ? -12.719 36.781 5.246 1 65.19 201 GLU B O 1
ATOM 5251 N N . HIS B 1 202 ? -12.109 35.094 3.934 1 62.78 202 HIS B N 1
ATOM 5252 C CA . HIS B 1 202 ? -13.359 34.375 4.223 1 62.78 202 HIS B CA 1
ATOM 5253 C C . HIS B 1 202 ? -13.125 33.188 5.129 1 62.78 202 HIS B C 1
ATOM 5255 O O . HIS B 1 202 ? -13.922 32.25 5.133 1 62.78 202 HIS B O 1
ATOM 5261 N N . GLY B 1 203 ? -11.961 33.219 5.777 1 59.41 203 GLY B N 1
ATOM 5262 C CA . GLY B 1 203 ? -11.648 32.156 6.703 1 59.41 203 GLY B CA 1
ATOM 5263 C C . GLY B 1 203 ? -11.383 30.828 6.008 1 59.41 203 GLY B C 1
ATOM 5264 O O . GLY B 1 203 ? -11.633 29.75 6.578 1 59.41 203 GLY B O 1
ATOM 5265 N N . TYR B 1 204 ? -11.102 31.016 4.738 1 59 204 TYR B N 1
ATOM 5266 C CA . TYR B 1 204 ? -10.836 29.859 3.908 1 59 204 TYR B CA 1
ATOM 5267 C C . TYR B 1 204 ? -12.078 29 3.756 1 59 204 TYR B C 1
ATOM 5269 O O . TYR B 1 204 ? -11.984 27.781 3.525 1 59 204 TYR B O 1
ATOM 5277 N N . HIS B 1 205 ? -13.148 29.594 3.998 1 65.12 205 HIS B N 1
ATOM 5278 C CA . HIS B 1 205 ? -14.398 28.859 3.846 1 65.12 205 HIS B CA 1
ATOM 5279 C C . HIS B 1 205 ? -14.797 28.75 2.377 1 65.12 205 HIS B C 1
ATOM 5281 O O . HIS B 1 205 ? -14.641 29.719 1.616 1 65.12 205 HIS B O 1
ATOM 5287 N N . LEU B 1 206 ? -15.062 27.547 2.057 1 62.97 206 LEU B N 1
ATOM 5288 C CA . LEU B 1 206 ? -15.586 27.281 0.719 1 62.97 206 LEU B CA 1
ATOM 5289 C C . LEU B 1 206 ? -17.031 27.734 0.603 1 62.97 206 LEU B C 1
ATOM 5291 O O . LEU B 1 206 ? -17.875 27.312 1.397 1 62.97 206 LEU B O 1
ATOM 5295 N N . SER B 1 207 ? -17.203 28.75 -0.203 1 69.06 207 SER B N 1
ATOM 5296 C CA . SER B 1 207 ? -18.594 29.109 -0.493 1 69.06 207 SER B CA 1
ATOM 5297 C C . SER B 1 207 ? -19.266 28.031 -1.333 1 69.06 207 SER B C 1
ATOM 5299 O O . SER B 1 207 ? -18.859 27.766 -2.463 1 69.06 207 SER B O 1
ATOM 5301 N N . VAL B 1 208 ? -20.266 27.422 -0.745 1 73.5 208 VAL B N 1
ATOM 5302 C CA . VAL B 1 208 ? -20.969 26.344 -1.424 1 73.5 208 VAL B CA 1
ATOM 5303 C C . VAL B 1 208 ? -21.594 26.875 -2.713 1 73.5 208 VAL B C 1
ATOM 5305 O O . VAL B 1 208 ? -21.609 26.188 -3.734 1 73.5 208 VAL B O 1
ATOM 5308 N N . ASP B 1 209 ? -22.047 28.109 -2.592 1 71.19 209 ASP B N 1
ATOM 5309 C CA . ASP B 1 209 ? -22.656 28.703 -3.781 1 71.19 209 ASP B CA 1
ATOM 5310 C C . ASP B 1 209 ? -21.625 28.875 -4.887 1 71.19 209 ASP B C 1
ATOM 5312 O O . ASP B 1 209 ? -21.906 28.625 -6.059 1 71.19 209 ASP B O 1
ATOM 5316 N N . GLY B 1 210 ? -20.562 29.328 -4.441 1 71.94 210 GLY B N 1
ATOM 5317 C CA . GLY B 1 210 ? -19.484 29.469 -5.406 1 71.94 210 GLY B CA 1
ATOM 5318 C C . GLY B 1 210 ? -19.047 28.156 -6.004 1 71.94 210 GLY B C 1
ATOM 5319 O O . GLY B 1 210 ? -18.766 28.078 -7.203 1 71.94 210 GLY B O 1
ATOM 5320 N N . LEU B 1 211 ? -19.094 27.234 -5.223 1 75.62 211 LEU B N 1
ATOM 5321 C CA . LEU B 1 211 ? -18.703 25.891 -5.668 1 75.62 211 LEU B CA 1
ATOM 5322 C C . LEU B 1 211 ? -19.719 25.328 -6.648 1 75.62 211 LEU B C 1
ATOM 5324 O O . LEU B 1 211 ? -19.359 24.719 -7.656 1 75.62 211 LEU B O 1
ATOM 5328 N N . GLU B 1 212 ? -20.953 25.453 -6.348 1 77.75 212 GLU B N 1
ATOM 5329 C CA . GLU B 1 212 ? -22 24.969 -7.23 1 77.75 212 GLU B CA 1
ATOM 5330 C C . GLU B 1 212 ? -21.906 25.594 -8.617 1 77.75 212 GLU B C 1
ATOM 5332 O O . GLU B 1 212 ? -22.078 24.922 -9.625 1 77.75 212 GLU B O 1
ATOM 5337 N N . GLN B 1 213 ? -21.625 26.844 -8.562 1 74.12 213 GLN B N 1
ATOM 5338 C CA . GLN B 1 213 ? -21.5 27.562 -9.828 1 74.12 213 GLN B CA 1
ATOM 5339 C C . GLN B 1 213 ? -20.297 27.047 -10.625 1 74.12 213 GLN B C 1
ATOM 5341 O O . GLN B 1 213 ? -20.391 26.875 -11.844 1 74.12 213 GLN B O 1
ATOM 5346 N N . MET B 1 214 ? -19.312 26.859 -9.93 1 70.44 214 MET B N 1
ATOM 5347 C CA . MET B 1 214 ? -18.094 26.359 -10.578 1 70.44 214 MET B CA 1
ATOM 5348 C C . MET B 1 214 ? -18.328 24.969 -11.18 1 70.44 214 MET B C 1
ATOM 5350 O O . MET B 1 214 ? -17.891 24.703 -12.297 1 70.44 214 MET B O 1
ATOM 5354 N N . ILE B 1 215 ? -18.953 24.125 -10.484 1 74.94 215 ILE B N 1
ATOM 5355 C CA . ILE B 1 215 ? -19.25 22.766 -10.914 1 74.94 215 ILE B CA 1
ATOM 5356 C C . ILE B 1 215 ? -20.109 22.812 -12.188 1 74.94 215 ILE B C 1
ATOM 5358 O O . ILE B 1 215 ? -19.828 22.094 -13.148 1 74.94 215 ILE B O 1
ATOM 5362 N N . HIS B 1 216 ? -21.031 23.641 -12.156 1 70.94 216 HIS B N 1
ATOM 5363 C CA . HIS B 1 216 ? -21.922 23.766 -13.297 1 70.94 216 HIS B CA 1
ATOM 5364 C C . HIS B 1 216 ? -21.203 24.359 -14.508 1 70.94 216 HIS B C 1
ATOM 5366 O O . HIS B 1 216 ? -21.312 23.828 -15.617 1 70.94 216 HIS B O 1
ATOM 5372 N N . ASP B 1 217 ? -20.453 25.375 -14.25 1 67.38 217 ASP B N 1
ATOM 5373 C CA . ASP B 1 217 ? -19.828 26.125 -15.336 1 67.38 217 ASP B CA 1
ATOM 5374 C C . ASP B 1 217 ? -18.719 25.312 -15.992 1 67.38 217 ASP B C 1
ATOM 5376 O O . ASP B 1 217 ? -18.516 25.375 -17.203 1 67.38 217 ASP B O 1
ATOM 5380 N N . MET B 1 218 ? -18.125 24.531 -15.195 1 67.81 218 MET B N 1
ATOM 5381 C CA . MET B 1 218 ? -16.938 23.844 -15.703 1 67.81 218 MET B CA 1
ATOM 5382 C C . MET B 1 218 ? -17.234 22.359 -15.961 1 67.81 218 MET B C 1
ATOM 5384 O O . MET B 1 218 ? -16.406 21.656 -16.516 1 67.81 218 MET B O 1
ATOM 5388 N N . GLY B 1 219 ? -18.375 21.922 -15.609 1 70.31 219 GLY B N 1
ATOM 5389 C CA . GLY B 1 219 ? -18.719 20.531 -15.812 1 70.31 219 GLY B CA 1
ATOM 5390 C C . GLY B 1 219 ? -17.891 19.578 -14.969 1 70.31 219 GLY B C 1
ATOM 5391 O O . GLY B 1 219 ? -17.391 18.562 -15.477 1 70.31 219 GLY B O 1
ATOM 5392 N N . ILE B 1 220 ? -17.688 19.984 -13.711 1 72.56 220 ILE B N 1
ATOM 5393 C CA . ILE B 1 220 ? -16.891 19.188 -12.797 1 72.56 220 ILE B CA 1
ATOM 5394 C C . ILE B 1 220 ? -17.656 17.922 -12.391 1 72.56 220 ILE B C 1
ATOM 5396 O O . ILE B 1 220 ? -18.812 18 -11.969 1 72.56 220 ILE B O 1
ATOM 5400 N N . SER B 1 221 ? -16.984 16.781 -12.57 1 75.31 221 SER B N 1
ATOM 5401 C CA . SER B 1 221 ? -17.656 15.516 -12.273 1 75.31 221 SER B CA 1
ATOM 5402 C C . SER B 1 221 ? -17.219 14.961 -10.93 1 75.31 221 SER B C 1
ATOM 5404 O O . SER B 1 221 ? -17.875 14.078 -10.359 1 75.31 221 SER B O 1
ATOM 5406 N N . ALA B 1 222 ? -16.141 15.477 -10.414 1 78.88 222 ALA B N 1
ATOM 5407 C CA . ALA B 1 222 ? -15.648 15.008 -9.117 1 78.88 222 ALA B CA 1
ATOM 5408 C C . ALA B 1 222 ? -14.961 16.125 -8.352 1 78.88 222 ALA B C 1
ATOM 5410 O O . ALA B 1 222 ? -14.273 16.969 -8.945 1 78.88 222 ALA B O 1
ATOM 5411 N N . LEU B 1 223 ? -15.188 16.156 -7.07 1 76.88 223 LEU B N 1
ATOM 5412 C CA . LEU B 1 223 ? -14.594 17.141 -6.188 1 76.88 223 LEU B CA 1
ATOM 5413 C C . LEU B 1 223 ? -13.844 16.469 -5.039 1 76.88 223 LEU B C 1
ATOM 5415 O O . LEU B 1 223 ? -14.398 15.602 -4.363 1 76.88 223 LEU B O 1
ATOM 5419 N N . PHE B 1 224 ? -12.547 16.859 -4.891 1 78.56 224 PHE B N 1
ATOM 5420 C CA . PHE B 1 224 ? -11.742 16.406 -3.764 1 78.56 224 PHE B CA 1
ATOM 5421 C C . PHE B 1 224 ? -11.648 17.469 -2.689 1 78.56 224 PHE B C 1
ATOM 5423 O O . PHE B 1 224 ? -11.289 18.625 -2.98 1 78.56 224 PHE B O 1
ATOM 5430 N N . LEU B 1 225 ? -11.992 17.094 -1.47 1 79.88 225 LEU B N 1
ATOM 5431 C CA . LEU B 1 225 ? -11.906 18.047 -0.36 1 79.88 225 LEU B CA 1
ATOM 5432 C C . LEU B 1 225 ? -11.492 17.328 0.924 1 79.88 225 LEU B C 1
ATOM 5434 O O . LEU B 1 225 ? -11.961 16.234 1.207 1 79.88 225 LEU B O 1
ATOM 5438 N N . SER B 1 226 ? -10.609 17.953 1.585 1 86.62 226 SER B N 1
ATOM 5439 C CA . SER B 1 226 ? -10.383 17.516 2.959 1 86.62 226 SER B CA 1
ATOM 5440 C C . SER B 1 226 ? -11.281 18.25 3.934 1 86.62 226 SER B C 1
ATOM 5442 O O . SER B 1 226 ? -11.336 19.484 3.92 1 86.62 226 SER B O 1
ATOM 5444 N N . ASN B 1 227 ? -11.977 17.562 4.676 1 89.69 227 ASN B N 1
ATOM 5445 C CA . ASN B 1 227 ? -12.883 18.141 5.668 1 89.69 227 ASN B CA 1
ATOM 5446 C C . ASN B 1 227 ? -12.984 17.266 6.91 1 89.69 227 ASN B C 1
ATOM 5448 O O . ASN B 1 227 ? -13.633 16.219 6.883 1 89.69 227 ASN B O 1
ATOM 5452 N N . PRO B 1 228 ? -12.5 17.656 8.016 1 93.06 228 PRO B N 1
ATOM 5453 C CA . PRO B 1 228 ? -11.836 18.922 8.32 1 93.06 228 PRO B CA 1
ATOM 5454 C C . PRO B 1 228 ? -10.602 19.172 7.449 1 93.06 228 PRO B C 1
ATOM 5456 O O . PRO B 1 228 ? -9.977 18.219 6.973 1 93.06 228 PRO B O 1
ATOM 5459 N N . HIS B 1 229 ? -10.273 20.438 7.348 1 87.19 229 HIS B N 1
ATOM 5460 C CA . HIS B 1 229 ? -9.398 20.859 6.262 1 87.19 229 HIS B CA 1
ATOM 5461 C C . HIS B 1 229 ? -7.957 20.984 6.734 1 87.19 229 HIS B C 1
ATOM 5463 O O . HIS B 1 229 ? -7.664 21.734 7.664 1 87.19 229 HIS B O 1
ATOM 5469 N N . ASN B 1 230 ? -7.043 20.234 6.25 1 86.62 230 ASN B N 1
ATOM 5470 C CA . ASN B 1 230 ? -5.598 20.438 6.273 1 86.62 230 ASN B CA 1
ATOM 5471 C C . ASN B 1 230 ? -5.125 21.281 5.094 1 86.62 230 ASN B C 1
ATOM 5473 O O . ASN B 1 230 ? -5.359 20.922 3.938 1 86.62 230 ASN B O 1
ATOM 5477 N N . PRO B 1 231 ? -4.625 22.453 5.258 1 87.75 231 PRO B N 1
ATOM 5478 C CA . PRO B 1 231 ? -3.828 22.828 6.426 1 87.75 231 PRO B CA 1
ATOM 5479 C C . PRO B 1 231 ? -4.52 23.875 7.305 1 87.75 231 PRO B C 1
ATOM 5481 O O . PRO B 1 231 ? -4.012 24.219 8.375 1 87.75 231 PRO B O 1
ATOM 5484 N N . THR B 1 232 ? -5.68 24.312 7 1 86.69 232 THR B N 1
ATOM 5485 C CA . THR B 1 232 ? -6.191 25.547 7.59 1 86.69 232 THR B CA 1
ATOM 5486 C C . THR B 1 232 ? -6.797 25.281 8.961 1 86.69 232 THR B C 1
ATOM 5488 O O . THR B 1 232 ? -6.996 26.203 9.75 1 86.69 232 THR B O 1
ATOM 5491 N N . GLY B 1 233 ? -7.148 24.031 9.188 1 91.12 233 GLY B N 1
ATOM 5492 C CA . GLY B 1 233 ? -7.75 23.688 10.469 1 91.12 233 GLY B CA 1
ATOM 5493 C C . GLY B 1 233 ? -9.211 24.078 10.57 1 91.12 233 GLY B C 1
ATOM 5494 O O . GLY B 1 233 ? -9.797 24.062 11.648 1 91.12 233 GLY B O 1
ATOM 5495 N N . GLN B 1 234 ? -9.758 24.453 9.445 1 89 234 GLN B N 1
ATOM 5496 C CA . GLN B 1 234 ? -11.18 24.781 9.414 1 89 234 GLN B CA 1
ATOM 5497 C C . GLN B 1 234 ? -12.023 23.547 9.102 1 89 234 GLN B C 1
ATOM 5499 O O . GLN B 1 234 ? -11.492 22.5 8.711 1 89 234 GLN B O 1
ATOM 5504 N N . VAL B 1 235 ? -13.359 23.672 9.328 1 91.81 235 VAL B N 1
ATOM 5505 C CA . VAL B 1 235 ? -14.242 22.531 9.109 1 91.81 235 VAL B CA 1
ATOM 5506 C C . VAL B 1 235 ? -15.578 23.016 8.555 1 91.81 235 VAL B C 1
ATOM 5508 O O . VAL B 1 235 ? -16.109 24.031 8.992 1 91.81 235 VAL B O 1
ATOM 5511 N N . ILE B 1 236 ? -15.992 22.438 7.473 1 89.06 236 ILE B N 1
ATOM 5512 C CA . ILE B 1 236 ? -17.344 22.625 6.949 1 89.06 236 ILE B CA 1
ATOM 5513 C C . ILE B 1 236 ? -18.312 21.703 7.691 1 89.06 236 ILE B C 1
ATOM 5515 O O . ILE B 1 236 ? -18.109 20.5 7.766 1 89.06 236 ILE B O 1
ATOM 5519 N N . HIS B 1 237 ? -19.375 22.234 8.32 1 93.25 237 HIS B N 1
ATOM 5520 C CA . HIS B 1 237 ? -20.312 21.438 9.102 1 93.25 237 HIS B CA 1
ATOM 5521 C C . HIS B 1 237 ? -21.734 21.984 8.984 1 93.25 237 HIS B C 1
ATOM 5523 O O . HIS B 1 237 ? -21.953 23.016 8.336 1 93.25 237 HIS B O 1
ATOM 5529 N N . GLY B 1 238 ? -22.688 21.25 9.516 1 93.69 238 GLY B N 1
ATOM 5530 C CA . GLY B 1 238 ? -24.078 21.719 9.555 1 93.69 238 GLY B CA 1
ATOM 5531 C C . GLY B 1 238 ? -24.688 21.875 8.18 1 93.69 238 GLY B C 1
ATOM 5532 O O . GLY B 1 238 ? -24.516 21.016 7.312 1 93.69 238 GLY B O 1
ATOM 5533 N N . GLU B 1 239 ? -25.344 23.016 7.977 1 93.06 239 GLU B N 1
ATOM 5534 C CA . GLU B 1 239 ? -26.094 23.266 6.754 1 93.06 239 GLU B CA 1
ATOM 5535 C C . GLU B 1 239 ? -25.172 23.344 5.539 1 93.06 239 GLU B C 1
ATOM 5537 O O . GLU B 1 239 ? -25.547 22.906 4.445 1 93.06 239 GLU B O 1
ATOM 5542 N N . ASP B 1 240 ? -24.016 23.891 5.758 1 88.75 240 ASP B N 1
ATOM 5543 C CA . ASP B 1 240 ? -23.062 24.016 4.66 1 88.75 240 ASP B CA 1
ATOM 5544 C C . ASP B 1 240 ? -22.641 22.625 4.168 1 88.75 240 ASP B C 1
ATOM 5546 O O . ASP B 1 240 ? -22.516 22.406 2.961 1 88.75 240 ASP B O 1
ATOM 5550 N N . LEU B 1 241 ? -22.359 21.75 5.062 1 93.62 241 LEU B N 1
ATOM 5551 C CA . LEU B 1 241 ? -21.984 20.391 4.695 1 93.62 241 LEU B CA 1
ATOM 5552 C C . LEU B 1 241 ? -23.156 19.656 4.043 1 93.62 241 LEU B C 1
ATOM 5554 O O . LEU B 1 241 ? -22.969 18.891 3.094 1 93.62 241 LEU B O 1
ATOM 5558 N N . LYS B 1 242 ? -24.328 19.875 4.531 1 95.06 242 LYS B N 1
ATOM 5559 C CA . LYS B 1 242 ? -25.531 19.312 3.938 1 95.06 242 LYS B CA 1
ATOM 5560 C C . LYS B 1 242 ? -25.672 19.719 2.475 1 95.06 242 LYS B C 1
ATOM 5562 O O . LYS B 1 242 ? -25.953 18.875 1.614 1 95.06 242 LYS B O 1
ATOM 5567 N N . LEU B 1 243 ? -25.469 20.969 2.223 1 89 243 LEU B N 1
ATOM 5568 C CA . LEU B 1 243 ? -25.578 21.484 0.866 1 89 243 LEU B CA 1
ATOM 5569 C C . LEU B 1 243 ? -24.531 20.859 -0.046 1 89 243 LEU B C 1
ATOM 5571 O O . LEU B 1 243 ? -24.797 20.594 -1.22 1 89 243 LEU B O 1
ATOM 5575 N N . LEU B 1 244 ? -23.359 20.688 0.524 1 85.56 244 LEU B N 1
ATOM 5576 C CA . LEU B 1 244 ? -22.312 20.031 -0.24 1 85.56 244 LEU B CA 1
ATOM 5577 C C . LEU B 1 244 ? -22.734 18.625 -0.636 1 85.56 244 LEU B C 1
ATOM 5579 O O . LEU B 1 244 ? -22.531 18.203 -1.776 1 85.56 244 LEU B O 1
ATOM 5583 N N . VAL B 1 245 ? -23.281 17.828 0.257 1 93.25 245 VAL B N 1
ATOM 5584 C CA . VAL B 1 245 ? -23.734 16.469 0.005 1 93.25 245 VAL B CA 1
ATOM 5585 C C . VAL B 1 245 ? -24.859 16.469 -1.021 1 93.25 245 VAL B C 1
ATOM 5587 O O . VAL B 1 245 ? -24.969 15.555 -1.848 1 93.25 245 VAL B O 1
ATOM 5590 N N . GLU B 1 246 ? -25.688 17.469 -1.004 1 91.75 246 GLU B N 1
ATOM 5591 C CA . GLU B 1 246 ? -26.781 17.578 -1.959 1 91.75 246 GLU B CA 1
ATOM 5592 C C . GLU B 1 246 ? -26.266 17.703 -3.389 1 91.75 246 GLU B C 1
ATOM 5594 O O . GLU B 1 246 ? -26.891 17.219 -4.328 1 91.75 246 GLU B O 1
ATOM 5599 N N . LEU B 1 247 ? -25.141 18.359 -3.5 1 84.38 247 LEU B N 1
ATOM 5600 C CA . LEU B 1 247 ? -24.516 18.484 -4.82 1 84.38 247 LEU B CA 1
ATOM 5601 C C . LEU B 1 247 ? -24.172 17.109 -5.379 1 84.38 247 LEU B C 1
ATOM 5603 O O . LEU B 1 247 ? -24.125 16.938 -6.598 1 84.38 247 LEU B O 1
ATOM 5607 N N . SER B 1 248 ? -23.891 16.156 -4.527 1 87.31 248 SER B N 1
ATOM 5608 C CA . SER B 1 248 ? -23.531 14.797 -4.953 1 87.31 248 SER B CA 1
ATOM 5609 C C . SER B 1 248 ? -24.719 14.109 -5.633 1 87.31 248 SER B C 1
ATOM 5611 O O . SER B 1 248 ? -24.531 13.156 -6.391 1 87.31 248 SER B O 1
ATOM 5613 N N . ARG B 1 249 ? -25.875 14.578 -5.406 1 90.44 249 ARG B N 1
ATOM 5614 C CA . ARG B 1 249 ? -27.094 14.008 -6 1 90.44 249 ARG B CA 1
ATOM 5615 C C . ARG B 1 249 ? -27.359 14.602 -7.379 1 90.44 249 ARG B C 1
ATOM 5617 O O . ARG B 1 249 ? -28.188 14.094 -8.133 1 90.44 249 ARG B O 1
ATOM 5624 N N . LYS B 1 250 ? -26.609 15.609 -7.66 1 84.56 250 LYS B N 1
ATOM 5625 C CA . LYS B 1 250 ? -26.797 16.297 -8.938 1 84.56 250 LYS B CA 1
ATOM 5626 C C . LYS B 1 250 ? -25.719 15.898 -9.938 1 84.56 250 LYS B C 1
ATOM 5628 O O . LYS B 1 250 ? -25.375 16.672 -10.836 1 84.56 250 LYS B O 1
ATOM 5633 N N . GLY B 1 251 ? -25.016 14.766 -9.695 1 79.44 251 GLY B N 1
ATOM 5634 C CA . GLY B 1 251 ? -24.125 14.219 -10.711 1 79.44 251 GLY B CA 1
ATOM 5635 C C . GLY B 1 251 ? -22.656 14.469 -10.414 1 79.44 251 GLY B C 1
ATOM 5636 O O . GLY B 1 251 ? -21.797 14.172 -11.242 1 79.44 251 GLY B O 1
ATOM 5637 N N . THR B 1 252 ? -22.344 15.07 -9.344 1 81.31 252 THR B N 1
ATOM 5638 C CA . THR B 1 252 ? -20.953 15.289 -8.961 1 81.31 252 THR B CA 1
ATOM 5639 C C . THR B 1 252 ? -20.547 14.352 -7.824 1 81.31 252 THR B C 1
ATOM 5641 O O . THR B 1 252 ? -21.219 14.297 -6.793 1 81.31 252 THR B O 1
ATOM 5644 N N . THR B 1 253 ? -19.5 13.602 -8.07 1 86.5 253 THR B N 1
ATOM 5645 C CA . THR B 1 253 ? -18.984 12.742 -7.004 1 86.5 253 THR B CA 1
ATOM 5646 C C . THR B 1 253 ? -18.172 13.555 -6 1 86.5 253 THR B C 1
ATOM 5648 O O . THR B 1 253 ? -17.234 14.25 -6.379 1 86.5 253 THR B O 1
ATOM 5651 N N . MET B 1 254 ? -18.609 13.508 -4.789 1 87.56 254 MET B N 1
ATOM 5652 C CA . MET B 1 254 ? -17.906 14.203 -3.723 1 87.56 254 MET B CA 1
ATOM 5653 C C . MET B 1 254 ? -16.938 13.258 -3.016 1 87.56 254 MET B C 1
ATOM 5655 O O . MET B 1 254 ? -17.359 12.281 -2.396 1 87.56 254 MET B O 1
ATOM 5659 N N . ILE B 1 255 ? -15.656 13.539 -3.104 1 88.62 255 ILE B N 1
ATOM 5660 C CA . ILE B 1 255 ? -14.633 12.75 -2.426 1 88.62 255 ILE B CA 1
ATOM 5661 C C . ILE B 1 255 ? -14.086 13.531 -1.232 1 88.62 255 ILE B C 1
ATOM 5663 O O . ILE B 1 255 ? -13.383 14.531 -1.403 1 88.62 255 ILE B O 1
ATOM 5667 N N . LEU B 1 256 ? -14.383 13.07 -0.076 1 91.31 256 LEU B N 1
ATOM 5668 C CA . LEU B 1 256 ? -14.031 13.805 1.136 1 91.31 256 LEU B CA 1
ATOM 5669 C C . LEU B 1 256 ? -13.008 13.031 1.964 1 91.31 256 LEU B C 1
ATOM 5671 O O . LEU B 1 256 ? -13.258 11.898 2.375 1 91.31 256 LEU B O 1
ATOM 5675 N N . ASP B 1 257 ? -11.852 13.633 2.1 1 91.69 257 ASP B N 1
ATOM 5676 C CA . ASP B 1 257 ? -10.859 13.164 3.064 1 91.69 257 ASP B CA 1
ATOM 5677 C C . ASP B 1 257 ? -11.227 13.594 4.48 1 91.69 257 ASP B C 1
ATOM 5679 O O . ASP B 1 257 ? -11.094 14.766 4.832 1 91.69 257 ASP B O 1
ATOM 5683 N N . GLU B 1 258 ? -11.609 12.594 5.348 1 97.06 258 GLU B N 1
ATOM 5684 C CA . GLU B 1 258 ? -12.18 12.945 6.648 1 97.06 258 GLU B CA 1
ATOM 5685 C C . GLU B 1 258 ? -11.352 12.359 7.789 1 97.06 258 GLU B C 1
ATOM 5687 O O . GLU B 1 258 ? -11.898 11.922 8.805 1 97.06 258 GLU B O 1
ATOM 5692 N N . PHE B 1 259 ? -10.062 12.359 7.625 1 95.81 259 PHE B N 1
ATOM 5693 C CA . PHE B 1 259 ? -9.164 11.766 8.609 1 95.81 259 PHE B CA 1
ATOM 5694 C C . PHE B 1 259 ? -9.242 12.508 9.938 1 95.81 259 PHE B C 1
ATOM 5696 O O . PHE B 1 259 ? -8.875 11.969 10.977 1 95.81 259 PHE B O 1
ATOM 5703 N N . TYR B 1 260 ? -9.734 13.734 9.938 1 97.12 260 TYR B N 1
ATOM 5704 C CA . TYR B 1 260 ? -9.727 14.547 11.148 1 97.12 260 TYR B CA 1
ATOM 5705 C C . TYR B 1 260 ? -11.141 14.695 11.703 1 97.12 260 TYR B C 1
ATOM 5707 O O . TYR B 1 260 ? -11.422 15.633 12.461 1 97.12 260 TYR B O 1
ATOM 5715 N N . GLU B 1 261 ? -12.039 13.805 11.43 1 97.75 261 GLU B N 1
ATOM 5716 C CA . GLU B 1 261 ? -13.461 13.914 11.727 1 97.75 261 GLU B CA 1
ATOM 5717 C C . GLU B 1 261 ? -13.711 14.055 13.227 1 97.75 261 GLU B C 1
ATOM 5719 O O . GLU B 1 261 ? -14.719 14.617 13.648 1 97.75 261 GLU B O 1
ATOM 5724 N N . GLN B 1 262 ? -12.758 13.586 14.055 1 98 262 GLN B N 1
ATOM 5725 C CA . GLN B 1 262 ? -12.969 13.609 15.5 1 98 262 GLN B CA 1
ATOM 5726 C C . GLN B 1 262 ? -12.242 14.789 16.141 1 98 262 GLN B C 1
ATOM 5728 O O . GLN B 1 262 ? -12.469 15.102 17.312 1 98 262 GLN B O 1
ATOM 5733 N N . TYR B 1 263 ? -11.367 15.375 15.383 1 98.06 263 TYR B N 1
ATOM 5734 C CA . TYR B 1 263 ? -10.625 16.516 15.898 1 98.06 263 TYR B CA 1
ATOM 5735 C C . TYR B 1 263 ? -11.445 17.797 15.766 1 98.06 263 TYR B C 1
ATOM 5737 O O . TYR B 1 263 ? -11.078 18.703 15.008 1 98.06 263 TYR B O 1
ATOM 5745 N N . ILE B 1 264 ? -12.5 17.891 16.578 1 97.81 264 ILE B N 1
ATOM 5746 C CA . ILE B 1 264 ? -13.414 19.016 16.578 1 97.81 264 ILE B CA 1
ATOM 5747 C C . ILE B 1 264 ? -13.391 19.719 17.938 1 97.81 264 ILE B C 1
ATOM 5749 O O . ILE B 1 264 ? -13.562 19.062 18.969 1 97.81 264 ILE B O 1
ATOM 5753 N N . TYR B 1 265 ? -13.297 21.047 17.953 1 96.44 265 TYR B N 1
ATOM 5754 C CA . TYR B 1 265 ? -13.016 21.688 19.234 1 96.44 265 TYR B CA 1
ATOM 5755 C C . TYR B 1 265 ? -14.148 22.625 19.625 1 96.44 265 TYR B C 1
ATOM 5757 O O . TYR B 1 265 ? -14.344 22.891 20.812 1 96.44 265 TYR B O 1
ATOM 5765 N N . ASP B 1 266 ? -14.922 23.094 18.672 1 93.94 266 ASP B N 1
ATOM 5766 C CA . ASP B 1 266 ? -15.805 24.203 19 1 93.94 266 ASP B CA 1
ATOM 5767 C C . ASP B 1 266 ? -17.266 23.875 18.688 1 93.94 266 ASP B C 1
ATOM 5769 O O . ASP B 1 266 ? -18.094 24.766 18.578 1 93.94 266 ASP B O 1
ATOM 5773 N N . LEU B 1 267 ? -17.609 22.672 18.484 1 94.75 267 LEU B N 1
ATOM 5774 C CA . LEU B 1 267 ? -18.984 22.281 18.156 1 94.75 267 LEU B CA 1
ATOM 5775 C C . LEU B 1 267 ? -19.594 21.484 19.297 1 94.75 267 LEU B C 1
ATOM 5777 O O . LEU B 1 267 ? -20.641 20.828 19.109 1 94.75 267 LEU B O 1
ATOM 5781 N N . GLY B 1 268 ? -18.953 21.5 20.438 1 93.12 268 GLY B N 1
ATOM 5782 C CA . GLY B 1 268 ? -19.422 20.75 21.594 1 93.12 268 GLY B CA 1
ATOM 5783 C C . GLY B 1 268 ? -18.609 19.5 21.875 1 93.12 268 GLY B C 1
ATOM 5784 O O . GLY B 1 268 ? -17.953 18.969 20.984 1 93.12 268 GLY B O 1
ATOM 5785 N N . GLU B 1 269 ? -18.734 19.094 23.109 1 92.25 269 GLU B N 1
ATOM 5786 C CA . GLU B 1 269 ? -17.969 17.922 23.531 1 92.25 269 GLU B CA 1
ATOM 5787 C C . GLU B 1 269 ? -18.438 16.672 22.797 1 92.25 269 GLU B C 1
ATOM 5789 O O . GLU B 1 269 ? -19.625 16.375 22.766 1 92.25 269 GLU B O 1
ATOM 5794 N N . GLY B 1 270 ? -17.469 16.016 22.266 1 93.75 270 GLY B N 1
ATOM 5795 C CA . GLY B 1 270 ? -17.781 14.758 21.609 1 93.75 270 GLY B CA 1
ATOM 5796 C C . GLY B 1 270 ? -18.281 14.938 20.188 1 93.75 270 GLY B C 1
ATOM 5797 O O . GLY B 1 270 ? -18.562 13.953 19.5 1 93.75 270 GLY B O 1
ATOM 5798 N N . ALA B 1 271 ? -18.359 16.141 19.75 1 95.06 271 ALA B N 1
ATOM 5799 C CA . ALA B 1 271 ? -18.859 16.391 18.406 1 95.06 271 ALA B CA 1
ATOM 5800 C C . ALA B 1 271 ? -17.922 15.812 17.344 1 95.06 271 ALA B C 1
ATOM 5802 O O . ALA B 1 271 ? -16.703 15.766 17.547 1 95.06 271 ALA B O 1
ATOM 5803 N N . GLN B 1 272 ? -18.469 15.297 16.297 1 96.06 272 GLN B N 1
ATOM 5804 C CA . GLN B 1 272 ? -17.734 14.852 15.117 1 96.06 272 GLN B CA 1
ATOM 5805 C C . GLN B 1 272 ? -18.469 15.242 13.836 1 96.06 272 GLN B C 1
ATOM 5807 O O . GLN B 1 272 ? -19.672 15.547 13.867 1 96.06 272 GLN B O 1
ATOM 5812 N N . VAL B 1 273 ? -17.719 15.383 12.758 1 96.88 273 VAL B N 1
ATOM 5813 C CA . VAL B 1 273 ? -18.297 15.875 11.5 1 96.88 273 VAL B CA 1
ATOM 5814 C C . VAL B 1 273 ? -17.969 14.898 10.375 1 96.88 273 VAL B C 1
ATOM 5816 O O . VAL B 1 273 ? -16.828 14.5 10.195 1 96.88 273 VAL B O 1
ATOM 5819 N N . SER B 1 274 ? -18.953 14.461 9.625 1 98.12 274 SER B N 1
ATOM 5820 C CA . SER B 1 274 ? -18.828 13.641 8.422 1 98.12 274 SER B CA 1
ATOM 5821 C C . SER B 1 274 ? -19.984 13.891 7.461 1 98.12 274 SER B C 1
ATOM 5823 O O . SER B 1 274 ? -21.109 14.117 7.887 1 98.12 274 SER B O 1
ATOM 5825 N N . ALA B 1 275 ? -19.719 13.859 6.227 1 97.69 275 ALA B N 1
ATOM 5826 C CA . ALA B 1 275 ? -20.766 13.953 5.203 1 97.69 275 ALA B CA 1
ATOM 5827 C C . ALA B 1 275 ? -21.75 12.805 5.32 1 97.69 275 ALA B C 1
ATOM 5829 O O . ALA B 1 275 ? -22.891 12.898 4.844 1 97.69 275 ALA B O 1
ATOM 5830 N N . ALA B 1 276 ? -21.344 11.688 5.957 1 98.31 276 ALA B N 1
ATOM 5831 C CA . ALA B 1 276 ? -22.203 10.516 6.125 1 98.31 276 ALA B CA 1
ATOM 5832 C C . ALA B 1 276 ? -23.516 10.891 6.816 1 98.31 276 ALA B C 1
ATOM 5834 O O . ALA B 1 276 ? -24.547 10.258 6.594 1 98.31 276 ALA B O 1
ATOM 5835 N N . GLU B 1 277 ? -23.438 11.898 7.625 1 97.81 277 GLU B N 1
ATOM 5836 C CA . GLU B 1 277 ? -24.609 12.367 8.367 1 97.81 277 GLU B CA 1
ATOM 5837 C C . GLU B 1 277 ? -25.734 12.789 7.422 1 97.81 277 GLU B C 1
ATOM 5839 O O . GLU B 1 277 ? -26.906 12.648 7.746 1 97.81 277 GLU B O 1
ATOM 5844 N N . PHE B 1 278 ? -25.375 13.227 6.258 1 97.75 278 PHE B N 1
ATOM 5845 C CA . PHE B 1 278 ? -26.375 13.844 5.383 1 97.75 278 PHE B CA 1
ATOM 5846 C C . PHE B 1 278 ? -26.625 12.969 4.164 1 97.75 278 PHE B C 1
ATOM 5848 O O . PHE B 1 278 ? -27.438 13.336 3.295 1 97.75 278 PHE B O 1
ATOM 5855 N N . VAL B 1 279 ? -25.906 11.891 4.039 1 97.81 279 VAL B N 1
ATOM 5856 C CA . VAL B 1 279 ? -26.188 10.938 2.977 1 97.81 279 VAL B CA 1
ATOM 5857 C C . VAL B 1 279 ? -27.578 10.328 3.197 1 97.81 279 VAL B C 1
ATOM 5859 O O . VAL B 1 279 ? -27.906 9.898 4.305 1 97.81 279 VAL B O 1
ATOM 5862 N N . GLU B 1 280 ? -28.422 10.344 2.234 1 97.12 280 GLU B N 1
ATOM 5863 C CA . GLU B 1 280 ? -29.75 9.766 2.35 1 97.12 280 GLU B CA 1
ATOM 5864 C C . GLU B 1 280 ? -29.766 8.312 1.886 1 97.12 280 GLU B C 1
ATOM 5866 O O . GLU B 1 280 ? -30.281 7.434 2.592 1 97.12 280 GLU B O 1
ATOM 5871 N N . ASP B 1 281 ? -29.281 8.094 0.75 1 97.56 281 ASP B N 1
ATOM 5872 C CA . ASP B 1 281 ? -29.141 6.746 0.199 1 97.56 281 ASP B CA 1
ATOM 5873 C C . ASP B 1 281 ? -27.672 6.406 -0.064 1 97.56 281 ASP B C 1
ATOM 5875 O O . ASP B 1 281 ? -27.031 7.031 -0.908 1 97.56 281 ASP B O 1
ATOM 5879 N N . VAL B 1 282 ? -27.172 5.344 0.576 1 97.75 282 VAL B N 1
ATOM 5880 C CA . VAL B 1 282 ? -25.75 5.035 0.562 1 97.75 282 VAL B CA 1
ATOM 5881 C C . VAL B 1 282 ? -25.344 4.508 -0.813 1 97.75 282 VAL B C 1
ATOM 5883 O O . VAL B 1 282 ? -24.156 4.449 -1.141 1 97.75 282 VAL B O 1
ATOM 5886 N N . GLU B 1 283 ? -26.297 4.113 -1.669 1 95.81 283 GLU B N 1
ATOM 5887 C CA . GLU B 1 283 ? -26 3.564 -2.988 1 95.81 283 GLU B CA 1
ATOM 5888 C C . GLU B 1 283 ? -26.125 4.633 -4.07 1 95.81 283 GLU B C 1
ATOM 5890 O O . GLU B 1 283 ? -25.422 4.586 -5.082 1 95.81 283 GLU B O 1
ATOM 5895 N N . SER B 1 284 ? -27.016 5.609 -3.895 1 93.94 284 SER B N 1
ATOM 5896 C CA . SER B 1 284 ? -27.328 6.523 -4.984 1 93.94 284 SER B CA 1
ATOM 5897 C C . SER B 1 284 ? -26.656 7.879 -4.789 1 93.94 284 SER B C 1
ATOM 5899 O O . SER B 1 284 ? -26.406 8.602 -5.754 1 93.94 284 SER B O 1
ATOM 5901 N N . ASP B 1 285 ? -26.422 8.32 -3.5 1 94.94 285 ASP B N 1
ATOM 5902 C CA . ASP B 1 285 ? -25.656 9.539 -3.271 1 94.94 285 ASP B CA 1
ATOM 5903 C C . ASP B 1 285 ? -24.172 9.328 -3.6 1 94.94 285 ASP B C 1
ATOM 5905 O O . ASP B 1 285 ? -23.531 8.461 -3.021 1 94.94 285 ASP B O 1
ATOM 5909 N N . ASN B 1 286 ? -23.625 10.125 -4.492 1 92.5 286 ASN B N 1
ATOM 5910 C CA . ASN B 1 286 ? -22.234 9.977 -4.938 1 92.5 286 ASN B CA 1
ATOM 5911 C C . ASN B 1 286 ? -21.266 10.594 -3.947 1 92.5 286 ASN B C 1
ATOM 5913 O O . ASN B 1 286 ? -20.547 11.539 -4.285 1 92.5 286 ASN B O 1
ATOM 5917 N N . VAL B 1 287 ? -21.188 10.047 -2.787 1 95.12 287 VAL B N 1
ATOM 5918 C CA . VAL B 1 287 ? -20.312 10.523 -1.731 1 95.12 287 VAL B CA 1
ATOM 5919 C C . VAL B 1 287 ? -19.281 9.445 -1.398 1 95.12 287 VAL B C 1
ATOM 5921 O O . VAL B 1 287 ? -19.641 8.297 -1.126 1 95.12 287 VAL B O 1
ATOM 5924 N N . VAL B 1 288 ? -18.047 9.789 -1.488 1 95.12 288 VAL B N 1
ATOM 5925 C CA . VAL B 1 288 ? -16.922 8.922 -1.155 1 95.12 288 VAL B CA 1
ATOM 5926 C C . VAL B 1 288 ? -16.172 9.484 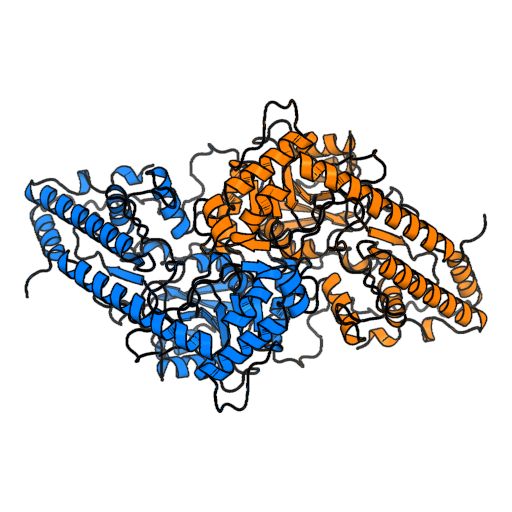0.055 1 95.12 288 VAL B C 1
ATOM 5928 O O . VAL B 1 288 ? -15.727 10.633 0.037 1 95.12 288 VAL B O 1
ATOM 5931 N N . LEU B 1 289 ? -16.109 8.719 1.115 1 97.94 289 LEU B N 1
ATOM 5932 C CA . LEU B 1 289 ? -15.453 9.141 2.348 1 97.94 289 LEU B CA 1
ATOM 5933 C C . LEU B 1 289 ? -14.164 8.359 2.576 1 97.94 289 LEU B C 1
ATOM 5935 O O . LEU B 1 289 ? -14.156 7.129 2.465 1 97.94 289 LEU B O 1
ATOM 5939 N N . ILE B 1 290 ? -13.102 9.039 2.838 1 96.38 290 ILE B N 1
ATOM 5940 C CA . ILE B 1 290 ? -11.828 8.398 3.141 1 96.38 290 ILE B CA 1
ATOM 5941 C C . ILE B 1 290 ? -11.445 8.672 4.594 1 96.38 290 ILE B C 1
ATOM 5943 O O . ILE B 1 290 ? -11.422 9.828 5.031 1 96.38 290 ILE B O 1
ATOM 5947 N N . GLY B 1 291 ? -11.195 7.645 5.371 1 97.5 291 GLY B N 1
ATOM 5948 C CA . GLY B 1 291 ? -10.789 7.703 6.766 1 97.5 291 GLY B CA 1
ATOM 5949 C C . GLY B 1 291 ? -9.898 6.547 7.172 1 97.5 291 GLY B C 1
ATOM 5950 O O . GLY B 1 291 ? -9.406 5.805 6.32 1 97.5 291 GLY B O 1
ATOM 5951 N N . GLY B 1 292 ? -9.656 6.484 8.453 1 98 292 GLY B N 1
ATOM 5952 C CA . GLY B 1 292 ? -8.812 5.387 8.898 1 98 292 GLY B CA 1
ATOM 5953 C C . GLY B 1 292 ? -8.289 5.562 10.305 1 98 292 GLY B C 1
ATOM 5954 O O . GLY B 1 292 ? -8.672 6.508 11 1 98 292 GLY B O 1
ATOM 5955 N N . LEU B 1 293 ? -7.434 4.629 10.711 1 98.25 293 LEU B N 1
ATOM 5956 C CA . LEU B 1 293 ? -6.934 4.574 12.078 1 98.25 293 LEU B CA 1
ATOM 5957 C C . LEU B 1 293 ? -5.797 5.57 12.281 1 98.25 293 LEU B C 1
ATOM 5959 O O . LEU B 1 293 ? -5.336 5.766 13.406 1 98.25 293 LEU B O 1
ATOM 5963 N N . THR B 1 294 ? -5.387 6.273 11.281 1 96.88 294 THR B N 1
ATOM 5964 C CA . THR B 1 294 ? -4.133 7.02 11.25 1 96.88 294 THR B CA 1
ATOM 5965 C C . THR B 1 294 ? -4.184 8.203 12.211 1 96.88 294 THR B C 1
ATOM 5967 O O . THR B 1 294 ? -3.193 8.5 12.883 1 96.88 294 THR B O 1
ATOM 5970 N N . LYS B 1 295 ? -5.32 8.922 12.18 1 97.19 295 LYS B N 1
ATOM 5971 C CA . LYS B 1 295 ? -5.34 10.172 12.93 1 97.19 295 LYS B CA 1
ATOM 5972 C C . LYS B 1 295 ? -6.203 10.055 14.18 1 97.19 295 LYS B C 1
ATOM 5974 O O . LYS B 1 295 ? -5.691 10.109 15.305 1 97.19 295 LYS B O 1
ATOM 5979 N N . CYS B 1 296 ? -7.438 9.672 14.062 1 97.69 296 CYS B N 1
ATOM 5980 C CA . CYS B 1 296 ? -8.367 9.633 15.18 1 97.69 296 CYS B CA 1
ATOM 5981 C C . CYS B 1 296 ? -7.973 8.547 16.172 1 97.69 296 CYS B C 1
ATOM 5983 O O . CYS B 1 296 ? -8.086 8.742 17.391 1 97.69 296 CYS B O 1
ATOM 5985 N N . TRP B 1 297 ? -7.562 7.391 15.727 1 98.06 297 TRP B N 1
ATOM 5986 C CA . TRP B 1 297 ? -7.105 6.305 16.594 1 98.06 297 TRP B CA 1
ATOM 5987 C C . TRP B 1 297 ? -5.605 6.41 16.844 1 98.06 297 TRP B C 1
ATOM 5989 O O . TRP B 1 297 ? -5.059 5.684 17.688 1 98.06 297 TRP B O 1
ATOM 5999 N N . ARG B 1 298 ? -4.934 7.289 16.125 1 97.75 298 ARG B N 1
ATOM 6000 C CA . ARG B 1 298 ? -3.52 7.617 16.281 1 97.75 298 ARG B CA 1
ATOM 6001 C C . ARG B 1 298 ? -2.646 6.379 16.094 1 97.75 298 ARG B C 1
ATOM 6003 O O . ARG B 1 298 ? -1.778 6.098 16.922 1 97.75 298 ARG B O 1
ATOM 6010 N N . LEU B 1 299 ? -2.926 5.637 15.07 1 97.81 299 LEU B N 1
ATOM 6011 C CA . LEU B 1 299 ? -2.162 4.457 14.68 1 97.81 299 LEU B CA 1
ATOM 6012 C C . LEU B 1 299 ? -1.729 4.555 13.219 1 97.81 299 LEU B C 1
ATOM 6014 O O . LEU B 1 299 ? -2.006 3.654 12.422 1 97.81 299 LEU B O 1
ATOM 6018 N N . PRO B 1 300 ? -0.979 5.613 12.875 1 96.75 300 PRO B N 1
ATOM 6019 C CA . PRO B 1 300 ? -0.577 5.777 11.477 1 96.75 300 PRO B CA 1
ATOM 6020 C C . PRO B 1 300 ? 0.32 4.645 10.977 1 96.75 300 PRO B C 1
ATOM 6022 O O . PRO B 1 300 ? 0.265 4.281 9.805 1 96.75 300 PRO B O 1
ATOM 6025 N N . GLY B 1 301 ? 1.103 4.055 11.836 1 96.88 301 GLY B N 1
ATOM 6026 C CA . GLY B 1 301 ? 2.037 3.01 11.445 1 96.88 301 GLY B CA 1
ATOM 6027 C C . GLY B 1 301 ? 1.353 1.723 11.023 1 96.88 301 GLY B C 1
ATOM 6028 O O . GLY B 1 301 ? 1.97 0.863 10.391 1 96.88 301 GLY B O 1
ATOM 6029 N N . TRP B 1 302 ? 0.096 1.539 11.367 1 98.06 302 TRP B N 1
ATOM 6030 C CA . TRP B 1 302 ? -0.621 0.3 11.086 1 98.06 302 TRP B CA 1
ATOM 6031 C C . TRP B 1 302 ? -1.025 0.229 9.617 1 98.06 302 TRP B C 1
ATOM 6033 O O . TRP B 1 302 ? -1.283 -0.856 9.086 1 98.06 302 TRP B O 1
ATOM 6043 N N . ARG B 1 303 ? -1.181 1.383 9.016 1 97.75 303 ARG B N 1
ATOM 6044 C CA . ARG B 1 303 ? -1.56 1.499 7.609 1 97.75 303 ARG B CA 1
ATOM 6045 C C . ARG B 1 303 ? -2.902 0.825 7.348 1 97.75 303 ARG B C 1
ATOM 6047 O O . ARG B 1 303 ? -3.072 0.141 6.336 1 97.75 303 ARG B O 1
ATOM 6054 N N . VAL B 1 304 ? -3.803 0.943 8.273 1 98.62 304 VAL B N 1
ATOM 6055 C CA . VAL B 1 304 ? -5.16 0.433 8.109 1 98.62 304 VAL B CA 1
ATOM 6056 C C . VAL B 1 304 ? -6.141 1.599 7.992 1 98.62 304 VAL B C 1
ATOM 6058 O O . VAL B 1 304 ? -6.367 2.326 8.961 1 98.62 304 VAL B O 1
ATOM 6061 N N . CYS B 1 305 ? -6.645 1.817 6.824 1 98.62 305 CYS B N 1
ATOM 6062 C CA . CYS B 1 305 ? -7.59 2.879 6.484 1 98.62 305 CYS B CA 1
ATOM 6063 C C . CYS B 1 305 ? -8.758 2.33 5.676 1 98.62 305 CYS B C 1
ATOM 6065 O O . CYS B 1 305 ? -8.859 1.122 5.461 1 98.62 305 CYS B O 1
ATOM 6067 N N . TRP B 1 306 ? -9.734 3.168 5.301 1 98.81 306 TRP B N 1
ATOM 6068 C CA . TRP B 1 306 ? -10.883 2.674 4.551 1 98.81 306 TRP B CA 1
ATOM 6069 C C . TRP B 1 306 ? -11.438 3.758 3.633 1 98.81 306 TRP B C 1
ATOM 6071 O O . TRP B 1 306 ? -11.188 4.945 3.844 1 98.81 306 TRP B O 1
ATOM 6081 N N . VAL B 1 307 ? -12.094 3.361 2.617 1 98.19 307 VAL B N 1
ATOM 6082 C CA . VAL B 1 307 ? -12.945 4.164 1.75 1 98.19 307 VAL B CA 1
ATOM 6083 C C . VAL B 1 307 ? -14.391 3.693 1.873 1 98.19 307 VAL B C 1
ATOM 6085 O O . VAL B 1 307 ? -14.672 2.494 1.791 1 98.19 307 VAL B O 1
ATOM 6088 N N . VAL B 1 308 ? -15.273 4.566 2.145 1 98.69 308 VAL B N 1
ATOM 6089 C CA . VAL B 1 308 ? -16.703 4.277 2.264 1 98.69 308 VAL B CA 1
ATOM 6090 C C . VAL B 1 308 ? -17.453 4.938 1.115 1 98.69 308 VAL B C 1
ATOM 6092 O O . VAL B 1 308 ? -17.234 6.109 0.807 1 98.69 308 VAL B O 1
ATOM 6095 N N . GLY B 1 309 ? -18.312 4.25 0.441 1 97.75 309 GLY B N 1
ATOM 6096 C CA . GLY B 1 309 ? -19.094 4.75 -0.674 1 97.75 309 GLY B CA 1
ATOM 6097 C C . GLY B 1 309 ? -20.031 3.709 -1.259 1 97.75 309 GLY B C 1
ATOM 6098 O O . GLY B 1 309 ? -20.25 2.654 -0.66 1 97.75 309 GLY B O 1
ATOM 6099 N N . PRO B 1 310 ? -20.656 4.012 -2.354 1 96.38 310 PRO B N 1
ATOM 6100 C CA . PRO B 1 310 ? -21.562 3.064 -2.992 1 96.38 310 PRO B CA 1
ATOM 6101 C C . PRO B 1 310 ? -20.891 1.743 -3.352 1 96.38 310 PRO B C 1
ATOM 6103 O O . PRO B 1 310 ? -19.688 1.713 -3.611 1 96.38 310 PRO B O 1
ATOM 6106 N N . GLU B 1 311 ? -21.672 0.718 -3.396 1 95.56 311 GLU B N 1
ATOM 6107 C CA . GLU B 1 311 ? -21.188 -0.634 -3.633 1 95.56 311 GLU B CA 1
ATOM 6108 C C . GLU B 1 311 ? -20.438 -0.727 -4.965 1 95.56 311 GLU B C 1
ATOM 6110 O O . GLU B 1 311 ? -19.438 -1.421 -5.07 1 95.56 311 GLU B O 1
ATOM 6115 N N . SER B 1 312 ? -20.906 -0.102 -5.938 1 90.44 312 SER B N 1
ATOM 6116 C CA . SER B 1 312 ? -20.281 -0.143 -7.254 1 90.44 312 SER B CA 1
ATOM 6117 C C . SER B 1 312 ? -18.859 0.426 -7.211 1 90.44 312 SER B C 1
ATOM 6119 O O . SER B 1 312 ? -17.969 -0.086 -7.879 1 90.44 312 SER B O 1
ATOM 6121 N N . LEU B 1 313 ? -18.672 1.488 -6.461 1 91.38 313 LEU B N 1
ATOM 6122 C CA . LEU B 1 313 ? -17.344 2.057 -6.273 1 91.38 313 LEU B CA 1
ATOM 6123 C C . LEU B 1 313 ? -16.422 1.063 -5.578 1 91.38 313 LEU B C 1
ATOM 6125 O O . LEU B 1 313 ? -15.266 0.909 -5.969 1 91.38 313 LEU B O 1
ATOM 6129 N N . ILE B 1 314 ? -16.984 0.402 -4.582 1 94.25 314 ILE B N 1
ATOM 6130 C CA . ILE B 1 314 ? -16.188 -0.53 -3.793 1 94.25 314 ILE B CA 1
ATOM 6131 C C . ILE B 1 314 ? -15.703 -1.677 -4.68 1 94.25 314 ILE B C 1
ATOM 6133 O O . ILE B 1 314 ? -14.555 -2.109 -4.578 1 94.25 314 ILE B O 1
ATOM 6137 N N . THR B 1 315 ? -16.531 -2.127 -5.531 1 88.06 315 THR B N 1
ATOM 6138 C CA . THR B 1 315 ? -16.156 -3.162 -6.488 1 88.06 315 THR B CA 1
ATOM 6139 C C . THR B 1 315 ? -15.008 -2.686 -7.375 1 88.06 315 THR B C 1
ATOM 6141 O O . THR B 1 315 ? -14.031 -3.41 -7.578 1 88.06 315 THR B O 1
ATOM 6144 N N . ALA B 1 316 ? -15.094 -1.487 -7.82 1 86 316 ALA B N 1
ATOM 6145 C CA . ALA B 1 316 ? -14.055 -0.904 -8.664 1 86 316 ALA B CA 1
ATOM 6146 C C . ALA B 1 316 ? -12.75 -0.751 -7.887 1 86 316 ALA B C 1
ATOM 6148 O O . ALA B 1 316 ? -11.664 -0.992 -8.43 1 86 316 ALA B O 1
ATOM 6149 N N . LEU B 1 317 ? -12.906 -0.383 -6.645 1 90.88 317 LEU B N 1
ATOM 6150 C CA . LEU B 1 317 ? -11.727 -0.213 -5.809 1 90.88 317 LEU B CA 1
ATOM 6151 C C . LEU B 1 317 ? -11.039 -1.553 -5.559 1 90.88 317 LEU B C 1
ATOM 6153 O O . LEU B 1 317 ? -9.812 -1.617 -5.465 1 90.88 317 LEU B O 1
ATOM 6157 N N . GLY B 1 318 ? -11.828 -2.549 -5.359 1 89.06 318 GLY B N 1
ATOM 6158 C CA . GLY B 1 318 ? -11.266 -3.885 -5.238 1 89.06 318 GLY B CA 1
ATOM 6159 C C . GLY B 1 318 ? -10.438 -4.293 -6.441 1 89.06 318 GLY B C 1
ATOM 6160 O O . GLY B 1 318 ? -9.344 -4.844 -6.285 1 89.06 318 GLY B O 1
ATOM 6161 N N . GLN B 1 319 ? -10.898 -3.996 -7.555 1 80.75 319 GLN B N 1
ATOM 6162 C CA . GLN B 1 319 ? -10.195 -4.32 -8.797 1 80.75 319 GLN B CA 1
ATOM 6163 C C . GLN B 1 319 ? -8.898 -3.523 -8.914 1 80.75 319 GLN B C 1
ATOM 6165 O O . GLN B 1 319 ? -7.852 -4.086 -9.242 1 80.75 319 GLN B O 1
ATOM 6170 N N . SER B 1 320 ? -8.953 -2.26 -8.633 1 81.75 320 SER B N 1
ATOM 6171 C CA . SER B 1 320 ? -7.754 -1.429 -8.719 1 81.75 320 SER B CA 1
ATOM 6172 C C . SER B 1 320 ? -6.734 -1.817 -7.66 1 81.75 320 SER B C 1
ATOM 6174 O O . SER B 1 320 ? -5.527 -1.792 -7.914 1 81.75 320 SER B O 1
ATOM 6176 N N . GLY B 1 321 ? -7.219 -2.119 -6.523 1 87.06 321 GLY B N 1
ATOM 6177 C CA . GLY B 1 321 ? -6.324 -2.568 -5.469 1 87.06 321 GLY B CA 1
ATOM 6178 C C . GLY B 1 321 ? -5.559 -3.828 -5.832 1 87.06 321 GLY B C 1
ATOM 6179 O O . GLY B 1 321 ? -4.422 -4.02 -5.391 1 87.06 321 GLY B O 1
ATOM 6180 N N . SER B 1 322 ? -6.129 -4.602 -6.613 1 81.94 322 SER B N 1
ATOM 6181 C CA . SER B 1 322 ? -5.52 -5.871 -7 1 81.94 322 SER B CA 1
ATOM 6182 C C . SER B 1 322 ? -4.258 -5.648 -7.828 1 81.94 322 SER B C 1
ATOM 6184 O O . SER B 1 322 ? -3.33 -6.461 -7.781 1 81.94 322 SER B O 1
ATOM 6186 N N . PHE B 1 323 ? -4.168 -4.551 -8.492 1 75.12 323 PHE B N 1
ATOM 6187 C CA . PHE B 1 323 ? -2.984 -4.391 -9.328 1 75.12 323 PHE B CA 1
ATOM 6188 C C . PHE B 1 323 ? -2.107 -3.254 -8.812 1 75.12 323 PHE B C 1
ATOM 6190 O O . PHE B 1 323 ? -0.931 -3.16 -9.172 1 75.12 323 PHE B O 1
ATOM 6197 N N . LEU B 1 324 ? -2.65 -2.41 -7.926 1 80.75 324 LEU B N 1
ATOM 6198 C CA . LEU B 1 324 ? -1.879 -1.262 -7.465 1 80.75 324 LEU B CA 1
ATOM 6199 C C . LEU B 1 324 ? -1.08 -1.611 -6.211 1 80.75 324 LEU B C 1
ATOM 6201 O O . LEU B 1 324 ? 0.065 -1.181 -6.062 1 80.75 324 LEU B O 1
ATOM 6205 N N . ASP B 1 325 ? -1.732 -2.373 -5.324 1 89 325 ASP B N 1
ATOM 6206 C CA . ASP B 1 325 ? -1.033 -2.521 -4.051 1 89 325 ASP B CA 1
ATOM 6207 C C . ASP B 1 325 ? -1.289 -3.896 -3.441 1 89 325 ASP B C 1
ATOM 6209 O O . ASP B 1 325 ? -0.525 -4.355 -2.588 1 89 325 ASP B O 1
ATOM 6213 N N . GLY B 1 326 ? -2.338 -4.484 -3.74 1 88.62 326 GLY B N 1
ATOM 6214 C CA . GLY B 1 326 ? -2.576 -5.836 -3.26 1 88.62 326 GLY B CA 1
ATOM 6215 C C . GLY B 1 326 ? -3.328 -5.879 -1.943 1 88.62 326 GLY B C 1
ATOM 6216 O O . GLY B 1 326 ? -3.672 -6.953 -1.451 1 88.62 326 GLY B O 1
ATOM 6217 N N . GLY B 1 327 ? -3.57 -4.77 -1.273 1 93.81 327 GLY B N 1
ATOM 6218 C CA . GLY B 1 327 ? -4.422 -4.738 -0.094 1 93.81 327 GLY B CA 1
ATOM 6219 C C . GLY B 1 327 ? -3.664 -4.402 1.178 1 93.81 327 GLY B C 1
ATOM 6220 O O . GLY B 1 327 ? -2.434 -4.332 1.175 1 93.81 327 GLY B O 1
ATOM 6221 N N . ALA B 1 328 ? -4.41 -4.234 2.283 1 97.56 328 ALA B N 1
ATOM 6222 C CA . ALA B 1 328 ? -3.873 -3.852 3.586 1 97.56 328 ALA B CA 1
ATOM 6223 C C . ALA B 1 328 ? -3.354 -5.07 4.344 1 97.56 328 ALA B C 1
ATOM 6225 O O . ALA B 1 328 ? -3.754 -6.203 4.062 1 97.56 328 ALA B O 1
ATOM 6226 N N . PRO B 1 329 ? -2.449 -4.863 5.297 1 98 329 PRO B N 1
ATOM 6227 C CA . PRO B 1 329 ? -1.913 -5.996 6.055 1 98 329 PRO B CA 1
ATOM 6228 C C . PRO B 1 329 ? -2.992 -6.754 6.824 1 98 329 PRO B C 1
ATOM 6230 O O . PRO B 1 329 ? -3.729 -6.156 7.613 1 98 329 PRO B O 1
ATOM 6233 N N . HIS B 1 330 ? -3.027 -8.031 6.66 1 97.75 330 HIS B N 1
ATOM 6234 C CA . HIS B 1 330 ? -4.098 -8.883 7.152 1 97.75 330 HIS B CA 1
ATOM 6235 C C . HIS B 1 330 ? -4.129 -8.914 8.68 1 97.75 330 HIS B C 1
ATOM 6237 O O . HIS B 1 330 ? -5.18 -8.695 9.289 1 97.75 330 HIS B O 1
ATOM 6243 N N . PRO B 1 331 ? -2.996 -9.133 9.406 1 98.06 331 PRO B N 1
ATOM 6244 C CA . PRO B 1 331 ? -3.061 -9.211 10.867 1 98.06 331 PRO B CA 1
ATOM 6245 C C . PRO B 1 331 ? -3.545 -7.918 11.516 1 98.06 331 PRO B C 1
ATOM 6247 O O . PRO B 1 331 ? -4.32 -7.953 12.477 1 98.06 331 PRO B O 1
ATOM 6250 N N . LEU B 1 332 ? -3.074 -6.801 10.961 1 98.31 332 LEU B N 1
ATOM 6251 C CA . LEU B 1 332 ? -3.402 -5.52 11.578 1 98.31 332 LEU B CA 1
ATOM 6252 C C . LEU B 1 332 ? -4.855 -5.141 11.305 1 98.31 332 LEU B C 1
ATOM 6254 O O . LEU B 1 332 ? -5.469 -4.41 12.094 1 98.31 332 LEU B O 1
ATOM 6258 N N . GLN B 1 333 ? -5.426 -5.613 10.148 1 98.5 333 GLN B N 1
ATOM 6259 C CA . GLN B 1 333 ? -6.855 -5.434 9.914 1 98.5 333 GLN B CA 1
ATOM 6260 C C . GLN B 1 333 ? -7.68 -6.102 11.008 1 98.5 333 GLN B C 1
ATOM 6262 O O . GLN B 1 333 ? -8.586 -5.484 11.57 1 98.5 333 GLN B O 1
ATOM 6267 N N . VAL B 1 334 ? -7.344 -7.359 11.305 1 98.25 334 VAL B N 1
ATOM 6268 C CA . VAL B 1 334 ? -8.102 -8.109 12.297 1 98.25 334 VAL B CA 1
ATOM 6269 C C . VAL B 1 334 ? -7.879 -7.508 13.68 1 98.25 334 VAL B C 1
ATOM 6271 O O . VAL B 1 334 ? -8.82 -7.391 14.469 1 98.25 334 VAL B O 1
ATOM 6274 N N . ALA B 1 335 ? -6.68 -7.102 13.953 1 97.88 335 ALA B N 1
ATOM 6275 C CA . ALA B 1 335 ? -6.355 -6.492 15.242 1 97.88 335 ALA B CA 1
ATOM 6276 C C . ALA B 1 335 ? -7.125 -5.188 15.438 1 97.88 335 ALA B C 1
ATOM 6278 O O . ALA B 1 335 ? -7.34 -4.75 16.562 1 97.88 335 ALA B O 1
ATOM 6279 N N . ALA B 1 336 ? -7.535 -4.551 14.352 1 98.12 336 ALA B N 1
ATOM 6280 C CA . ALA B 1 336 ? -8.18 -3.238 14.398 1 98.12 336 ALA B CA 1
ATOM 6281 C C . ALA B 1 336 ? -9.656 -3.361 14.758 1 98.12 336 ALA B C 1
ATOM 6283 O O . ALA B 1 336 ? -10.289 -2.379 15.156 1 98.12 336 ALA B O 1
ATOM 6284 N N . ILE B 1 337 ? -10.258 -4.535 14.617 1 97.75 337 ILE B N 1
ATOM 6285 C CA . ILE B 1 337 ? -11.703 -4.734 14.703 1 97.75 337 ILE B CA 1
ATOM 6286 C C . ILE B 1 337 ? -12.211 -4.25 16.062 1 97.75 337 ILE B C 1
ATOM 6288 O O . ILE B 1 337 ? -13.133 -3.438 16.125 1 97.75 337 ILE B O 1
ATOM 6292 N N . PRO B 1 338 ? -11.555 -4.598 17.219 1 96.25 338 PRO B N 1
ATOM 6293 C CA . PRO B 1 338 ? -12.078 -4.148 18.5 1 96.25 338 PRO B CA 1
ATOM 6294 C C . PRO B 1 338 ? -11.953 -2.641 18.703 1 96.25 338 PRO B C 1
ATOM 6296 O O . PRO B 1 338 ? -12.688 -2.055 19.5 1 96.25 338 PRO B O 1
ATOM 6299 N N . LEU B 1 339 ? -11.055 -2.008 18.031 1 97.56 339 LEU B N 1
ATOM 6300 C CA . LEU B 1 339 ? -10.82 -0.576 18.188 1 97.56 339 LEU B CA 1
ATOM 6301 C C . LEU B 1 339 ? -11.961 0.232 17.578 1 97.56 339 LEU B C 1
ATOM 6303 O O . LEU B 1 339 ? -12.07 1.437 17.828 1 97.56 339 LEU B O 1
ATOM 6307 N N . LEU B 1 340 ? -12.836 -0.428 16.797 1 98.12 340 LEU B N 1
ATOM 6308 C CA . LEU B 1 340 ? -13.922 0.276 16.125 1 98.12 340 LEU B CA 1
ATOM 6309 C C . LEU B 1 340 ? -15.242 0.097 16.859 1 98.12 340 LEU B C 1
ATOM 6311 O O . LEU B 1 340 ? -16.281 0.555 16.391 1 98.12 340 LEU B O 1
ATOM 6315 N N . ASP B 1 341 ? -15.156 -0.547 18 1 96.38 341 ASP B N 1
ATOM 6316 C CA . ASP B 1 341 ? -16.359 -0.608 18.828 1 96.38 341 ASP B CA 1
ATOM 6317 C C . ASP B 1 341 ? -16.891 0.792 19.125 1 96.38 341 ASP B C 1
ATOM 6319 O O . ASP B 1 341 ? -16.141 1.643 19.625 1 96.38 341 ASP B O 1
ATOM 6323 N N . PRO B 1 342 ? -18.141 1.023 18.859 1 93.44 342 PRO B N 1
ATOM 6324 C CA . PRO B 1 342 ? -18.672 2.385 18.969 1 93.44 342 PRO B CA 1
ATOM 6325 C C . PRO B 1 342 ? -18.484 2.979 20.359 1 93.44 342 PRO B C 1
ATOM 6327 O O . PRO B 1 342 ? -18.188 4.168 20.5 1 93.44 342 PRO B O 1
ATOM 6330 N N . SER B 1 343 ? -18.719 2.203 21.406 1 94.56 343 SER B N 1
ATOM 6331 C CA . SER B 1 343 ? -18.547 2.715 22.766 1 94.56 343 SER B CA 1
ATOM 6332 C C . SER B 1 343 ? -17.094 3.078 23.031 1 94.56 343 SER B C 1
ATOM 6334 O O . SER B 1 343 ? -16.812 4.078 23.703 1 94.56 343 SER B O 1
ATOM 6336 N N . PHE B 1 344 ? -16.219 2.258 22.594 1 96.25 344 PHE B N 1
ATOM 6337 C CA . PHE B 1 344 ? -14.789 2.535 22.719 1 96.25 344 PHE B CA 1
ATOM 6338 C C . PHE B 1 344 ? -14.422 3.809 21.969 1 96.25 344 PHE B C 1
ATOM 6340 O O . PHE B 1 344 ? -13.727 4.672 22.516 1 96.25 344 PHE B O 1
ATOM 6347 N N . VAL B 1 345 ? -14.914 3.961 20.766 1 96.88 345 VAL B N 1
ATOM 6348 C CA . VAL B 1 345 ? -14.594 5.105 19.922 1 96.88 345 VAL B CA 1
ATOM 6349 C C . VAL B 1 345 ? -15.102 6.387 20.562 1 96.88 345 VAL B C 1
ATOM 6351 O O . VAL B 1 345 ? -14.414 7.41 20.562 1 96.88 345 VAL B O 1
ATOM 6354 N N . HIS B 1 346 ? -16.266 6.328 21.094 1 96.06 346 HIS B N 1
ATOM 6355 C CA . HIS B 1 346 ? -16.844 7.5 21.734 1 96.06 346 HIS B CA 1
ATOM 6356 C C . HIS B 1 346 ? -16 7.957 22.922 1 96.06 346 HIS B C 1
ATOM 6358 O O . HIS B 1 346 ? -15.703 9.148 23.047 1 96.06 346 HIS B O 1
ATOM 6364 N N . SER B 1 347 ? -15.633 7.055 23.781 1 97 347 SER B N 1
ATOM 6365 C CA . SER B 1 347 ? -14.836 7.387 24.953 1 97 347 SER B CA 1
ATOM 6366 C C . SER B 1 347 ? -13.477 7.953 24.562 1 97 347 SER B C 1
ATOM 6368 O O . SER B 1 347 ? -13.008 8.93 25.156 1 97 347 SER B O 1
ATOM 6370 N N . GLU B 1 348 ? -12.852 7.328 23.609 1 97.38 348 GLU B N 1
ATOM 6371 C CA . GLU B 1 348 ? -11.531 7.777 23.172 1 97.38 348 GLU B CA 1
ATOM 6372 C C . GLU B 1 348 ? -11.617 9.141 22.484 1 97.38 348 GLU B C 1
ATOM 6374 O O . GLU B 1 348 ? -10.695 9.945 22.578 1 97.38 348 GLU B O 1
ATOM 6379 N N . ARG B 1 349 ? -12.727 9.398 21.797 1 97.56 349 ARG B N 1
ATOM 6380 C CA . ARG B 1 349 ? -12.938 10.688 21.141 1 97.56 349 ARG B CA 1
ATOM 6381 C C . ARG B 1 349 ? -12.969 11.82 22.156 1 97.56 349 ARG B C 1
ATOM 6383 O O . ARG B 1 349 ? -12.391 12.883 21.938 1 97.56 349 ARG B O 1
ATOM 6390 N N . LEU B 1 350 ? -13.656 11.633 23.219 1 97.94 350 LEU B N 1
ATOM 6391 C CA . LEU B 1 350 ? -13.734 12.641 24.266 1 97.94 350 LEU B CA 1
ATOM 6392 C C . LEU B 1 350 ? -12.352 12.992 24.797 1 97.94 350 LEU B C 1
ATOM 6394 O O . LEU B 1 350 ? -12.023 14.164 24.984 1 97.94 350 LEU B O 1
ATOM 6398 N N . VAL B 1 351 ? -11.547 11.977 25.047 1 97.81 351 VAL B N 1
ATOM 6399 C CA . VAL B 1 351 ? -10.188 12.156 25.531 1 97.81 351 VAL B CA 1
ATOM 6400 C C . VAL B 1 351 ? -9.359 12.914 24.5 1 97.81 351 VAL B C 1
ATOM 6402 O O . VAL B 1 351 ? -8.648 13.859 24.828 1 97.81 351 VAL B O 1
ATOM 6405 N N . LEU B 1 352 ? -9.508 12.453 23.281 1 98.06 352 LEU B N 1
ATOM 6406 C CA . LEU B 1 352 ? -8.781 13.055 22.156 1 98.06 352 LEU B CA 1
ATOM 6407 C C . LEU B 1 352 ? -9.078 14.547 22.047 1 98.06 352 LEU B C 1
ATOM 6409 O O . LEU B 1 352 ? -8.164 15.367 21.953 1 98.06 352 LEU B O 1
ATOM 6413 N N . GLN B 1 353 ? -10.312 14.906 22.062 1 97.94 353 GLN B N 1
ATOM 6414 C CA . GLN B 1 353 ? -10.742 16.297 21.906 1 97.94 353 GLN B CA 1
ATOM 6415 C C . GLN B 1 353 ? -10.273 17.156 23.078 1 97.94 353 GLN B C 1
ATOM 6417 O O . GLN B 1 353 ? -9.859 18.297 22.891 1 97.94 353 GLN B O 1
ATOM 6422 N N . ARG B 1 354 ? -10.328 16.625 24.234 1 97.38 354 ARG B N 1
ATOM 6423 C CA . ARG B 1 354 ? -9.875 17.359 25.406 1 97.38 354 ARG B CA 1
ATOM 6424 C C . ARG B 1 354 ? -8.383 17.688 25.312 1 97.38 354 ARG B C 1
ATOM 6426 O O . ARG B 1 354 ? -7.973 18.828 25.5 1 97.38 354 ARG B O 1
ATOM 6433 N N . VAL B 1 355 ? -7.582 16.672 25.016 1 97.81 355 VAL B N 1
ATOM 6434 C CA . VAL B 1 355 ? -6.129 16.828 24.984 1 97.81 355 VAL B CA 1
ATOM 6435 C C . VAL B 1 355 ? -5.73 17.766 23.859 1 97.81 355 VAL B C 1
ATOM 6437 O O . VAL B 1 355 ? -4.918 18.672 24.062 1 97.81 355 VAL B O 1
ATOM 6440 N N . PHE B 1 356 ? -6.301 17.641 22.703 1 98.19 356 PHE B N 1
ATOM 6441 C CA . PHE B 1 356 ? -5.867 18.422 21.547 1 98.19 356 PHE B CA 1
ATOM 6442 C C . PHE B 1 356 ? -6.469 19.812 21.578 1 98.19 356 PHE B C 1
ATOM 6444 O O . PHE B 1 356 ? -5.906 20.75 21.016 1 98.19 356 PHE B O 1
ATOM 6451 N N . ARG B 1 357 ? -7.629 19.984 22.25 1 97.75 357 ARG B N 1
ATOM 6452 C CA . ARG B 1 357 ? -8.133 21.328 22.484 1 97.75 357 ARG B CA 1
ATOM 6453 C C . ARG B 1 357 ? -7.18 22.125 23.391 1 97.75 357 ARG B C 1
ATOM 6455 O O . ARG B 1 357 ? -6.918 23.297 23.141 1 97.75 357 ARG B O 1
ATOM 6462 N N . GLU B 1 358 ? -6.715 21.469 24.406 1 97.69 358 GLU B N 1
ATOM 6463 C CA . GLU B 1 358 ? -5.738 22.109 25.281 1 97.69 358 GLU B CA 1
ATOM 6464 C C . GLU B 1 358 ? -4.48 22.5 24.516 1 97.69 358 GLU B C 1
ATOM 6466 O O . GLU B 1 358 ? -3.951 23.609 24.719 1 97.69 358 GLU B O 1
ATOM 6471 N N . LYS B 1 359 ? -3.984 21.609 23.703 1 98.19 359 LYS B N 1
ATOM 6472 C CA . LYS B 1 359 ? -2.818 21.906 22.875 1 98.19 359 LYS B CA 1
ATOM 6473 C C . LYS B 1 359 ? -3.086 23.094 21.969 1 98.19 359 LYS B C 1
ATOM 6475 O O . LYS B 1 359 ? -2.252 24 21.844 1 98.19 359 LYS B O 1
ATOM 6480 N N . ARG B 1 360 ? -4.242 23.031 21.297 1 97.94 360 ARG B N 1
ATOM 6481 C CA . ARG B 1 360 ? -4.645 24.094 20.406 1 97.94 360 ARG B CA 1
ATOM 6482 C C . ARG B 1 360 ? -4.648 25.438 21.125 1 97.94 360 ARG B C 1
ATOM 6484 O O . ARG B 1 360 ? -4.055 26.406 20.641 1 97.94 360 ARG B O 1
ATOM 6491 N N . ASP B 1 361 ? -5.289 25.516 22.25 1 98 361 ASP B N 1
ATOM 6492 C CA . ASP B 1 361 ? -5.398 26.75 23.016 1 98 361 ASP B CA 1
ATOM 6493 C C . ASP B 1 361 ? -4.027 27.25 23.453 1 98 361 ASP B C 1
ATOM 6495 O O . ASP B 1 361 ? -3.74 28.438 23.391 1 98 361 ASP B O 1
ATOM 6499 N N . PHE B 1 362 ? -3.215 26.359 23.891 1 98.44 362 PHE B N 1
ATOM 6500 C CA . PHE B 1 362 ? -1.865 26.703 24.328 1 98.44 362 PHE B CA 1
ATOM 6501 C C . PHE B 1 362 ? -1.061 27.297 23.172 1 98.44 362 PHE B C 1
ATOM 6503 O O . PHE B 1 362 ? -0.408 28.328 23.328 1 98.44 362 PHE B O 1
ATOM 6510 N N . VAL B 1 363 ? -1.062 26.625 22 1 98.44 363 VAL B N 1
ATOM 6511 C CA . VAL B 1 363 ? -0.275 27.031 20.844 1 98.44 363 VAL B CA 1
ATOM 6512 C C . VAL B 1 363 ? -0.745 28.406 20.375 1 98.44 363 VAL B C 1
ATOM 6514 O O . VAL B 1 363 ? 0.071 29.297 20.094 1 98.44 363 VAL B O 1
ATOM 6517 N N . VAL B 1 364 ? -2.041 28.609 20.25 1 97.75 364 VAL B N 1
ATOM 6518 C CA . VAL B 1 364 ? -2.598 29.875 19.766 1 97.75 364 VAL B CA 1
ATOM 6519 C C . VAL B 1 364 ? -2.211 31 20.719 1 97.75 364 VAL B C 1
ATOM 6521 O O . VAL B 1 364 ? -1.793 32.062 20.297 1 97.75 364 VAL B O 1
ATOM 6524 N N . GLN B 1 365 ? -2.328 30.734 21.984 1 97.94 365 GLN B N 1
ATOM 6525 C CA . GLN B 1 365 ? -1.975 31.734 22.984 1 97.94 365 GLN B CA 1
ATOM 6526 C C . GLN B 1 365 ? -0.486 32.062 22.938 1 97.94 365 GLN B C 1
ATOM 6528 O O . GLN B 1 365 ? -0.101 33.25 22.984 1 97.94 365 GLN B O 1
ATOM 6533 N N . ARG B 1 366 ? 0.334 31.047 22.891 1 98.19 366 ARG B N 1
ATOM 6534 C CA . ARG B 1 366 ? 1.78 31.25 22.859 1 98.19 366 ARG B CA 1
ATOM 6535 C C . ARG B 1 366 ? 2.203 32 21.609 1 98.19 366 ARG B C 1
ATOM 6537 O O . ARG B 1 366 ? 3.107 32.844 21.656 1 98.19 366 ARG B O 1
ATOM 6544 N N . LEU B 1 367 ? 1.615 31.641 20.484 1 97.81 367 LEU B N 1
ATOM 6545 C CA . LEU B 1 367 ? 1.915 32.375 19.25 1 97.81 367 LEU B CA 1
ATOM 6546 C C . LEU B 1 367 ? 1.565 33.844 19.375 1 97.81 367 LEU B C 1
ATOM 6548 O O . LEU B 1 367 ? 2.318 34.719 18.922 1 97.81 367 LEU B O 1
ATOM 6552 N N . LYS B 1 368 ? 0.467 34.156 20 1 95.94 368 LYS B N 1
ATOM 6553 C CA . LYS B 1 368 ? 0.078 35.531 20.25 1 95.94 368 LYS B CA 1
ATOM 6554 C C . LYS B 1 368 ? 1.113 36.25 21.109 1 95.94 368 LYS B C 1
ATOM 6556 O O . LYS B 1 368 ? 1.483 37.406 20.844 1 95.94 368 LYS B O 1
ATOM 6561 N N . GLU B 1 369 ? 1.559 35.562 22.078 1 96.12 369 GLU B N 1
ATOM 6562 C CA . GLU B 1 369 ? 2.561 36.125 22.984 1 96.12 369 GLU B CA 1
ATOM 6563 C C . GLU B 1 369 ? 3.867 36.406 22.25 1 96.12 369 GLU B C 1
ATOM 6565 O O . GLU B 1 369 ? 4.57 37.375 22.562 1 96.12 369 GLU B O 1
ATOM 6570 N N . ILE B 1 370 ? 4.211 35.594 21.328 1 95.44 370 ILE B N 1
ATOM 6571 C CA . ILE B 1 370 ? 5.434 35.75 20.547 1 95.44 370 ILE B CA 1
ATOM 6572 C C . ILE B 1 370 ? 5.285 36.906 19.594 1 95.44 370 ILE B C 1
ATOM 6574 O O . ILE B 1 370 ? 6.273 37.562 19.234 1 95.44 370 ILE B O 1
ATOM 6578 N N . GLY B 1 371 ? 4.012 37.156 19.156 1 92.94 371 GLY B N 1
ATOM 6579 C CA . GLY B 1 371 ? 3.795 38.312 18.312 1 92.94 371 GLY B CA 1
ATOM 6580 C C . GLY B 1 371 ? 3.033 38 17.031 1 92.94 371 GLY B C 1
ATOM 6581 O O . GLY B 1 371 ? 2.895 38.844 16.156 1 92.94 371 GLY B O 1
ATOM 6582 N N . PHE B 1 372 ? 2.602 36.812 16.953 1 94.44 372 PHE B N 1
ATOM 6583 C CA . PHE B 1 372 ? 1.822 36.438 15.781 1 94.44 372 PHE B CA 1
ATOM 6584 C C . PHE B 1 372 ? 0.331 36.625 16.031 1 94.44 372 PHE B C 1
ATOM 6586 O O . PHE B 1 372 ? -0.137 36.438 17.172 1 94.44 372 PHE B O 1
ATOM 6593 N N . GLU B 1 373 ? -0.357 37 15 1 89.38 373 GLU B N 1
ATOM 6594 C CA . GLU B 1 373 ? -1.815 36.969 15.047 1 89.38 373 GLU B CA 1
ATOM 6595 C C . GLU B 1 373 ? -2.369 35.781 14.289 1 89.38 373 GLU B C 1
ATOM 6597 O O . GLU B 1 373 ? -2.072 35.594 13.102 1 89.38 373 GLU B O 1
ATOM 6602 N N . VAL B 1 374 ? -3.016 35 15.016 1 91.38 374 VAL B N 1
ATOM 6603 C CA . VAL B 1 374 ? -3.703 33.906 14.375 1 91.38 374 VAL B CA 1
ATOM 6604 C C . VAL B 1 374 ? -5.133 34.281 14.023 1 91.38 374 VAL B C 1
ATOM 6606 O O . VAL B 1 374 ? -6.047 34.125 14.844 1 91.38 374 VAL B O 1
ATOM 6609 N N . TRP B 1 375 ? -5.406 34.719 12.828 1 86.62 375 TRP B N 1
ATOM 6610 C CA . TRP B 1 375 ? -6.68 35.281 12.398 1 86.62 375 TRP B CA 1
ATOM 6611 C C . TRP B 1 375 ? -7.777 34.219 12.398 1 86.62 375 TRP B C 1
ATOM 6613 O O . TRP B 1 375 ? -8.938 34.531 12.711 1 86.62 375 TRP B O 1
ATOM 6623 N N . ASN B 1 376 ? -7.426 33.031 12.055 1 88.12 376 ASN B N 1
ATOM 6624 C CA . ASN B 1 376 ? -8.367 31.922 12.008 1 88.12 376 ASN B CA 1
ATOM 6625 C C . ASN B 1 376 ? -7.879 30.75 12.844 1 88.12 376 ASN B C 1
ATOM 6627 O O . ASN B 1 376 ? -7.352 29.781 12.305 1 88.12 376 ASN B O 1
ATOM 6631 N N . PRO B 1 377 ? -8.07 30.875 14.141 1 94 377 PRO B N 1
ATOM 6632 C CA . PRO B 1 377 ? -7.652 29.734 14.961 1 94 377 PRO B CA 1
ATOM 6633 C C . PRO B 1 377 ? -8.281 28.422 14.516 1 94 377 PRO B C 1
ATOM 6635 O O . PRO B 1 377 ? -9.438 28.406 14.094 1 94 377 PRO B O 1
ATOM 6638 N N . PRO B 1 378 ? -7.547 27.359 14.617 1 95.31 378 PRO B N 1
ATOM 6639 C CA . PRO B 1 378 ? -8.086 26.078 14.18 1 95.31 378 PRO B CA 1
ATOM 6640 C C . PRO B 1 378 ? -9.344 25.672 14.953 1 95.31 378 PRO B C 1
ATOM 6642 O O . PRO B 1 378 ? -9.359 25.734 16.188 1 95.31 378 PRO B O 1
ATOM 6645 N N . GLN B 1 379 ? -10.344 25.281 14.211 1 95.5 379 GLN B N 1
ATOM 6646 C CA . GLN B 1 379 ? -11.57 24.734 14.789 1 95.5 379 GLN B CA 1
ATOM 6647 C C . GLN B 1 379 ? -11.547 23.219 14.781 1 95.5 379 GLN B C 1
ATOM 6649 O O . GLN B 1 379 ? -12.352 22.578 15.461 1 95.5 379 GLN B O 1
ATOM 6654 N N . ALA B 1 380 ? -10.656 22.688 14 1 96.19 380 ALA B N 1
ATOM 6655 C CA . ALA B 1 380 ? -10.531 21.25 13.805 1 96.19 380 ALA B CA 1
ATOM 6656 C C . ALA B 1 380 ? -9.102 20.859 13.43 1 96.19 380 ALA B C 1
ATOM 6658 O O . ALA B 1 380 ? -8.219 21.719 13.375 1 96.19 380 ALA B O 1
ATOM 6659 N N . THR B 1 381 ? -8.812 19.578 13.227 1 96.44 381 THR B N 1
ATOM 6660 C CA . THR B 1 381 ? -7.496 19.016 12.922 1 96.44 381 THR B CA 1
ATOM 6661 C C . THR B 1 381 ? -6.508 19.312 14.047 1 96.44 381 THR B C 1
ATOM 6663 O O . THR B 1 381 ? -6.891 19.375 15.219 1 96.44 381 THR B O 1
ATOM 6666 N N . PHE B 1 382 ? -5.277 19.375 13.867 1 98.19 382 PHE B N 1
ATOM 6667 C CA . PHE B 1 382 ? -4.246 19.766 14.812 1 98.19 382 PHE B CA 1
ATOM 6668 C C . PHE B 1 382 ? -3.178 20.609 14.133 1 98.19 382 PHE B C 1
ATOM 6670 O O . PHE B 1 382 ? -1.983 20.422 14.359 1 98.19 382 PHE B O 1
ATOM 6677 N N . TYR B 1 383 ? -3.656 21.531 13.211 1 95.88 383 TYR B N 1
ATOM 6678 C CA . TYR B 1 383 ? -2.752 22.406 12.461 1 95.88 383 TYR B CA 1
ATOM 6679 C C . TYR B 1 383 ? -3.1 23.875 12.688 1 95.88 383 TYR B C 1
ATOM 6681 O O . TYR B 1 383 ? -4.273 24.234 12.797 1 95.88 383 TYR B O 1
ATOM 6689 N N . VAL B 1 384 ? -2.1 24.703 12.711 1 96.38 384 VAL B N 1
ATOM 6690 C CA . VAL B 1 384 ? -2.25 26.141 12.625 1 96.38 384 VAL B CA 1
ATOM 6691 C C . VAL B 1 384 ? -1.693 26.641 11.297 1 96.38 384 VAL B C 1
ATOM 6693 O O . VAL B 1 384 ? -0.551 26.344 10.938 1 96.38 384 VAL B O 1
ATOM 6696 N N . TRP B 1 385 ? -2.572 27.219 10.539 1 93 385 TRP B N 1
ATOM 6697 C CA . TRP B 1 385 ? -2.162 27.906 9.312 1 93 385 TRP B CA 1
ATOM 6698 C C . TRP B 1 385 ? -1.73 29.344 9.609 1 93 385 TRP B C 1
ATOM 6700 O O . TRP B 1 385 ? -2.566 30.25 9.68 1 93 385 TRP B O 1
ATOM 6710 N N . LEU B 1 386 ? -0.442 29.547 9.781 1 95.44 386 LEU B N 1
ATOM 6711 C CA . LEU B 1 386 ? 0.083 30.781 10.344 1 95.44 386 LEU B CA 1
ATOM 6712 C C . LEU B 1 386 ? 0.49 31.75 9.242 1 95.44 386 LEU B C 1
ATOM 6714 O O . LEU B 1 386 ? 1.299 31.406 8.375 1 95.44 386 LEU B O 1
ATOM 6718 N N . ASP B 1 387 ? -0.062 32.906 9.227 1 92.25 387 ASP B N 1
ATOM 6719 C CA . ASP B 1 387 ? 0.273 33.969 8.305 1 92.25 387 ASP B CA 1
ATOM 6720 C C . ASP B 1 387 ? 1.501 34.75 8.789 1 92.25 387 ASP B C 1
ATOM 6722 O O . ASP B 1 387 ? 1.513 35.281 9.906 1 92.25 387 ASP B O 1
ATOM 6726 N N . LEU B 1 388 ? 2.504 34.875 7.957 1 94.19 388 LEU B N 1
ATOM 6727 C CA . LEU B 1 388 ? 3.766 35.5 8.32 1 94.19 388 LEU B CA 1
ATOM 6728 C C . LEU B 1 388 ? 3.846 36.906 7.77 1 94.19 388 LEU B C 1
ATOM 6730 O O . LEU B 1 388 ? 4.871 37.594 7.902 1 94.19 388 LEU B O 1
ATOM 6734 N N . SER B 1 389 ? 2.826 37.438 7.188 1 89.94 389 SER B N 1
ATOM 6735 C CA . SER B 1 389 ? 2.846 38.688 6.465 1 89.94 389 SER B CA 1
ATOM 6736 C C . SER B 1 389 ? 3.256 39.844 7.379 1 89.94 389 SER B C 1
ATOM 6738 O O . SER B 1 389 ? 3.791 40.844 6.91 1 89.94 389 SER B O 1
ATOM 6740 N N . ALA B 1 390 ? 3.096 39.688 8.633 1 89.31 390 ALA B N 1
ATOM 6741 C CA . ALA B 1 390 ? 3.4 40.75 9.594 1 89.31 390 ALA B CA 1
ATOM 6742 C C . ALA B 1 390 ? 4.898 40.812 9.867 1 89.31 390 ALA B C 1
ATOM 6744 O O . ALA B 1 390 ? 5.387 41.812 10.43 1 89.31 390 ALA B O 1
ATOM 6745 N N . LEU B 1 391 ? 5.629 39.812 9.461 1 93.06 391 LEU B N 1
ATOM 6746 C CA . LEU B 1 391 ? 7.07 39.812 9.68 1 93.06 391 LEU B CA 1
ATOM 6747 C C . LEU B 1 391 ? 7.789 40.594 8.586 1 93.06 391 LEU B C 1
ATOM 6749 O O . LEU B 1 391 ? 7.254 40.781 7.484 1 93.06 391 LEU B O 1
ATOM 6753 N N . PRO B 1 392 ? 8.945 41.062 8.891 1 91.56 392 PRO B N 1
ATOM 6754 C CA . PRO B 1 392 ? 9.711 41.781 7.863 1 91.56 392 PRO B CA 1
ATOM 6755 C C . PRO B 1 392 ? 10.273 40.812 6.801 1 91.56 392 PRO B C 1
ATOM 6757 O O . PRO B 1 392 ? 10.648 39.688 7.113 1 91.56 392 PRO B O 1
ATOM 6760 N N . ALA B 1 393 ? 10.383 41.344 5.594 1 89.31 393 ALA B N 1
ATOM 6761 C CA . ALA B 1 393 ? 11.055 40.594 4.535 1 89.31 393 ALA B CA 1
ATOM 6762 C C . ALA B 1 393 ? 12.547 40.438 4.832 1 89.31 393 ALA B C 1
ATOM 6764 O O . ALA B 1 393 ? 13.172 41.344 5.398 1 89.31 393 ALA B O 1
ATOM 6765 N N . PRO B 1 394 ? 13.023 39.344 4.492 1 91.12 394 PRO B N 1
ATOM 6766 C CA . PRO B 1 394 ? 12.453 38.188 3.756 1 91.12 394 PRO B CA 1
ATOM 6767 C C . PRO B 1 394 ? 11.844 37.156 4.676 1 91.12 394 PRO B C 1
ATOM 6769 O O . PRO B 1 394 ? 11.43 36.094 4.211 1 91.12 394 PRO B O 1
ATOM 6772 N N . LEU B 1 395 ? 11.773 37.406 5.934 1 92.94 395 LEU B N 1
ATOM 6773 C CA . LEU B 1 395 ? 11.32 36.438 6.926 1 92.94 395 LEU B CA 1
ATOM 6774 C C . LEU B 1 395 ? 9.828 36.156 6.77 1 92.94 395 LEU B C 1
ATOM 6776 O O . LEU B 1 395 ? 9.312 35.188 7.332 1 92.94 395 LEU B O 1
ATOM 6780 N N . ASN B 1 396 ? 9.164 37 5.996 1 92.31 396 ASN B N 1
ATOM 6781 C CA . ASN B 1 396 ? 7.734 36.812 5.773 1 92.31 396 ASN B CA 1
ATOM 6782 C C . ASN B 1 396 ? 7.457 35.781 4.699 1 92.31 396 ASN B C 1
ATOM 6784 O O . ASN B 1 396 ? 6.301 35.469 4.398 1 92.31 396 ASN B O 1
ATOM 6788 N N . SER B 1 397 ? 8.461 35.188 4.164 1 90.5 397 SER B N 1
ATOM 6789 C CA . SER B 1 397 ? 8.344 34.062 3.268 1 90.5 397 SER B CA 1
ATOM 6790 C C . SER B 1 397 ? 8.336 32.75 4.043 1 90.5 397 SER B C 1
ATOM 6792 O O . SER B 1 397 ? 9.18 32.531 4.918 1 90.5 397 SER B O 1
ATOM 6794 N N . GLY B 1 398 ? 7.375 31.891 3.664 1 92.69 398 GLY B N 1
ATOM 6795 C CA . GLY B 1 398 ? 7.289 30.594 4.328 1 92.69 398 GLY B CA 1
ATOM 6796 C C . GLY B 1 398 ? 8.57 29.797 4.242 1 92.69 398 GLY B C 1
ATOM 6797 O O . GLY B 1 398 ? 8.977 29.156 5.215 1 92.69 398 GLY B O 1
ATOM 6798 N N . LEU B 1 399 ? 9.188 29.844 3.105 1 89.88 399 LEU B N 1
ATOM 6799 C CA . LEU B 1 399 ? 10.422 29.094 2.889 1 89.88 399 LEU B CA 1
ATOM 6800 C C . LEU B 1 399 ? 11.562 29.656 3.734 1 89.88 399 LEU B C 1
ATOM 6802 O O . LEU B 1 399 ? 12.328 28.891 4.328 1 89.88 399 LEU B O 1
ATOM 6806 N N . VAL B 1 400 ? 11.688 30.984 3.752 1 92.12 400 VAL B N 1
ATOM 6807 C CA . VAL B 1 400 ? 12.758 31.625 4.516 1 92.12 400 VAL B CA 1
ATOM 6808 C C . VAL B 1 400 ? 12.539 31.391 6.008 1 92.12 400 VAL B C 1
ATOM 6810 O O . VAL B 1 400 ? 13.484 31.078 6.738 1 92.12 400 VAL B O 1
ATOM 6813 N N . PHE B 1 401 ? 11.336 31.562 6.41 1 94.88 401 PHE B N 1
ATOM 6814 C CA . PHE B 1 401 ? 11.008 31.328 7.809 1 94.88 401 PHE B CA 1
ATOM 6815 C C . PHE B 1 401 ? 11.367 29.906 8.211 1 94.88 401 PHE B C 1
ATOM 6817 O O . PHE B 1 401 ? 11.93 29.688 9.289 1 94.88 401 PHE B O 1
ATOM 6824 N N . PHE B 1 402 ? 11.039 28.938 7.379 1 95.12 402 PHE B N 1
ATOM 6825 C CA . PHE B 1 402 ? 11.359 27.531 7.609 1 95.12 402 PHE B CA 1
ATOM 6826 C C . PHE B 1 402 ? 12.852 27.344 7.805 1 95.12 402 PHE B C 1
ATOM 6828 O O . PHE B 1 402 ? 13.281 26.703 8.766 1 95.12 402 PHE B O 1
ATOM 6835 N N . GLU B 1 403 ? 13.594 27.859 6.953 1 92.94 403 GLU B N 1
ATOM 6836 C CA . GLU B 1 403 ? 15.039 27.703 7.023 1 92.94 403 GLU B CA 1
ATOM 6837 C C . GLU B 1 403 ? 15.594 28.312 8.312 1 92.94 403 GLU B C 1
ATOM 6839 O O . GLU B 1 403 ? 16.469 27.719 8.945 1 92.94 403 GLU B O 1
ATOM 6844 N N . GLU B 1 404 ? 15.109 29.469 8.625 1 94.5 404 GLU B N 1
ATOM 6845 C CA . GLU B 1 404 ? 15.57 30.125 9.852 1 94.5 404 GLU B CA 1
ATOM 6846 C C . GLU B 1 404 ? 15.117 29.344 11.086 1 94.5 404 GLU B C 1
ATOM 6848 O O . GLU B 1 404 ? 15.836 29.297 12.086 1 94.5 404 GLU B O 1
ATOM 6853 N N . ALA B 1 405 ? 13.922 28.812 11.031 1 96.19 405 ALA B N 1
ATOM 6854 C CA . ALA B 1 405 ? 13.414 28.016 12.148 1 96.19 405 ALA B CA 1
ATOM 6855 C C . ALA B 1 405 ? 14.258 26.766 12.359 1 96.19 405 ALA B C 1
ATOM 6857 O O . ALA B 1 405 ? 14.438 26.312 13.492 1 96.19 405 ALA B O 1
ATOM 6858 N N . LEU B 1 406 ? 14.773 26.219 11.281 1 94.19 406 LEU B N 1
ATOM 6859 C CA . LEU B 1 406 ? 15.633 25.031 11.375 1 94.19 406 LEU B CA 1
ATOM 6860 C C . LEU B 1 406 ? 16.844 25.312 12.25 1 94.19 406 LEU B C 1
ATOM 6862 O O . LEU B 1 406 ? 17.312 24.438 12.977 1 94.19 406 LEU B O 1
ATOM 6866 N N . LYS B 1 407 ? 17.312 26.516 12.117 1 92.44 407 LYS B N 1
ATOM 6867 C CA . LYS B 1 407 ? 18.484 26.891 12.914 1 92.44 407 LYS B CA 1
ATOM 6868 C C . LYS B 1 407 ? 18.141 26.875 14.406 1 92.44 407 LYS B C 1
ATOM 6870 O O . LYS B 1 407 ? 19.047 26.781 15.242 1 92.44 407 LYS B O 1
ATOM 6875 N N . GLU B 1 408 ? 16.891 27.031 14.688 1 95.31 408 GLU B N 1
ATOM 6876 C CA . GLU B 1 408 ? 16.406 26.953 16.062 1 95.31 408 GLU B CA 1
ATOM 6877 C C . GLU B 1 408 ? 15.836 25.562 16.359 1 95.31 408 GLU B C 1
ATOM 6879 O O . GLU B 1 408 ? 15.102 25.391 17.344 1 95.31 408 GLU B O 1
ATOM 6884 N N . LYS B 1 409 ? 16.016 24.594 15.445 1 95.06 409 LYS B N 1
ATOM 6885 C CA . LYS B 1 409 ? 15.656 23.188 15.594 1 95.06 409 LYS B CA 1
ATOM 6886 C C . LYS B 1 409 ? 14.141 23.016 15.602 1 95.06 409 LYS B C 1
ATOM 6888 O O . LYS B 1 409 ? 13.602 22.219 16.375 1 95.06 409 LYS B O 1
ATOM 6893 N N . VAL B 1 410 ? 13.531 23.812 14.828 1 96.69 410 VAL B N 1
ATOM 6894 C CA . VAL B 1 410 ? 12.086 23.719 14.656 1 96.69 410 VAL B CA 1
ATOM 6895 C C . VAL B 1 410 ? 11.758 23.438 13.188 1 96.69 410 VAL B C 1
ATOM 6897 O O . VAL B 1 410 ? 12.219 24.156 12.297 1 96.69 410 VAL B O 1
ATOM 6900 N N . ILE B 1 411 ? 10.984 22.422 12.984 1 95.62 411 ILE B N 1
ATOM 6901 C CA . ILE B 1 411 ? 10.57 22.062 11.633 1 95.62 411 ILE B CA 1
ATOM 6902 C C . ILE B 1 411 ? 9.133 22.531 11.398 1 95.62 411 ILE B C 1
ATOM 6904 O O . ILE B 1 411 ? 8.242 22.219 12.188 1 95.62 411 ILE B O 1
ATOM 6908 N N . VAL B 1 412 ? 8.898 23.297 10.391 1 96.19 412 VAL B N 1
ATOM 6909 C CA . VAL B 1 412 ? 7.57 23.703 9.945 1 96.19 412 VAL B CA 1
ATOM 6910 C C . VAL B 1 412 ? 7.422 23.438 8.445 1 96.19 412 VAL B C 1
ATOM 6912 O O . VAL B 1 412 ? 8.406 23.125 7.77 1 96.19 412 VAL B O 1
ATOM 6915 N N . VAL B 1 413 ? 6.219 23.531 7.914 1 91.62 413 VAL B N 1
ATOM 6916 C CA . VAL B 1 413 ? 6.02 23.297 6.488 1 91.62 413 VAL B CA 1
ATOM 6917 C C . VAL B 1 413 ? 5.641 24.609 5.797 1 91.62 413 VAL B C 1
ATOM 6919 O O . VAL B 1 413 ? 4.617 25.219 6.125 1 91.62 413 VAL B O 1
ATOM 6922 N N . PRO B 1 414 ? 6.434 25.031 4.816 1 90.56 414 PRO B N 1
ATOM 6923 C CA . PRO B 1 414 ? 6.102 26.25 4.074 1 90.56 414 PRO B CA 1
ATOM 6924 C C . PRO B 1 414 ? 4.773 26.156 3.332 1 90.56 414 PRO B C 1
ATOM 6926 O O . PRO B 1 414 ? 4.449 25.094 2.785 1 90.56 414 PRO B O 1
ATOM 6929 N N . GLY B 1 415 ? 4.051 27.219 3.297 1 86.12 415 GLY B N 1
ATOM 6930 C CA . GLY B 1 415 ? 2.738 27.266 2.67 1 86.12 415 GLY B CA 1
ATOM 6931 C C . GLY B 1 415 ? 2.777 26.953 1.186 1 86.12 415 GLY B C 1
ATOM 6932 O O . GLY B 1 415 ? 1.806 26.438 0.626 1 86.12 415 GLY B O 1
ATOM 6933 N N . GLN B 1 416 ? 3.854 27.188 0.572 1 77.38 416 GLN B N 1
ATOM 6934 C CA . GLN B 1 416 ? 4 26.984 -0.864 1 77.38 416 GLN B CA 1
ATOM 6935 C C . GLN B 1 416 ? 3.75 25.531 -1.235 1 77.38 416 GLN B C 1
ATOM 6937 O O . GLN B 1 416 ? 3.295 25.234 -2.342 1 77.38 416 GLN B O 1
ATOM 6942 N N . PHE B 1 417 ? 3.961 24.625 -0.353 1 77.38 417 PHE B N 1
ATOM 6943 C CA . PHE B 1 417 ? 3.785 23.203 -0.636 1 77.38 417 PHE B CA 1
ATOM 6944 C C . PHE B 1 417 ? 2.307 22.844 -0.666 1 77.38 417 PHE B C 1
ATOM 6946 O O . PHE B 1 417 ? 1.938 21.766 -1.153 1 77.38 417 PHE B O 1
ATOM 6953 N N . PHE B 1 418 ? 1.56 23.703 -0.126 1 78.19 418 PHE B N 1
ATOM 6954 C CA . PHE B 1 418 ? 0.121 23.469 -0.12 1 78.19 418 PHE B CA 1
ATOM 6955 C C . PHE B 1 418 ? -0.551 24.172 -1.287 1 78.19 418 PHE B C 1
ATOM 6957 O O . PHE B 1 418 ? -1.77 24.094 -1.455 1 78.19 418 PHE B O 1
ATOM 6964 N N . ASP B 1 419 ? 0.245 24.891 -1.977 1 68.5 419 ASP B N 1
ATOM 6965 C CA . ASP B 1 419 ? -0.219 25.531 -3.201 1 68.5 419 ASP B CA 1
ATOM 6966 C C . ASP B 1 419 ? -0.128 24.594 -4.391 1 68.5 419 ASP B C 1
ATOM 6968 O O . ASP B 1 419 ? 0.812 24.672 -5.184 1 68.5 419 ASP B O 1
ATOM 6972 N N . LEU B 1 420 ? -1.075 23.734 -4.574 1 58.38 420 LEU B N 1
ATOM 6973 C CA . LEU B 1 420 ? -1.047 22.641 -5.539 1 58.38 420 LEU B CA 1
ATOM 6974 C C . LEU B 1 420 ? -1.027 23.172 -6.969 1 58.38 420 LEU B C 1
ATOM 6976 O O . LEU B 1 420 ? -1.75 24.109 -7.293 1 58.38 420 LEU B O 1
ATOM 6980 N N . ASN B 1 421 ? -0.066 22.734 -7.645 1 54.28 421 ASN B N 1
ATOM 6981 C CA . ASN B 1 421 ? 0.053 23.062 -9.062 1 54.28 421 ASN B CA 1
ATOM 6982 C C . ASN B 1 421 ? 0.384 21.828 -9.891 1 54.28 421 ASN B C 1
ATOM 6984 O O . ASN B 1 421 ? 1.443 21.75 -10.516 1 54.28 421 ASN B O 1
ATOM 6988 N N . PRO B 1 422 ? -0.677 20.969 -9.836 1 47.81 422 PRO B N 1
ATOM 6989 C CA . PRO B 1 422 ? -0.397 19.766 -10.609 1 47.81 422 PRO B CA 1
ATOM 6990 C C . PRO B 1 422 ? -0.105 20.062 -12.078 1 47.81 422 PRO B C 1
ATOM 6992 O O . PRO B 1 422 ? -0.725 20.953 -12.672 1 47.81 422 PRO B O 1
ATOM 6995 N N . SER B 1 423 ? 0.881 19.438 -12.602 1 45.94 423 SER B N 1
ATOM 6996 C CA . SER B 1 423 ? 1.302 19.547 -13.992 1 45.94 423 SER B CA 1
ATOM 6997 C C . SER B 1 423 ? 1.861 20.922 -14.305 1 45.94 423 SER B C 1
ATOM 6999 O O . SER B 1 423 ? 1.998 21.297 -15.477 1 45.94 423 SER B O 1
ATOM 7001 N N . HIS B 1 424 ? 2.111 21.75 -13.148 1 48.09 424 HIS B N 1
ATOM 7002 C CA . HIS B 1 424 ? 2.773 23.047 -13.258 1 48.09 424 HIS B CA 1
ATOM 7003 C C . HIS B 1 424 ? 2.006 23.984 -14.18 1 48.09 424 HIS B C 1
ATOM 7005 O O . HIS B 1 424 ? 2.594 24.625 -15.062 1 48.09 424 HIS B O 1
ATOM 7011 N N . ARG B 1 425 ? 0.847 23.969 -14.023 1 44.06 425 ARG B N 1
ATOM 7012 C CA . ARG B 1 425 ? 0.01 24.719 -14.953 1 44.06 425 ARG B CA 1
ATOM 7013 C C . ARG B 1 425 ? -0.13 26.172 -14.508 1 44.06 425 ARG B C 1
ATOM 7015 O O . ARG B 1 425 ? -0.407 27.062 -15.328 1 44.06 425 ARG B O 1
ATOM 7022 N N . ARG B 1 426 ? 0.115 26.422 -13.25 1 50.44 426 ARG B N 1
ATOM 7023 C CA . ARG B 1 426 ? -0.107 27.781 -12.758 1 50.44 426 ARG B CA 1
ATOM 7024 C C . ARG B 1 426 ? 1.203 28.562 -12.688 1 50.44 426 ARG B C 1
ATOM 7026 O O . ARG B 1 426 ? 2.266 27.969 -12.469 1 50.44 426 ARG B O 1
ATOM 7033 N N . ASN B 1 427 ? 1.179 29.828 -13.273 1 42.41 427 ASN B N 1
ATOM 7034 C CA . ASN B 1 427 ? 2.305 30.734 -13.055 1 42.41 427 ASN B CA 1
ATOM 7035 C C . ASN B 1 427 ? 2.486 31.062 -11.578 1 42.41 427 ASN B C 1
ATOM 7037 O O . ASN B 1 427 ? 1.562 31.547 -10.922 1 42.41 427 ASN B O 1
ATOM 7041 N N . LEU B 1 428 ? 3.438 30.469 -10.961 1 45.06 428 LEU B N 1
ATOM 7042 C CA . LEU B 1 428 ? 3.662 30.562 -9.523 1 45.06 428 LEU B CA 1
ATOM 7043 C C . LEU B 1 428 ? 4.148 31.969 -9.141 1 45.06 428 LEU B C 1
ATOM 7045 O O . LEU B 1 428 ? 4.613 32.188 -8.016 1 45.06 428 LEU B O 1
ATOM 7049 N N . LEU B 1 429 ? 4.262 33 -9.906 1 43.97 429 LEU B N 1
ATOM 7050 C CA . LEU B 1 429 ? 4.812 34.312 -9.516 1 43.97 429 LEU B CA 1
ATOM 7051 C C . LEU B 1 429 ? 4.109 34.844 -8.266 1 43.97 429 LEU B C 1
ATOM 7053 O O . LEU B 1 429 ? 4.734 35.469 -7.418 1 43.97 429 LEU B O 1
ATOM 7057 N N . ASP B 1 430 ? 2.875 34.656 -8.164 1 53.06 430 ASP B N 1
ATOM 7058 C CA . ASP B 1 430 ? 2.17 35.156 -6.977 1 53.06 430 ASP B CA 1
ATOM 7059 C C . ASP B 1 430 ? 1.499 34 -6.238 1 53.06 430 ASP B C 1
ATOM 7061 O O . ASP B 1 430 ? 0.296 33.75 -6.391 1 53.06 430 ASP B O 1
ATOM 7065 N N . ALA B 1 431 ? 2.359 33.188 -5.543 1 61.66 431 ALA B N 1
ATOM 7066 C CA . ALA B 1 431 ? 1.806 32.062 -4.828 1 61.66 431 ALA B CA 1
ATOM 7067 C C . ALA B 1 431 ? 1.061 32.5 -3.572 1 61.66 431 ALA B C 1
ATOM 7069 O O . ALA B 1 431 ? 1.655 33.094 -2.666 1 61.66 431 ALA B O 1
ATOM 7070 N N . PRO B 1 432 ? -0.338 32.375 -3.566 1 71.62 432 PRO B N 1
ATOM 7071 C CA . PRO B 1 432 ? -1.169 32.875 -2.471 1 71.62 432 PRO B CA 1
ATOM 7072 C C . PRO B 1 432 ? -0.758 32.312 -1.112 1 71.62 432 PRO B C 1
ATOM 7074 O O . PRO B 1 432 ? -1.082 32.906 -0.075 1 71.62 432 PRO B O 1
ATOM 7077 N N . CYS B 1 433 ? 0.088 31.328 -1.09 1 81.12 433 CYS B N 1
ATOM 7078 C CA . CYS B 1 433 ? 0.385 30.688 0.186 1 81.12 433 CYS B CA 1
ATOM 7079 C C . CYS B 1 433 ? 1.847 30.875 0.568 1 81.12 433 CYS B C 1
ATOM 7081 O O . CYS B 1 433 ? 2.316 30.312 1.555 1 81.12 433 CYS B O 1
ATOM 7083 N N . ASP B 1 434 ? 2.545 31.812 -0.08 1 82.94 434 ASP B N 1
ATOM 7084 C CA . ASP B 1 434 ? 3.98 31.984 0.117 1 82.94 434 ASP B CA 1
ATOM 7085 C C . ASP B 1 434 ? 4.277 32.531 1.514 1 82.94 434 ASP B C 1
ATOM 7087 O O . ASP B 1 434 ? 5.336 32.25 2.082 1 82.94 434 ASP B O 1
ATOM 7091 N N . HIS B 1 435 ? 3.396 33.312 2.018 1 90.69 435 HIS B N 1
ATOM 7092 C CA . HIS B 1 435 ? 3.641 33.969 3.305 1 90.69 435 HIS B CA 1
ATOM 7093 C C . HIS B 1 435 ? 2.998 33.188 4.441 1 90.69 435 HIS B C 1
ATOM 7095 O O . HIS B 1 435 ? 2.678 33.75 5.492 1 90.69 435 HIS B O 1
ATOM 7101 N N . PHE B 1 436 ? 2.803 31.891 4.234 1 90.19 436 PHE B N 1
ATOM 7102 C CA . PHE B 1 436 ? 2.221 31.047 5.273 1 90.19 436 PHE B CA 1
ATOM 7103 C C . PHE B 1 436 ? 3.16 29.906 5.633 1 90.19 436 PHE B C 1
ATOM 7105 O O . PHE B 1 436 ? 4.016 29.531 4.832 1 90.19 436 PHE B O 1
ATOM 7112 N N . VAL B 1 437 ? 2.998 29.375 6.812 1 94.19 437 VAL B N 1
ATOM 7113 C CA . VAL B 1 437 ? 3.523 28.078 7.219 1 94.19 437 VAL B CA 1
ATOM 7114 C C . VAL B 1 437 ? 2.443 27.297 7.961 1 94.19 437 VAL B C 1
ATOM 7116 O O . VAL B 1 437 ? 1.552 27.891 8.578 1 94.19 437 VAL B O 1
ATOM 7119 N N . ARG B 1 438 ? 2.484 26 7.824 1 93.75 438 ARG B N 1
ATOM 7120 C CA . ARG B 1 438 ? 1.648 25.125 8.648 1 93.75 438 ARG B CA 1
ATOM 7121 C C . ARG B 1 438 ? 2.424 24.609 9.852 1 93.75 438 ARG B C 1
ATOM 7123 O O . ARG B 1 438 ? 3.518 24.062 9.703 1 93.75 438 ARG B O 1
ATOM 7130 N N . LEU B 1 439 ? 1.868 24.812 11.023 1 96.69 439 LEU B N 1
ATOM 7131 C CA . LEU B 1 439 ? 2.398 24.266 12.266 1 96.69 439 LEU B CA 1
ATOM 7132 C C . LEU B 1 439 ? 1.477 23.172 12.812 1 96.69 439 LEU B C 1
ATOM 7134 O O . LEU B 1 439 ? 0.278 23.406 12.992 1 96.69 439 LEU B O 1
ATOM 7138 N N . SER B 1 440 ? 2.057 22.062 13.086 1 97.12 440 SER B N 1
ATOM 7139 C CA . SER B 1 440 ? 1.282 20.984 13.688 1 97.12 440 SER B CA 1
ATOM 7140 C C . SER B 1 440 ? 1.425 20.969 15.203 1 97.12 440 SER B C 1
ATOM 7142 O O . SER B 1 440 ? 2.533 21.094 15.727 1 97.12 440 SER B O 1
ATOM 7144 N N . PHE B 1 441 ? 0.343 20.859 15.914 1 98.12 441 PHE B N 1
ATOM 7145 C CA . PHE B 1 441 ? 0.417 20.609 17.344 1 98.12 441 PHE B CA 1
ATOM 7146 C C . PHE B 1 441 ? 0.071 19.172 17.672 1 98.12 441 PHE B C 1
ATOM 7148 O O . PHE B 1 441 ? -0.514 18.875 18.719 1 98.12 441 PHE B O 1
ATOM 7155 N N . GLY B 1 442 ? 0.341 18.281 16.781 1 97 442 GLY B N 1
ATOM 7156 C CA . GLY B 1 442 ? 0.197 16.844 16.922 1 97 442 GLY B CA 1
ATOM 7157 C C . GLY B 1 442 ? 1.18 16.234 17.906 1 97 442 GLY B C 1
ATOM 7158 O O . GLY B 1 442 ? 0.863 15.258 18.594 1 97 442 GLY B O 1
ATOM 7159 N N . PRO B 1 443 ? 2.387 16.781 18.016 1 95.5 443 PRO B N 1
ATOM 7160 C CA . PRO B 1 443 ? 3.393 16.219 18.938 1 95.5 443 PRO B CA 1
ATOM 7161 C C . PRO B 1 443 ? 3.006 16.375 20.406 1 95.5 443 PRO B C 1
ATOM 7163 O O . PRO B 1 443 ? 2.053 17.094 20.719 1 95.5 443 PRO B O 1
ATOM 7166 N N . PRO B 1 444 ? 3.732 15.68 21.266 1 94.88 444 PRO B N 1
ATOM 7167 C CA . PRO B 1 444 ? 3.486 15.828 22.703 1 94.88 444 PRO B CA 1
ATOM 7168 C C . PRO B 1 444 ? 3.695 17.266 23.188 1 94.88 444 PRO B C 1
ATOM 7170 O O . PRO B 1 444 ? 4.473 18.016 22.594 1 94.88 444 PRO B O 1
ATOM 7173 N N . MET B 1 445 ? 3.092 17.594 24.266 1 97.06 445 MET B N 1
ATOM 7174 C CA . MET B 1 445 ? 3.078 18.953 24.797 1 97.06 445 MET B CA 1
ATOM 7175 C C . MET B 1 445 ? 4.496 19.469 25.031 1 97.06 445 MET B C 1
ATOM 7177 O O . MET B 1 445 ? 4.801 20.625 24.75 1 97.06 445 MET B O 1
ATOM 7181 N N . GLU B 1 446 ? 5.379 18.625 25.5 1 95.75 446 GLU B N 1
ATOM 7182 C CA . GLU B 1 446 ? 6.758 19.031 25.766 1 95.75 446 GLU B CA 1
ATOM 7183 C C . GLU B 1 446 ? 7.461 19.469 24.484 1 95.75 446 GLU B C 1
ATOM 7185 O O . GLU B 1 446 ? 8.227 20.422 24.484 1 95.75 446 GLU B O 1
ATOM 7190 N N . GLU B 1 447 ? 7.195 18.734 23.453 1 95.38 447 GLU B N 1
ATOM 7191 C CA . GLU B 1 447 ? 7.777 19.078 22.156 1 95.38 447 GLU B CA 1
ATOM 7192 C C . GLU B 1 447 ? 7.16 20.359 21.609 1 95.38 447 GLU B C 1
ATOM 7194 O O . GLU B 1 447 ? 7.855 21.172 21 1 95.38 447 GLU B O 1
ATOM 7199 N N . ILE B 1 448 ? 5.883 20.531 21.812 1 97.56 448 ILE B N 1
ATOM 7200 C CA . ILE B 1 448 ? 5.195 21.75 21.391 1 97.56 448 ILE B CA 1
ATOM 7201 C C . ILE B 1 448 ? 5.816 22.969 22.078 1 97.56 448 ILE B C 1
ATOM 7203 O O . ILE B 1 448 ? 6.137 23.969 21.422 1 97.56 448 ILE B O 1
ATOM 7207 N N . LYS B 1 449 ? 6.016 22.875 23.344 1 98.19 449 LYS B N 1
ATOM 7208 C CA . LYS B 1 449 ? 6.625 23.969 24.109 1 98.19 449 LYS B CA 1
ATOM 7209 C C . LYS B 1 449 ? 8.023 24.281 23.594 1 98.19 449 LYS B C 1
ATOM 7211 O O . LYS B 1 449 ? 8.367 25.438 23.391 1 98.19 449 LYS B O 1
ATOM 7216 N N . ARG B 1 450 ? 8.781 23.25 23.375 1 97.25 450 ARG B N 1
ATOM 7217 C CA . ARG B 1 450 ? 10.148 23.406 22.875 1 97.25 450 ARG B CA 1
ATOM 7218 C C . ARG B 1 450 ? 10.164 24.109 21.516 1 97.25 450 ARG B C 1
ATOM 7220 O O . ARG B 1 450 ? 11 24.969 21.266 1 97.25 450 ARG B O 1
ATOM 7227 N N . GLY B 1 451 ? 9.25 23.672 20.656 1 97.81 451 GLY B N 1
ATOM 7228 C CA . GLY B 1 451 ? 9.18 24.281 19.328 1 97.81 451 GLY B CA 1
ATOM 7229 C C . GLY B 1 451 ? 8.797 25.75 19.359 1 97.81 451 GLY B C 1
ATOM 7230 O O . GLY B 1 451 ? 9.391 26.562 18.641 1 97.81 451 GLY B O 1
ATOM 7231 N N . LEU B 1 452 ? 7.832 26.109 20.141 1 98.44 452 LEU B N 1
ATOM 7232 C CA . LEU B 1 452 ? 7.395 27.484 20.25 1 98.44 452 LEU B CA 1
ATOM 7233 C C . LEU B 1 452 ? 8.484 28.359 20.875 1 98.44 452 LEU B C 1
ATOM 7235 O O . LEU B 1 452 ? 8.648 29.516 20.5 1 98.44 452 LEU B O 1
ATOM 7239 N N . ASP B 1 453 ? 9.219 27.781 21.812 1 98.44 453 ASP B N 1
ATOM 7240 C CA . ASP B 1 453 ? 10.383 28.484 22.359 1 98.44 453 ASP B CA 1
ATOM 7241 C C . ASP B 1 453 ? 11.406 28.781 21.25 1 98.44 453 ASP B C 1
ATOM 7243 O O . ASP B 1 453 ? 12.016 29.844 21.234 1 98.44 453 ASP B O 1
ATOM 7247 N N . GLY B 1 454 ? 11.609 27.797 20.422 1 97.81 454 GLY B N 1
ATOM 7248 C CA . GLY B 1 454 ? 12.508 27.984 19.281 1 97.81 454 GLY B CA 1
ATOM 7249 C C . GLY B 1 454 ? 12.055 29.094 18.344 1 97.81 454 GLY B C 1
ATOM 7250 O O . GLY B 1 454 ? 12.875 29.906 17.906 1 97.81 454 GLY B O 1
ATOM 7251 N N . ILE B 1 455 ? 10.82 29.156 18.078 1 98 455 ILE B N 1
ATOM 7252 C CA . ILE B 1 455 ? 10.266 30.203 17.234 1 98 455 ILE B CA 1
ATOM 7253 C C . ILE B 1 455 ? 10.438 31.562 17.906 1 98 455 ILE B C 1
ATOM 7255 O O . ILE B 1 455 ? 10.789 32.531 17.266 1 98 455 ILE B O 1
ATOM 7259 N N . GLU B 1 456 ? 10.195 31.594 19.188 1 98 456 GLU B N 1
ATOM 7260 C CA . GLU B 1 456 ? 10.398 32.844 19.938 1 98 456 GLU B CA 1
ATOM 7261 C C . GLU B 1 456 ? 11.844 33.281 19.859 1 98 456 GLU B C 1
ATOM 7263 O O . GLU B 1 456 ? 12.109 34.5 19.672 1 98 456 GLU B O 1
ATOM 7268 N N . ARG B 1 457 ? 12.773 32.375 20.016 1 97.69 457 ARG B N 1
ATOM 7269 C CA . ARG B 1 457 ? 14.188 32.719 19.906 1 97.69 457 ARG B CA 1
ATOM 7270 C C . ARG B 1 457 ? 14.5 33.312 18.531 1 97.69 457 ARG B C 1
ATOM 7272 O O . ARG B 1 457 ? 15.281 34.25 18.406 1 97.69 457 ARG B O 1
ATOM 7279 N N . LEU B 1 458 ? 13.906 32.719 17.531 1 96.31 458 LEU B N 1
ATOM 7280 C CA . LEU B 1 458 ? 14.094 33.188 16.172 1 96.31 458 LEU B CA 1
ATOM 7281 C C . LEU B 1 458 ? 13.641 34.656 16.062 1 96.31 458 LEU B C 1
ATOM 7283 O O . LEU B 1 458 ? 14.359 35.5 15.523 1 96.31 458 LEU B O 1
ATOM 7287 N N . ILE B 1 459 ? 12.469 34.938 16.547 1 96 459 ILE B N 1
ATOM 7288 C CA . ILE B 1 459 ? 11.898 36.281 16.453 1 96 459 ILE B CA 1
ATOM 7289 C C . ILE B 1 459 ? 12.75 37.281 17.25 1 96 459 ILE B C 1
ATOM 7291 O O . ILE B 1 459 ? 13.016 38.375 16.797 1 96 459 ILE B O 1
ATOM 7295 N N . LYS B 1 460 ? 13.219 36.875 18.359 1 95.44 460 LYS B N 1
ATOM 7296 C CA . LYS B 1 460 ? 14.078 37.719 19.188 1 95.44 460 LYS B CA 1
ATOM 7297 C C . LYS B 1 460 ? 15.406 38 18.5 1 95.44 460 LYS B C 1
ATOM 7299 O O . LYS B 1 460 ? 15.922 39.125 18.562 1 95.44 460 LYS B O 1
ATOM 7304 N N . ARG B 1 461 ? 15.906 36.969 17.922 1 93.5 461 ARG B N 1
ATOM 7305 C CA . ARG B 1 461 ? 17.156 37.125 17.188 1 93.5 461 ARG B CA 1
ATOM 7306 C C . ARG B 1 461 ? 17.016 38.156 16.062 1 93.5 461 ARG B C 1
ATOM 7308 O O . ARG B 1 461 ? 17.875 39.031 15.898 1 93.5 461 ARG B O 1
ATOM 7315 N N . VAL B 1 462 ? 16 38.031 15.336 1 92.25 462 VAL B N 1
ATOM 7316 C CA . VAL B 1 462 ? 15.758 38.938 14.219 1 92.25 462 VAL B CA 1
ATOM 7317 C C . VAL B 1 462 ? 15.508 40.344 14.734 1 92.25 462 VAL B C 1
ATOM 7319 O O . VAL B 1 462 ? 15.992 41.344 14.156 1 92.25 462 VAL B O 1
ATOM 7322 N N . SER B 1 463 ? 14.773 40.5 15.805 1 91.12 463 SER B N 1
ATOM 7323 C CA . SER B 1 463 ? 14.523 41.781 16.422 1 91.12 463 SER B CA 1
ATOM 7324 C C . SER B 1 463 ? 15.82 42.469 16.844 1 91.12 463 SER B C 1
ATOM 7326 O O . SER B 1 463 ? 15.977 43.688 16.672 1 91.12 463 SER B O 1
ATOM 7328 N N . LYS B 1 464 ? 16.703 41.719 17.328 1 91.56 464 LYS B N 1
ATOM 7329 C CA . LYS B 1 464 ? 18 42.219 17.734 1 91.56 464 LYS B CA 1
ATOM 7330 C C . LYS B 1 464 ? 18.797 42.719 16.531 1 91.56 464 LYS B C 1
ATOM 7332 O O . LYS B 1 464 ? 19.43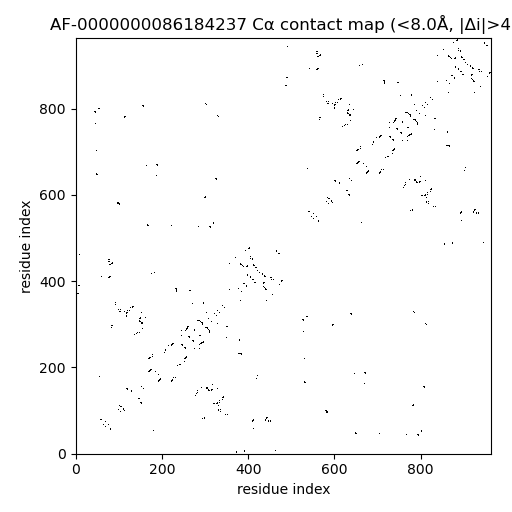8 43.781 16.594 1 91.56 464 LYS B O 1
ATOM 7337 N N . LEU B 1 465 ? 18.75 41.969 15.531 1 90 465 LEU B N 1
ATOM 7338 C CA . LEU B 1 465 ? 19.469 42.312 14.312 1 90 465 LEU B CA 1
ATOM 7339 C C . LEU B 1 465 ? 18.953 43.656 13.758 1 90 465 LEU B C 1
ATOM 7341 O O . LEU B 1 465 ? 19.734 44.5 13.328 1 90 465 LEU B O 1
ATOM 7345 N N . ILE B 1 466 ? 17.688 43.781 13.773 1 88.5 466 ILE B N 1
ATOM 7346 C CA . ILE B 1 466 ? 17.062 45.031 13.273 1 88.5 466 ILE B CA 1
ATOM 7347 C C . ILE B 1 466 ? 17.453 46.188 14.172 1 88.5 466 ILE B C 1
ATOM 7349 O O . ILE B 1 466 ? 17.781 47.281 13.68 1 88.5 466 ILE B O 1
ATOM 7353 N N . ALA B 1 467 ? 17.422 46 15.461 1 88.44 467 ALA B N 1
ATOM 7354 C CA . ALA B 1 467 ? 17.781 47.031 16.422 1 88.44 467 ALA B CA 1
ATOM 7355 C C . ALA B 1 467 ? 19.234 47.469 16.25 1 88.44 467 ALA B C 1
ATOM 7357 O O . ALA B 1 467 ? 19.562 48.625 16.484 1 88.44 467 ALA B O 1
ATOM 7358 N N . GLU B 1 468 ? 20.031 46.562 15.797 1 90.38 468 GLU B N 1
ATOM 7359 C CA . GLU B 1 468 ? 21.453 46.844 15.594 1 90.38 468 GLU B CA 1
ATOM 7360 C C . GLU B 1 468 ? 21.703 47.438 14.219 1 90.38 468 GLU B C 1
ATOM 7362 O O . GLU B 1 468 ? 22.844 47.781 13.891 1 90.38 468 GLU B O 1
ATOM 7367 N N . GLY B 1 469 ? 20.734 47.594 13.406 1 85.56 469 GLY B N 1
ATOM 7368 C CA . GLY B 1 469 ? 20.844 48.219 12.102 1 85.56 469 GLY B CA 1
ATOM 7369 C C . GLY B 1 469 ? 21.266 47.281 11 1 85.56 469 GLY B C 1
ATOM 7370 O O . GLY B 1 469 ? 21.688 47.719 9.922 1 85.56 469 GLY B O 1
ATOM 7371 N N . THR B 1 470 ? 21.188 46.031 11.25 1 85.81 470 THR B N 1
ATOM 7372 C CA . THR B 1 470 ? 21.578 45.031 10.258 1 85.81 470 THR B CA 1
ATOM 7373 C C . THR B 1 470 ? 20.5 44.906 9.188 1 85.81 470 THR B C 1
ATOM 7375 O O . THR B 1 470 ? 19.312 44.875 9.492 1 85.81 470 THR B O 1
ATOM 7378 N N . ARG B 1 471 ? 20.922 44.844 7.891 1 83.12 471 ARG B N 1
ATOM 7379 C CA . ARG B 1 471 ? 20 44.562 6.797 1 83.12 471 ARG B CA 1
ATOM 7380 C C . ARG B 1 471 ? 19.672 43.062 6.738 1 83.12 471 ARG B C 1
ATOM 7382 O O . ARG B 1 471 ? 20.547 42.25 6.473 1 83.12 471 ARG B O 1
ATOM 7389 N N . LEU B 1 472 ? 18.422 42.781 6.996 1 86.56 472 LEU B N 1
ATOM 7390 C CA . LEU B 1 472 ? 18 41.375 7.129 1 86.56 472 LEU B CA 1
ATOM 7391 C C . LEU B 1 472 ? 18.297 40.594 5.855 1 86.56 472 LEU B C 1
ATOM 7393 O O . LEU B 1 472 ? 18.641 39.406 5.914 1 86.56 472 LEU B O 1
ATOM 7397 N N . GLU B 1 473 ? 18.188 41.219 4.723 1 84.25 473 GLU B N 1
ATOM 7398 C CA . GLU B 1 473 ? 18.422 40.562 3.438 1 84.25 473 GLU B CA 1
ATOM 7399 C C . GLU B 1 473 ? 19.844 40 3.355 1 84.25 473 GLU B C 1
ATOM 7401 O O . GLU B 1 473 ? 20.109 39.094 2.582 1 84.25 473 GLU B O 1
ATOM 7406 N N . GLU B 1 474 ? 20.703 40.531 4.203 1 79.5 474 GLU B N 1
ATOM 7407 C CA . GLU B 1 474 ? 22.094 40.125 4.156 1 79.5 474 GLU B CA 1
ATOM 7408 C C . GLU B 1 474 ? 22.359 38.938 5.066 1 79.5 474 GLU B C 1
ATOM 7410 O O . GLU B 1 474 ? 23.359 38.25 4.898 1 79.5 474 GLU B O 1
ATOM 7415 N N . VAL B 1 475 ? 21.469 38.75 5.949 1 81.19 475 VAL B N 1
ATOM 7416 C CA . VAL B 1 475 ? 21.797 37.75 6.977 1 81.19 475 VAL B CA 1
ATOM 7417 C C . VAL B 1 475 ? 20.75 36.656 6.996 1 81.19 475 VAL B C 1
ATOM 7419 O O . VAL B 1 475 ? 21.016 35.531 7.434 1 81.19 475 VAL B O 1
ATOM 7422 N N . ILE B 1 476 ? 19.625 36.906 6.535 1 82.5 476 ILE B N 1
ATOM 7423 C CA . ILE B 1 476 ? 18.5 35.969 6.594 1 82.5 476 ILE B CA 1
ATOM 7424 C C . ILE B 1 476 ? 18.328 35.312 5.234 1 82.5 476 ILE B C 1
ATOM 7426 O O . ILE B 1 476 ? 18.438 35.969 4.191 1 82.5 476 ILE B O 1
ATOM 7430 N N . GLY B 1 477 ? 18.078 34 5.172 1 69.25 477 GLY B N 1
ATOM 7431 C CA . GLY B 1 477 ? 17.797 33.25 3.957 1 69.25 477 GLY B CA 1
ATOM 7432 C C . GLY B 1 477 ? 19.062 32.75 3.27 1 69.25 477 GLY B C 1
ATOM 7433 O O . GLY B 1 477 ? 19 32.25 2.148 1 69.25 477 GLY B O 1
ATOM 7434 N N . ARG B 1 478 ? 20.328 33.062 3.594 1 61.5 478 ARG B N 1
ATOM 7435 C CA . ARG B 1 478 ? 21.578 32.688 2.947 1 61.5 478 ARG B CA 1
ATOM 7436 C C . ARG B 1 478 ? 21.781 31.172 2.945 1 61.5 478 ARG B C 1
ATOM 7438 O O . ARG B 1 478 ? 22.406 30.625 2.039 1 61.5 478 ARG B O 1
ATOM 7445 N N . ASP B 1 479 ? 21.5 30.328 3.574 1 54.47 479 ASP B N 1
ATOM 7446 C CA . ASP B 1 479 ? 21.781 28.906 3.557 1 54.47 479 ASP B CA 1
ATOM 7447 C C . ASP B 1 479 ? 20.766 28.156 2.697 1 54.47 479 ASP B C 1
ATOM 7449 O O . ASP B 1 479 ? 20.703 26.922 2.725 1 54.47 479 ASP B O 1
ATOM 7453 N N . LEU B 1 480 ? 19.906 28.781 2.189 1 45.06 480 LEU B N 1
ATOM 7454 C CA . LEU B 1 480 ? 19.031 28 1.311 1 45.06 480 LEU B CA 1
ATOM 7455 C C . LEU B 1 480 ? 19.812 27.453 0.123 1 45.06 480 LEU B C 1
ATOM 7457 O O . LEU B 1 480 ? 19.234 26.828 -0.771 1 45.06 480 LEU B O 1
ATOM 7461 N N . LYS B 1 481 ? 21 27.75 -0.172 1 37.09 481 LYS B N 1
ATOM 7462 C CA . LYS B 1 481 ? 21.656 27.203 -1.36 1 37.09 481 LYS B CA 1
ATOM 7463 C C . LYS B 1 481 ? 21.719 25.688 -1.312 1 37.09 481 LYS B C 1
ATOM 7465 O O . LYS B 1 481 ? 21.578 25.016 -2.338 1 37.09 481 LYS B O 1
ATOM 7470 N N . ARG B 1 482 ? 22.562 24.953 -0.305 1 34.09 482 ARG B N 1
ATOM 7471 C CA . ARG B 1 482 ? 22.906 23.562 -0.556 1 34.09 482 ARG B CA 1
ATOM 7472 C C . ARG B 1 482 ? 21.75 22.641 -0.176 1 34.09 482 ARG B C 1
ATOM 7474 O O . ARG B 1 482 ? 21.016 22.922 0.767 1 34.09 482 ARG B O 1
#

Solvent-accessible surface area (backbone atoms only — not comparable to full-atom values): 49459 Å² total; per-residue (Å²): 132,82,69,42,53,24,43,45,46,20,52,54,46,59,70,67,54,80,91,72,85,76,72,75,72,73,70,77,66,72,50,88,66,68,64,66,93,70,73,86,76,75,67,69,70,51,58,49,56,42,66,83,50,59,50,50,62,55,45,44,50,50,54,38,38,76,71,69,52,47,94,83,43,84,81,54,15,69,21,42,51,93,51,52,51,54,68,74,52,84,88,41,68,80,67,89,41,79,44,44,46,65,60,46,12,63,73,68,67,45,66,30,42,36,69,38,51,33,36,35,52,62,69,37,22,37,33,52,20,48,35,48,31,70,72,40,33,70,92,50,89,48,65,61,42,40,62,21,31,25,32,20,33,17,60,41,27,40,52,41,33,52,58,68,26,38,36,81,35,37,30,33,33,49,29,60,25,62,46,48,51,30,54,45,48,56,51,35,74,40,49,46,80,40,83,42,77,49,44,70,93,59,66,47,50,78,52,63,68,59,48,53,50,47,34,64,75,67,58,38,28,30,37,49,42,53,42,30,24,56,53,50,3,36,65,76,53,70,70,61,35,43,53,55,52,53,46,15,66,72,58,21,23,38,36,34,38,30,46,30,23,46,33,35,61,78,75,46,91,70,34,66,52,62,69,62,52,61,56,64,38,50,64,72,38,31,47,35,40,33,34,46,33,37,50,70,70,23,28,40,4,55,23,49,16,33,36,37,29,21,45,56,55,32,56,30,38,27,38,41,22,54,29,46,30,47,30,32,34,22,51,57,44,59,67,44,38,72,66,40,36,58,71,57,42,52,56,44,37,41,34,49,29,53,56,50,41,51,46,49,53,50,52,55,51,50,40,43,72,66,19,45,68,69,90,60,68,50,42,16,49,52,28,39,53,40,61,30,70,44,35,36,71,58,52,18,30,14,63,36,34,33,58,54,31,44,77,46,34,21,40,41,35,39,20,52,42,23,50,67,46,54,84,65,70,60,81,65,87,74,52,91,30,35,34,19,31,34,37,31,61,26,49,52,67,70,40,47,54,53,25,52,52,24,51,41,49,48,52,51,51,52,51,50,39,47,75,71,67,49,62,49,74,79,69,51,64,72,70,72,79,114,132,82,68,40,52,25,42,46,46,20,52,53,46,59,68,67,53,78,92,74,86,76,74,76,72,74,69,77,66,72,50,88,67,68,66,66,92,68,72,91,77,78,66,67,69,50,57,50,54,43,65,83,50,58,50,51,61,52,45,46,50,51,54,38,38,76,71,69,55,45,92,83,43,85,83,54,15,69,20,42,54,94,52,51,50,56,68,76,50,85,88,40,69,80,66,89,42,80,44,45,45,64,59,45,13,62,74,68,66,44,65,30,42,35,69,38,51,32,37,35,52,62,70,40,22,36,35,52,20,48,36,51,29,70,71,41,34,69,92,53,88,48,65,61,41,40,62,21,31,25,32,20,32,16,61,40,27,40,51,40,34,52,57,69,26,38,36,82,34,38,31,35,34,49,29,61,25,62,43,48,52,29,56,44,49,56,51,35,75,39,50,46,80,40,82,41,77,49,46,70,94,57,67,47,51,78,52,64,67,60,47,53,49,48,32,63,76,67,58,38,28,30,38,51,42,52,40,29,24,55,54,50,2,38,64,76,53,70,70,62,35,42,54,54,52,53,47,14,66,73,59,22,24,37,36,34,40,31,46,30,24,46,33,36,59,77,76,46,89,70,34,66,53,61,68,62,51,60,55,64,39,50,66,72,37,30,47,36,42,34,33,45,32,39,49,71,69,24,29,40,4,55,22,48,16,35,38,37,31,20,44,56,53,31,55,30,37,28,39,42,21,55,31,47,29,48,30,32,35,22,50,56,44,59,66,44,38,72,67,40,36,59,70,57,41,52,56,44,38,42,34,50,28,53,55,51,41,52,46,49,53,50,50,56,51,50,39,43,72,66,19,46,66,68,89,58,68,50,43,16,49,51,28,39,55,41,62,30,70,43,35,35,72,61,51,18,30,14,64,34,35,33,57,54,30,45,76,44,34,20,41,41,34,37,22,52,43,22,47,68,45,54,85,64,70,61,81,66,89,74,51,92,31,35,33,19,31,34,38,30,60,25,49,52,68,70,41,47,53,53,25,53,51,23,49,42,51,48,53,51,52,52,49,49,39,49,75,70,66,50,61,49,75,77,69,52,64,72,72,70,75,122

Secondary structure (DSSP, 8-state):
----HHHHHHHHHHHHS-SS-----------TTS--TTS---S---TTB------HHHHHHHHHHHTT--TT-TT-EE-S------SPPTTSPPPP-EEEHHHHHHHHTS-TTSPPPTT--HHHHHHHHHHHHHHH-TT-SS---GGGEEEESSHHHHHHHHHHHB-SEEEEEEES--THHHHHHHHBTTEEEEEEEPPGGGTT---HHHHHHHHHHHT--EEEEESS-TTT-----HHHHHHHHHHGGGT-EEEEE-TTTT-B-SS-TT----GGGG-S-TTTS-EEEEEETTSSS--GGG--EEEE--HHHHHHHHHHHHHHT--S-HHHHHHHGGGG-HHHHHHHHHHHHHHHHHHHHHHHHHHHHHT---SS--SBTTEEEEE-TTSPTTTTSHHHHHHHHHTTTEE-EEGGGGS--GGG-S-GGG-TTTTEEEEE--S-HHHHHHHHHHHHHHHHHHHHHHHTT--HHHHSSGGGG-/----HHHHHHHHHHHHS-SS-----------TTS--TTS---S---TTB------HHHHHHHHHHHTT--TT-TT-EE-S------SPPTTSPPPP-EEEHHHHHHHHTS-TTSPPPTT--HHHHHHHHHHHHHHH-TT-SS---G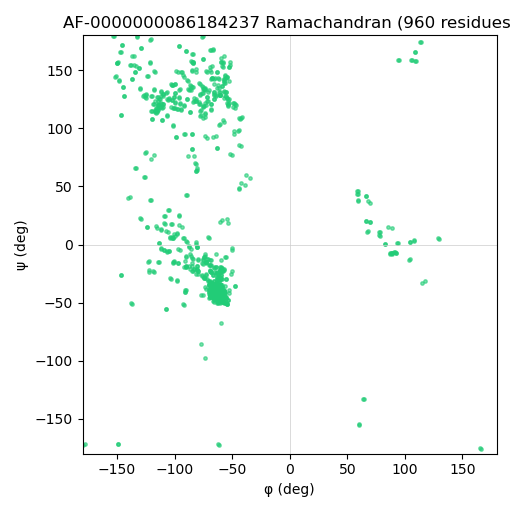GGEEEESSHHHHHHHHHHHB-SEEEEEEES--THHHHHHHHBTTEEEEEEEPPGGGTT---HHHHHHHHHHHT--EEEEESS-TTT-----HHHHHHHHHHGGGT-EEEEE-TTTT-BSSS-TT----GGGG-S-TTTS-EEEEEESSSSS--GGG--EEEE--HHHHHHHHHHHHHHT--S-HHHHHHHGGGG-HHHHHHHHHHHHHHHHHHHHHHHHHHHHHT---SS--SBTTEEEEE-TTSPTTTTSHHHHHHHHHHTTEE-EEGGGGS--GGG-S-GGG-TTTTEEEEE--S-HHHHHHHHHHHHHHHHHHHHHHHTT--HHHHSSGGG--

Sequence (964 aa):
MTESPASHLKALAERAEPKGSKRREQRGTQIPGHEQKGGKKSQHDVAGISPPGATGVIYVTDRATANGFKPGGDGWANFGQGAPETGHLPGGAPRPDNISLSELSALAGEDVNEYAPTTGVKALREAVAKYYNETYRQGKDSQYTYRNVCIVPGGRAGLTRVAAVIGDVFVAYTIPEYTSYDQMLAAFKRIVPVPSVLKPEHGYHLSVDGLEQMIHDMGISALFLSNPHNPTGQVIHGEDLKLLVELSRKGTTMILDEFYEQYIYDLGEGAQVSAAEFVEDVESDNVVLIGGLTKCWRLPGWRVCWVVGPESLITALGQSGSFLDGGAPHPLQVAAIPLLDPSFVHSERLVLQRVFREKRDFVVQRLKEIGFEVWNPPQATFYVWLDLSALPAPLNSGLVFFEEALKEKVIVVPGQFFDLNPSHRRNLLDAPCDHFVRLSFGPPMEEIKRGLDGIERLIKRVSKLIAEGTRLEEVIGRDLKRMTESPASHLKALAERAEPKGSKRREQRGTQIPGHEQKGGKKSQHDVAGISPPGATGVIYVTDRATANGFKPGGDGWANFGQGAPETGHLPGGAPRPDNISLSELSALAGEDVNEYAPTTGVKALREAVAKYYNETYRQGKDSQYTYRNVCIVPGGRAGLTRVAAVIGDVFVAYTIPEYTSYDQMLAAFKRIVPVPSVLKPEHGYHLSVDGLEQMIHDMGISALFLSNPHNPTGQVIHGEDLKLLVELSRKGTTMILDEFYEQYIYDLGEGAQVSAAEFVEDVESDNVVLIGGLTKCWRLPGWRVCWVVGPESLITALGQSGSFLDGGAPHPLQVAAIPLLDPSFVHSERLVLQRVFREKRDFVVQRLKEIGFEVWNPPQATFYVWLDLSALPAPLNSGLVFFEEALKEKVIVVPGQFFDLNPSHRRNLLDAPCDHFVRLSFGPPMEEIKRGLDGIERLIKRVSKLIAEGTRLEEVIGRDLKR

pLDDT: mean 81.87, std 19.58, range [26.98, 98.81]

Radius of gyration: 29.64 Å; Cα contacts (8 Å, |Δi|>4): 1972; chains: 2; bounding box: 67×101×73 Å

Nearest PDB structures (foldseek):
  1gd9-assembly1_B  TM=8.665E-01  e=9.217E-28  Pyrococcus horikoshii
  1b5p-assembly1_B  TM=8.619E-01  e=1.605E-27  Thermus thermophilus HB8
  5wml-assembly1_B  TM=8.459E-01  e=1.477E-26  Arabidopsis thaliana
  1dju-assembly1_A  TM=8.346E-01  e=1.844E-26  Pyrococcus horikoshii OT3
  1ynu-assembly1_A  TM=8.007E-01  e=1.058E-22  Malus domestica